Protein AF-0000000067866240 (afdb_homodimer)

Foldseek 3Di:
DDPPCVVPPPAQPLRVVLVVLVVVLVVVLVVVLVVLVVVLVVVVPPDPDDPVSNVVSVVVSVVVSVVSVVVSVVVSVVSSVVVVVVSVLVVVVVVVVVCVVLQELADADDCVLCPDPDPSNVVSVVVRVVSVVVLVVLVVLLVVLVVLLVVLVVLLVVLVVLLVVLVVLLVVLVVLLVVLVVVVVVLVVLVVVLVVLVVVLVVLLVVLVVLLVVLVVLLVVLVVVLVVLVVVLVVLVVVLVVLVVVLVVLVVVLVVLVVVLVVLVVQLVVLVVQLVVLVVQLVVLVVVPPVRPVSNVVSVVSNVVSVVSNVVSVVSNVVSVVSNVVSVVVNVVSVVVSVVSVVVSVVSVVSSVVSVVSSVVSVVCVVVSVVSNVVSVVVNVVSVVVNVVSVVVNVVSVVSNVVSVVSNVVSVVSSVVSVVSNVVSVVSNVVSVVSNVVSVSNNSHDPVDDDPD/DDPPVVVPPPAQPLRVVLVVLVVVLVVVLVVVLVVLVVVLVVVVPPDPDDPVSSVVSVVVSVVVSVVSVVVSVVVSVVSSVVVVVVSVLVVVVVVVVVCVVLQELADADDPVLCPDPDPSNVVSVVVRVVSVVVLVVLVVLLVVLVVLLVVLVVLLVVLVVLLVVLVVLLVVLVVLLVVLVVVVVVLVVLVVVLVVLVVVLVVLLVVLVVLLVVLVVLLVVLVVVLVVLVVVLVVLVVVLVVLVVVLVVLVVVLVVLVVVLVVLVVQLVVLVVQLVVLVVQLVVLVVVPPVSPVSNVVSVVSNVVSVVSNVVSVVSNVVSVVSNVVSVVVNVVSVVVSVVSVVVSVVSVVSSVVSVVSSVVSVVCVVVSVVSNVVSVVVNVVSVVVNVVSVVVNVVSVVSNVVSVVSNVVSVVSSVVSVVSNVVSVVSNVVSVVSNVVSVSNNNHDPVDDPPD

Nearest PDB structures (foldseek):
  3g67-assembly1_A  TM=8.706E-01  e=1.161E-06  Thermotoga maritima
  8c5v-assembly1_I  TM=3.795E-01  e=8.046E-08  Escherichia coli
  1qu7-assembly1_B  TM=4.111E-01  e=8.792E-06  Escherichia coli
  6grj-assembly1_F  TM=4.714E-01  e=3.814E-02  Aeromonas hydrophila
  7a0g-assembly1_FFF  TM=2.840E-01  e=2.003E-02  Serratia marcescens

pLDDT: mean 86.75, std 12.78, range [28.05, 98.12]

Secondary structure (DSSP, 8-state):
--TTGGGSSSS-HHHHHHHHHHHHHHHHHHHHHHHHHHHHHHHHHHS---HHHHHHHHHHHHHHHHHHHHHHHHHHHHHHHHHHHHHHHHHHHHHHHHHHHTTB------GGGTT--SHHHHHHHHHHHHHHHHHHHHHHHHHHHHHHHHHHHHHHHHHHHHHHHHHHHHHHHHHHHHHHHHHHHHHHHHHHHHHHHHHHHHHHHHHHHHHHHHHHHHHHHHHHHHHHHHHHHHHHHHHHHHHHHHHHHHHHHHHHHHHHHHHHHHHHHHHHHHHHHHHHHHHHHHHTGGG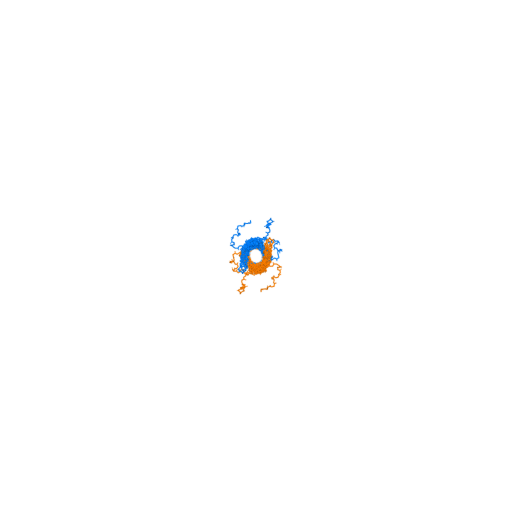GHHHHHHHHHHHHHHHHHHHHHHHHHHHHHHHHHHHHHHHHHHHHHHHHHHHHHHHHHHHHHHHHHHHHHHHHHHHHHHHHHHHHHHHHHHHHHHHHHHHHHHHHHHHHHHHHHHHHHHHHHHHHHHHHHHHHHHHHHHHHHHHHHHHHTSB-S--SS----/--TTGGGSSSS-HHHHHHHHHHHHHHHHHHHHHHHHHHHHHHHHHHS---HHHHHHHHHHHHHHHHHHHHHHHHHHHHHHHHHHHHHHHHHHHHHHHHHHHTTB------GGGTS--SHHHHHHHHHHHHHHHHHHHHHHHHHHHHHHHHHHHHHHHHHHHHHHHHHHHHHHHHHHHHHHHHHHHHHHHHHHHHHHHHHHHHHHHHHHHHHHHHHHHHHHHHHHHHHHHHHHHHHHHHHHHHHHHHHHHHHHHHHHHHHHHHHHHHHHHHHHHHHHHHHHHHHHHHHTGGGGHHHHHHHHHHHHHHHHHHHHHHHHHHHHHHHHHHHHHHHHHHHHHHHHHHHHHHHHHHHHHHHHHHHHHHHHHHHHHHHHHHHHHHHHHHHHHHHHHHHHHHHHHHHHHHHHHHHHHHHHHHHHHHHHHHHHHHHHHHHHHHHHHHHHTSB-S--SS----

Sequence (906 aa):
MNTEYDKTYRKSLKIVITKKVAVVFAIVYGISILSLYFIGRMLLADEAISQEIGLLINKIILIYSGILLSALAVGIIFIYKAVEKFATLIHRFRTHFQLLKEGDFFYRIREKHFKREDELAGIAIETDAMQDAVVKMLGDVNSAAIEVNDKSNTLTCTSQGLMNSAENISKSVSEITSNLTEESASILNIVSILTDFKSILETNLEATNNITSMSRNVNDKANISFSDMEKLRTSFEDFNGKFDEFVSIIQSMQANIEEVDKISVLINGIAEQTNLLALNAAIEAARAGESGRGFSVVAEEIRALSEQTKESSININKLVGTVLGNSKNLVSKTSDMVKDIQEQNNTIYTSTSAFKDISKLIIDMNPAMNSLEKSSKEVSNKSDHIIEKIKNISETSEEIVALSEEINSASEEMDSSSKFVYELSKELGVLADNTLKAAGVFRLEKPEDEEWKMNTEYDKTYRKSLKIVITKKVAVVFAIVYGISILSLYFIGRMLLADEAISQEIGLLINKIILIYSGILLSALAVGIIFIYKAVEKFATLIHRFRTHFQLLKEGDFFYRIREKHFKREDELAGIAIETDAMQDAVVKMLGDVNSAAIEVNDKSNTLTCTSQGLMNSAENISKSVSEITSNLTEESASILNIVSILTDFKSILETNLEATNNITSMSRNVNDKANISFSDMEKLRTSFEDFNGKFDEFVSIIQSMQANIEEVDKISVLINGIAEQTNLLALNAAIEAARAGESGRGFSVVAEEIRALSEQTKESSININKLVGTVLGNSKNLVSKTSDMVKDIQEQNNTIYTSTSAFKDISKLIIDMNPAMNSLEKSSKEVSNKSDHIIEKIKNISETSEEIVALSEEINSASEEMDSSSKFVYELSKELGVLADNTLKAAGVFRLEKPEDEEWK

Organism: NCBI:txid29363

Solvent-accessible surface area (backbone atoms only — not comparable to full-atom values): 44689 Å² total; per-residue (Å²): 137,77,79,66,72,69,61,73,42,86,43,45,58,34,52,52,51,38,50,52,51,46,51,42,47,52,50,41,50,51,53,46,51,52,49,53,52,51,50,52,50,61,61,55,71,71,55,99,66,58,79,65,59,58,56,51,50,54,50,46,50,53,54,47,53,53,52,46,52,52,42,51,52,52,38,50,54,53,50,36,55,57,37,39,59,53,44,52,49,50,52,50,51,30,54,50,30,47,35,41,40,69,24,40,60,45,78,72,83,61,67,74,51,52,71,43,52,30,64,65,16,50,35,49,51,27,46,50,48,23,52,50,49,52,47,52,47,49,49,52,47,45,52,47,24,52,49,43,30,51,52,16,52,51,39,34,54,48,20,51,50,36,34,51,35,24,49,51,37,43,52,41,40,53,51,43,53,53,44,48,53,53,41,51,53,42,51,54,51,44,54,52,52,52,54,49,46,54,55,52,40,52,51,41,51,52,31,52,50,50,42,52,53,46,43,50,51,39,34,52,48,24,51,53,39,28,54,50,41,52,51,44,52,52,53,48,54,52,47,52,53,54,48,53,52,49,54,52,53,52,54,51,38,46,54,42,45,53,51,39,42,54,48,30,52,50,40,28,52,48,17,51,51,42,27,51,53,18,49,53,44,28,53,54,17,57,71,53,48,82,82,14,51,71,50,28,53,51,21,49,49,43,26,52,49,20,50,50,37,29,53,46,25,53,50,40,42,52,41,40,49,52,40,50,53,52,45,54,50,48,56,55,51,48,57,56,48,52,53,51,51,54,55,44,51,52,50,51,52,53,44,33,50,44,25,51,50,39,32,50,48,47,59,66,36,46,62,38,52,51,48,45,52,51,46,42,52,48,52,52,54,53,48,52,51,43,52,52,42,48,50,49,42,51,52,45,51,52,49,42,50,54,40,40,52,52,38,42,52,34,26,51,52,37,31,53,50,19,50,48,43,30,52,52,17,50,51,40,31,50,49,16,52,54,45,40,54,61,50,59,58,41,42,61,70,73,64,91,76,72,70,87,128,133,79,77,67,73,72,61,73,44,84,44,44,59,34,53,50,51,39,49,53,51,47,51,41,48,51,51,41,50,51,53,47,53,50,48,51,52,51,52,53,50,62,63,56,70,70,61,97,68,58,78,64,60,57,57,51,51,54,51,47,50,53,55,48,52,53,52,45,52,52,42,51,53,54,40,51,55,54,50,36,56,57,37,40,60,53,44,52,50,51,50,50,51,30,54,51,30,47,36,42,39,69,24,40,60,45,77,73,82,60,67,74,52,52,71,43,53,30,62,66,15,52,35,50,50,26,46,50,47,24,50,50,49,49,47,50,46,48,49,52,48,44,52,46,23,53,49,42,30,51,51,17,52,51,38,35,53,48,20,52,50,37,35,52,35,24,50,50,38,42,52,42,40,52,51,42,53,52,45,48,52,53,40,51,54,41,50,53,51,44,54,52,53,52,54,50,46,54,55,52,39,54,51,41,52,51,31,51,51,50,43,52,53,45,44,50,51,40,32,50,47,23,51,54,40,27,55,49,39,52,50,44,51,53,53,48,53,53,48,51,54,54,48,53,53,49,54,50,51,52,54,52,38,45,53,42,45,52,49,39,41,53,48,30,53,50,42,29,52,48,18,51,52,41,28,51,52,20,49,52,44,28,53,54,16,58,72,53,46,83,85,14,51,71,50,29,54,52,19,49,49,45,26,52,49,20,50,50,40,29,53,46,25,52,49,39,44,53,42,40,50,52,39,51,52,51,45,54,50,49,55,56,50,48,56,55,48,53,53,53,50,54,54,45,51,51,49,52,52,54,42,33,50,45,24,51,50,40,30,50,46,46,60,68,37,47,63,39,52,52,49,46,53,51,47,43,51,48,52,52,53,52,50,53,51,42,51,53,41,49,50,50,43,52,51,45,50,53,50,43,50,54,40,40,50,52,38,42,52,36,26,50,52,37,32,53,49,20,52,48,44,30,52,52,15,52,51,40,30,51,47,17,51,52,46,40,54,61,50,59,59,42,42,62,71,73,66,90,75,74,70,87,126

Radius of gyration: 89.22 Å; Cα contacts (8 Å, |Δi|>4): 936; chains: 2; bounding box: 41×289×141 Å

InterPro domains:
  IPR004089 Methyl-accepting chemotaxis protein (MCP) signalling domain [PF00015] (242-387)
  IPR004089 Methyl-accepting chemotaxis protein (MCP) signalling domain [PS50111] (158-415)
  IPR004089 Methyl-accepting chemotaxis protein (MCP) signalling domain [SM00283] (168-429)

Structure (mmCIF, N/CA/C/O backbone):
data_AF-0000000067866240-model_v1
#
loop_
_entity.id
_entity.type
_entity.pdbx_description
1 polymer 'Methyl-accepting transducer domain-containing protein'
#
loop_
_atom_site.group_PDB
_atom_site.id
_atom_site.type_symbol
_atom_site.label_atom_id
_atom_site.label_alt_id
_atom_site.label_comp_id
_atom_site.label_asym_id
_atom_site.label_entity_id
_atom_site.label_seq_id
_atom_site.pdbx_PDB_ins_code
_atom_site.Cartn_x
_atom_site.Cartn_y
_atom_site.Cartn_z
_atom_site.occupancy
_atom_site.B_iso_or_equiv
_atom_site.auth_seq_id
_atom_site.auth_comp_id
_atom_site.auth_asym_id
_atom_site.auth_atom_id
_atom_site.pdbx_PDB_model_num
ATOM 1 N N . MET A 1 1 ? 16.328 89.25 40.219 1 28.05 1 MET A N 1
ATOM 2 C CA . MET A 1 1 ? 14.945 89.688 40.312 1 28.05 1 MET A CA 1
ATOM 3 C C . MET A 1 1 ? 14.812 91.125 39.781 1 28.05 1 MET A C 1
ATOM 5 O O . MET A 1 1 ? 15.227 92.062 40.438 1 28.05 1 MET A O 1
ATOM 9 N N . ASN A 1 2 ? 14.93 91.312 38.375 1 30.61 2 ASN A N 1
ATOM 10 C CA . ASN A 1 2 ? 15.312 92.5 37.625 1 30.61 2 ASN A CA 1
ATOM 11 C C . ASN A 1 2 ? 14.273 93.625 37.812 1 30.61 2 ASN A C 1
ATOM 13 O O . ASN A 1 2 ? 13.102 93.438 37.5 1 30.61 2 ASN A O 1
ATOM 17 N N . THR A 1 3 ? 14.43 94.5 38.656 1 35.53 3 THR A N 1
ATOM 18 C CA . THR A 1 3 ? 13.867 95.812 39 1 35.53 3 THR A CA 1
ATOM 19 C C . THR A 1 3 ? 13.516 96.625 37.719 1 35.53 3 THR A C 1
ATOM 21 O O . THR A 1 3 ? 12.969 97.688 37.812 1 35.53 3 THR A O 1
ATOM 24 N N . GLU A 1 4 ? 14.086 96.188 36.531 1 35.34 4 GLU A N 1
ATOM 25 C CA . GLU A 1 4 ? 14.016 97 35.344 1 35.34 4 GLU A CA 1
ATOM 26 C C . GLU A 1 4 ? 12.625 97 34.719 1 35.34 4 GLU A C 1
ATOM 28 O O . GLU A 1 4 ? 12.258 97.875 33.938 1 35.34 4 GLU A O 1
ATOM 33 N N . TYR A 1 5 ? 11.945 95.812 34.688 1 36.81 5 TYR A N 1
ATOM 34 C CA . TYR A 1 5 ? 10.703 95.625 33.938 1 36.81 5 TYR A CA 1
ATOM 35 C C . TYR A 1 5 ? 9.562 96.375 34.594 1 36.81 5 TYR A C 1
ATOM 37 O O . TYR A 1 5 ? 8.414 96.312 34.156 1 36.81 5 TYR A O 1
ATOM 45 N N . ASP A 1 6 ? 9.75 97 35.688 1 43.84 6 ASP A N 1
ATOM 46 C CA . ASP A 1 6 ? 8.836 98 36.312 1 43.84 6 ASP A CA 1
ATOM 47 C C . ASP A 1 6 ? 8.523 99.125 35.344 1 43.84 6 ASP A C 1
ATOM 49 O O . ASP A 1 6 ? 7.727 100 35.688 1 43.84 6 ASP A O 1
ATOM 53 N N . LYS A 1 7 ? 9.234 99.312 34.406 1 44.78 7 LYS A N 1
ATOM 54 C CA . LYS A 1 7 ? 9.188 100.438 33.531 1 44.78 7 LYS A CA 1
ATOM 55 C C . LYS A 1 7 ? 8.062 100.312 32.5 1 44.78 7 LYS A C 1
ATOM 57 O O . LYS A 1 7 ? 7.77 101.25 31.75 1 44.78 7 LYS A O 1
ATOM 62 N N . THR A 1 8 ? 7.699 99.062 32.188 1 45.81 8 THR A N 1
ATOM 63 C CA . THR A 1 8 ? 6.969 98.938 30.938 1 45.81 8 THR A CA 1
ATOM 64 C C . THR A 1 8 ? 5.539 99.438 31.094 1 45.81 8 THR A C 1
ATOM 66 O O . THR A 1 8 ? 4.824 99.625 30.109 1 45.81 8 THR A O 1
ATOM 69 N N . TYR A 1 9 ? 4.914 99.25 32.281 1 52.41 9 TYR A N 1
ATOM 70 C CA . TYR A 1 9 ? 3.588 99.812 32.312 1 52.41 9 TYR A CA 1
ATOM 71 C C . TYR A 1 9 ? 3.674 101.312 32.688 1 52.41 9 TYR A C 1
ATOM 73 O O . TYR A 1 9 ? 4.465 101.688 33.562 1 52.41 9 TYR A O 1
ATOM 81 N N . ARG A 1 10 ? 3.447 102.25 31.812 1 55.12 10 ARG A N 1
ATOM 82 C CA . ARG A 1 10 ? 3.568 103.688 31.797 1 55.12 10 ARG A CA 1
ATOM 83 C C . ARG A 1 10 ? 3.002 104.312 33.094 1 55.12 10 ARG A C 1
ATOM 85 O O . ARG A 1 10 ? 3.484 105.312 33.562 1 55.12 10 ARG A O 1
ATOM 92 N N . LYS A 1 11 ? 1.908 103.562 33.75 1 63.69 11 LYS A N 1
ATOM 93 C CA . LYS A 1 11 ? 1.317 104.312 34.875 1 63.69 11 LYS A CA 1
ATOM 94 C C . LYS A 1 11 ? 1.095 103.312 36.062 1 63.69 11 LYS A C 1
ATOM 96 O O . LYS A 1 11 ? 0.113 102.562 36.062 1 63.69 11 LYS A O 1
ATOM 101 N N . SER A 1 12 ? 2.174 103 36.906 1 68.88 12 SER A N 1
ATOM 102 C CA . SER A 1 12 ? 2.09 102.188 38.156 1 68.88 12 SER A CA 1
ATOM 103 C C . SER A 1 12 ? 0.892 102.625 39 1 68.88 12 SER A C 1
ATOM 105 O O . SER A 1 12 ? 0.542 103.812 39.031 1 68.88 12 SER A O 1
ATOM 107 N N . LEU A 1 13 ? 0.123 101.562 39.438 1 72 13 LEU A N 1
ATOM 108 C CA . LEU A 1 13 ? -1.03 101.812 40.281 1 72 13 LEU A CA 1
ATOM 109 C C . LEU A 1 13 ? -0.66 102.75 41.438 1 72 13 LEU A C 1
ATOM 111 O O . LEU A 1 13 ? -1.445 103.625 41.812 1 72 13 LEU A O 1
ATOM 115 N N . LYS A 1 14 ? 0.634 102.562 41.844 1 75.06 14 LYS A N 1
ATOM 116 C CA . LYS A 1 14 ? 1.099 103.438 42.938 1 75.06 14 LYS A CA 1
ATOM 117 C C . LYS A 1 14 ? 1.169 104.875 42.531 1 75.06 14 LYS A C 1
ATOM 119 O O . LYS A 1 14 ? 0.712 105.75 43.25 1 75.06 14 LYS A O 1
ATOM 124 N N . ILE A 1 15 ? 1.576 105 41.344 1 75.75 15 ILE A N 1
ATOM 125 C CA . ILE A 1 15 ? 1.759 106.375 40.875 1 75.75 15 ILE A CA 1
ATOM 126 C C . ILE A 1 15 ? 0.405 107 40.531 1 75.75 15 ILE A C 1
ATOM 128 O O . ILE A 1 15 ? 0.132 108.188 40.844 1 75.75 15 ILE A O 1
ATOM 132 N N . VAL A 1 16 ? -0.417 106.125 39.969 1 76.62 16 VAL A N 1
ATOM 133 C CA . VAL A 1 16 ? -1.698 106.688 39.5 1 76.62 16 VAL A CA 1
ATOM 134 C C . VAL A 1 16 ? -2.559 107.062 40.719 1 76.62 16 VAL A C 1
ATOM 136 O O . VAL A 1 16 ? -3.119 108.188 40.75 1 76.62 16 VAL A O 1
ATOM 139 N N . ILE A 1 17 ? -2.518 106.25 41.719 1 76.25 17 ILE A N 1
ATOM 140 C CA . ILE A 1 17 ? -3.33 106.562 42.875 1 76.25 17 ILE A CA 1
ATOM 141 C C . ILE A 1 17 ? -2.705 107.688 43.656 1 76.25 17 ILE A C 1
ATOM 143 O O . ILE A 1 17 ? -3.41 108.625 44.094 1 76.25 17 ILE A O 1
ATOM 147 N N . THR A 1 18 ? -1.422 107.688 43.719 1 77.56 18 THR A N 1
ATOM 148 C CA . THR A 1 18 ? -0.74 108.75 44.438 1 77.56 18 THR A CA 1
ATOM 149 C C . THR A 1 18 ? -0.901 110.062 43.719 1 77.56 18 THR A C 1
ATOM 151 O O . THR A 1 18 ? -1.07 111.125 44.375 1 77.56 18 THR A O 1
ATOM 154 N N . LYS A 1 19 ? -0.854 110 42.5 1 80.38 19 LYS A N 1
ATOM 155 C CA . LYS A 1 19 ? -1.048 111.25 41.719 1 80.38 19 LYS A CA 1
ATOM 156 C C . LYS A 1 19 ? -2.459 111.812 41.906 1 80.38 19 LYS A C 1
ATOM 158 O O . LYS A 1 19 ? -2.646 113 42.031 1 80.38 19 LYS A O 1
ATOM 163 N N . LYS A 1 20 ? -3.371 110.938 41.938 1 80.06 20 LYS A N 1
ATOM 164 C CA . LYS A 1 20 ? -4.75 111.375 42.156 1 80.06 20 LYS A CA 1
ATOM 165 C C . LYS A 1 20 ? -4.949 112 43.531 1 80.06 20 LYS A C 1
ATOM 167 O O . LYS A 1 20 ? -5.641 113 43.688 1 80.06 20 LYS A O 1
ATOM 172 N N . VAL A 1 21 ? -4.27 111.312 44.438 1 79.5 21 VAL A N 1
ATOM 173 C CA . VAL A 1 21 ? -4.34 111.812 45.812 1 79.5 21 VAL A CA 1
ATOM 174 C C . VAL A 1 21 ? -3.625 113.188 45.906 1 79.5 21 VAL A C 1
ATOM 176 O O . VAL A 1 21 ? -4.113 114.125 46.562 1 79.5 21 VAL A O 1
ATOM 179 N N . ALA A 1 22 ? -2.584 113.312 45.219 1 81 22 ALA A N 1
ATOM 180 C CA . ALA A 1 22 ? -1.824 114.562 45.219 1 81 22 ALA A CA 1
ATOM 181 C C . ALA A 1 22 ? -2.639 115.688 44.594 1 81 22 ALA A C 1
ATOM 183 O O . ALA A 1 22 ? -2.586 116.812 45.062 1 81 22 ALA A O 1
ATOM 184 N N . VAL A 1 23 ? -3.336 115.375 43.656 1 83.88 23 VAL A N 1
ATOM 185 C CA . VAL A 1 23 ? -4.176 116.375 43 1 83.88 23 VAL A CA 1
ATOM 186 C C . VAL A 1 23 ? -5.262 116.875 43.969 1 83.88 23 VAL A C 1
ATOM 188 O O . VAL A 1 23 ? -5.527 118.062 44.094 1 83.88 23 VAL A O 1
ATOM 191 N N . VAL A 1 24 ? -5.801 115.875 44.625 1 82 24 VAL A N 1
ATOM 192 C CA . VAL A 1 24 ? -6.828 116.25 45.594 1 82 24 VAL A CA 1
ATOM 193 C C . VAL A 1 24 ? -6.215 117.062 46.719 1 82 24 VAL A C 1
ATOM 195 O O . VAL A 1 24 ? -6.816 118.062 47.156 1 82 24 VAL A O 1
ATOM 198 N N . PHE A 1 25 ? -4.969 116.812 47.062 1 81.88 25 PHE A N 1
ATOM 199 C CA . PHE A 1 25 ? -4.277 117.562 48.094 1 81.88 25 PHE A CA 1
ATOM 200 C C . PHE A 1 25 ? -3.941 118.938 47.625 1 81.88 25 PHE A C 1
ATOM 202 O O . PHE A 1 25 ? -4.047 119.938 48.406 1 81.88 25 PHE A O 1
ATOM 209 N N . ALA A 1 26 ? -3.648 119.125 46.438 1 83.12 26 ALA A N 1
ATOM 210 C CA . ALA A 1 26 ? -3.346 120.438 45.875 1 83.12 26 ALA A CA 1
ATOM 211 C C . ALA A 1 26 ? -4.594 121.312 45.812 1 83.12 26 ALA A C 1
ATOM 213 O O . ALA A 1 26 ? -4.531 122.5 46.125 1 83.12 26 ALA A O 1
ATOM 214 N N . ILE A 1 27 ? -5.645 120.688 45.562 1 82.5 27 ILE A N 1
ATOM 215 C CA . ILE A 1 27 ? -6.906 121.438 45.5 1 82.5 27 ILE A CA 1
ATOM 216 C C . ILE A 1 27 ? -7.324 121.875 46.875 1 82.5 27 ILE A C 1
ATOM 218 O O . ILE A 1 27 ? -7.746 123 47.094 1 82.5 27 ILE A O 1
ATOM 222 N N . VAL A 1 28 ? -7.066 121 47.812 1 80.88 28 VAL A N 1
ATOM 223 C CA . VAL A 1 28 ? -7.41 121.312 49.188 1 80.88 28 VAL A CA 1
ATOM 224 C C . VAL A 1 28 ? -6.516 122.438 49.719 1 80.88 28 VAL A C 1
ATOM 226 O O . VAL A 1 28 ? -6.984 123.312 50.406 1 80.88 28 VAL A O 1
ATOM 229 N N . TYR A 1 29 ? -5.293 122.438 49.281 1 80.62 29 TYR A N 1
ATOM 230 C CA . TYR A 1 29 ? -4.355 123.438 49.688 1 80.62 29 TYR A CA 1
ATOM 231 C C . TYR A 1 29 ? -4.754 124.812 49.062 1 80.62 29 TYR A C 1
ATOM 233 O O . TYR A 1 29 ? -4.812 125.812 49.781 1 80.62 29 TYR A O 1
ATOM 241 N N . GLY A 1 30 ? -5.094 124.812 47.844 1 81.88 30 GLY A N 1
ATOM 242 C CA . GLY A 1 30 ? -5.492 126.062 47.156 1 81.88 30 GLY A CA 1
ATOM 243 C C . GLY A 1 30 ? -6.766 126.625 47.719 1 81.88 30 GLY A C 1
ATOM 244 O O . GLY A 1 30 ? -6.828 127.812 47.969 1 81.88 30 GLY A O 1
ATOM 245 N N . ILE A 1 31 ? -7.684 125.812 48.031 1 80.31 31 ILE A N 1
ATOM 246 C CA . ILE A 1 31 ? -8.961 126.25 48.562 1 80.31 31 ILE A CA 1
ATOM 247 C C . ILE A 1 31 ? -8.766 126.812 49.969 1 80.31 31 ILE A C 1
ATOM 249 O O . ILE A 1 31 ? -9.367 127.812 50.344 1 80.31 31 ILE A O 1
ATOM 253 N N . SER A 1 32 ? -7.84 126.188 50.656 1 80.25 32 SER A N 1
ATOM 254 C CA . SER A 1 32 ? -7.582 126.562 52.062 1 80.25 32 SER A CA 1
ATOM 255 C C . SER A 1 32 ? -6.91 127.938 52.125 1 80.25 32 SER A C 1
ATOM 257 O O . SER A 1 32 ? -7.332 128.875 52.875 1 80.25 32 SER A O 1
ATOM 259 N N . ILE A 1 33 ? -6.031 128.25 51.25 1 80.44 33 ILE A N 1
ATOM 260 C CA . ILE A 1 33 ? -5.285 129.5 51.281 1 80.44 33 ILE A CA 1
ATOM 261 C C . ILE A 1 33 ? -6.145 130.625 50.688 1 80.44 33 ILE A C 1
ATOM 263 O O . ILE A 1 33 ? -6.188 131.75 51.25 1 80.44 33 ILE A O 1
ATOM 267 N N . LEU A 1 34 ? -6.824 130.375 49.688 1 79.62 34 LEU A N 1
ATOM 268 C CA . LEU A 1 34 ? -7.684 131.375 49.062 1 79.62 34 LEU A CA 1
ATOM 269 C C . LEU A 1 34 ? -8.812 131.75 50 1 79.62 34 LEU A C 1
ATOM 271 O O . LEU A 1 34 ? -9.172 133 50.062 1 79.62 34 LEU A O 1
ATOM 275 N N . SER A 1 35 ? -9.32 130.75 50.719 1 78.5 35 SER A N 1
ATOM 276 C CA . SER A 1 35 ? -10.398 131.125 51.656 1 78.5 35 SER A CA 1
ATOM 277 C C . SER A 1 35 ? -9.906 132 52.812 1 78.5 35 SER A C 1
ATOM 279 O O . SER A 1 35 ? -10.578 132.875 53.219 1 78.5 35 SER A O 1
ATOM 281 N N . LEU A 1 36 ? -8.664 131.75 53.188 1 78.06 36 LEU A N 1
ATOM 282 C CA . LEU A 1 36 ? -8.102 132.5 54.281 1 78.06 36 LEU A CA 1
ATOM 283 C C . LEU A 1 36 ? -7.762 134 53.844 1 78.06 36 LEU A C 1
ATOM 285 O O . LEU A 1 36 ? -7.965 134.875 54.594 1 78.06 36 LEU A O 1
ATOM 289 N N . TYR A 1 37 ? -7.309 134 52.625 1 76.5 37 TYR A N 1
ATOM 290 C CA . TYR A 1 37 ? -6.992 135.375 52.062 1 76.5 37 TYR A CA 1
ATOM 291 C C . TYR A 1 37 ? -8.25 136.125 51.844 1 76.5 37 TYR A C 1
ATOM 293 O O . TYR A 1 37 ? -8.297 137.375 52.219 1 76.5 37 TYR A O 1
ATOM 301 N N . PHE A 1 38 ? -9.242 135.5 51.406 1 76.81 38 PHE A N 1
ATOM 302 C CA . PHE A 1 38 ? -10.5 136.25 51.125 1 76.81 38 PHE A CA 1
ATOM 303 C C . PHE A 1 38 ? -11.195 136.625 52.438 1 76.81 38 PHE A C 1
ATOM 305 O O . PHE A 1 38 ? -11.742 137.75 52.562 1 76.81 38 PHE A O 1
ATOM 312 N N . ILE A 1 39 ? -11.141 135.75 53.438 1 73.25 39 ILE A N 1
ATOM 313 C CA . ILE A 1 39 ? -11.75 136.125 54.719 1 73.25 39 ILE A CA 1
ATOM 314 C C . ILE A 1 39 ? -10.992 137.25 55.438 1 73.25 39 ILE A C 1
ATOM 316 O O . ILE A 1 39 ? -11.594 138.125 56.031 1 73.25 39 ILE A O 1
ATOM 320 N N . GLY A 1 40 ? -9.672 137.25 55.156 1 66.19 40 GLY A N 1
ATOM 321 C CA . GLY A 1 40 ? -8.836 138.25 55.719 1 66.19 40 GLY A CA 1
ATOM 322 C C . GLY A 1 40 ? -9.078 139.625 55.094 1 66.19 40 GLY A C 1
ATOM 323 O O . GLY A 1 40 ? -9.188 140.625 55.812 1 66.19 40 GLY A O 1
ATOM 324 N N . ARG A 1 41 ? -9.398 139.625 53.844 1 71.19 41 ARG A N 1
ATOM 325 C CA . ARG A 1 41 ? -9.641 140.875 53.156 1 71.19 41 ARG A CA 1
ATOM 326 C C . ARG A 1 41 ? -11.047 141.375 53.406 1 71.19 41 ARG A C 1
ATOM 328 O O . ARG A 1 41 ? -11.266 142.625 53.5 1 71.19 41 ARG A O 1
ATOM 335 N N . MET A 1 42 ? -11.945 140.625 53.531 1 67.5 42 MET A N 1
ATOM 336 C CA . MET A 1 42 ? -13.336 141 53.781 1 67.5 42 MET A CA 1
ATOM 337 C C . MET A 1 42 ? -13.484 141.625 55.188 1 67.5 42 MET A C 1
ATOM 339 O O . MET A 1 42 ? -14.258 142.5 55.375 1 67.5 42 MET A O 1
ATOM 343 N N . LEU A 1 43 ? -12.633 141.25 56.062 1 63.81 43 LEU A N 1
ATOM 344 C CA . LEU A 1 43 ? -12.695 141.75 57.438 1 63.81 43 LEU A CA 1
ATOM 345 C C . LEU A 1 43 ? -11.953 143.125 57.562 1 63.81 43 LEU A C 1
ATOM 347 O O . LEU A 1 43 ? -12.328 144 58.375 1 63.81 43 LEU A O 1
ATOM 351 N N . LEU A 1 44 ? -10.969 143.375 56.656 1 62.5 44 LEU A N 1
ATOM 352 C CA . LEU A 1 44 ? -10.242 144.625 56.656 1 62.5 44 LEU A CA 1
ATOM 353 C C . LEU A 1 44 ? -11.062 145.75 55.969 1 62.5 44 LEU A C 1
ATOM 355 O O . LEU A 1 44 ? -10.867 146.875 56.219 1 62.5 44 LEU A O 1
ATOM 359 N N . ALA A 1 45 ? -11.844 145.625 55 1 61.16 45 ALA A N 1
ATOM 360 C CA . ALA A 1 45 ? -12.617 146.625 54.281 1 61.16 45 ALA A CA 1
ATOM 361 C C . ALA A 1 45 ? -13.711 147.25 55.188 1 61.16 45 ALA A C 1
ATOM 363 O O . ALA A 1 45 ? -14.141 148.375 54.969 1 61.16 45 ALA A O 1
ATOM 364 N N . ASP A 1 46 ? -14.289 146.625 55.938 1 56.78 46 ASP A N 1
ATOM 365 C CA . ASP A 1 46 ? -15.344 147.25 56.688 1 56.78 46 ASP A CA 1
ATOM 366 C C . ASP A 1 46 ? -14.766 148.25 57.656 1 56.78 46 ASP A C 1
ATOM 368 O O . ASP A 1 46 ? -15.305 149.375 57.812 1 56.78 46 ASP A O 1
ATOM 372 N N . GLU A 1 47 ? -14.227 148.125 58.906 1 53.69 47 GLU A N 1
ATOM 373 C CA . GLU A 1 47 ? -13.938 149.125 59.906 1 53.69 47 GLU A CA 1
ATOM 374 C C . GLU A 1 47 ? -12.523 149.625 59.75 1 53.69 47 GLU A C 1
ATOM 376 O O . GLU A 1 47 ? -11.648 149 59.188 1 53.69 47 GLU A O 1
ATOM 381 N N . ALA A 1 48 ? -12.312 151.125 60.156 1 51.5 48 ALA A N 1
ATOM 382 C CA . ALA A 1 48 ? -11.125 152 60.375 1 51.5 48 ALA A CA 1
ATOM 383 C C . ALA A 1 48 ? -9.984 151.125 60.938 1 51.5 48 ALA A C 1
ATOM 385 O O . ALA A 1 48 ? -9.562 151.375 62.094 1 51.5 48 ALA A O 1
ATOM 386 N N . ILE A 1 49 ? -9.922 149.875 60.812 1 56.31 49 ILE A N 1
ATOM 387 C CA . ILE A 1 49 ? -8.906 149.125 61.531 1 56.31 49 ILE A CA 1
ATOM 388 C C . ILE A 1 49 ? -7.543 149.25 60.875 1 56.31 49 ILE A C 1
ATOM 390 O O . ILE A 1 49 ? -7.41 149.125 59.656 1 56.31 49 ILE A O 1
ATOM 394 N N . SER A 1 50 ? -6.586 149.75 61.5 1 61.56 50 SER A N 1
ATOM 395 C CA . SER A 1 50 ? -5.246 150.25 61.281 1 61.56 50 SER A CA 1
ATOM 396 C C . SER A 1 50 ? -4.379 149.25 60.5 1 61.56 50 SER A C 1
ATOM 398 O O . SER A 1 50 ? -4.664 148.125 60.469 1 61.56 50 SER A O 1
ATOM 400 N N . GLN A 1 51 ? -3.547 149.625 59.5 1 66.25 51 GLN A N 1
ATOM 401 C CA . GLN A 1 51 ? -2.479 149 58.688 1 66.25 51 GLN A CA 1
ATOM 402 C C . GLN A 1 51 ? -1.739 148 59.5 1 66.25 51 GLN A C 1
ATOM 404 O O . GLN A 1 51 ? -1.255 147 58.938 1 66.25 51 GLN A O 1
ATOM 409 N N . GLU A 1 52 ? -1.883 147.875 60.75 1 68.19 52 GLU A N 1
ATOM 410 C CA . GLU A 1 52 ? -1.164 147 61.625 1 68.19 52 GLU A CA 1
ATOM 411 C C . GLU A 1 52 ? -1.867 145.625 61.688 1 68.19 52 GLU A C 1
ATOM 413 O O . GLU A 1 52 ? -1.214 144.625 61.688 1 68.19 52 GLU A O 1
ATOM 418 N N . ILE A 1 53 ? -3.152 145.625 61.531 1 70.56 53 ILE A N 1
ATOM 419 C CA . ILE A 1 53 ? -3.912 144.375 61.594 1 70.56 53 ILE A CA 1
ATOM 420 C C . ILE A 1 53 ? -3.789 143.625 60.281 1 70.56 53 ILE A C 1
ATOM 422 O O . ILE A 1 53 ? -3.736 142.375 60.25 1 70.56 53 ILE A O 1
ATOM 426 N N . GLY A 1 54 ? -3.607 144.25 59.188 1 68.44 54 GLY A N 1
ATOM 427 C CA . GLY A 1 54 ? -3.396 143.75 57.875 1 68.44 54 GLY A CA 1
ATOM 428 C C . GLY A 1 54 ? -2.072 143 57.781 1 68.44 54 GLY A C 1
ATOM 429 O O . GLY A 1 54 ? -2.01 141.875 57.219 1 68.44 54 GLY A O 1
ATOM 430 N N . LEU A 1 55 ? -1.028 143.375 58.375 1 72.31 55 LEU A N 1
ATOM 431 C CA . LEU A 1 55 ? 0.285 142.75 58.375 1 72.31 55 LEU A CA 1
ATOM 432 C C . LEU A 1 55 ? 0.281 141.5 59.25 1 72.31 55 LEU A C 1
ATOM 434 O O . LEU A 1 55 ? 0.95 140.5 58.938 1 72.31 55 LEU A O 1
ATOM 438 N N . LEU A 1 56 ? -0.634 141.625 60.281 1 69.81 56 LEU A N 1
ATOM 439 C CA . LEU A 1 56 ? -0.757 140.375 61.156 1 69.81 56 LEU A CA 1
ATOM 440 C C . LEU A 1 56 ? -1.474 139.25 60.438 1 69.81 56 LEU A C 1
ATOM 442 O O . LEU A 1 56 ? -1.066 138.125 60.562 1 69.81 56 LEU A O 1
ATOM 446 N N . ILE A 1 57 ? -2.445 139.625 59.625 1 73.75 57 ILE A N 1
ATOM 447 C CA . ILE A 1 57 ? -3.205 138.625 58.906 1 73.75 57 ILE A CA 1
ATOM 448 C C . ILE A 1 57 ? -2.332 138 57.844 1 73.75 57 ILE A C 1
ATOM 450 O O . ILE A 1 57 ? -2.361 136.75 57.625 1 73.75 57 ILE A O 1
ATOM 454 N N . ASN A 1 58 ? -1.466 138.75 57.156 1 75.75 58 ASN A N 1
ATOM 455 C CA . ASN A 1 58 ? -0.571 138.125 56.156 1 75.75 58 ASN A CA 1
ATOM 456 C C . ASN A 1 58 ? 0.495 137.25 56.75 1 75.75 58 ASN A C 1
ATOM 458 O O . ASN A 1 58 ? 0.87 136.25 56.156 1 75.75 58 ASN A O 1
ATOM 462 N N . LYS A 1 59 ? 0.828 137.625 58.062 1 74.06 59 LYS A N 1
ATOM 463 C CA . LYS A 1 59 ? 1.789 136.75 58.75 1 74.06 59 LYS A CA 1
ATOM 464 C C . LYS A 1 59 ? 1.147 135.5 59.156 1 74.06 59 LYS A C 1
ATOM 466 O O . LYS A 1 59 ? 1.771 134.375 59.062 1 74.06 59 LYS A O 1
ATOM 471 N N . ILE A 1 60 ? -0.155 135.5 59.531 1 76.31 60 ILE A N 1
ATOM 472 C CA . ILE A 1 60 ? -0.88 134.25 59.906 1 76.31 60 ILE A CA 1
ATOM 473 C C . ILE A 1 60 ? -1.057 133.375 58.688 1 76.31 60 ILE A C 1
ATOM 475 O O . ILE A 1 60 ? -0.839 132.125 58.75 1 76.31 60 ILE A O 1
ATOM 479 N N . ILE A 1 61 ? -1.327 134 57.562 1 78.25 61 ILE A N 1
ATOM 480 C CA . ILE A 1 61 ? -1.572 133.25 56.344 1 78.25 61 ILE A CA 1
ATOM 481 C C . ILE A 1 61 ? -0.271 132.625 55.875 1 78.25 61 ILE A C 1
ATOM 483 O O . ILE A 1 61 ? -0.263 131.5 55.438 1 78.25 61 ILE A O 1
ATOM 487 N N . LEU A 1 62 ? 0.856 133.25 56.031 1 81.38 62 LEU A N 1
ATOM 488 C CA . LEU A 1 62 ? 2.131 132.75 55.562 1 81.38 62 LEU A CA 1
ATOM 489 C C . LEU A 1 62 ? 2.574 131.625 56.406 1 81.38 62 LEU A C 1
ATOM 491 O O . LEU A 1 62 ? 3.002 130.5 55.906 1 81.38 62 LEU A O 1
ATOM 495 N N . ILE A 1 63 ? 2.314 131.625 57.781 1 80.06 63 ILE A N 1
ATOM 496 C CA . ILE A 1 63 ? 2.723 130.625 58.688 1 80.06 63 ILE A CA 1
ATOM 497 C C . ILE A 1 63 ? 1.792 129.375 58.5 1 80.06 63 ILE A C 1
ATOM 499 O O . ILE A 1 63 ? 2.248 128.25 58.438 1 80.06 63 ILE A O 1
ATOM 503 N N . TYR A 1 64 ? 0.523 129.75 58.312 1 81.25 64 TYR A N 1
ATOM 504 C CA . TYR A 1 64 ? -0.447 128.625 58.094 1 81.25 64 TYR A CA 1
ATOM 505 C C . TYR A 1 64 ? -0.172 127.938 56.781 1 81.25 64 TYR A C 1
ATOM 507 O O . TYR A 1 64 ? -0.289 126.688 56.719 1 81.25 64 TYR A O 1
ATOM 515 N N . SER A 1 65 ? 0.155 128.75 55.719 1 82.31 65 SER A N 1
ATOM 516 C CA . SER A 1 65 ? 0.437 128.125 54.438 1 82.31 65 SER A CA 1
ATOM 517 C C . SER A 1 65 ? 1.606 127.125 54.531 1 82.31 65 SER A C 1
ATOM 519 O O . SER A 1 65 ? 1.571 126.062 53.938 1 82.31 65 SER A O 1
ATOM 521 N N . GLY A 1 66 ? 2.598 127.438 55.375 1 82 66 GLY A N 1
ATOM 522 C CA . GLY A 1 66 ? 3.734 126.562 55.562 1 82 66 GLY A CA 1
ATOM 523 C C . GLY A 1 66 ? 3.385 125.25 56.312 1 82 66 GLY A C 1
ATOM 524 O O . GLY A 1 66 ? 3.803 124.188 55.906 1 82 66 GLY A O 1
ATOM 525 N N . ILE A 1 67 ? 2.439 125.312 57.344 1 82 67 ILE A N 1
ATOM 526 C CA . ILE A 1 67 ? 2.064 124.188 58.125 1 82 67 ILE A CA 1
ATOM 527 C C . ILE A 1 67 ? 1.166 123.25 57.312 1 82 67 ILE A C 1
ATOM 529 O O . ILE A 1 67 ? 1.343 122.062 57.312 1 82 67 ILE A O 1
ATOM 533 N N . LEU A 1 68 ? 0.293 123.875 56.594 1 83.56 68 LEU A N 1
ATOM 534 C CA . LEU A 1 68 ? -0.607 123.062 55.781 1 83.56 68 LEU A CA 1
ATOM 535 C C . LEU A 1 68 ? 0.157 122.312 54.656 1 83.56 68 LEU A C 1
ATOM 537 O O . LEU A 1 68 ? -0.099 121.125 54.375 1 83.56 68 LEU A O 1
ATOM 541 N N . LEU A 1 69 ? 1.103 122.938 54.062 1 84.62 69 LEU A N 1
ATOM 542 C CA . LEU A 1 69 ? 1.894 122.375 53 1 84.62 69 LEU A CA 1
ATOM 543 C C . LEU A 1 69 ? 2.711 121.188 53.531 1 84.62 69 LEU A C 1
ATOM 545 O O . LEU A 1 69 ? 2.811 120.125 52.875 1 84.62 69 LEU A O 1
ATOM 549 N N . SER A 1 70 ? 3.205 121.375 54.781 1 83.62 70 SER A N 1
ATOM 550 C CA . SER A 1 70 ? 3.994 120.312 55.375 1 83.62 70 SER A CA 1
ATOM 551 C C . SER A 1 70 ? 3.119 119.062 55.719 1 83.62 70 SER A C 1
ATOM 553 O O . SER A 1 70 ? 3.514 117.938 55.5 1 83.62 70 SER A O 1
ATOM 555 N N . ALA A 1 71 ? 1.864 119.375 56.188 1 82.69 71 ALA A N 1
ATOM 556 C CA . ALA A 1 71 ? 0.947 118.312 56.562 1 82.69 71 ALA A CA 1
ATOM 557 C C . ALA A 1 71 ? 0.506 117.5 55.312 1 82.69 71 ALA A C 1
ATOM 559 O O . ALA A 1 71 ? 0.437 116.312 55.344 1 82.69 71 ALA A O 1
ATOM 560 N N . LEU A 1 72 ? 0.269 118.188 54.25 1 86.06 72 LEU A N 1
ATOM 561 C CA . LEU A 1 72 ? -0.159 117.5 53.031 1 86.06 72 LEU A CA 1
ATOM 562 C C . LEU A 1 72 ? 0.983 116.688 52.406 1 86.06 72 LEU A C 1
ATOM 564 O O . LEU A 1 72 ? 0.762 115.625 51.875 1 86.06 72 LEU A O 1
ATOM 568 N N . ALA A 1 73 ? 2.176 117.188 52.562 1 86.31 73 ALA A N 1
ATOM 569 C CA . ALA A 1 73 ? 3.33 116.438 52.031 1 86.31 73 ALA A CA 1
ATOM 570 C C . ALA A 1 73 ? 3.525 115.125 52.75 1 86.31 73 ALA A C 1
ATOM 572 O O . ALA A 1 73 ? 3.768 114.062 52.125 1 86.31 73 ALA A O 1
ATOM 573 N N . VAL A 1 74 ? 3.248 115.125 54.094 1 84.38 74 VAL A N 1
ATOM 574 C CA . VAL A 1 74 ? 3.379 113.938 54.875 1 84.38 74 VAL A CA 1
ATOM 575 C C . VAL A 1 74 ? 2.26 112.938 54.5 1 84.38 74 VAL A C 1
ATOM 577 O O . VAL A 1 74 ? 2.486 111.75 54.406 1 84.38 74 VAL A O 1
ATOM 580 N N . GLY A 1 75 ? 1.103 113.5 54.25 1 81.38 75 GLY A N 1
ATOM 581 C CA . GLY A 1 75 ? -0.012 112.688 53.844 1 81.38 75 GLY A CA 1
ATOM 582 C C . GLY A 1 75 ? 0.241 111.938 52.531 1 81.38 75 GLY A C 1
ATOM 583 O O . GLY A 1 75 ? -0.07 110.75 52.406 1 81.38 75 GLY A O 1
ATOM 584 N N . ILE A 1 76 ? 0.822 112.562 51.594 1 83.44 76 ILE A N 1
ATOM 585 C CA . ILE A 1 76 ? 1.118 111.938 50.312 1 83.44 76 ILE A CA 1
ATOM 586 C C . ILE A 1 76 ? 2.139 110.812 50.469 1 83.44 76 ILE A C 1
ATOM 588 O O . ILE A 1 76 ? 2.01 109.75 49.844 1 83.44 76 ILE A O 1
ATOM 592 N N . ILE A 1 77 ? 3.057 111 51.344 1 84.69 77 ILE A N 1
ATOM 593 C CA . ILE A 1 77 ? 4.086 110 51.562 1 84.69 77 ILE A CA 1
ATOM 594 C C . ILE A 1 77 ? 3.461 108.75 52.188 1 84.69 77 ILE A C 1
ATOM 596 O O . ILE A 1 77 ? 3.781 107.625 51.781 1 84.69 77 ILE A O 1
ATOM 600 N N . PHE A 1 78 ? 2.473 109 53.031 1 82.12 78 PHE A N 1
ATOM 601 C CA . PHE A 1 78 ? 1.816 107.875 53.719 1 82.12 78 PHE A CA 1
ATOM 602 C C . PHE A 1 78 ? 0.963 107.062 52.75 1 82.12 78 PHE A C 1
ATOM 604 O O . PHE A 1 78 ? 0.994 105.875 52.75 1 82.12 78 PHE A O 1
ATOM 611 N N . ILE A 1 79 ? 0.326 107.688 51.875 1 79.69 79 ILE A N 1
ATOM 612 C CA . ILE A 1 79 ? -0.534 107 50.906 1 79.69 79 ILE A CA 1
ATOM 613 C C . ILE A 1 79 ? 0.323 106.312 49.875 1 79.69 79 ILE A C 1
ATOM 615 O O . ILE A 1 79 ? -0.011 105.188 49.438 1 79.69 79 ILE A O 1
ATOM 619 N N . TYR A 1 80 ? 1.374 106.875 49.562 1 80.94 80 TYR A N 1
ATOM 620 C CA . TYR A 1 80 ? 2.299 106.25 48.625 1 80.94 80 TYR A CA 1
ATOM 621 C C . TYR A 1 80 ? 2.812 104.938 49.156 1 80.94 80 TYR A C 1
ATOM 623 O O . TYR A 1 80 ? 2.844 103.938 48.438 1 80.94 80 TYR A O 1
ATOM 631 N N . LYS A 1 81 ? 3.053 104.875 50.438 1 80.88 81 LYS A N 1
ATOM 632 C CA . LYS A 1 81 ? 3.564 103.625 51.031 1 80.88 81 LYS A CA 1
ATOM 633 C C . LYS A 1 81 ? 2.473 102.562 51.156 1 80.88 81 LYS A C 1
ATOM 635 O O . LYS A 1 81 ? 2.738 101.375 50.969 1 80.88 81 LYS A O 1
ATOM 640 N N . ALA A 1 82 ? 1.291 103 51.312 1 74.19 82 ALA A N 1
ATOM 641 C CA . ALA A 1 82 ? 0.176 102.062 51.438 1 74.19 82 ALA A CA 1
ATOM 642 C C . ALA A 1 82 ? -0.12 101.375 50.094 1 74.19 82 ALA A C 1
ATOM 644 O O . ALA A 1 82 ? -0.324 100.188 50 1 74.19 82 ALA A O 1
ATOM 645 N N . VAL A 1 83 ? -0.088 102.188 49.062 1 76.12 83 VAL A N 1
ATOM 646 C CA . VAL A 1 83 ? -0.401 101.688 47.75 1 76.12 83 VAL A CA 1
ATOM 647 C C . VAL A 1 83 ? 0.761 100.875 47.219 1 76.12 83 VAL A C 1
ATOM 649 O O . VAL A 1 83 ? 0.558 99.938 46.438 1 76.12 83 VAL A O 1
ATOM 652 N N . GLU A 1 84 ? 1.883 101.188 47.719 1 78.75 84 GLU A N 1
ATOM 653 C CA . GLU A 1 84 ? 3.066 100.438 47.281 1 78.75 84 GLU A CA 1
ATOM 654 C C . GLU A 1 84 ? 2.975 99 47.719 1 78.75 84 GLU A C 1
ATOM 656 O O . GLU A 1 84 ? 3.357 98.125 47 1 78.75 84 GLU A O 1
ATOM 661 N N . LYS A 1 85 ? 2.41 98.75 48.875 1 75.81 85 LYS A N 1
ATOM 662 C CA . LYS A 1 85 ? 2.262 97.375 49.375 1 75.81 85 LYS A CA 1
ATOM 663 C C . LYS A 1 85 ? 1.322 96.562 48.469 1 75.81 85 LYS A C 1
ATOM 665 O O . LYS A 1 85 ? 1.58 95.375 48.188 1 75.81 85 LYS A O 1
ATOM 670 N N . PHE A 1 86 ? 0.377 97.188 47.969 1 75.44 86 PHE A N 1
ATOM 671 C CA . PHE A 1 86 ? -0.58 96.562 47.094 1 75.44 86 PHE A CA 1
ATOM 672 C C . PHE A 1 86 ? 0.005 96.375 45.688 1 75.44 86 PHE A C 1
ATOM 674 O O . PHE A 1 86 ? -0.167 95.312 45.062 1 75.44 86 PHE A O 1
ATOM 681 N N . ALA A 1 87 ? 0.667 97.375 45.219 1 75.44 87 ALA A N 1
ATOM 682 C CA . ALA A 1 87 ? 1.283 97.312 43.906 1 75.44 87 ALA A CA 1
ATOM 683 C C . ALA A 1 87 ? 2.344 96.25 43.844 1 75.44 87 ALA A C 1
ATOM 685 O O . ALA A 1 87 ? 2.479 95.562 42.812 1 75.44 87 ALA A O 1
ATOM 686 N N . THR A 1 88 ? 2.984 96 44.938 1 78.25 88 THR A N 1
ATOM 687 C CA . THR A 1 88 ? 4.02 95 44.969 1 78.25 88 THR A CA 1
ATOM 688 C C . THR A 1 88 ? 3.4 93.562 44.875 1 78.25 88 THR A C 1
ATOM 690 O O . THR A 1 88 ? 3.932 92.688 44.219 1 78.25 88 THR A O 1
ATOM 693 N N . LEU A 1 89 ? 2.248 93.438 45.5 1 77.62 89 LEU A N 1
ATOM 694 C CA . LEU A 1 89 ? 1.574 92.188 45.469 1 77.62 89 LEU A CA 1
ATOM 695 C C . LEU A 1 89 ? 1.049 91.875 44.062 1 77.62 89 LEU A C 1
ATOM 697 O O . LEU A 1 89 ? 1.136 90.75 43.594 1 77.62 89 LEU A O 1
ATOM 701 N N . ILE A 1 90 ? 0.545 92.75 43.406 1 77.62 90 ILE A N 1
ATOM 702 C CA . ILE A 1 90 ? 0.036 92.625 42.062 1 77.62 90 ILE A CA 1
ATOM 703 C C . ILE A 1 90 ? 1.181 92.25 41.125 1 77.62 90 ILE A C 1
ATOM 705 O O . ILE A 1 90 ? 1.015 91.438 40.219 1 77.62 90 ILE A O 1
ATOM 709 N N . HIS A 1 91 ? 2.289 92.875 41.375 1 80.62 91 HIS A N 1
ATOM 710 C CA . HIS A 1 91 ? 3.465 92.562 40.562 1 80.62 91 HIS A CA 1
ATOM 711 C C . HIS A 1 91 ? 3.906 91.125 40.781 1 80.62 91 HIS A C 1
ATOM 713 O O . HIS A 1 91 ? 4.297 90.438 39.844 1 80.62 91 HIS A O 1
ATOM 719 N N . ARG A 1 92 ? 3.729 90.688 41.969 1 81.94 92 ARG A N 1
ATOM 720 C CA . ARG A 1 92 ? 4.086 89.312 42.281 1 81.94 92 ARG A CA 1
ATOM 721 C C . ARG A 1 92 ? 3.139 88.312 41.594 1 81.94 92 ARG A C 1
ATOM 723 O O . ARG A 1 92 ? 3.564 87.25 41.094 1 81.94 92 ARG A O 1
ATOM 730 N N . PHE A 1 93 ? 1.888 88.625 41.531 1 81.12 93 PHE A N 1
ATOM 731 C CA . PHE A 1 93 ? 0.922 87.75 40.812 1 81.12 93 PHE A CA 1
ATOM 732 C C . PHE A 1 93 ? 1.243 87.75 39.312 1 81.12 93 PHE A C 1
ATOM 734 O O . PHE A 1 93 ? 1.205 86.625 38.719 1 81.12 93 PHE A O 1
ATOM 741 N N . ARG A 1 94 ? 1.554 88.812 38.844 1 80.88 94 ARG A N 1
ATOM 742 C CA . ARG A 1 94 ? 1.913 88.875 37.438 1 80.88 94 ARG A CA 1
ATOM 743 C C . ARG A 1 94 ? 3.094 88 37.125 1 80.88 94 ARG A C 1
ATOM 745 O O . ARG A 1 94 ? 3.07 87.25 36.156 1 80.88 94 ARG A O 1
ATOM 752 N N . THR A 1 95 ? 4.105 88 37.969 1 83.31 95 THR A N 1
ATOM 753 C CA . THR A 1 95 ? 5.293 87.188 37.781 1 83.31 95 THR A CA 1
ATOM 754 C C . THR A 1 95 ? 4.949 85.75 37.906 1 83.31 95 THR A C 1
ATOM 756 O O . THR A 1 95 ? 5.457 84.875 37.156 1 83.31 95 THR A O 1
ATOM 759 N N . HIS A 1 96 ? 4.039 85.5 38.844 1 84.62 96 HIS A N 1
ATOM 760 C CA . HIS A 1 96 ? 3.605 84.125 39 1 84.62 96 HIS A CA 1
ATOM 761 C C . HIS A 1 96 ? 2.873 83.562 37.781 1 84.62 96 HIS A C 1
ATOM 763 O O . HIS A 1 96 ? 3.125 82.5 37.312 1 84.62 96 HIS A O 1
ATOM 769 N N . PHE A 1 97 ? 2.078 84.312 37.156 1 82.5 97 PHE A N 1
ATOM 770 C CA . PHE A 1 97 ? 1.306 83.938 36 1 82.5 97 PHE A CA 1
ATOM 771 C C . PHE A 1 97 ? 2.201 83.812 34.75 1 82.5 97 PHE A C 1
ATOM 773 O O . PHE A 1 97 ? 1.943 83 33.875 1 82.5 97 PHE A O 1
ATOM 780 N N . GLN A 1 98 ? 3.275 84.625 34.781 1 83 98 GLN A N 1
ATOM 781 C CA . GLN A 1 98 ? 4.266 84.5 33.719 1 83 98 GLN A CA 1
ATOM 782 C C . GLN A 1 98 ? 4.938 83.125 33.75 1 83 98 GLN A C 1
ATOM 784 O O . GLN A 1 98 ? 5.168 82.5 32.719 1 83 98 GLN A O 1
ATOM 789 N N . LEU A 1 99 ? 5.117 82.688 34.938 1 85.56 99 LEU A N 1
ATOM 790 C CA . LEU A 1 99 ? 5.707 81.375 35.125 1 85.56 99 LEU A CA 1
ATOM 791 C C . LEU A 1 99 ? 4.73 80.312 34.656 1 85.56 99 LEU A C 1
ATOM 793 O O . LEU A 1 99 ? 5.121 79.375 34 1 85.56 99 LEU A O 1
ATOM 797 N N . LEU A 1 100 ? 3.506 80.438 35 1 82 100 LEU A N 1
ATOM 798 C CA . LEU A 1 100 ? 2.488 79.438 34.625 1 82 100 LEU A CA 1
ATOM 799 C C . LEU A 1 100 ? 2.312 79.375 33.125 1 82 100 LEU A C 1
ATOM 801 O O . LEU A 1 100 ? 2.127 78.312 32.562 1 82 100 LEU A O 1
ATOM 805 N N . LYS A 1 101 ? 2.381 80.562 32.5 1 80.25 101 LYS A N 1
ATOM 806 C CA . LYS A 1 101 ? 2.281 80.625 31.047 1 80.25 101 LYS A CA 1
ATOM 807 C C . LYS A 1 101 ? 3.404 79.875 30.375 1 80.25 101 LYS A C 1
ATOM 809 O O . LYS A 1 101 ? 3.205 79.25 29.312 1 80.25 101 LYS A O 1
ATOM 814 N N . GLU A 1 102 ? 4.578 79.938 30.969 1 82.5 102 GLU A N 1
ATOM 815 C CA . GLU A 1 102 ? 5.75 79.25 30.406 1 82.5 102 GLU A CA 1
ATOM 816 C C . GLU A 1 102 ? 5.758 77.75 30.766 1 82.5 102 GLU A C 1
ATOM 818 O O . GLU A 1 102 ? 6.656 77 30.359 1 82.5 102 GLU A O 1
ATOM 823 N N . GLY A 1 103 ? 4.762 77.375 31.516 1 81.44 103 GLY A N 1
ATOM 824 C CA . GLY A 1 103 ? 4.625 76 31.812 1 81.44 103 GLY A CA 1
ATOM 825 C C . GLY A 1 103 ? 5.18 75.562 33.156 1 81.44 103 GLY A C 1
ATOM 826 O O . GLY A 1 103 ? 5.238 74.375 33.5 1 81.44 103 GLY A O 1
ATOM 827 N N . ASP A 1 104 ? 5.605 76.562 33.938 1 83.75 104 ASP A N 1
ATOM 828 C CA . ASP A 1 104 ? 6.16 76.25 35.281 1 83.75 104 ASP A CA 1
ATOM 829 C C . ASP A 1 104 ? 5.07 76.25 36.344 1 83.75 104 ASP A C 1
ATOM 831 O O . ASP A 1 104 ? 4.695 77.312 36.844 1 83.75 104 ASP A O 1
ATOM 835 N N . PHE A 1 105 ? 4.645 75.125 36.594 1 82.69 105 PHE A N 1
ATOM 836 C CA . PHE A 1 105 ? 3.582 74.938 37.562 1 82.69 105 PHE A CA 1
ATOM 837 C C . PHE A 1 105 ? 4.145 74.5 38.906 1 82.69 105 PHE A C 1
ATOM 839 O O . PHE A 1 105 ? 3.391 74.062 39.781 1 82.69 105 PHE A O 1
ATOM 846 N N . PHE A 1 106 ? 5.367 74.688 39.094 1 79.19 106 PHE A N 1
ATOM 847 C CA . PHE A 1 106 ? 6.059 74.25 40.281 1 79.19 106 PHE A CA 1
ATOM 848 C C . PHE A 1 106 ? 5.961 75.25 41.406 1 79.19 106 PHE A C 1
ATOM 850 O O . PHE A 1 106 ? 5.723 74.875 42.562 1 79.19 106 PHE A O 1
ATOM 857 N N . TYR A 1 107 ? 6.102 76.5 41 1 79.06 107 TYR A N 1
ATOM 858 C CA . TYR A 1 107 ? 6.145 77.562 42.031 1 79.06 107 TYR A CA 1
ATOM 859 C C . TYR A 1 107 ? 4.746 77.875 42.531 1 79.06 107 TYR A C 1
ATOM 861 O O . TYR A 1 107 ? 3.801 78 41.75 1 79.06 107 TYR A O 1
ATOM 869 N N . ARG A 1 108 ? 4.625 77.875 43.875 1 81.62 108 ARG A N 1
ATOM 870 C CA . ARG A 1 108 ? 3.342 78.188 44.5 1 81.62 108 ARG A CA 1
ATOM 871 C C . ARG A 1 108 ? 3.359 79.562 45.188 1 81.62 108 ARG A C 1
ATOM 873 O O . ARG A 1 108 ? 4.426 80.062 45.531 1 81.62 108 ARG A O 1
ATOM 880 N N . ILE A 1 109 ? 2.227 80.125 45.344 1 78.38 109 ILE A N 1
ATOM 881 C CA . ILE A 1 109 ? 2.066 81.375 46.031 1 78.38 109 ILE A CA 1
ATOM 882 C C . ILE A 1 109 ? 2.303 81.188 47.531 1 78.38 109 ILE A C 1
ATOM 884 O O . ILE A 1 109 ? 1.845 80.188 48.094 1 78.38 109 ILE A O 1
ATOM 888 N N . ARG A 1 110 ? 3.193 82.062 48.219 1 81.38 110 ARG A N 1
ATOM 889 C CA . ARG A 1 110 ? 3.555 81.938 49.625 1 81.38 110 ARG A CA 1
ATOM 890 C C . ARG A 1 110 ? 2.33 82.125 50.531 1 81.38 110 ARG A C 1
ATOM 892 O O . ARG A 1 110 ? 1.432 82.938 50.219 1 81.38 110 ARG A O 1
ATOM 899 N N . GLU A 1 111 ? 2.344 81.438 51.5 1 76.69 111 GLU A N 1
ATOM 900 C CA . GLU A 1 111 ? 1.247 81.375 52.469 1 76.69 111 GLU A CA 1
ATOM 901 C C . GLU A 1 111 ? 0.924 82.75 53.031 1 76.69 111 GLU A C 1
ATOM 903 O O . GLU A 1 111 ? -0.227 83 53.375 1 76.69 111 GLU A O 1
ATOM 908 N N . LYS A 1 112 ? 1.977 83.562 53 1 75.31 112 LYS A N 1
ATOM 909 C CA . LYS A 1 112 ? 1.791 84.875 53.625 1 75.31 112 LYS A CA 1
ATOM 910 C C . LYS A 1 112 ? 0.748 85.688 52.844 1 75.31 112 LYS A C 1
ATOM 912 O O . LYS A 1 112 ? 0.071 86.562 53.438 1 75.31 112 LYS A O 1
ATOM 917 N N . HIS A 1 113 ? 0.676 85.312 51.656 1 73.75 113 HIS A N 1
ATOM 918 C CA . HIS A 1 113 ? -0.242 86.125 50.812 1 73.75 113 HIS A CA 1
ATOM 919 C C . HIS A 1 113 ? -1.671 85.625 50.969 1 73.75 113 HIS A C 1
ATOM 921 O O . HIS A 1 113 ? -2.621 86.312 50.594 1 73.75 113 HIS A O 1
ATOM 927 N N . PHE A 1 114 ? -1.811 84.438 51.625 1 73.56 114 PHE A N 1
ATOM 928 C CA . PHE A 1 114 ? -3.137 83.875 51.844 1 73.56 114 PHE A CA 1
ATOM 929 C C . PHE A 1 114 ? -3.779 84.562 53.094 1 73.56 114 PHE A C 1
ATOM 931 O O . PHE A 1 114 ? -5.004 84.5 53.219 1 73.56 114 PHE A O 1
ATOM 938 N N . LYS A 1 115 ? -2.979 85 53.906 1 75.44 115 LYS A N 1
ATOM 939 C CA . LYS A 1 115 ? -3.459 85.5 55.188 1 75.44 115 LYS A CA 1
ATOM 940 C C . LYS A 1 115 ? -3.904 86.938 55.125 1 75.44 115 LYS A C 1
ATOM 942 O O . LYS A 1 115 ? -4.371 87.5 56.125 1 75.44 115 LYS A O 1
ATOM 947 N N . ARG A 1 116 ? -3.842 87.375 53.906 1 73.5 116 ARG A N 1
ATOM 948 C CA . ARG A 1 116 ? -4.309 88.75 53.75 1 73.5 116 ARG A CA 1
ATOM 949 C C . ARG A 1 116 ? -5.832 88.812 53.812 1 73.5 116 ARG A C 1
ATOM 951 O O . ARG A 1 116 ? -6.512 87.812 53.594 1 73.5 116 ARG A O 1
ATOM 958 N N . GLU A 1 117 ? -6.34 89.875 54.312 1 72.62 117 GLU A N 1
ATOM 959 C CA . GLU A 1 117 ? -7.781 90.062 54.5 1 72.62 117 GLU A CA 1
ATOM 960 C C . GLU A 1 117 ? -8.391 90.875 53.344 1 72.62 117 GLU A C 1
ATOM 962 O O . GLU A 1 117 ? -9.539 91.25 53.438 1 72.62 117 GLU A O 1
ATOM 967 N N . ASP A 1 118 ? -7.625 91.062 52.281 1 73.69 118 ASP A N 1
ATOM 968 C CA . ASP A 1 118 ? -8.172 91.875 51.188 1 73.69 118 ASP A CA 1
ATOM 969 C C . ASP A 1 118 ? -8.477 91 49.969 1 73.69 118 ASP A C 1
ATOM 971 O O . ASP A 1 118 ? -8.453 89.812 50.031 1 73.69 118 ASP A O 1
ATOM 975 N N . GLU A 1 119 ? -8.914 91.688 48.906 1 75.19 119 GLU A N 1
ATOM 976 C CA . GLU A 1 119 ? -9.336 91.062 47.656 1 75.19 119 GLU A CA 1
ATOM 977 C C . GLU A 1 119 ? -8.172 90.312 47 1 75.19 119 GLU A C 1
ATOM 979 O O . GLU A 1 119 ? -8.383 89.375 46.25 1 75.19 119 GLU A O 1
ATOM 984 N N . LEU A 1 120 ? -6.973 90.625 47.312 1 76.62 120 LEU A N 1
ATOM 985 C CA . LEU A 1 120 ? -5.805 90 46.688 1 76.62 120 LEU A CA 1
ATOM 986 C C . LEU A 1 120 ? -5.582 88.625 47.281 1 76.62 120 LEU A C 1
ATOM 988 O O . LEU A 1 120 ? -5.039 87.75 46.594 1 76.62 120 LEU A O 1
ATOM 992 N N . ALA A 1 121 ? -6.031 88.438 48.5 1 80.38 121 ALA A N 1
ATOM 993 C CA . ALA A 1 121 ? -5.957 87.125 49.125 1 80.38 121 ALA A CA 1
ATOM 994 C C . ALA A 1 121 ? -6.844 86.125 48.406 1 80.38 121 ALA A C 1
ATOM 996 O O . ALA A 1 121 ? -6.473 84.938 48.219 1 80.38 121 ALA A O 1
ATOM 997 N N . GLY A 1 122 ? -7.949 86.562 47.875 1 77.69 122 GLY A N 1
ATOM 998 C CA . GLY A 1 122 ? -8.852 85.688 47.094 1 77.69 122 GLY A CA 1
ATOM 999 C C . GLY A 1 122 ? -8.25 85.25 45.781 1 77.69 122 GLY A C 1
ATOM 1000 O O . GLY A 1 122 ? -8.391 84.062 45.438 1 77.69 122 GLY A O 1
ATOM 1001 N N . ILE A 1 123 ? -7.535 86.062 45.156 1 79.62 123 ILE A N 1
ATOM 1002 C CA . ILE A 1 123 ? -6.883 85.688 43.875 1 79.62 123 ILE A CA 1
ATOM 1003 C C . ILE A 1 123 ? -5.797 84.688 44.156 1 79.62 123 ILE A C 1
ATOM 1005 O O . ILE A 1 123 ? -5.656 83.688 43.375 1 79.62 123 ILE A O 1
ATOM 1009 N N . ALA A 1 124 ? -5.066 84.938 45.219 1 83.44 124 ALA A N 1
ATOM 1010 C CA . ALA A 1 124 ? -3.984 84 45.562 1 83.44 124 ALA A CA 1
ATOM 1011 C C . ALA A 1 124 ? -4.523 82.625 45.844 1 83.44 124 ALA A C 1
ATOM 1013 O O . ALA A 1 124 ? -3.986 81.625 45.344 1 83.44 124 ALA A O 1
ATOM 1014 N N . ILE A 1 125 ? -5.676 82.5 46.531 1 84.38 125 ILE A N 1
ATOM 1015 C CA . ILE A 1 125 ? -6.258 81.188 46.906 1 84.38 125 ILE A CA 1
ATOM 1016 C C . ILE A 1 125 ? -6.805 80.5 45.656 1 84.38 125 ILE A C 1
ATOM 1018 O O . ILE A 1 125 ? -6.551 79.312 45.469 1 84.38 125 ILE A O 1
ATOM 1022 N N . GLU A 1 126 ? -7.449 81.25 44.844 1 82 126 GLU A N 1
ATOM 1023 C CA . GLU A 1 126 ? -8.047 80.625 43.656 1 82 126 GLU A CA 1
ATOM 1024 C C . GLU A 1 126 ? -6.98 80.188 42.656 1 82 126 GLU A C 1
ATOM 1026 O O . GLU A 1 126 ? -7.125 79.188 41.969 1 82 126 GLU A O 1
ATOM 1031 N N . THR A 1 127 ? -5.961 81 42.562 1 82.25 127 THR A N 1
ATOM 1032 C CA . THR A 1 127 ? -4.855 80.625 41.688 1 82.25 127 THR A CA 1
ATOM 1033 C C . THR A 1 127 ? -4.164 79.375 42.156 1 82.25 127 THR A C 1
ATOM 1035 O O . THR A 1 127 ? -3.84 78.5 41.344 1 82.25 127 THR A O 1
ATOM 1038 N N . ASP A 1 128 ? -3.992 79.312 43.438 1 85.12 128 ASP A N 1
ATOM 1039 C CA . ASP A 1 128 ? -3.357 78.125 44 1 85.12 128 ASP A CA 1
ATOM 1040 C C . ASP A 1 128 ? -4.207 76.875 43.75 1 85.12 128 ASP A C 1
ATOM 1042 O O . ASP A 1 128 ? -3.686 75.812 43.406 1 85.12 128 ASP A O 1
ATOM 1046 N N . ALA A 1 129 ? -5.512 77 43.875 1 84.69 129 ALA A N 1
ATOM 1047 C CA . ALA A 1 129 ? -6.43 75.875 43.656 1 84.69 129 ALA A CA 1
ATOM 1048 C C . ALA A 1 129 ? -6.449 75.438 42.188 1 84.69 129 ALA A C 1
ATOM 1050 O O . ALA A 1 129 ? -6.5 74.25 41.875 1 84.69 129 ALA A O 1
ATOM 1051 N N . MET A 1 130 ? -6.43 76.375 41.375 1 81.88 130 MET A N 1
ATOM 1052 C CA . MET A 1 130 ? -6.367 76.125 39.938 1 81.88 130 MET A CA 1
ATOM 1053 C C . MET A 1 130 ? -5.074 75.375 39.562 1 81.88 130 MET A C 1
ATOM 1055 O O . MET A 1 130 ? -5.09 74.438 38.812 1 81.88 130 MET A O 1
ATOM 1059 N N . GLN A 1 131 ? -3.969 75.875 40.062 1 84.25 131 GLN A N 1
ATOM 1060 C CA . GLN A 1 131 ? -2.678 75.25 39.812 1 84.25 131 GLN A CA 1
ATOM 1061 C C . GLN A 1 131 ? -2.67 73.812 40.281 1 84.25 131 GLN A C 1
ATOM 1063 O O . GLN A 1 131 ? -2.152 72.938 39.594 1 84.25 131 GLN A O 1
ATOM 1068 N N . ASP A 1 132 ? -3.344 73.5 41.438 1 85.31 132 ASP A N 1
ATOM 1069 C CA . ASP A 1 132 ? -3.43 72.125 41.969 1 85.31 132 ASP A CA 1
ATOM 1070 C C . ASP A 1 132 ? -4.215 71.25 41.031 1 85.31 132 ASP A C 1
ATOM 1072 O O . ASP A 1 132 ? -3.818 70.062 40.781 1 85.31 132 ASP A O 1
ATOM 1076 N N . ALA A 1 133 ? -5.227 71.75 40.531 1 82.25 133 ALA A N 1
ATOM 1077 C CA . ALA A 1 133 ? -6.078 71 39.625 1 82.25 133 ALA A CA 1
ATOM 1078 C C . ALA A 1 133 ? -5.352 70.625 38.344 1 82.25 133 ALA A C 1
ATOM 1080 O O . ALA A 1 133 ? -5.418 69.5 37.844 1 82.25 133 ALA A O 1
ATOM 1081 N N . VAL A 1 134 ? -4.598 71.562 37.812 1 82.94 134 VAL A N 1
ATOM 1082 C CA . VAL A 1 134 ? -3.887 71.312 36.562 1 82.94 134 VAL A CA 1
ATOM 1083 C C . VAL A 1 134 ? -2.727 70.375 36.781 1 82.94 134 VAL A C 1
ATOM 1085 O O . VAL A 1 134 ? -2.5 69.5 35.938 1 82.94 134 VAL A O 1
ATOM 1088 N N . VAL A 1 135 ? -2.033 70.625 37.906 1 85.62 135 VAL A N 1
ATOM 1089 C CA . VAL A 1 135 ? -0.901 69.75 38.188 1 85.62 135 VAL A CA 1
ATOM 1090 C C . VAL A 1 135 ? -1.383 68.312 38.344 1 85.62 135 VAL A C 1
ATOM 1092 O O . VAL A 1 135 ? -0.748 67.375 37.844 1 85.62 135 VAL A O 1
ATOM 1095 N N . LYS A 1 136 ? -2.518 68.125 39 1 85.94 136 LYS A N 1
ATOM 1096 C CA . LYS A 1 136 ? -3.07 66.75 39.188 1 85.94 136 LYS A CA 1
ATOM 1097 C C . LYS A 1 136 ? -3.471 66.188 37.844 1 85.94 136 LYS A C 1
ATOM 1099 O O . LYS A 1 136 ? -3.164 65 37.562 1 85.94 136 LYS A O 1
ATOM 1104 N N . MET A 1 137 ? -4.062 66.875 37.062 1 83.31 137 MET A N 1
ATOM 1105 C CA . MET A 1 137 ? -4.492 66.375 35.75 1 83.31 137 MET A CA 1
ATOM 1106 C C . MET A 1 137 ? -3.289 66 34.875 1 83.31 137 MET A C 1
ATOM 1108 O O . MET A 1 137 ? -3.277 64.938 34.25 1 83.31 137 MET A O 1
ATOM 1112 N N . LEU A 1 138 ? -2.303 66.875 34.844 1 84.25 138 LEU A N 1
ATOM 1113 C CA . LEU A 1 138 ? -1.104 66.625 34.062 1 84.25 138 LEU A CA 1
ATOM 1114 C C . LEU A 1 138 ? -0.361 65.375 34.594 1 84.25 138 LEU A C 1
ATOM 1116 O O . LEU A 1 138 ? 0.228 64.625 33.812 1 84.25 138 LEU A O 1
ATOM 1120 N N . GLY A 1 139 ? -0.436 65.25 35.844 1 86.56 139 GLY A N 1
ATOM 1121 C CA . GLY A 1 139 ? 0.131 64.062 36.438 1 86.56 139 GLY A CA 1
ATOM 1122 C C . GLY A 1 139 ? -0.561 62.781 35.969 1 86.56 139 GLY A C 1
ATOM 1123 O O . GLY A 1 139 ? 0.098 61.812 35.625 1 86.56 139 GLY A O 1
ATOM 1124 N N . ASP A 1 140 ? -1.891 62.812 35.938 1 87.5 140 ASP A N 1
ATOM 1125 C CA . ASP A 1 140 ? -2.674 61.688 35.469 1 87.5 140 ASP A CA 1
ATOM 1126 C C . ASP A 1 140 ? -2.404 61.375 34 1 87.5 140 ASP A C 1
ATOM 1128 O O . ASP A 1 140 ? -2.281 60.219 33.625 1 87.5 140 ASP A O 1
ATOM 1132 N N . VAL A 1 141 ? -2.273 62.375 33.25 1 87.81 141 VAL A N 1
ATOM 1133 C CA . VAL A 1 141 ? -2.018 62.219 31.812 1 87.81 141 VAL A CA 1
ATOM 1134 C C . VAL A 1 141 ? -0.627 61.625 31.594 1 87.81 141 VAL A C 1
ATOM 1136 O O . VAL A 1 141 ? -0.449 60.75 30.75 1 87.81 141 VAL A O 1
ATOM 1139 N N . ASN A 1 142 ? 0.328 62.156 32.344 1 89.31 142 ASN A N 1
ATOM 1140 C CA . ASN A 1 142 ? 1.687 61.625 32.25 1 89.31 142 ASN A CA 1
ATOM 1141 C C . ASN A 1 142 ? 1.741 60.156 32.594 1 89.31 142 ASN A C 1
ATOM 1143 O O . ASN A 1 142 ? 2.373 59.375 31.891 1 89.31 142 ASN A O 1
ATOM 1147 N N . SER A 1 143 ? 1.027 59.781 33.656 1 91.25 143 SER A N 1
ATOM 1148 C CA . SER A 1 143 ? 0.993 58.375 34.062 1 91.25 143 SER A CA 1
ATOM 1149 C C . SER A 1 143 ? 0.323 57.5 33 1 91.25 143 SER A C 1
ATOM 1151 O O . SER A 1 143 ? 0.801 56.406 32.719 1 91.25 143 SER A O 1
ATOM 1153 N N . ALA A 1 144 ? -0.743 57.938 32.5 1 91.81 144 ALA A N 1
ATOM 1154 C CA . ALA A 1 144 ? -1.454 57.219 31.453 1 91.81 144 ALA A CA 1
ATOM 1155 C C . ALA A 1 144 ? -0.584 57.031 30.203 1 91.81 144 ALA A C 1
ATOM 1157 O O . ALA A 1 144 ? -0.562 55.969 29.609 1 91.81 144 ALA A O 1
ATOM 1158 N N . ALA A 1 145 ? 0.119 58.094 29.797 1 93.38 145 ALA A N 1
ATOM 1159 C CA . ALA A 1 145 ? 0.983 58.031 28.625 1 93.38 145 ALA A CA 1
ATOM 1160 C C . ALA A 1 145 ? 2.111 57.031 28.812 1 93.38 145 ALA A C 1
ATOM 1162 O O . ALA A 1 145 ? 2.463 56.281 27.891 1 93.38 145 ALA A O 1
ATOM 1163 N N . ILE A 1 146 ? 2.621 56.969 30.031 1 94.56 146 ILE A N 1
ATOM 1164 C CA . ILE A 1 146 ? 3.68 56 30.328 1 94.56 146 ILE A CA 1
ATOM 1165 C C . ILE A 1 146 ? 3.137 54.594 30.234 1 94.56 146 ILE A C 1
ATOM 1167 O O . ILE A 1 146 ? 3.785 53.719 29.656 1 94.56 146 ILE A O 1
ATOM 1171 N N . GLU A 1 147 ? 1.933 54.406 30.719 1 95.81 147 GLU A N 1
ATOM 1172 C CA . GLU A 1 147 ? 1.32 53.094 30.656 1 95.81 147 GLU A CA 1
ATOM 1173 C C . GLU A 1 147 ? 1.028 52.688 29.219 1 95.81 147 GLU A C 1
ATOM 1175 O O . GLU A 1 147 ? 1.236 51.531 28.844 1 95.81 147 GLU A O 1
ATOM 1180 N N . VAL A 1 148 ? 0.523 53.594 28.438 1 96.38 148 VAL A N 1
ATOM 1181 C CA . VAL A 1 148 ? 0.271 53.312 27.031 1 96.38 148 VAL A CA 1
ATOM 1182 C C . VAL A 1 148 ? 1.578 52.938 26.344 1 96.38 148 VAL A C 1
ATOM 1184 O O . VAL A 1 148 ? 1.615 52 25.547 1 96.38 148 VAL A O 1
ATOM 1187 N N . ASN A 1 149 ? 2.605 53.688 26.625 1 96.5 149 ASN A N 1
ATOM 1188 C CA . ASN A 1 149 ? 3.908 53.375 26.047 1 96.5 149 ASN A CA 1
ATOM 1189 C C . ASN A 1 149 ? 4.367 51.969 26.406 1 96.5 149 ASN A C 1
ATOM 1191 O O . ASN A 1 149 ? 4.855 51.219 25.562 1 96.5 149 ASN A O 1
ATOM 1195 N N . ASP A 1 150 ? 4.207 51.531 27.656 1 97.12 150 ASP A N 1
ATOM 1196 C CA . ASP A 1 150 ? 4.586 50.219 28.125 1 97.12 150 ASP A CA 1
ATOM 1197 C C . ASP A 1 150 ? 3.783 49.125 27.422 1 97.12 150 ASP A C 1
ATOM 1199 O O . ASP A 1 150 ? 4.348 48.125 26.953 1 97.12 150 ASP A O 1
ATOM 1203 N N . LYS A 1 151 ? 2.523 49.344 27.391 1 97.25 151 LYS A N 1
ATOM 1204 C CA . LYS A 1 151 ? 1.655 48.344 26.75 1 97.25 151 LYS A CA 1
ATOM 1205 C C . LYS A 1 151 ? 1.938 48.25 25.25 1 97.25 151 LYS A C 1
ATOM 1207 O O . LYS A 1 151 ? 1.859 47.188 24.672 1 97.25 151 LYS A O 1
ATOM 1212 N N . SER A 1 152 ? 2.227 49.406 24.609 1 97.5 152 SER A N 1
ATOM 1213 C CA . SER A 1 152 ? 2.594 49.406 23.203 1 97.5 152 SER A CA 1
ATOM 1214 C C . SER A 1 152 ? 3.85 48.594 22.953 1 97.5 152 SER A C 1
ATOM 1216 O O . SER A 1 152 ? 3.926 47.844 21.969 1 97.5 152 SER A O 1
ATOM 1218 N N . ASN A 1 153 ? 4.836 48.688 23.859 1 97.19 153 ASN A N 1
ATOM 1219 C CA . ASN A 1 153 ? 6.055 47.875 23.75 1 97.19 153 ASN A CA 1
ATOM 1220 C C . ASN A 1 153 ? 5.77 46.406 23.906 1 97.19 153 ASN A C 1
ATOM 1222 O O . ASN A 1 153 ? 6.32 45.562 23.156 1 97.19 153 ASN A O 1
ATOM 1226 N N . THR A 1 154 ? 4.922 46.094 24.812 1 97.88 154 THR A N 1
ATOM 1227 C CA . THR A 1 154 ? 4.547 44.688 25.031 1 97.88 154 THR A CA 1
ATOM 1228 C C . THR A 1 154 ? 3.805 44.125 23.812 1 97.88 154 THR A C 1
ATOM 1230 O O . THR A 1 154 ? 4.047 43 23.406 1 97.88 154 THR A O 1
ATOM 1233 N N . LEU A 1 155 ? 2.912 44.938 23.281 1 98.06 155 LEU A N 1
ATOM 1234 C CA . LEU A 1 155 ? 2.18 44.531 22.078 1 98.06 155 LEU A CA 1
ATOM 1235 C C . LEU A 1 155 ? 3.131 44.312 20.922 1 98.06 155 LEU A C 1
ATOM 1237 O O . LEU A 1 155 ? 2.943 43.375 20.141 1 98.06 155 LEU A O 1
ATOM 1241 N N . THR A 1 156 ? 4.133 45.188 20.797 1 97.88 156 THR A N 1
ATOM 1242 C CA . THR A 1 156 ? 5.133 45.031 19.734 1 97.88 156 THR A CA 1
ATOM 1243 C C . THR A 1 156 ? 5.84 43.688 19.859 1 97.88 156 THR A C 1
ATOM 1245 O O . THR A 1 156 ? 5.961 42.969 18.859 1 97.88 156 THR A O 1
ATOM 1248 N N . CYS A 1 157 ? 6.242 43.281 21.047 1 97.81 157 CYS A N 1
ATOM 1249 C CA . CYS A 1 157 ? 6.922 42.031 21.297 1 97.81 157 CYS A CA 1
ATOM 1250 C C . CYS A 1 157 ? 5.992 40.844 21.016 1 97.81 157 CYS A C 1
ATOM 1252 O O . CYS A 1 157 ? 6.391 39.875 20.375 1 97.81 157 CYS A O 1
ATOM 1254 N N . THR A 1 158 ? 4.793 40.969 21.516 1 97.94 158 THR A N 1
ATOM 1255 C CA . THR A 1 158 ? 3.816 39.875 21.328 1 97.94 158 THR A CA 1
ATOM 1256 C C . THR A 1 158 ? 3.527 39.688 19.844 1 97.94 158 THR A C 1
ATOM 1258 O O . THR A 1 158 ? 3.41 38.531 19.391 1 97.94 158 THR A O 1
ATOM 1261 N N . SER A 1 159 ? 3.375 40.812 19.078 1 98.06 159 SER A N 1
ATOM 1262 C CA . SER A 1 159 ? 3.105 40.719 17.656 1 98.06 159 SER A CA 1
ATOM 1263 C C . SER A 1 159 ? 4.242 40 16.922 1 98.06 159 SER A C 1
ATOM 1265 O O . SER A 1 159 ? 4 39.219 15.992 1 98.06 159 SER A O 1
ATOM 1267 N N . GLN A 1 160 ? 5.461 40.25 17.328 1 96.69 160 GLN A N 1
ATOM 1268 C CA . GLN A 1 160 ? 6.613 39.562 16.734 1 96.69 160 GLN A CA 1
ATOM 1269 C C . GLN A 1 160 ? 6.574 38.062 17.016 1 96.69 160 GLN A C 1
ATOM 1271 O O . GLN A 1 160 ? 6.898 37.25 16.125 1 96.69 160 GLN A O 1
ATOM 1276 N N . GLY A 1 161 ? 6.188 37.75 18.203 1 96.69 161 GLY A N 1
ATOM 1277 C CA . GLY A 1 161 ? 5.996 36.344 18.516 1 96.69 161 GLY A CA 1
ATOM 1278 C C . GLY A 1 161 ? 4.926 35.688 17.672 1 96.69 161 GLY A C 1
ATOM 1279 O O . GLY A 1 161 ? 5.109 34.562 17.203 1 96.69 161 GLY A O 1
ATOM 1280 N N . LEU A 1 162 ? 3.871 36.375 17.469 1 97.12 162 LEU A N 1
ATOM 1281 C CA . LEU A 1 162 ? 2.783 35.875 16.641 1 97.12 162 LEU A CA 1
ATOM 1282 C C . LEU A 1 162 ? 3.25 35.656 15.203 1 97.12 162 LEU A C 1
ATOM 1284 O O . LEU A 1 162 ? 2.922 34.625 14.578 1 97.12 162 LEU A O 1
ATOM 1288 N N . MET A 1 163 ? 4.016 36.594 14.688 1 97.31 163 MET A N 1
ATOM 1289 C CA . MET A 1 163 ? 4.551 36.5 13.336 1 97.31 163 MET A CA 1
ATOM 1290 C C . MET A 1 163 ? 5.465 35.281 13.203 1 97.31 163 MET A C 1
ATOM 1292 O O . MET A 1 163 ? 5.398 34.562 12.211 1 97.31 163 MET A O 1
ATOM 1296 N N . ASN A 1 164 ? 6.297 35.031 14.211 1 97.12 164 ASN A N 1
ATOM 1297 C CA . ASN A 1 164 ? 7.18 33.875 14.211 1 97.12 164 ASN A CA 1
ATOM 1298 C C . ASN A 1 164 ? 6.395 32.562 14.234 1 97.12 164 ASN A C 1
ATOM 1300 O O . ASN A 1 164 ? 6.742 31.609 13.531 1 97.12 164 ASN A O 1
ATOM 1304 N N . SER A 1 165 ? 5.41 32.531 15.07 1 97.31 165 SER A N 1
ATOM 1305 C CA . SER A 1 165 ? 4.574 31.344 15.148 1 97.31 165 SER A CA 1
ATOM 1306 C C . SER A 1 165 ? 3.869 31.062 13.828 1 97.31 165 SER A C 1
ATOM 1308 O O . SER A 1 165 ? 3.773 29.922 13.391 1 97.31 165 SER A O 1
ATOM 1310 N N . ALA A 1 166 ? 3.354 32.094 13.227 1 97.31 166 ALA A N 1
ATOM 1311 C CA . ALA A 1 166 ? 2.699 31.953 11.922 1 97.31 166 ALA A CA 1
ATOM 1312 C C . ALA A 1 166 ? 3.67 31.406 10.875 1 97.31 166 ALA A C 1
ATOM 1314 O O . ALA A 1 166 ? 3.311 30.547 10.07 1 97.31 166 ALA A O 1
ATOM 1315 N N . GLU A 1 167 ? 4.879 31.922 10.906 1 96.44 167 GLU A N 1
ATOM 1316 C CA . GLU A 1 167 ? 5.91 31.453 9.977 1 96.44 167 GLU A CA 1
ATOM 1317 C C . GLU A 1 167 ? 6.246 29.984 10.211 1 96.44 167 GLU A C 1
ATOM 1319 O O . GLU A 1 167 ? 6.422 29.234 9.25 1 96.44 167 GLU A O 1
ATOM 1324 N N . ASN A 1 168 ? 6.332 29.578 11.414 1 96.62 168 ASN A N 1
ATOM 1325 C CA . ASN A 1 168 ? 6.609 28.188 11.758 1 96.62 168 ASN A CA 1
ATOM 1326 C C . ASN A 1 168 ? 5.508 27.266 11.25 1 96.62 168 ASN A C 1
ATOM 1328 O O . ASN A 1 168 ? 5.789 26.172 10.742 1 96.62 168 ASN A O 1
ATOM 1332 N N . ILE A 1 169 ? 4.293 27.688 11.43 1 97.25 169 ILE A N 1
ATOM 1333 C CA . ILE A 1 169 ? 3.166 26.891 10.945 1 97.25 169 ILE A CA 1
ATOM 1334 C C . ILE A 1 169 ? 3.252 26.734 9.43 1 97.25 169 ILE A C 1
ATOM 1336 O O . ILE A 1 169 ? 3.111 25.641 8.906 1 97.25 169 ILE A O 1
ATOM 1340 N N . SER A 1 170 ? 3.506 27.812 8.75 1 97.5 170 SER A N 1
ATOM 1341 C CA . SER A 1 170 ? 3.609 27.797 7.297 1 97.5 170 SER A CA 1
ATOM 1342 C C . SER A 1 170 ? 4.715 26.859 6.832 1 97.5 170 SER A C 1
ATOM 1344 O O . SER A 1 170 ? 4.535 26.109 5.867 1 97.5 170 SER A O 1
ATOM 1346 N N . LYS A 1 171 ? 5.848 26.859 7.496 1 97.19 171 LYS A N 1
ATOM 1347 C CA . LYS A 1 171 ? 6.961 25.969 7.172 1 97.19 171 LYS A CA 1
ATOM 1348 C C . LYS A 1 171 ? 6.578 24.516 7.375 1 97.19 171 LYS A C 1
ATOM 1350 O O . LYS A 1 171 ? 6.867 23.672 6.527 1 97.19 171 LYS A O 1
ATOM 1355 N N . SER A 1 172 ? 5.953 24.25 8.508 1 97.88 172 SER A N 1
ATOM 1356 C CA . SER A 1 172 ? 5.527 22.891 8.812 1 97.88 172 SER A CA 1
ATOM 1357 C C . SER A 1 172 ? 4.52 22.391 7.785 1 97.88 172 SER A C 1
ATOM 1359 O O . SER A 1 172 ? 4.59 21.234 7.355 1 97.88 172 SER A O 1
ATOM 1361 N N . VAL A 1 173 ? 3.611 23.219 7.379 1 97.88 173 VAL A N 1
ATOM 1362 C CA . VAL A 1 173 ? 2.607 22.859 6.387 1 97.88 173 VAL A CA 1
ATOM 1363 C C . VAL A 1 173 ? 3.285 22.562 5.051 1 97.88 173 VAL A C 1
ATOM 1365 O O . VAL A 1 173 ? 2.898 21.641 4.336 1 97.88 173 VAL A O 1
ATOM 1368 N N . SER A 1 174 ? 4.25 23.375 4.695 1 97.12 174 SER A N 1
ATOM 1369 C CA . SER A 1 174 ? 5 23.141 3.467 1 97.12 174 SER A CA 1
ATOM 1370 C C . SER A 1 174 ? 5.684 21.781 3.484 1 97.12 174 SER A C 1
ATOM 1372 O O . SER A 1 174 ? 5.695 21.062 2.477 1 97.12 174 SER A O 1
ATOM 1374 N N . GLU A 1 175 ? 6.199 21.391 4.586 1 96.88 175 GLU A N 1
ATOM 1375 C CA . GLU A 1 175 ? 6.844 20.094 4.734 1 96.88 175 GLU A CA 1
ATOM 1376 C C . GLU A 1 175 ? 5.824 18.953 4.637 1 96.88 175 GLU A C 1
ATOM 1378 O O . GLU A 1 175 ? 6.098 17.922 4.031 1 96.88 175 GLU A O 1
ATOM 1383 N N . ILE A 1 176 ? 4.672 19.156 5.219 1 97.12 176 ILE A N 1
ATOM 1384 C CA . ILE A 1 176 ? 3.604 18.172 5.113 1 97.12 176 ILE A CA 1
ATOM 1385 C C . ILE A 1 176 ? 3.246 17.953 3.646 1 97.12 176 ILE A C 1
ATOM 1387 O O . ILE A 1 176 ? 3.135 16.812 3.191 1 97.12 176 ILE A O 1
ATOM 1391 N N . THR A 1 177 ? 3.064 19.062 2.943 1 96.62 177 THR A N 1
ATOM 1392 C CA . THR A 1 177 ? 2.684 18.984 1.537 1 96.62 177 THR A CA 1
ATOM 1393 C C . THR A 1 177 ? 3.754 18.25 0.727 1 96.62 177 THR A C 1
ATOM 1395 O O . THR A 1 177 ? 3.438 17.469 -0.175 1 96.62 177 THR A O 1
ATOM 1398 N N . SER A 1 178 ? 4.996 18.5 1.015 1 96.69 178 SER A N 1
ATOM 1399 C CA . SER A 1 178 ? 6.094 17.797 0.358 1 96.69 178 SER A CA 1
ATOM 1400 C C . SER A 1 178 ? 6.055 16.297 0.656 1 96.69 178 SER A C 1
ATOM 1402 O O . SER A 1 178 ? 6.238 15.477 -0.243 1 96.69 178 SER A O 1
ATOM 1404 N N . ASN A 1 179 ? 5.844 15.953 1.919 1 95.88 179 ASN A N 1
ATOM 1405 C CA . ASN A 1 179 ? 5.711 14.562 2.334 1 95.88 179 ASN A CA 1
ATOM 1406 C C . ASN A 1 179 ? 4.57 13.867 1.597 1 95.88 179 ASN A C 1
ATOM 1408 O O . ASN A 1 179 ? 4.719 12.727 1.159 1 95.88 179 ASN A O 1
ATOM 1412 N N . LEU A 1 180 ? 3.477 14.57 1.438 1 95.81 180 LEU A N 1
ATOM 1413 C CA . LEU A 1 180 ? 2.309 14.008 0.776 1 95.81 180 LEU A CA 1
ATOM 1414 C C . LEU A 1 180 ? 2.586 13.766 -0.703 1 95.81 180 LEU A C 1
ATOM 1416 O O . LEU A 1 180 ? 2.064 12.812 -1.289 1 95.81 180 LEU A O 1
ATOM 1420 N N . THR A 1 181 ? 3.406 14.609 -1.333 1 94.88 181 THR A N 1
ATOM 1421 C CA . THR A 1 181 ? 3.807 14.391 -2.719 1 94.88 181 THR A CA 1
ATOM 1422 C C . THR A 1 181 ? 4.605 13.094 -2.852 1 94.88 181 THR A C 1
ATOM 1424 O O . THR A 1 181 ? 4.379 12.312 -3.777 1 94.88 181 THR A O 1
ATOM 1427 N N . GLU A 1 182 ? 5.465 12.867 -1.903 1 93.56 182 GLU A N 1
ATOM 1428 C CA . GLU A 1 182 ? 6.238 11.633 -1.878 1 93.56 182 GLU A CA 1
ATOM 1429 C C . GLU A 1 182 ? 5.332 10.422 -1.654 1 93.56 182 GLU A C 1
ATOM 1431 O O . GLU A 1 182 ? 5.512 9.383 -2.293 1 93.56 182 GLU A O 1
ATOM 1436 N N . GLU A 1 183 ? 4.41 10.547 -0.779 1 94.88 183 GLU A N 1
ATOM 1437 C CA . GLU A 1 183 ? 3.445 9.484 -0.513 1 94.88 183 GLU A CA 1
ATOM 1438 C C . GLU A 1 183 ? 2.637 9.141 -1.762 1 94.88 183 GLU A C 1
ATOM 1440 O O . GLU A 1 183 ? 2.416 7.969 -2.066 1 94.88 183 GLU A O 1
ATOM 1445 N N . SER A 1 184 ? 2.207 10.172 -2.467 1 95 184 SER A N 1
ATOM 1446 C CA . SER A 1 184 ? 1.438 9.977 -3.691 1 95 184 SER A CA 1
ATOM 1447 C C . SER A 1 184 ? 2.234 9.188 -4.723 1 95 184 SER A C 1
ATOM 1449 O O . SER A 1 184 ? 1.684 8.312 -5.402 1 95 184 SER A O 1
ATOM 1451 N N . ALA A 1 185 ? 3.521 9.461 -4.824 1 95 185 ALA A N 1
ATOM 1452 C CA . ALA A 1 185 ? 4.387 8.719 -5.734 1 95 185 ALA A CA 1
ATOM 1453 C C . ALA A 1 185 ? 4.465 7.246 -5.336 1 95 185 ALA A C 1
ATOM 1455 O O . ALA A 1 185 ? 4.418 6.363 -6.191 1 95 185 ALA A O 1
ATOM 1456 N N . SER A 1 186 ? 4.605 7 -4.051 1 95.94 186 SER A N 1
ATOM 1457 C CA . SER A 1 186 ? 4.645 5.637 -3.543 1 95.94 186 SER A CA 1
ATOM 1458 C C . SER A 1 186 ? 3.338 4.898 -3.83 1 95.94 186 SER A C 1
ATOM 1460 O O . SER A 1 186 ? 3.352 3.73 -4.219 1 95.94 186 SER A O 1
ATOM 1462 N N . ILE A 1 187 ? 2.23 5.586 -3.68 1 95.69 187 ILE A N 1
ATOM 1463 C CA . ILE A 1 187 ? 0.908 5.023 -3.926 1 95.69 187 ILE A CA 1
ATOM 1464 C C . ILE A 1 187 ? 0.785 4.617 -5.391 1 95.69 187 ILE A C 1
ATOM 1466 O O . ILE A 1 187 ? 0.349 3.506 -5.699 1 95.69 187 ILE A O 1
ATOM 1470 N N . LEU A 1 188 ? 1.226 5.465 -6.285 1 94.5 188 LEU A N 1
ATOM 1471 C CA . LEU A 1 188 ? 1.153 5.184 -7.715 1 94.5 188 LEU A CA 1
ATOM 1472 C C . LEU A 1 188 ? 1.995 3.961 -8.07 1 94.5 188 LEU A C 1
ATOM 1474 O O . LEU A 1 188 ? 1.581 3.131 -8.883 1 94.5 188 LEU A O 1
ATOM 1478 N N . ASN A 1 189 ? 3.133 3.832 -7.473 1 96.25 189 ASN A N 1
ATOM 1479 C CA . ASN A 1 189 ? 3.994 2.674 -7.691 1 96.25 189 ASN A CA 1
ATOM 1480 C C . ASN A 1 189 ? 3.324 1.382 -7.227 1 96.25 189 ASN A C 1
ATOM 1482 O O . ASN A 1 189 ? 3.354 0.375 -7.938 1 96.25 189 ASN A O 1
ATOM 1486 N N . ILE A 1 190 ? 2.701 1.449 -6.082 1 96.12 190 ILE A N 1
ATOM 1487 C CA . ILE A 1 190 ? 2.031 0.275 -5.531 1 96.12 190 ILE A CA 1
ATOM 1488 C C . ILE A 1 190 ? 0.894 -0.151 -6.457 1 96.12 190 ILE A C 1
ATOM 1490 O O . ILE A 1 190 ? 0.743 -1.338 -6.758 1 96.12 190 ILE A O 1
ATOM 1494 N N . VAL A 1 191 ? 0.107 0.788 -6.891 1 95.62 191 VAL A N 1
ATOM 1495 C CA . VAL A 1 191 ? -1.006 0.497 -7.789 1 95.62 191 VAL A CA 1
ATOM 1496 C C . VAL A 1 191 ? -0.482 -0.157 -9.062 1 95.62 191 VAL A C 1
ATOM 1498 O O . VAL A 1 191 ? -1.077 -1.111 -9.57 1 95.62 191 VAL A O 1
ATOM 1501 N N . SER A 1 192 ? 0.617 0.311 -9.594 1 96.75 192 SER A N 1
ATOM 1502 C CA . SER A 1 192 ? 1.234 -0.263 -10.781 1 96.75 192 SER A CA 1
ATOM 1503 C C . SER A 1 192 ? 1.645 -1.713 -10.547 1 96.75 192 SER A C 1
ATOM 1505 O O . SER A 1 192 ? 1.4 -2.576 -11.391 1 96.75 192 SER A O 1
ATOM 1507 N N . ILE A 1 193 ? 2.262 -1.972 -9.422 1 96.19 193 ILE A N 1
ATOM 1508 C CA . ILE A 1 193 ? 2.703 -3.32 -9.078 1 96.19 193 ILE A CA 1
ATOM 1509 C C . ILE A 1 193 ? 1.494 -4.25 -8.984 1 96.19 193 ILE A C 1
ATOM 1511 O O . ILE A 1 193 ? 1.524 -5.371 -9.492 1 96.19 193 ILE A O 1
ATOM 1515 N N . LEU A 1 194 ? 0.426 -3.758 -8.406 1 94.06 194 LEU A N 1
ATOM 1516 C CA . LEU A 1 194 ? -0.774 -4.57 -8.227 1 94.06 194 LEU A CA 1
ATOM 1517 C C . LEU A 1 194 ? -1.446 -4.848 -9.57 1 94.06 194 LEU A C 1
ATOM 1519 O O . LEU A 1 194 ? -2.037 -5.914 -9.758 1 94.06 194 LEU A O 1
ATOM 1523 N N . THR A 1 195 ? -1.354 -3.949 -10.484 1 93.94 195 THR A N 1
ATOM 1524 C CA . THR A 1 195 ? -1.838 -4.184 -11.844 1 93.94 195 THR A CA 1
ATOM 1525 C C . THR A 1 195 ? -1.037 -5.293 -12.516 1 93.94 195 THR A C 1
ATOM 1527 O O . THR A 1 195 ? -1.606 -6.152 -13.195 1 93.94 195 THR A O 1
ATOM 1530 N N . ASP A 1 196 ? 0.244 -5.324 -12.289 1 93.81 196 ASP A N 1
ATOM 1531 C CA . ASP A 1 196 ? 1.097 -6.402 -12.789 1 93.81 196 ASP A CA 1
ATOM 1532 C C . ASP A 1 196 ? 0.689 -7.742 -12.188 1 93.81 196 ASP A C 1
ATOM 1534 O O . ASP A 1 196 ? 0.691 -8.766 -12.875 1 93.81 196 ASP A O 1
ATOM 1538 N N . PHE A 1 197 ? 0.305 -7.734 -10.898 1 94.44 197 PHE A N 1
ATOM 1539 C CA . PHE A 1 197 ? -0.12 -8.961 -10.227 1 94.44 197 PHE A CA 1
ATOM 1540 C C . PHE A 1 197 ? -1.306 -9.586 -10.953 1 94.44 197 PHE A C 1
ATOM 1542 O O . PHE A 1 197 ? -1.354 -10.805 -11.133 1 94.44 197 PHE A O 1
ATOM 1549 N N . LYS A 1 198 ? -2.197 -8.734 -11.312 1 92.19 198 LYS A N 1
ATOM 1550 C CA . LYS A 1 198 ? -3.387 -9.25 -11.992 1 92.19 198 LYS A CA 1
ATOM 1551 C C . LYS A 1 198 ? -3.014 -10.016 -13.258 1 92.19 198 LYS A C 1
ATOM 1553 O O . LYS A 1 198 ? -3.525 -11.109 -13.508 1 92.19 198 LYS A O 1
ATOM 1558 N N . SER A 1 199 ? -2.088 -9.445 -14.023 1 94.25 199 SER A N 1
ATOM 1559 C CA . SER A 1 199 ? -1.628 -10.078 -15.25 1 94.25 199 SER A CA 1
ATOM 1560 C C . SER A 1 199 ? -0.884 -11.383 -14.961 1 94.25 199 SER A C 1
ATOM 1562 O O . SER A 1 199 ? -1.092 -12.383 -15.641 1 94.25 199 SER A O 1
ATOM 1564 N N . ILE A 1 200 ? -0.022 -11.359 -13.992 1 94.06 200 ILE A N 1
ATOM 1565 C CA . ILE A 1 200 ? 0.762 -12.531 -13.617 1 94.06 200 ILE A CA 1
ATOM 1566 C C . ILE A 1 200 ? -0.17 -13.656 -13.164 1 94.06 200 ILE A C 1
ATOM 1568 O O . ILE A 1 200 ? 0.004 -14.812 -13.555 1 94.06 200 ILE A O 1
ATOM 1572 N N . LEU A 1 201 ? -1.2 -13.312 -12.422 1 93 201 LEU A N 1
ATOM 1573 C CA . LEU A 1 201 ? -2.125 -14.289 -11.867 1 93 201 LEU A CA 1
ATOM 1574 C C . LEU A 1 201 ? -2.984 -14.906 -12.969 1 93 201 LEU A C 1
ATOM 1576 O O . LEU A 1 201 ? -3.303 -16.094 -12.922 1 93 201 LEU A O 1
ATOM 1580 N N . GLU A 1 202 ? -3.346 -14.117 -13.945 1 93.25 202 GLU A N 1
ATOM 1581 C CA . GLU A 1 202 ? -4.07 -14.648 -15.094 1 93.25 202 GLU A CA 1
ATOM 1582 C C . GLU A 1 202 ? -3.225 -15.664 -15.859 1 93.25 202 GLU A C 1
ATOM 1584 O O . GLU A 1 202 ? -3.719 -16.719 -16.25 1 93.25 202 GLU A O 1
ATOM 1589 N N . THR A 1 203 ? -2.006 -15.32 -16.031 1 94.06 203 THR A N 1
ATOM 1590 C CA . THR A 1 203 ? -1.076 -16.234 -16.688 1 94.06 203 THR A CA 1
ATOM 1591 C C . THR A 1 203 ? -0.896 -17.516 -15.883 1 94.06 203 THR A C 1
ATOM 1593 O O . THR A 1 203 ? -0.819 -18.609 -16.453 1 94.06 203 THR A O 1
ATOM 1596 N N . ASN A 1 204 ? -0.842 -17.422 -14.594 1 93.88 204 ASN A N 1
ATOM 1597 C CA . ASN A 1 204 ? -0.718 -18.578 -13.719 1 93.88 204 ASN A CA 1
ATOM 1598 C C . ASN A 1 204 ? -1.934 -19.5 -13.828 1 93.88 204 ASN A C 1
ATOM 1600 O O . ASN A 1 204 ? -1.792 -20.719 -13.891 1 93.88 204 ASN A O 1
ATOM 1604 N N . LEU A 1 205 ? -3.094 -18.906 -13.812 1 94.06 205 LEU A N 1
ATOM 1605 C CA . LEU A 1 205 ? -4.316 -19.703 -13.938 1 94.06 205 LEU A CA 1
ATOM 1606 C C . LEU A 1 205 ? -4.344 -20.453 -15.266 1 94.06 205 LEU A C 1
ATOM 1608 O O . LEU A 1 205 ? -4.723 -21.625 -15.312 1 94.06 205 LEU A O 1
ATOM 1612 N N . GLU A 1 206 ? -3.887 -19.75 -16.328 1 94.88 206 GLU A N 1
ATOM 1613 C CA . GLU A 1 206 ? -3.809 -20.391 -17.641 1 94.88 206 GLU A CA 1
ATOM 1614 C C . GLU A 1 206 ? -2.803 -21.547 -17.625 1 94.88 206 GLU A C 1
ATOM 1616 O O . GLU A 1 206 ? -3.078 -22.625 -18.172 1 94.88 206 GLU A O 1
ATOM 1621 N N . ALA A 1 207 ? -1.662 -21.312 -17.047 1 95.12 207 ALA A N 1
ATOM 1622 C CA . ALA A 1 207 ? -0.631 -22.328 -16.953 1 95.12 207 ALA A CA 1
ATOM 1623 C C . ALA A 1 207 ? -1.132 -23.547 -16.156 1 95.12 207 ALA A C 1
ATOM 1625 O O . ALA A 1 207 ? -0.923 -24.688 -16.562 1 95.12 207 ALA A O 1
ATOM 1626 N N . THR A 1 208 ? -1.805 -23.281 -15.055 1 94.88 208 THR A N 1
ATOM 1627 C CA . THR A 1 208 ? -2.34 -24.359 -14.219 1 94.88 208 THR A CA 1
ATOM 1628 C C . THR A 1 208 ? -3.396 -25.156 -14.977 1 94.88 208 THR A C 1
ATOM 1630 O O . THR A 1 208 ? -3.41 -26.391 -14.922 1 94.88 208 THR A O 1
ATOM 1633 N N . ASN A 1 209 ? -4.258 -24.484 -15.719 1 94.56 209 ASN A N 1
ATOM 1634 C CA . ASN A 1 209 ? -5.281 -25.156 -16.531 1 94.56 209 ASN A CA 1
ATOM 1635 C C . ASN A 1 209 ? -4.66 -26.016 -17.609 1 94.56 209 ASN A C 1
ATOM 1637 O O . ASN A 1 209 ? -5.137 -27.125 -17.875 1 94.56 209 ASN A O 1
ATOM 1641 N N . ASN A 1 210 ? -3.623 -25.516 -18.219 1 95.19 210 ASN A N 1
ATOM 1642 C CA . ASN A 1 210 ? -2.912 -26.281 -19.234 1 95.19 210 ASN A CA 1
ATOM 1643 C C . ASN A 1 210 ? -2.301 -27.547 -18.656 1 95.19 210 ASN A C 1
ATOM 1645 O O . ASN A 1 210 ? -2.434 -28.625 -19.25 1 95.19 210 ASN A O 1
ATOM 1649 N N . ILE A 1 211 ? -1.688 -27.422 -17.531 1 95.38 211 ILE A N 1
ATOM 1650 C CA . ILE A 1 211 ? -1.081 -28.578 -16.875 1 95.38 211 ILE A CA 1
ATOM 1651 C C . ILE A 1 211 ? -2.164 -29.594 -16.5 1 95.38 211 ILE A C 1
ATOM 1653 O O . ILE A 1 211 ? -1.993 -30.797 -16.688 1 95.38 211 ILE A O 1
ATOM 1657 N N . THR A 1 212 ? -3.252 -29.062 -15.977 1 94.75 212 THR A N 1
ATOM 1658 C CA . THR A 1 212 ? -4.363 -29.922 -15.586 1 94.75 212 THR A CA 1
ATOM 1659 C C . THR A 1 212 ? -4.902 -30.688 -16.797 1 94.75 212 THR A C 1
ATOM 1661 O O . THR A 1 212 ? -5.125 -31.906 -16.719 1 94.75 212 THR A O 1
ATOM 1664 N N . SER A 1 213 ? -5.055 -30.016 -17.906 1 95.56 213 SER A N 1
ATOM 1665 C CA . SER A 1 213 ? -5.555 -30.641 -19.125 1 95.56 213 SER A CA 1
ATOM 1666 C C . SER A 1 213 ? -4.586 -31.688 -19.641 1 95.56 213 SER A C 1
ATOM 1668 O O . SER A 1 213 ? -5 -32.812 -20 1 95.56 213 SER A O 1
ATOM 1670 N N . MET A 1 214 ? -3.32 -31.375 -19.656 1 94.56 214 MET A N 1
ATOM 1671 C CA . MET A 1 214 ? -2.307 -32.312 -20.125 1 94.56 214 MET A CA 1
ATOM 1672 C C . MET A 1 214 ? -2.219 -33.531 -19.203 1 94.56 214 MET A C 1
ATOM 1674 O O . MET A 1 214 ? -2.07 -34.656 -19.672 1 94.56 214 MET A O 1
ATOM 1678 N N . SER A 1 215 ? -2.318 -33.281 -17.922 1 95.94 215 SER A N 1
ATOM 1679 C CA . SER A 1 215 ? -2.307 -34.375 -16.938 1 95.94 215 SER A CA 1
ATOM 1680 C C . SER A 1 215 ? -3.496 -35.312 -17.141 1 95.94 215 SER A C 1
ATOM 1682 O O . SER A 1 215 ? -3.352 -36.531 -17.062 1 95.94 215 SER A O 1
ATOM 1684 N N . ARG A 1 216 ? -4.672 -34.781 -17.422 1 95.88 216 ARG A N 1
ATOM 1685 C CA . ARG A 1 216 ? -5.855 -35.562 -17.703 1 95.88 216 ARG A CA 1
ATOM 1686 C C . ARG A 1 216 ? -5.664 -36.438 -18.953 1 95.88 216 ARG A C 1
ATOM 1688 O O . ARG A 1 216 ? -6.035 -37.594 -18.969 1 95.88 216 ARG A O 1
ATOM 1695 N N . ASN A 1 217 ? -5.047 -35.812 -19.938 1 96.19 217 ASN A N 1
ATOM 1696 C CA . ASN A 1 217 ? -4.758 -36.562 -21.172 1 96.19 217 ASN A CA 1
ATOM 1697 C C . ASN A 1 217 ? -3.805 -37.719 -20.906 1 96.19 217 ASN A C 1
ATOM 1699 O O . ASN A 1 217 ? -4.008 -38.844 -21.422 1 96.19 217 ASN A O 1
ATOM 1703 N N . VAL A 1 218 ? -2.793 -37.469 -20.125 1 96.5 218 VAL A N 1
ATOM 1704 C CA . VAL A 1 218 ? -1.843 -38.531 -19.75 1 96.5 218 VAL A CA 1
ATOM 1705 C C . VAL A 1 218 ? -2.57 -39.656 -19.031 1 96.5 218 VAL A C 1
ATOM 1707 O O . VAL A 1 218 ? -2.373 -40.844 -19.328 1 96.5 218 VAL A O 1
ATOM 1710 N N . ASN A 1 219 ? -3.371 -39.25 -18.062 1 95.94 219 ASN A N 1
ATOM 1711 C CA . ASN A 1 219 ? -4.117 -40.25 -17.281 1 95.94 219 ASN A CA 1
ATOM 1712 C C . ASN A 1 219 ? -5.02 -41.094 -18.172 1 95.94 219 ASN A C 1
ATOM 1714 O O . ASN A 1 219 ? -5.082 -42.312 -18.031 1 95.94 219 ASN A O 1
ATOM 1718 N N . ASP A 1 220 ? -5.766 -40.5 -19.141 1 96.19 220 ASP A N 1
ATOM 1719 C CA . ASP A 1 220 ? -6.66 -41.219 -20.047 1 96.19 220 ASP A CA 1
ATOM 1720 C C . ASP A 1 220 ? -5.883 -42.188 -20.922 1 96.19 220 ASP A C 1
ATOM 1722 O O . ASP A 1 220 ? -6.285 -43.344 -21.078 1 96.19 220 ASP A O 1
ATOM 1726 N N . LYS A 1 221 ? -4.805 -41.688 -21.438 1 95.69 221 LYS A N 1
ATOM 1727 C CA . LYS A 1 221 ? -3.984 -42.531 -22.297 1 95.69 221 LYS A CA 1
ATOM 1728 C C . LYS A 1 221 ? -3.424 -43.719 -21.5 1 95.69 221 LYS A C 1
ATOM 1730 O O . LYS A 1 221 ? -3.404 -44.844 -22 1 95.69 221 LYS A O 1
ATOM 1735 N N . ALA A 1 222 ? -2.947 -43.438 -20.297 1 96.25 222 ALA A N 1
ATOM 1736 C CA . ALA A 1 222 ? -2.404 -44.5 -19.438 1 96.25 222 ALA A CA 1
ATOM 1737 C C . ALA A 1 222 ? -3.471 -45.531 -19.109 1 96.25 222 ALA A C 1
ATOM 1739 O O . ALA A 1 222 ? -3.211 -46.75 -19.156 1 96.25 222 ALA A O 1
ATOM 1740 N N . ASN A 1 223 ? -4.695 -45.156 -18.828 1 95.75 223 ASN A N 1
ATOM 1741 C CA . ASN A 1 223 ? -5.785 -46.062 -18.469 1 95.75 223 ASN A CA 1
ATOM 1742 C C . ASN A 1 223 ? -6.207 -46.906 -19.656 1 95.75 223 ASN A C 1
ATOM 1744 O O . ASN A 1 223 ? -6.422 -48.125 -19.5 1 95.75 223 ASN A O 1
ATOM 1748 N N . ILE A 1 224 ? -6.34 -46.281 -20.797 1 95.69 224 ILE A N 1
ATOM 1749 C CA . ILE A 1 224 ? -6.695 -47.031 -22.016 1 95.69 224 ILE A CA 1
ATOM 1750 C C . ILE A 1 224 ? -5.621 -48.062 -22.312 1 95.69 224 ILE A C 1
ATOM 1752 O O . ILE A 1 224 ? -5.93 -49.219 -22.578 1 95.69 224 ILE A O 1
ATOM 1756 N N . SER A 1 225 ? -4.383 -47.594 -22.188 1 95.81 225 SER A N 1
ATOM 1757 C CA . SER A 1 225 ? -3.27 -48.469 -22.484 1 95.81 225 SER A CA 1
ATOM 1758 C C . SER A 1 225 ? -3.152 -49.594 -21.453 1 95.81 225 SER A C 1
ATOM 1760 O O . SER A 1 225 ? -2.773 -50.719 -21.797 1 95.81 225 SER A O 1
ATOM 1762 N N . PHE A 1 226 ? -3.41 -49.312 -20.188 1 94.31 226 PHE A N 1
ATOM 1763 C CA . PHE A 1 226 ? -3.455 -50.344 -19.156 1 94.31 226 PHE A CA 1
ATOM 1764 C C . PHE A 1 226 ? -4.457 -51.438 -19.5 1 94.31 226 PHE A C 1
ATOM 1766 O O . PHE A 1 226 ? -4.141 -52.625 -19.438 1 94.31 226 PHE A O 1
ATOM 1773 N N . SER A 1 227 ? -5.703 -51.031 -19.922 1 95.31 227 SER A N 1
ATOM 1774 C CA . SER A 1 227 ? -6.758 -51.969 -20.312 1 95.31 227 SER A CA 1
ATOM 1775 C C . SER A 1 227 ? -6.34 -52.812 -21.5 1 95.31 227 SER A C 1
ATOM 1777 O O . SER A 1 227 ? -6.586 -54.031 -21.531 1 95.31 227 SER A O 1
ATOM 1779 N N . ASP A 1 228 ? -5.707 -52.125 -22.5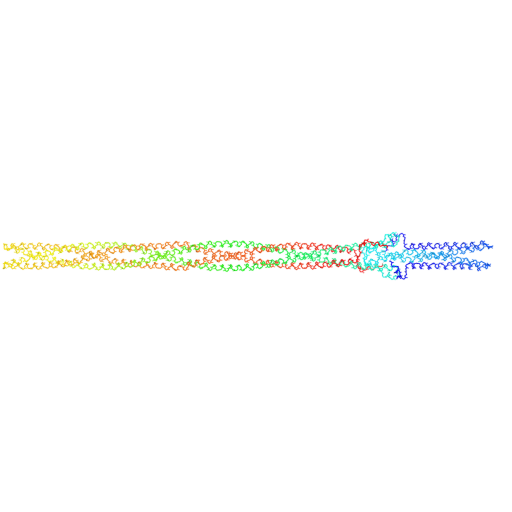 1 93.62 228 ASP A N 1
ATOM 1780 C CA . ASP A 1 228 ? -5.242 -52.812 -23.688 1 93.62 228 ASP A CA 1
ATOM 1781 C C . ASP A 1 228 ? -4.176 -53.844 -23.328 1 93.62 228 ASP A C 1
ATOM 1783 O O . ASP A 1 228 ? -4.18 -54.969 -23.859 1 93.62 228 ASP A O 1
ATOM 1787 N N . MET A 1 229 ? -3.334 -53.469 -22.438 1 94.31 229 MET A N 1
ATOM 1788 C CA . MET A 1 229 ? -2.258 -54.375 -22.031 1 94.31 229 MET A CA 1
ATOM 1789 C C . MET A 1 229 ? -2.805 -55.562 -21.25 1 94.31 229 MET A C 1
ATOM 1791 O O . MET A 1 229 ? -2.273 -56.656 -21.328 1 94.31 229 MET A O 1
ATOM 1795 N N . GLU A 1 230 ? -3.852 -55.375 -20.453 1 94.19 230 GLU A N 1
ATOM 1796 C CA . GLU A 1 230 ? -4.496 -56.469 -19.719 1 94.19 230 GLU A CA 1
ATOM 1797 C C . GLU A 1 230 ? -5.113 -57.469 -20.688 1 94.19 230 GLU A C 1
ATOM 1799 O O . GLU A 1 230 ? -5.016 -58.688 -20.484 1 94.19 230 GLU A O 1
ATOM 1804 N N . LYS A 1 231 ? -5.719 -56.969 -21.734 1 93.69 231 LYS A N 1
ATOM 1805 C CA . LYS A 1 231 ? -6.262 -57.844 -22.766 1 93.69 231 LYS A CA 1
ATOM 1806 C C . LYS A 1 231 ? -5.148 -58.625 -23.469 1 93.69 231 LYS A C 1
ATOM 1808 O O . LYS A 1 231 ? -5.312 -59.812 -23.766 1 93.69 231 LYS A O 1
ATOM 1813 N N . LEU A 1 232 ? -4.047 -57.844 -23.703 1 93.81 232 LEU A N 1
ATOM 1814 C CA . LEU A 1 232 ? -2.891 -58.5 -24.312 1 93.81 232 LEU A CA 1
ATOM 1815 C C . LEU A 1 232 ? -2.363 -59.625 -23.438 1 93.81 232 LEU A C 1
ATOM 1817 O O . LEU A 1 232 ? -2.029 -60.719 -23.938 1 93.81 232 LEU A O 1
ATOM 1821 N N . ARG A 1 233 ? -2.287 -59.406 -22.141 1 92.12 233 ARG A N 1
ATOM 1822 C CA . ARG A 1 233 ? -1.823 -60.438 -21.188 1 92.12 233 ARG A CA 1
ATOM 1823 C C . ARG A 1 233 ? -2.695 -61.688 -21.25 1 92.12 233 ARG A C 1
ATOM 1825 O O . ARG A 1 233 ? -2.182 -62.781 -21.297 1 92.12 233 ARG A O 1
ATOM 1832 N N . THR A 1 234 ? -4.035 -61.562 -21.297 1 92.38 234 THR A N 1
ATOM 1833 C CA . THR A 1 234 ? -4.969 -62.656 -21.375 1 92.38 234 THR A CA 1
ATOM 1834 C C . THR A 1 234 ? -4.809 -63.438 -22.688 1 92.38 234 THR A C 1
ATOM 1836 O O . THR A 1 234 ? -4.793 -64.688 -22.703 1 92.38 234 THR A O 1
ATOM 1839 N N . SER A 1 235 ? -4.688 -62.594 -23.75 1 91.25 235 SER A N 1
ATOM 1840 C CA . SER A 1 235 ? -4.488 -63.219 -25.062 1 91.25 235 SER A CA 1
ATOM 1841 C C . SER A 1 235 ? -3.205 -64 -25.109 1 91.25 235 SER A C 1
ATOM 1843 O O . SER A 1 235 ? -3.162 -65.125 -25.719 1 91.25 235 SER A O 1
ATOM 1845 N N . PHE A 1 236 ? -2.219 -63.5 -24.453 1 89.06 236 PHE A N 1
ATOM 1846 C CA . PHE A 1 236 ? -0.929 -64.188 -24.422 1 89.06 236 PHE A CA 1
ATOM 1847 C C . PHE A 1 236 ? -1.016 -65.5 -23.609 1 89.06 236 PHE A C 1
ATOM 1849 O O . PHE A 1 236 ? -0.387 -66.5 -23.953 1 89.06 236 PHE A O 1
ATOM 1856 N N . GLU A 1 237 ? -1.738 -65.5 -22.531 1 89.69 237 GLU A N 1
ATOM 1857 C CA . GLU A 1 237 ? -1.949 -66.75 -21.734 1 89.69 237 GLU A CA 1
ATOM 1858 C C . GLU A 1 237 ? -2.676 -67.812 -22.531 1 89.69 237 GLU A C 1
ATOM 1860 O O . GLU A 1 237 ? -2.312 -69 -22.484 1 89.69 237 GLU A O 1
ATOM 1865 N N . ASP A 1 238 ? -3.662 -67.375 -23.281 1 90.94 238 ASP A N 1
ATOM 1866 C CA . ASP A 1 238 ? -4.391 -68.312 -24.141 1 90.94 238 ASP A CA 1
ATOM 1867 C C . ASP A 1 238 ? -3.471 -68.875 -25.219 1 90.94 238 ASP A C 1
ATOM 1869 O O . ASP A 1 238 ? -3.525 -70.062 -25.5 1 90.94 238 ASP A O 1
ATOM 1873 N N . PHE A 1 239 ? -2.625 -68 -25.766 1 90 239 PHE A N 1
ATOM 1874 C CA . PHE A 1 239 ? -1.672 -68.438 -26.781 1 90 239 PHE A CA 1
ATOM 1875 C C . PHE A 1 239 ? -0.71 -69.5 -26.219 1 90 239 PHE A C 1
ATOM 1877 O O . PHE A 1 239 ? -0.437 -70.5 -26.875 1 90 239 PHE A O 1
ATOM 1884 N N . ASN A 1 240 ? -0.227 -69.25 -25.016 1 87.38 240 ASN A N 1
ATOM 1885 C CA . ASN A 1 240 ? 0.681 -70.125 -24.359 1 87.38 240 ASN A CA 1
ATOM 1886 C C . ASN A 1 240 ? 0.043 -71.5 -24.172 1 87.38 240 ASN A C 1
ATOM 1888 O O . ASN A 1 240 ? 0.699 -72.562 -24.375 1 87.38 240 ASN A O 1
ATOM 1892 N N . GLY A 1 241 ? -1.244 -71.625 -23.797 1 88.88 241 GLY A N 1
ATOM 1893 C CA . GLY A 1 241 ? -1.955 -72.875 -23.672 1 88.88 241 GLY A CA 1
ATOM 1894 C C . GLY A 1 241 ? -2.076 -73.625 -24.984 1 88.88 241 GLY A C 1
ATOM 1895 O O . GLY A 1 241 ? -1.838 -74.812 -25.031 1 88.88 241 GLY A O 1
ATOM 1896 N N . LYS A 1 242 ? -2.404 -72.875 -26 1 88.19 242 LYS A N 1
ATOM 1897 C CA . LYS A 1 242 ? -2.5 -73.5 -27.328 1 88.19 242 LYS A CA 1
ATOM 1898 C C . LYS A 1 242 ? -1.148 -74.062 -27.781 1 88.19 242 LYS A C 1
ATOM 1900 O O . LYS A 1 242 ? -1.074 -75.125 -28.406 1 88.19 242 LYS A O 1
ATOM 1905 N N . PHE A 1 243 ? -0.159 -73.312 -27.453 1 88.44 243 PHE A N 1
ATOM 1906 C CA . PHE A 1 243 ? 1.186 -73.688 -27.875 1 88.44 243 PHE A CA 1
ATOM 1907 C C . PHE A 1 243 ? 1.63 -74.938 -27.141 1 88.44 243 PHE A C 1
ATOM 1909 O O . PHE A 1 243 ? 2.283 -75.812 -27.734 1 88.44 243 PHE A O 1
ATOM 1916 N N . ASP A 1 244 ? 1.294 -75.125 -25.875 1 88.44 244 ASP A N 1
ATOM 1917 C CA . ASP A 1 244 ? 1.594 -76.375 -25.109 1 88.44 244 ASP A CA 1
ATOM 1918 C C . ASP A 1 244 ? 0.924 -77.562 -25.75 1 88.44 244 ASP A C 1
ATOM 1920 O O . ASP A 1 244 ? 1.529 -78.625 -25.844 1 88.44 244 ASP A O 1
ATOM 1924 N N . GLU A 1 245 ? -0.331 -77.375 -26.109 1 88.88 245 GLU A N 1
ATOM 1925 C CA . GLU A 1 245 ? -1.044 -78.5 -26.781 1 88.88 245 GLU A CA 1
ATOM 1926 C C . GLU A 1 245 ? -0.366 -78.812 -28.109 1 88.88 245 GLU A C 1
ATOM 1928 O O . GLU A 1 245 ? -0.267 -80 -28.453 1 88.88 245 GLU A O 1
ATOM 1933 N N . PHE A 1 246 ? 0.033 -77.75 -28.703 1 85.94 246 PHE A N 1
ATOM 1934 C CA . PHE A 1 246 ? 0.73 -77.875 -29.969 1 85.94 246 PHE A CA 1
ATOM 1935 C C . PHE A 1 246 ? 1.973 -78.75 -29.797 1 85.94 246 PHE A C 1
ATOM 1937 O O . PHE A 1 246 ? 2.191 -79.688 -30.562 1 85.94 246 PHE A O 1
ATOM 1944 N N . VAL A 1 247 ? 2.791 -78.562 -28.859 1 85.62 247 VAL A N 1
ATOM 1945 C CA . VAL A 1 247 ? 4.02 -79.25 -28.562 1 85.62 247 VAL A CA 1
ATOM 1946 C C . VAL A 1 247 ? 3.689 -80.75 -28.234 1 85.62 247 VAL A C 1
ATOM 1948 O O . VAL A 1 247 ? 4.379 -81.625 -28.703 1 85.62 247 VAL A O 1
ATOM 1951 N N . SER A 1 248 ? 2.598 -81 -27.578 1 90.25 248 SER A N 1
ATOM 1952 C CA . SER A 1 248 ? 2.188 -82.375 -27.203 1 90.25 248 SER A CA 1
ATOM 1953 C C . SER A 1 248 ? 1.786 -83.188 -28.438 1 90.25 248 SER A C 1
ATOM 1955 O O . SER A 1 248 ? 2.086 -84.375 -28.516 1 90.25 248 SER A O 1
ATOM 1957 N N . ILE A 1 249 ? 1.1 -82.5 -29.281 1 88.69 249 ILE A N 1
ATOM 1958 C CA . ILE A 1 249 ? 0.652 -83.188 -30.5 1 88.69 249 ILE A CA 1
ATOM 1959 C C . ILE A 1 249 ? 1.86 -83.562 -31.344 1 88.69 249 ILE A C 1
ATOM 1961 O O . ILE A 1 249 ? 1.908 -84.688 -31.891 1 88.69 249 ILE A O 1
ATOM 1965 N N . ILE A 1 250 ? 2.846 -82.75 -31.375 1 86.25 250 ILE A N 1
ATOM 1966 C CA . ILE A 1 250 ? 4.051 -83 -32.156 1 86.25 250 ILE A CA 1
ATOM 1967 C C . ILE A 1 250 ? 4.797 -84.188 -31.562 1 86.25 250 ILE A C 1
ATOM 1969 O O . ILE A 1 250 ? 5.281 -85.062 -32.281 1 86.25 250 ILE A O 1
ATOM 1973 N N . GLN A 1 251 ? 4.875 -84.25 -30.297 1 88.31 251 GLN A N 1
ATOM 1974 C CA . GLN A 1 251 ? 5.535 -85.375 -29.625 1 88.31 251 GLN A CA 1
ATOM 1975 C C . GLN A 1 251 ? 4.809 -86.688 -29.891 1 88.31 251 GLN A C 1
ATOM 1977 O O . GLN A 1 251 ? 5.441 -87.75 -30.125 1 88.31 251 GLN A O 1
ATOM 1982 N N . SER A 1 252 ? 3.504 -86.625 -29.906 1 90.62 252 SER A N 1
ATOM 1983 C CA . SER A 1 252 ? 2.707 -87.812 -30.203 1 90.62 252 SER A CA 1
ATOM 1984 C C . SER A 1 252 ? 2.922 -88.25 -31.641 1 90.62 252 SER A C 1
ATOM 1986 O O . SER A 1 252 ? 3.037 -89.438 -31.922 1 90.62 252 SER A O 1
ATOM 1988 N N . MET A 1 253 ? 3.029 -87.312 -32.469 1 88.19 253 MET A N 1
ATOM 1989 C CA . MET A 1 253 ? 3.285 -87.625 -33.875 1 88.19 253 MET A CA 1
ATOM 1990 C C . MET A 1 253 ? 4.648 -88.312 -34.062 1 88.19 253 MET A C 1
ATOM 1992 O O . MET A 1 253 ? 4.785 -89.25 -34.812 1 88.19 253 MET A O 1
ATOM 1996 N N . GLN A 1 254 ? 5.562 -87.812 -33.344 1 88.44 254 GLN A N 1
ATOM 1997 C CA . GLN A 1 254 ? 6.906 -88.375 -33.406 1 88.44 254 GLN A CA 1
ATOM 1998 C C . GLN A 1 254 ? 6.906 -89.812 -32.969 1 88.44 254 GLN A C 1
ATOM 2000 O O . GLN A 1 254 ? 7.523 -90.688 -33.594 1 88.44 254 GLN A O 1
ATOM 2005 N N . ALA A 1 255 ? 6.188 -90.125 -31.969 1 93.19 255 ALA A N 1
ATOM 2006 C CA . ALA A 1 255 ? 6.121 -91.5 -31.453 1 93.19 255 ALA A CA 1
ATOM 2007 C C . ALA A 1 255 ? 5.465 -92.438 -32.438 1 93.19 255 ALA A C 1
ATOM 2009 O O . ALA A 1 255 ? 5.93 -93.562 -32.656 1 93.19 255 ALA A O 1
ATOM 2010 N N . ASN A 1 256 ? 4.434 -91.938 -33.031 1 93.5 256 ASN A N 1
ATOM 2011 C CA . ASN A 1 256 ? 3.738 -92.75 -34 1 93.5 256 ASN A CA 1
ATOM 2012 C C . ASN A 1 256 ? 4.609 -93 -35.25 1 93.5 256 ASN A C 1
ATOM 2014 O O . ASN A 1 256 ? 4.613 -94.125 -35.781 1 93.5 256 ASN A O 1
ATOM 2018 N N . ILE A 1 257 ? 5.312 -92.062 -35.594 1 93.38 257 ILE A N 1
ATOM 2019 C CA . ILE A 1 257 ? 6.164 -92.188 -36.75 1 93.38 257 ILE A CA 1
ATOM 2020 C C . ILE A 1 257 ? 7.332 -93.062 -36.469 1 93.38 257 ILE A C 1
ATOM 2022 O O . ILE A 1 257 ? 7.777 -93.875 -37.344 1 93.38 257 ILE A O 1
ATOM 2026 N N . GLU A 1 258 ? 7.816 -93.062 -35.312 1 94.56 258 GLU A N 1
ATOM 2027 C CA . GLU A 1 258 ? 8.859 -94 -34.906 1 94.56 258 GLU A CA 1
ATOM 2028 C C . GLU A 1 258 ? 8.367 -95.438 -34.969 1 94.56 258 GLU A C 1
ATOM 2030 O O . GLU A 1 258 ? 9.117 -96.375 -35.375 1 94.56 258 GLU A O 1
ATOM 2035 N N . GLU A 1 259 ? 7.16 -95.625 -34.656 1 96.12 259 GLU A N 1
ATOM 2036 C CA . GLU A 1 259 ? 6.57 -97 -34.75 1 96.12 259 GLU A CA 1
ATOM 2037 C C . GLU A 1 259 ? 6.445 -97.438 -36.219 1 96.12 259 GLU A C 1
ATOM 2039 O O . GLU A 1 259 ? 6.676 -98.562 -36.531 1 96.12 259 GLU A O 1
ATOM 2044 N N . VAL A 1 260 ? 6.125 -96.5 -36.969 1 95.69 260 VAL A N 1
ATOM 2045 C CA . VAL A 1 260 ? 6.047 -96.75 -38.375 1 95.69 260 VAL A CA 1
ATOM 2046 C C . VAL A 1 260 ? 7.418 -97.188 -38.906 1 95.69 260 VAL A C 1
ATOM 2048 O O . VAL A 1 260 ? 7.52 -98.125 -39.719 1 95.69 260 VAL A O 1
ATOM 2051 N N . ASP A 1 261 ? 8.359 -96.5 -38.5 1 94.31 261 ASP A N 1
ATOM 2052 C CA . ASP A 1 261 ? 9.727 -96.812 -38.875 1 94.31 261 ASP A CA 1
ATOM 2053 C C . ASP A 1 261 ? 10.07 -98.312 -38.5 1 94.31 261 ASP A C 1
ATOM 2055 O O . ASP A 1 261 ? 10.602 -99 -39.344 1 94.31 261 ASP A O 1
ATOM 2059 N N . LYS A 1 262 ? 9.719 -98.75 -37.406 1 96.19 262 LYS A N 1
ATOM 2060 C CA . LYS A 1 262 ? 10 -100.125 -36.938 1 96.19 262 LYS A CA 1
ATOM 2061 C C . LYS A 1 262 ? 9.258 -101.188 -37.781 1 96.19 262 LYS A C 1
ATOM 2063 O O . LYS A 1 262 ? 9.828 -102.188 -38.156 1 96.19 262 LYS A O 1
ATOM 2068 N N . ILE A 1 263 ? 8.086 -100.812 -38 1 96.56 263 ILE A N 1
ATOM 2069 C CA . ILE A 1 263 ? 7.266 -101.75 -38.75 1 96.56 263 ILE A CA 1
ATOM 2070 C C . ILE A 1 263 ? 7.781 -101.812 -40.188 1 96.56 263 ILE A C 1
ATOM 2072 O O . ILE A 1 263 ? 7.77 -102.938 -40.812 1 96.56 263 ILE A O 1
ATOM 2076 N N . SER A 1 264 ? 8.219 -100.812 -40.688 1 95.94 264 SER A N 1
ATOM 2077 C CA . SER A 1 264 ? 8.75 -100.812 -42.031 1 95.94 264 SER A CA 1
ATOM 2078 C C . SER A 1 264 ? 10.031 -101.625 -42.156 1 95.94 264 SER A C 1
ATOM 2080 O O . SER A 1 264 ? 10.25 -102.312 -43.156 1 95.94 264 SER A O 1
ATOM 2082 N N . VAL A 1 265 ? 10.789 -101.562 -41.188 1 96 265 VAL A N 1
ATOM 2083 C CA . VAL A 1 265 ? 11.992 -102.375 -41.125 1 96 265 VAL A CA 1
ATOM 2084 C C . VAL A 1 265 ? 11.625 -103.875 -41.094 1 96 265 VAL A C 1
ATOM 2086 O O . VAL A 1 265 ? 12.242 -104.688 -41.75 1 96 265 VAL A O 1
ATOM 2089 N N . LEU A 1 266 ? 10.617 -104.125 -40.344 1 96.88 266 LEU A N 1
ATOM 2090 C CA . LEU A 1 266 ? 10.125 -105.5 -40.281 1 96.88 266 LEU A CA 1
ATOM 2091 C C . LEU A 1 266 ? 9.633 -105.938 -41.656 1 96.88 266 LEU A C 1
ATOM 2093 O O . LEU A 1 266 ? 9.953 -107.062 -42.062 1 96.88 266 LEU A O 1
ATOM 2097 N N . ILE A 1 267 ? 8.969 -105.125 -42.25 1 96.62 267 ILE A N 1
ATOM 2098 C CA . ILE A 1 267 ? 8.43 -105.5 -43.562 1 96.62 267 ILE A CA 1
ATOM 2099 C C . ILE A 1 267 ? 9.57 -105.688 -44.562 1 96.62 267 ILE A C 1
ATOM 2101 O O . ILE A 1 267 ? 9.508 -106.625 -45.375 1 96.62 267 ILE A O 1
ATOM 2105 N N . ASN A 1 268 ? 10.5 -104.938 -44.469 1 95.81 268 ASN A N 1
ATOM 2106 C CA . ASN A 1 268 ? 11.672 -105.125 -45.312 1 95.81 268 ASN A CA 1
ATOM 2107 C C . ASN A 1 268 ? 12.352 -106.438 -45.094 1 95.81 268 ASN A C 1
ATOM 2109 O O . ASN A 1 268 ? 12.758 -107.125 -46.031 1 95.81 268 ASN A O 1
ATOM 2113 N N . GLY A 1 269 ? 12.445 -106.875 -43.906 1 96.38 269 GLY A N 1
ATOM 2114 C CA . GLY A 1 269 ? 12.984 -108.125 -43.562 1 96.38 269 GLY A CA 1
ATOM 2115 C C . GLY A 1 269 ? 12.141 -109.312 -44.094 1 96.38 269 GLY A C 1
ATOM 2116 O O . GLY A 1 269 ? 12.68 -110.312 -44.594 1 96.38 269 GLY A O 1
ATOM 2117 N N . ILE A 1 270 ? 10.953 -109.062 -44 1 97 270 ILE A N 1
ATOM 2118 C CA . ILE A 1 270 ? 10.031 -110.125 -44.5 1 97 270 ILE A CA 1
ATOM 2119 C C . ILE A 1 270 ? 10.148 -110.188 -46 1 97 270 ILE A C 1
ATOM 2121 O O . ILE A 1 270 ? 10.133 -111.312 -46.562 1 97 270 ILE A O 1
ATOM 2125 N N . ALA A 1 271 ? 10.25 -109.125 -46.625 1 97 271 ALA A N 1
ATOM 2126 C CA . ALA A 1 271 ? 10.391 -109.062 -48.062 1 97 271 ALA A CA 1
ATOM 2127 C C . ALA A 1 271 ? 11.672 -109.75 -48.5 1 97 271 ALA A C 1
ATOM 2129 O O . ALA A 1 271 ? 11.68 -110.5 -49.5 1 97 271 ALA A O 1
ATOM 2130 N N . GLU A 1 272 ? 12.68 -109.688 -47.844 1 96.56 272 GLU A N 1
ATOM 2131 C CA . GLU A 1 272 ? 13.953 -110.312 -48.156 1 96.56 272 GLU A CA 1
ATOM 2132 C C . GLU A 1 272 ? 13.867 -111.812 -47.938 1 96.56 272 GLU A C 1
ATOM 2134 O O . GLU A 1 272 ? 14.391 -112.625 -48.781 1 96.56 272 GLU A O 1
ATOM 2139 N N . GLN A 1 273 ? 13.242 -112.125 -46.938 1 96.81 273 GLN A N 1
ATOM 2140 C CA . GLN A 1 273 ? 13.078 -113.562 -46.656 1 96.81 273 GLN A CA 1
ATOM 2141 C C . GLN A 1 273 ? 12.172 -114.188 -47.719 1 96.81 273 GLN A C 1
ATOM 2143 O O . GLN A 1 273 ? 12.453 -115.312 -48.156 1 96.81 273 GLN A O 1
ATOM 2148 N N . THR A 1 274 ? 11.188 -113.5 -48 1 96.38 274 THR A N 1
ATOM 2149 C CA . THR A 1 274 ? 10.273 -114 -49.031 1 96.38 274 THR A CA 1
ATOM 2150 C C . THR A 1 274 ? 10.977 -114.062 -50.375 1 96.38 274 THR A C 1
ATOM 2152 O O . THR A 1 274 ? 10.773 -115.062 -51.125 1 96.38 274 THR A O 1
ATOM 2155 N N . ASN A 1 275 ? 11.719 -113.188 -50.656 1 95.19 275 ASN A N 1
ATOM 2156 C CA . ASN A 1 275 ? 12.492 -113.188 -51.906 1 95.19 275 ASN A CA 1
ATOM 2157 C C . ASN A 1 275 ? 13.453 -114.375 -51.938 1 95.19 275 ASN A C 1
ATOM 2159 O O . ASN A 1 275 ? 13.57 -115.062 -52.969 1 95.19 275 ASN A O 1
ATOM 2163 N N . LEU A 1 276 ? 14.008 -114.75 -50.938 1 95.62 276 LEU A N 1
ATOM 2164 C CA . LEU A 1 276 ? 14.938 -115.875 -50.844 1 95.62 276 LEU A CA 1
ATOM 2165 C C . LEU A 1 276 ? 14.195 -117.188 -50.969 1 95.62 276 LEU A C 1
ATOM 2167 O O . LEU A 1 276 ? 14.672 -118.125 -51.656 1 95.62 276 LEU A O 1
ATOM 2171 N N . LEU A 1 277 ? 13.141 -117.188 -50.344 1 95 277 LEU A N 1
ATOM 2172 C CA . LEU A 1 277 ? 12.328 -118.438 -50.438 1 95 277 LEU A CA 1
ATOM 2173 C C . LEU A 1 277 ? 11.82 -118.625 -51.844 1 95 277 LEU A C 1
ATOM 2175 O O . LEU A 1 277 ? 11.82 -119.75 -52.344 1 95 277 LEU A O 1
ATOM 2179 N N . ALA A 1 278 ? 11.492 -117.562 -52.469 1 93.81 278 ALA A N 1
ATOM 2180 C CA . ALA A 1 278 ? 11 -117.625 -53.844 1 93.81 278 ALA A CA 1
ATOM 2181 C C . ALA A 1 278 ? 12.117 -118 -54.812 1 93.81 278 ALA A C 1
ATOM 2183 O O . ALA A 1 278 ? 11.891 -118.75 -55.781 1 93.81 278 ALA A O 1
ATOM 2184 N N . LEU A 1 279 ? 13.258 -117.688 -54.594 1 93 279 LEU A N 1
ATOM 2185 C CA . LEU A 1 279 ? 14.414 -118 -55.406 1 93 279 LEU A CA 1
ATOM 2186 C C . LEU A 1 279 ? 14.75 -119.5 -55.281 1 93 279 LEU A C 1
ATOM 2188 O O . LEU A 1 279 ? 14.977 -120.188 -56.281 1 93 279 LEU A O 1
ATOM 2192 N N . ASN A 1 280 ? 14.68 -119.938 -54.188 1 90.31 280 ASN A N 1
ATOM 2193 C CA . ASN A 1 280 ? 14.945 -121.375 -53.969 1 90.31 280 ASN A CA 1
ATOM 2194 C C . ASN A 1 280 ? 13.867 -122.25 -54.594 1 90.31 280 ASN A C 1
ATOM 2196 O O . ASN A 1 280 ? 14.18 -123.312 -55.156 1 90.31 280 ASN A O 1
ATOM 2200 N N . ALA A 1 281 ? 12.727 -121.688 -54.469 1 88.12 281 ALA A N 1
ATOM 2201 C CA . ALA A 1 281 ? 11.617 -122.375 -55.062 1 88.12 281 ALA A CA 1
ATOM 2202 C C . ALA A 1 281 ? 11.727 -122.375 -56.594 1 88.12 281 ALA A C 1
ATOM 2204 O O . ALA A 1 281 ? 11.406 -123.375 -57.25 1 88.12 281 ALA A O 1
ATOM 2205 N N . ALA A 1 282 ? 12.242 -121.438 -57.125 1 88.81 282 ALA A N 1
ATOM 2206 C CA . ALA A 1 282 ? 12.422 -121.312 -58.562 1 88.81 282 ALA A CA 1
ATOM 2207 C C . ALA A 1 282 ? 13.539 -122.25 -59.062 1 88.81 282 ALA A C 1
ATOM 2209 O O . ALA A 1 282 ? 13.43 -122.875 -60.125 1 88.81 282 ALA A O 1
ATOM 2210 N N . ILE A 1 283 ? 14.43 -122.312 -58.375 1 87 283 ILE A N 1
ATOM 2211 C CA . ILE A 1 283 ? 15.555 -123.188 -58.719 1 87 283 ILE A CA 1
ATOM 2212 C C . ILE A 1 283 ? 15.109 -124.688 -58.656 1 87 283 ILE A C 1
ATOM 2214 O O . ILE A 1 283 ? 15.422 -125.438 -59.562 1 87 283 ILE A O 1
ATOM 2218 N N . GLU A 1 284 ? 14.438 -125 -57.656 1 83 284 GLU A N 1
ATOM 2219 C CA . GLU A 1 284 ? 13.977 -126.438 -57.5 1 83 284 GLU A CA 1
ATOM 2220 C C . GLU A 1 284 ? 12.961 -126.75 -58.594 1 83 284 GLU A C 1
ATOM 2222 O O . GLU A 1 284 ? 12.969 -127.875 -59.094 1 83 284 GLU A O 1
ATOM 2227 N N . ALA A 1 285 ? 12.148 -125.75 -58.906 1 85.25 285 ALA A N 1
ATOM 2228 C CA . ALA A 1 285 ? 11.156 -126 -59.969 1 85.25 285 ALA A CA 1
ATOM 2229 C C . ALA A 1 285 ? 11.828 -126.188 -61.312 1 85.25 285 ALA A C 1
ATOM 2231 O O . ALA A 1 285 ? 11.367 -127 -62.125 1 85.25 285 ALA A O 1
ATOM 2232 N N . ALA A 1 286 ? 12.828 -125.688 -61.594 1 84.31 286 ALA A N 1
ATOM 2233 C CA . ALA A 1 286 ? 13.586 -125.812 -62.844 1 84.31 286 ALA A CA 1
ATOM 2234 C C . ALA A 1 286 ? 14.266 -127.188 -62.875 1 84.31 286 ALA A C 1
ATOM 2236 O O . ALA A 1 286 ? 14.336 -127.812 -63.938 1 84.31 286 ALA A O 1
ATOM 2237 N N . ARG A 1 287 ? 14.641 -127.625 -61.844 1 83.25 287 ARG A N 1
ATOM 2238 C CA . ARG A 1 287 ? 15.32 -128.875 -61.75 1 83.25 287 ARG A CA 1
ATOM 2239 C C . ARG A 1 287 ? 14.352 -130.125 -62 1 83.25 287 ARG A C 1
ATOM 2241 O O . ARG A 1 287 ? 14.758 -131.125 -62.469 1 83.25 287 ARG A O 1
ATOM 2248 N N . ALA A 1 288 ? 13.109 -129.75 -61.6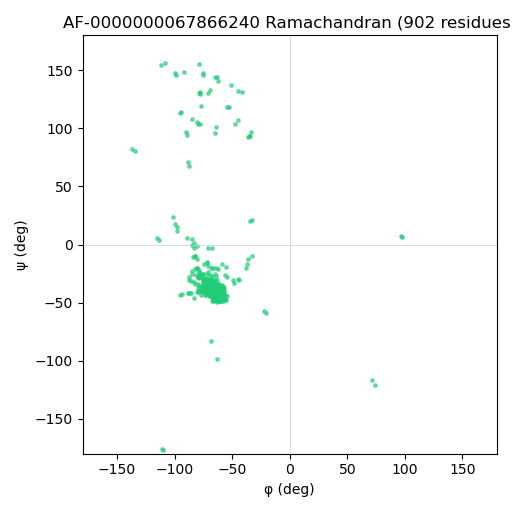88 1 80.38 288 ALA A N 1
ATOM 2249 C CA . ALA A 1 288 ? 12.094 -130.875 -61.812 1 80.38 288 ALA A CA 1
ATOM 2250 C C . ALA A 1 288 ? 11.594 -131 -63.25 1 80.38 288 ALA A C 1
ATOM 2252 O O . ALA A 1 288 ? 10.766 -131.875 -63.562 1 80.38 288 ALA A O 1
ATOM 2253 N N . GLY A 1 289 ? 12.07 -130.125 -64.25 1 79.56 289 GLY A N 1
ATOM 2254 C CA . GLY A 1 289 ? 11.836 -130.25 -65.688 1 79.56 289 GLY A CA 1
ATOM 2255 C C . GLY A 1 289 ? 10.414 -129.875 -66.062 1 79.56 289 GLY A C 1
ATOM 2256 O O . GLY A 1 289 ? 9.914 -128.75 -65.688 1 79.56 289 GLY A O 1
ATOM 2257 N N . GLU A 1 290 ? 9.711 -130.875 -66.688 1 78.12 290 GLU A N 1
ATOM 2258 C CA . GLU A 1 290 ? 8.391 -130.625 -67.25 1 78.12 290 GLU A CA 1
ATOM 2259 C C . GLU A 1 290 ? 7.316 -130.625 -66.125 1 78.12 290 GLU A C 1
ATOM 2261 O O . GLU A 1 290 ? 6.324 -129.875 -66.25 1 78.12 290 GLU A O 1
ATOM 2266 N N . SER A 1 291 ? 7.566 -131.25 -65.062 1 76.62 291 SER A N 1
ATOM 2267 C CA . SER A 1 291 ? 6.605 -131.375 -64 1 76.62 291 SER A CA 1
ATOM 2268 C C . SER A 1 291 ? 6.613 -130.125 -63.125 1 76.62 291 SER A C 1
ATOM 2270 O O . SER A 1 291 ? 5.668 -129.875 -62.375 1 76.62 291 SER A O 1
ATOM 2272 N N . GLY A 1 292 ? 7.633 -129.25 -63.375 1 81 292 GLY A N 1
ATOM 2273 C CA . GLY A 1 292 ? 7.789 -128.125 -62.531 1 81 292 GLY A CA 1
ATOM 2274 C C . GLY A 1 292 ? 7.531 -126.75 -63.25 1 81 292 GLY A C 1
ATOM 2275 O O . GLY A 1 292 ? 7.727 -125.688 -62.656 1 81 292 GLY A O 1
ATOM 2276 N N . ARG A 1 293 ? 7.176 -126.875 -64.375 1 84.06 293 ARG A N 1
ATOM 2277 C CA . ARG A 1 293 ? 7.043 -125.688 -65.188 1 84.06 293 ARG A CA 1
ATOM 2278 C C . ARG A 1 293 ? 6.02 -124.688 -64.562 1 84.06 293 ARG A C 1
ATOM 2280 O O . ARG A 1 293 ? 6.258 -123.5 -64.5 1 84.06 293 ARG A O 1
ATOM 2287 N N . GLY A 1 294 ? 4.93 -125.125 -64.062 1 82.62 294 GLY A N 1
ATOM 2288 C CA . GLY A 1 294 ? 3.91 -124.25 -63.469 1 82.62 294 GLY A CA 1
ATOM 2289 C C . GLY A 1 294 ? 4.375 -123.625 -62.188 1 82.62 294 GLY A C 1
ATOM 2290 O O . GLY A 1 294 ? 4.105 -122.438 -61.969 1 82.62 294 GLY A O 1
ATOM 2291 N N . PHE A 1 295 ? 5.219 -124.312 -61.406 1 84.31 295 PHE A N 1
ATOM 2292 C CA . PHE A 1 295 ? 5.727 -123.812 -60.156 1 84.31 295 PHE A CA 1
ATOM 2293 C C . PHE A 1 295 ? 6.816 -122.75 -60.375 1 84.31 295 PHE A C 1
ATOM 2295 O O . PHE A 1 295 ? 6.949 -121.812 -59.594 1 84.31 295 PHE A O 1
ATOM 2302 N N . SER A 1 296 ? 7.5 -122.938 -61.469 1 88.38 296 SER A N 1
ATOM 2303 C CA . SER A 1 296 ? 8.547 -122 -61.812 1 88.38 296 SER A CA 1
ATOM 2304 C C . SER A 1 296 ? 7.965 -120.625 -62.094 1 88.38 296 SER A C 1
ATOM 2306 O O . SER A 1 296 ? 8.523 -119.625 -61.656 1 88.38 296 SER A O 1
ATOM 2308 N N . VAL A 1 297 ? 6.766 -120.562 -62.594 1 90.44 297 VAL A N 1
ATOM 2309 C CA . VAL A 1 297 ? 6.113 -119.312 -62.938 1 90.44 297 VAL A CA 1
ATOM 2310 C C . VAL A 1 297 ? 5.594 -118.625 -61.688 1 90.44 297 VAL A C 1
ATOM 2312 O O . VAL A 1 297 ? 5.758 -117.438 -61.5 1 90.44 297 VAL A O 1
ATOM 2315 N N . VAL A 1 298 ? 5.121 -119.438 -60.875 1 92 298 VAL A N 1
ATOM 2316 C CA . VAL A 1 298 ? 4.586 -118.875 -59.625 1 92 298 VAL A CA 1
ATOM 2317 C C . VAL A 1 298 ? 5.727 -118.375 -58.719 1 92 298 VAL A C 1
ATOM 2319 O O . VAL A 1 298 ? 5.629 -117.312 -58.125 1 92 298 VAL A O 1
ATOM 2322 N N . ALA A 1 299 ? 6.785 -119.125 -58.625 1 91.75 299 ALA A N 1
ATOM 2323 C CA . ALA A 1 299 ? 7.941 -118.75 -57.812 1 91.75 299 ALA A CA 1
ATOM 2324 C C . ALA A 1 299 ? 8.57 -117.438 -58.344 1 91.75 299 ALA A C 1
ATOM 2326 O O . ALA A 1 299 ? 8.984 -116.625 -57.562 1 91.75 299 ALA A O 1
ATOM 2327 N N . GLU A 1 300 ? 8.484 -117.312 -59.625 1 92.5 300 GLU A N 1
ATOM 2328 C CA . GLU A 1 300 ? 9.055 -116.125 -60.219 1 92.5 300 GLU A CA 1
ATOM 2329 C C . GLU A 1 300 ? 8.172 -114.875 -59.969 1 92.5 300 GLU A C 1
ATOM 2331 O O . GLU A 1 300 ? 8.672 -113.75 -59.781 1 92.5 300 GLU A O 1
ATOM 2336 N N . GLU A 1 301 ? 6.98 -115.125 -59.938 1 94.75 301 GLU A N 1
ATOM 2337 C CA . GLU A 1 301 ? 6.055 -114.062 -59.656 1 94.75 301 GLU A CA 1
ATOM 2338 C C . GLU A 1 301 ? 6.141 -113.625 -58.219 1 94.75 301 GLU A C 1
ATOM 2340 O O . GLU A 1 301 ? 6.121 -112.438 -57.906 1 94.75 301 GLU A O 1
ATOM 2345 N N . ILE A 1 302 ? 6.266 -114.5 -57.344 1 95.81 302 ILE A N 1
ATOM 2346 C CA . ILE A 1 302 ? 6.41 -114.188 -55.938 1 95.81 302 ILE A CA 1
ATOM 2347 C C . ILE A 1 302 ? 7.734 -113.438 -55.688 1 95.81 302 ILE A C 1
ATOM 2349 O O . ILE A 1 302 ? 7.809 -112.562 -54.875 1 95.81 302 ILE A O 1
ATOM 2353 N N . ARG A 1 303 ? 8.695 -113.938 -56.406 1 95.25 303 ARG A N 1
ATOM 2354 C CA . ARG A 1 303 ? 9.992 -113.25 -56.312 1 95.25 303 ARG A CA 1
ATOM 2355 C C . ARG A 1 303 ? 9.875 -111.75 -56.75 1 95.25 303 ARG A C 1
ATOM 2357 O O . ARG A 1 303 ? 10.383 -110.875 -56.062 1 95.25 303 ARG A O 1
ATOM 2364 N N . ALA A 1 304 ? 9.133 -111.5 -57.75 1 95.19 304 ALA A N 1
ATOM 2365 C CA . ALA A 1 304 ? 8.945 -110.125 -58.25 1 95.19 304 ALA A CA 1
ATOM 2366 C C . ALA A 1 304 ? 8.141 -109.312 -57.25 1 95.19 304 ALA A C 1
ATOM 2368 O O . ALA A 1 304 ? 8.461 -108.125 -57.031 1 95.19 304 ALA A O 1
ATOM 2369 N N . LEU A 1 305 ? 7.234 -109.875 -56.688 1 96.25 305 LEU A N 1
ATOM 2370 C CA . LEU A 1 305 ? 6.406 -109.188 -55.688 1 96.25 305 LEU A CA 1
ATOM 2371 C C . LEU A 1 305 ? 7.199 -108.875 -54.438 1 96.25 305 LEU A C 1
ATOM 2373 O O . LEU A 1 305 ? 7.043 -107.812 -53.844 1 96.25 305 LEU A O 1
ATOM 2377 N N . SER A 1 306 ? 8.008 -109.75 -54 1 96.19 306 SER A N 1
ATOM 2378 C CA . SER A 1 306 ? 8.836 -109.5 -52.812 1 96.19 306 SER A CA 1
ATOM 2379 C C . SER A 1 306 ? 9.859 -108.438 -53.062 1 96.19 306 SER A C 1
ATOM 2381 O O . SER A 1 306 ? 10.188 -107.688 -52.125 1 96.19 306 SER A O 1
ATOM 2383 N N . GLU A 1 307 ? 10.312 -108.375 -54.312 1 96 307 GLU A N 1
ATOM 2384 C CA . GLU A 1 307 ? 11.227 -107.312 -54.656 1 96 307 GLU A CA 1
ATOM 2385 C C . GLU A 1 307 ? 10.523 -105.938 -54.656 1 96 307 GLU A C 1
ATOM 2387 O O . GLU A 1 307 ? 11.102 -104.938 -54.219 1 96 307 GLU A O 1
ATOM 2392 N N . GLN A 1 308 ? 9.336 -105.938 -55.031 1 96 308 GLN A N 1
ATOM 2393 C CA . GLN A 1 308 ? 8.547 -104.75 -55 1 96 308 GLN A CA 1
ATOM 2394 C C . GLN A 1 308 ? 8.25 -104.312 -53.562 1 96 308 GLN A C 1
ATOM 2396 O O . GLN A 1 308 ? 8.297 -103.125 -53.219 1 96 308 GLN A O 1
ATOM 2401 N N . THR A 1 309 ? 7.945 -105.188 -52.719 1 96.69 309 THR A N 1
ATOM 2402 C CA . THR A 1 309 ? 7.703 -104.875 -51.312 1 96.69 309 THR A CA 1
ATOM 2403 C C . THR A 1 309 ? 8.961 -104.375 -50.625 1 96.69 309 THR A C 1
ATOM 2405 O O . THR A 1 309 ? 8.898 -103.438 -49.844 1 96.69 309 THR A O 1
ATOM 2408 N N . LYS A 1 310 ? 10.055 -105 -50.969 1 96.44 310 LYS A N 1
ATOM 2409 C CA . LYS A 1 310 ? 11.344 -104.5 -50.438 1 96.44 310 LYS A CA 1
ATOM 2410 C C . LYS A 1 310 ? 11.625 -103.062 -50.844 1 96.44 310 LYS A C 1
ATOM 2412 O O . LYS A 1 310 ? 11.961 -102.25 -50 1 96.44 310 LYS A O 1
ATOM 2417 N N . GLU A 1 311 ? 11.391 -102.812 -52.125 1 96.5 311 GLU A N 1
ATOM 2418 C CA . GLU A 1 311 ? 11.609 -101.438 -52.625 1 96.5 311 GLU A CA 1
ATOM 2419 C C . GLU A 1 311 ? 10.664 -100.438 -51.938 1 96.5 311 GLU A C 1
ATOM 2421 O O . GLU A 1 311 ? 11.078 -99.312 -51.531 1 96.5 311 GLU A O 1
ATOM 2426 N N . SER A 1 312 ? 9.5 -100.812 -51.812 1 96.31 312 SER A N 1
ATOM 2427 C CA . SER A 1 312 ? 8.492 -100 -51.156 1 96.31 312 SER A CA 1
ATOM 2428 C C . SER A 1 312 ? 8.828 -99.75 -49.688 1 96.31 312 SER A C 1
ATOM 2430 O O . SER A 1 312 ? 8.688 -98.625 -49.188 1 96.31 312 SER A O 1
ATOM 2432 N N . SER A 1 313 ? 9.234 -100.688 -49 1 95.62 313 SER A N 1
ATOM 2433 C CA . SER A 1 313 ? 9.602 -100.562 -47.594 1 95.62 313 SER A CA 1
ATOM 2434 C C . SER A 1 313 ? 10.805 -99.688 -47.406 1 95.62 313 SER A C 1
ATOM 2436 O O . SER A 1 313 ? 10.867 -98.875 -46.438 1 95.62 313 SER A O 1
ATOM 2438 N N . ILE A 1 314 ? 11.727 -99.75 -48.375 1 95.62 314 ILE A N 1
ATOM 2439 C CA . ILE A 1 314 ? 12.898 -98.875 -48.344 1 95.62 314 ILE A CA 1
ATOM 2440 C C . ILE A 1 314 ? 12.461 -97.438 -48.531 1 95.62 314 ILE A C 1
ATOM 2442 O O . ILE A 1 314 ? 12.961 -96.5 -47.875 1 95.62 314 ILE A O 1
ATOM 2446 N N . ASN A 1 315 ? 11.492 -97.312 -49.406 1 96.06 315 ASN A N 1
ATOM 2447 C CA . ASN A 1 315 ? 10.961 -95.938 -49.625 1 96.06 315 ASN A CA 1
ATOM 2448 C C . ASN A 1 315 ? 10.242 -95.438 -48.406 1 96.06 315 ASN A C 1
ATOM 2450 O O . ASN A 1 315 ? 10.375 -94.25 -48.062 1 96.06 315 ASN A O 1
ATOM 2454 N N . ILE A 1 316 ? 9.547 -96.125 -47.75 1 95.81 316 ILE A N 1
ATOM 2455 C CA . ILE A 1 316 ? 8.867 -95.75 -46.531 1 95.81 316 ILE A CA 1
ATOM 2456 C C . ILE A 1 316 ? 9.906 -95.375 -45.469 1 95.81 316 ILE A C 1
ATOM 2458 O O . ILE A 1 316 ? 9.75 -94.312 -44.781 1 95.81 316 ILE A O 1
ATOM 2462 N N . ASN A 1 317 ? 10.922 -96.188 -45.344 1 94.94 317 ASN A N 1
ATOM 2463 C CA . ASN A 1 317 ? 11.969 -95.875 -44.375 1 94.94 317 ASN A CA 1
ATOM 2464 C C . ASN A 1 317 ? 12.625 -94.562 -44.625 1 94.94 317 ASN A C 1
ATOM 2466 O O . ASN A 1 317 ? 12.922 -93.812 -43.688 1 94.94 317 ASN A O 1
ATOM 2470 N N . LYS A 1 318 ? 12.797 -94.188 -45.906 1 96.12 318 LYS A N 1
ATOM 2471 C CA . LYS A 1 318 ? 13.383 -92.875 -46.25 1 96.12 318 LYS A CA 1
ATOM 2472 C C . LYS A 1 318 ? 12.453 -91.75 -45.875 1 96.12 318 LYS A C 1
ATOM 2474 O O . LYS A 1 318 ? 12.883 -90.75 -45.312 1 96.12 318 LYS A O 1
ATOM 2479 N N . LEU A 1 319 ? 11.234 -91.938 -46.188 1 95.19 319 LEU A N 1
ATOM 2480 C CA . LEU A 1 319 ? 10.242 -90.875 -45.906 1 95.19 319 LEU A CA 1
ATOM 2481 C C . LEU A 1 319 ? 10.07 -90.688 -44.406 1 95.19 319 LEU A C 1
ATOM 2483 O O . LEU A 1 319 ? 10.008 -89.562 -43.906 1 95.19 319 LEU A O 1
ATOM 2487 N N . VAL A 1 320 ? 10 -91.75 -43.688 1 95.31 320 VAL A N 1
ATOM 2488 C CA . VAL A 1 320 ? 9.852 -91.75 -42.219 1 95.31 320 VAL A CA 1
ATOM 2489 C C . VAL A 1 320 ? 11.078 -91.125 -41.594 1 95.31 320 VAL A C 1
ATOM 2491 O O . VAL A 1 320 ? 10.961 -90.312 -40.625 1 95.31 320 VAL A O 1
ATOM 2494 N N . GLY A 1 321 ? 12.242 -91.5 -42.156 1 94 321 GLY A N 1
ATOM 2495 C CA . GLY A 1 321 ? 13.461 -90.875 -41.656 1 94 321 GLY A CA 1
ATOM 2496 C C . GLY A 1 321 ? 13.438 -89.312 -41.812 1 94 321 GLY A C 1
ATOM 2497 O O . GLY A 1 321 ? 13.852 -88.625 -40.875 1 94 321 GLY A O 1
ATOM 2498 N N . THR A 1 322 ? 12.875 -88.812 -42.875 1 93.81 322 THR A N 1
ATOM 2499 C CA . THR A 1 322 ? 12.758 -87.375 -43.094 1 93.81 322 THR A CA 1
ATOM 2500 C C . THR A 1 322 ? 11.773 -86.75 -42.125 1 93.81 322 THR A C 1
ATOM 2502 O O . THR A 1 322 ? 12.039 -85.688 -41.562 1 93.81 322 THR A O 1
ATOM 2505 N N . VAL A 1 323 ? 10.695 -87.375 -41.844 1 91.94 323 VAL A N 1
ATOM 2506 C CA . VAL A 1 323 ? 9.664 -86.875 -40.938 1 91.94 323 VAL A CA 1
ATOM 2507 C C . VAL A 1 323 ? 10.203 -86.875 -39.531 1 91.94 323 VAL A C 1
ATOM 2509 O O . VAL A 1 323 ? 9.945 -85.875 -38.781 1 91.94 323 VAL A O 1
ATOM 2512 N N . LEU A 1 324 ? 10.906 -87.938 -39.188 1 90.81 324 LEU A N 1
ATOM 2513 C CA . LEU A 1 324 ? 11.484 -88 -37.875 1 90.81 324 LEU A CA 1
ATOM 2514 C C . LEU A 1 324 ? 12.523 -86.875 -37.656 1 90.81 324 LEU A C 1
ATOM 2516 O O . LEU A 1 324 ? 12.594 -86.312 -36.594 1 90.81 324 LEU A O 1
ATOM 2520 N N . GLY A 1 325 ? 13.344 -86.688 -38.688 1 90.62 325 GLY A N 1
ATOM 2521 C CA . GLY A 1 325 ? 14.289 -85.562 -38.625 1 90.62 325 GLY A CA 1
ATOM 2522 C C . GLY A 1 325 ? 13.609 -84.188 -38.469 1 90.62 325 GLY A C 1
ATOM 2523 O O . GLY A 1 325 ? 14.031 -83.375 -37.656 1 90.62 325 GLY A O 1
ATOM 2524 N N . ASN A 1 326 ? 12.531 -83.938 -39.219 1 88.38 326 ASN A N 1
ATOM 2525 C CA . ASN A 1 326 ? 11.758 -82.688 -39.125 1 88.38 326 ASN A CA 1
ATOM 2526 C C . ASN A 1 326 ? 11.086 -82.562 -37.75 1 88.38 326 ASN A C 1
ATOM 2528 O O . ASN A 1 326 ? 11.023 -81.5 -37.219 1 88.38 326 ASN A O 1
ATOM 2532 N N . SER A 1 327 ? 10.586 -83.625 -37.219 1 86.38 327 SER A N 1
ATOM 2533 C CA . SER A 1 327 ? 9.938 -83.562 -35.906 1 86.38 327 SER A CA 1
ATOM 2534 C C . SER A 1 327 ? 10.922 -83.188 -34.812 1 86.38 327 SER A C 1
ATOM 2536 O O . SER A 1 327 ? 10.586 -82.438 -33.906 1 86.38 327 SER A O 1
ATOM 2538 N N . LYS A 1 328 ? 12.117 -83.812 -34.938 1 85.25 328 LYS A N 1
ATOM 2539 C CA . LYS A 1 328 ? 13.156 -83.5 -33.938 1 85.25 328 LYS A CA 1
ATOM 2540 C C . LYS A 1 328 ? 13.539 -82 -34.031 1 85.25 328 LYS A C 1
ATOM 2542 O O . LYS A 1 328 ? 13.75 -81.375 -33 1 85.25 328 LYS A O 1
ATOM 2547 N N . ASN A 1 329 ? 13.609 -81.5 -35.188 1 87.94 329 ASN A N 1
ATOM 2548 C CA . ASN A 1 329 ? 13.875 -80.125 -35.406 1 87.94 329 ASN A CA 1
ATOM 2549 C C . ASN A 1 329 ? 12.773 -79.25 -34.844 1 87.94 329 ASN A C 1
ATOM 2551 O O . ASN A 1 329 ? 13.047 -78.188 -34.219 1 87.94 329 ASN A O 1
ATOM 2555 N N . LEU A 1 330 ? 11.562 -79.562 -34.938 1 85.12 330 LEU A N 1
ATOM 2556 C CA . LEU A 1 330 ? 10.422 -78.812 -34.438 1 85.12 330 LEU A CA 1
ATOM 2557 C C . LEU A 1 330 ? 10.43 -78.812 -32.906 1 85.12 330 LEU A C 1
ATOM 2559 O O . LEU A 1 330 ? 10.164 -77.75 -32.312 1 85.12 330 LEU A O 1
ATOM 2563 N N . VAL A 1 331 ? 10.695 -79.938 -32.312 1 83 331 VAL A N 1
ATOM 2564 C CA . VAL A 1 331 ? 10.734 -80 -30.844 1 83 331 VAL A CA 1
ATOM 2565 C C . VAL A 1 331 ? 11.812 -79.062 -30.312 1 83 331 VAL A C 1
ATOM 2567 O O . VAL A 1 331 ? 11.594 -78.375 -29.312 1 83 331 VAL A O 1
ATOM 2570 N N . SER A 1 332 ? 12.969 -79 -31 1 85.56 332 SER A N 1
ATOM 2571 C CA . SER A 1 332 ? 14.039 -78.125 -30.594 1 85.56 332 SER A CA 1
ATOM 2572 C C . SER A 1 332 ? 13.617 -76.625 -30.734 1 85.56 332 SER A C 1
ATOM 2574 O O . SER A 1 332 ? 13.875 -75.875 -29.844 1 85.56 332 SER A O 1
ATOM 2576 N N . LYS A 1 333 ? 12.961 -76.312 -31.719 1 84.94 333 LYS A N 1
ATOM 2577 C CA . LYS A 1 333 ? 12.508 -74.938 -31.969 1 84.94 333 LYS A CA 1
ATOM 2578 C C . LYS A 1 333 ? 11.43 -74.562 -30.969 1 84.94 333 LYS A C 1
ATOM 2580 O O . LYS A 1 333 ? 11.352 -73.375 -30.562 1 84.94 333 LYS A O 1
ATOM 2585 N N . THR A 1 334 ? 10.625 -75.5 -30.547 1 84.94 334 THR A N 1
ATOM 2586 C CA . THR A 1 334 ? 9.57 -75.188 -29.594 1 84.94 334 THR A CA 1
ATOM 2587 C C . THR A 1 334 ? 10.156 -74.812 -28.234 1 84.94 334 THR A C 1
ATOM 2589 O O . THR A 1 334 ? 9.617 -73.938 -27.547 1 84.94 334 THR A O 1
ATOM 2592 N N . SER A 1 335 ? 11.266 -75.438 -27.891 1 85.75 335 SER A N 1
ATOM 2593 C CA . SER A 1 335 ? 11.914 -75.062 -26.625 1 85.75 335 SER A CA 1
ATOM 2594 C C . SER A 1 335 ? 12.398 -73.625 -26.641 1 85.75 335 SER A C 1
ATOM 2596 O O . SER A 1 335 ? 12.258 -72.938 -25.641 1 85.75 335 SER A O 1
ATOM 2598 N N . ASP A 1 336 ? 12.922 -73.188 -27.75 1 87.12 336 ASP A N 1
ATOM 2599 C CA . ASP A 1 336 ? 13.367 -71.75 -27.906 1 87.12 336 ASP A CA 1
ATOM 2600 C C . ASP A 1 336 ? 12.18 -70.812 -27.875 1 87.12 336 ASP A C 1
ATOM 2602 O O . ASP A 1 336 ? 12.258 -69.75 -27.281 1 87.12 336 ASP A O 1
ATOM 2606 N N . MET A 1 337 ? 11.133 -71.25 -28.453 1 87 337 MET A N 1
ATOM 2607 C CA . MET A 1 337 ? 9.945 -70.375 -28.547 1 87 337 MET A CA 1
ATOM 2608 C C . MET A 1 337 ? 9.281 -70.25 -27.188 1 87 337 MET A C 1
ATOM 2610 O O . MET A 1 337 ? 8.75 -69.188 -26.859 1 87 337 MET A O 1
ATOM 2614 N N . VAL A 1 338 ? 9.32 -71.25 -26.375 1 86.88 338 VAL A N 1
ATOM 2615 C CA . VAL A 1 338 ? 8.773 -71.188 -25.031 1 86.88 338 VAL A CA 1
ATOM 2616 C C . VAL A 1 338 ? 9.547 -70.188 -24.203 1 86.88 338 VAL A C 1
ATOM 2618 O O . VAL A 1 338 ? 8.953 -69.438 -23.422 1 86.88 338 VAL A O 1
ATOM 2621 N N . LYS A 1 339 ? 10.883 -70.062 -24.406 1 88.88 339 LYS A N 1
ATOM 2622 C CA . LYS A 1 339 ? 11.711 -69.062 -23.719 1 88.88 339 LYS A CA 1
ATOM 2623 C C . LYS A 1 339 ? 11.359 -67.688 -24.156 1 88.88 339 LYS A C 1
ATOM 2625 O O . LYS A 1 339 ? 11.266 -66.75 -23.328 1 88.88 339 LYS A O 1
ATOM 2630 N N . ASP A 1 340 ? 11.148 -67.5 -25.453 1 88.31 340 ASP A N 1
ATOM 2631 C CA . ASP A 1 340 ? 10.742 -66.188 -25.969 1 88.31 340 ASP A CA 1
ATOM 2632 C C . ASP A 1 340 ? 9.414 -65.75 -25.375 1 88.31 340 ASP A C 1
ATOM 2634 O O . ASP A 1 340 ? 9.258 -64.562 -25 1 88.31 340 ASP A O 1
ATOM 2638 N N . ILE A 1 341 ? 8.508 -66.688 -25.25 1 88.81 341 ILE A N 1
ATOM 2639 C CA . ILE A 1 341 ? 7.172 -66.375 -24.734 1 88.81 341 ILE A CA 1
ATOM 2640 C C . ILE A 1 341 ? 7.27 -65.938 -23.266 1 88.81 341 ILE A C 1
ATOM 2642 O O . ILE A 1 341 ? 6.598 -65 -22.859 1 88.81 341 ILE A O 1
ATOM 2646 N N . GLN A 1 342 ? 8.141 -66.625 -22.5 1 89.06 342 GLN A N 1
ATOM 2647 C CA . GLN A 1 342 ? 8.312 -66.25 -21.094 1 89.06 342 GLN A CA 1
ATOM 2648 C C . GLN A 1 342 ? 8.867 -64.812 -20.938 1 89.06 342 GLN A C 1
ATOM 2650 O O . GLN A 1 342 ? 8.398 -64.062 -20.094 1 89.06 342 GLN A O 1
ATOM 2655 N N . GLU A 1 343 ? 9.836 -64.438 -21.766 1 90.56 343 GLU A N 1
ATOM 2656 C CA . GLU A 1 343 ? 10.414 -63.125 -21.734 1 90.56 343 GLU A CA 1
ATOM 2657 C C . GLU A 1 343 ? 9.391 -62.062 -22.141 1 90.56 343 GLU A C 1
ATOM 2659 O O . GLU A 1 343 ? 9.328 -61 -21.562 1 90.56 343 GLU A O 1
ATOM 2664 N N . GLN A 1 344 ? 8.625 -62.375 -23.141 1 90.19 344 GLN A N 1
ATOM 2665 C CA . GLN A 1 344 ? 7.586 -61.469 -23.609 1 90.19 344 GLN A CA 1
ATOM 2666 C C . GLN A 1 344 ? 6.531 -61.25 -22.531 1 90.19 344 GLN A C 1
ATOM 2668 O O . GLN A 1 344 ? 6.09 -60.125 -22.328 1 90.19 344 GLN A O 1
ATOM 2673 N N . ASN A 1 345 ? 6.168 -62.344 -21.828 1 90.56 345 ASN A N 1
ATOM 2674 C CA . ASN A 1 345 ? 5.199 -62.219 -20.75 1 90.56 345 ASN A CA 1
ATOM 2675 C C . ASN A 1 345 ? 5.695 -61.281 -19.656 1 90.56 345 ASN A C 1
ATOM 2677 O O . ASN A 1 345 ? 4.918 -60.5 -19.109 1 90.56 345 ASN A O 1
ATOM 2681 N N . ASN A 1 346 ? 6.988 -61.312 -19.344 1 92.75 346 ASN A N 1
ATOM 2682 C CA . ASN A 1 346 ? 7.566 -60.438 -18.328 1 92.75 346 ASN A CA 1
ATOM 2683 C C . ASN A 1 346 ? 7.516 -58.969 -18.75 1 92.75 346 ASN A C 1
ATOM 2685 O O . ASN A 1 346 ? 7.211 -58.094 -17.938 1 92.75 346 ASN A O 1
ATOM 2689 N N . THR A 1 347 ? 7.82 -58.719 -19.984 1 92.56 347 THR A N 1
ATOM 2690 C CA . THR A 1 347 ? 7.785 -57.344 -20.5 1 92.56 347 THR A CA 1
ATOM 2691 C C . THR A 1 347 ? 6.359 -56.781 -20.5 1 92.56 347 THR A C 1
ATOM 2693 O O . THR A 1 347 ? 6.137 -55.625 -20.172 1 92.56 347 THR A O 1
ATOM 2696 N N . ILE A 1 348 ? 5.406 -57.594 -20.828 1 93.88 348 ILE A N 1
ATOM 2697 C CA . ILE A 1 348 ? 4.004 -57.188 -20.812 1 93.88 348 ILE A CA 1
ATOM 2698 C C . ILE A 1 348 ? 3.574 -56.844 -19.391 1 93.88 348 ILE A C 1
ATOM 2700 O O . ILE A 1 348 ? 2.922 -55.812 -19.172 1 93.88 348 ILE A O 1
ATOM 2704 N N . TYR A 1 349 ? 4.027 -57.656 -18.422 1 93.56 349 TYR A N 1
ATOM 2705 C CA . TYR A 1 349 ? 3.689 -57.406 -17.031 1 93.56 349 TYR A CA 1
ATOM 2706 C C . TYR A 1 349 ? 4.258 -56.062 -16.547 1 93.56 349 TYR A C 1
ATOM 2708 O O . TYR A 1 349 ? 3.555 -55.281 -15.93 1 93.56 349 TYR A O 1
ATOM 2716 N N . THR A 1 350 ? 5.492 -55.812 -16.875 1 94.12 350 THR A N 1
ATOM 2717 C CA . THR A 1 350 ? 6.148 -54.562 -16.438 1 94.12 350 THR A CA 1
ATOM 2718 C C . THR A 1 350 ? 5.523 -53.344 -17.109 1 94.12 350 THR A C 1
ATOM 2720 O O . THR A 1 350 ? 5.363 -52.312 -16.469 1 94.12 350 THR A O 1
ATOM 2723 N N . SER A 1 351 ? 5.215 -53.5 -18.344 1 93.81 351 SER A N 1
ATOM 2724 C CA . SER A 1 351 ? 4.59 -52.375 -19.062 1 93.81 351 SER A CA 1
ATOM 2725 C C . SER A 1 351 ? 3.199 -52.094 -18.516 1 93.81 351 SER A C 1
ATOM 2727 O O . SER A 1 351 ? 2.82 -50.906 -18.391 1 93.81 351 SER A O 1
ATOM 2729 N N . THR A 1 352 ? 2.434 -53.125 -18.203 1 94.31 352 THR A N 1
ATOM 2730 C CA . THR A 1 352 ? 1.113 -52.938 -17.609 1 94.31 352 THR A CA 1
ATOM 2731 C C . THR A 1 352 ? 1.214 -52.219 -16.281 1 94.31 352 THR A C 1
ATOM 2733 O O . THR A 1 352 ? 0.452 -51.281 -16.031 1 94.31 352 THR A O 1
ATOM 2736 N N . SER A 1 353 ? 2.201 -52.562 -15.484 1 95.81 353 SER A N 1
ATOM 2737 C CA . SER A 1 353 ? 2.424 -51.906 -14.195 1 95.81 353 SER A CA 1
ATOM 2738 C C . SER A 1 353 ? 2.844 -50.469 -14.375 1 95.81 353 SER A C 1
ATOM 2740 O O . SER A 1 353 ? 2.484 -49.594 -13.57 1 95.81 353 SER A O 1
ATOM 2742 N N . ALA A 1 354 ? 3.613 -50.219 -15.406 1 95.88 354 ALA A N 1
ATOM 2743 C CA . ALA A 1 354 ? 4.074 -48.875 -15.68 1 95.88 354 ALA A CA 1
ATOM 2744 C C . ALA A 1 354 ? 2.902 -47.938 -15.961 1 95.88 354 ALA A C 1
ATOM 2746 O O . ALA A 1 354 ? 2.865 -46.812 -15.469 1 95.88 354 ALA A O 1
ATOM 2747 N N . PHE A 1 355 ? 1.913 -48.406 -16.734 1 95.69 355 PHE A N 1
ATOM 2748 C CA . PHE A 1 355 ? 0.739 -47.594 -17.031 1 95.69 355 PHE A CA 1
ATOM 2749 C C . PHE A 1 355 ? -0.058 -47.312 -15.758 1 95.69 355 PHE A C 1
ATOM 2751 O O . PHE A 1 355 ? -0.554 -46.188 -15.562 1 95.69 355 PHE A O 1
ATOM 2758 N N . LYS A 1 356 ? -0.126 -48.281 -14.898 1 96.06 356 LYS A N 1
ATOM 2759 C CA . LYS A 1 356 ? -0.816 -48.094 -13.625 1 96.06 356 LYS A CA 1
ATOM 2760 C C . LYS A 1 356 ? -0.102 -47.062 -12.75 1 96.06 356 LYS A C 1
ATOM 2762 O O . LYS A 1 356 ? -0.744 -46.219 -12.148 1 96.06 356 LYS A O 1
ATOM 2767 N N . ASP A 1 357 ? 1.185 -47.156 -12.711 1 96.62 357 ASP A N 1
ATOM 2768 C CA . ASP A 1 357 ? 1.988 -46.219 -11.922 1 96.62 357 ASP A CA 1
ATOM 2769 C C . ASP A 1 357 ? 1.858 -44.812 -12.461 1 96.62 357 ASP A C 1
ATOM 2771 O O . ASP A 1 357 ? 1.77 -43.844 -11.688 1 96.62 357 ASP A O 1
ATOM 2775 N N . ILE A 1 358 ? 1.848 -44.719 -13.742 1 96.12 358 ILE A N 1
ATOM 2776 C CA . ILE A 1 358 ? 1.721 -43.438 -14.383 1 96.12 358 ILE A CA 1
ATOM 2777 C C . ILE A 1 358 ? 0.379 -42.812 -14.008 1 96.12 358 ILE A C 1
ATOM 2779 O O . ILE A 1 358 ? 0.32 -41.625 -13.625 1 96.12 358 ILE A O 1
ATOM 2783 N N . SER A 1 359 ? -0.633 -43.531 -14.109 1 96.5 359 SER A N 1
ATOM 2784 C CA . SER A 1 359 ? -1.955 -43.062 -13.734 1 96.5 359 SER A CA 1
ATOM 2785 C C . SER A 1 359 ? -1.987 -42.594 -12.273 1 96.5 359 SER A C 1
ATOM 2787 O O . SER A 1 359 ? -2.525 -41.531 -11.953 1 96.5 359 SER A O 1
ATOM 2789 N N . LYS A 1 360 ? -1.363 -43.375 -11.383 1 96.44 360 LYS A N 1
ATOM 2790 C CA . LYS A 1 360 ? -1.317 -43.031 -9.961 1 96.44 360 LYS A CA 1
ATOM 2791 C C . LYS A 1 360 ? -0.562 -41.75 -9.719 1 96.44 360 LYS A C 1
ATOM 2793 O O . LYS A 1 360 ? -1 -40.906 -8.93 1 96.44 360 LYS A O 1
ATOM 2798 N N . LEU A 1 361 ? 0.532 -41.594 -10.391 1 95.25 361 LEU A N 1
ATOM 2799 C CA . LEU A 1 361 ? 1.339 -40.375 -10.242 1 95.25 361 LEU A CA 1
ATOM 2800 C C . LEU A 1 361 ? 0.558 -39.156 -10.68 1 95.25 361 LEU A C 1
ATOM 2802 O O . LEU A 1 361 ? 0.635 -38.094 -10.039 1 95.25 361 LEU A O 1
ATOM 2806 N N . ILE A 1 362 ? -0.195 -39.281 -11.75 1 95.62 362 ILE A N 1
ATOM 2807 C CA . ILE A 1 362 ? -0.991 -38.156 -12.258 1 95.62 362 ILE A CA 1
ATOM 2808 C C . ILE A 1 362 ? -2.086 -37.812 -11.258 1 95.62 362 ILE A C 1
ATOM 2810 O O . ILE A 1 362 ? -2.34 -36.625 -10.992 1 95.62 362 ILE A O 1
ATOM 2814 N N . ILE A 1 363 ? -2.703 -38.781 -10.672 1 94.94 363 ILE A N 1
ATOM 2815 C CA . ILE A 1 363 ? -3.746 -38.562 -9.672 1 94.94 363 ILE A CA 1
ATOM 2816 C C . ILE A 1 363 ? -3.15 -37.875 -8.445 1 94.94 363 ILE A C 1
ATOM 2818 O O . ILE A 1 363 ? -3.768 -37 -7.875 1 94.94 363 ILE A O 1
ATOM 2822 N N . ASP A 1 364 ? -1.926 -38.219 -8.117 1 94.88 364 ASP A N 1
ATOM 2823 C CA . ASP A 1 364 ? -1.249 -37.656 -6.949 1 94.88 364 ASP A CA 1
ATOM 2824 C C . ASP A 1 364 ? -0.865 -36.188 -7.184 1 94.88 364 ASP A C 1
ATOM 2826 O O . ASP A 1 364 ? -0.58 -35.469 -6.234 1 94.88 364 ASP A O 1
ATOM 2830 N N . MET A 1 365 ? -0.901 -35.719 -8.445 1 94.44 365 MET A N 1
ATOM 2831 C CA . MET A 1 365 ? -0.59 -34.344 -8.781 1 94.44 365 MET A CA 1
ATOM 2832 C C . MET A 1 365 ? -1.791 -33.438 -8.523 1 94.44 365 MET A C 1
ATOM 2834 O O . MET A 1 365 ? -1.64 -32.219 -8.383 1 94.44 365 MET A O 1
ATOM 2838 N N . ASN A 1 366 ? -2.949 -34 -8.461 1 93.12 366 ASN A N 1
ATOM 2839 C CA . ASN A 1 366 ? -4.191 -33.25 -8.453 1 93.12 366 ASN A CA 1
ATOM 2840 C C . ASN A 1 366 ? -4.258 -32.312 -7.254 1 93.12 366 ASN A C 1
ATOM 2842 O O . ASN A 1 366 ? -4.613 -31.125 -7.402 1 93.12 366 ASN A O 1
ATOM 2846 N N . PRO A 1 367 ? -3.85 -32.781 -6.043 1 93.44 367 PRO A N 1
ATOM 2847 C CA . PRO A 1 367 ? -3.912 -31.859 -4.902 1 93.44 367 PRO A CA 1
ATOM 2848 C C . PRO A 1 367 ? -3.01 -30.641 -5.078 1 93.44 367 PRO A C 1
ATOM 2850 O O . PRO A 1 367 ? -3.389 -29.531 -4.699 1 93.44 367 PRO A O 1
ATOM 2853 N N . ALA A 1 368 ? -1.865 -30.844 -5.602 1 93.62 368 ALA A N 1
ATOM 2854 C CA . ALA A 1 368 ? -0.945 -29.734 -5.836 1 93.62 368 ALA A CA 1
ATOM 2855 C C . ALA A 1 368 ? -1.51 -28.75 -6.863 1 93.62 368 ALA A C 1
ATOM 2857 O O . ALA A 1 368 ? -1.395 -27.531 -6.703 1 93.62 368 ALA A O 1
ATOM 2858 N N . MET A 1 369 ? -2.16 -29.25 -7.855 1 93.56 369 MET A N 1
ATOM 2859 C CA . MET A 1 369 ? -2.775 -28.422 -8.883 1 93.56 369 MET A CA 1
ATOM 2860 C C . MET A 1 369 ? -3.924 -27.594 -8.297 1 93.56 369 MET A C 1
ATOM 2862 O O . MET A 1 369 ? -4.047 -26.406 -8.578 1 93.56 369 MET A O 1
ATOM 2866 N N . ASN A 1 370 ? -4.684 -28.25 -7.484 1 93.69 370 ASN A N 1
ATOM 2867 C CA . ASN A 1 370 ? -5.777 -27.547 -6.812 1 93.69 370 ASN A CA 1
ATOM 2868 C C . ASN A 1 370 ? -5.262 -26.453 -5.891 1 93.69 370 ASN A C 1
ATOM 2870 O O . ASN A 1 370 ? -5.852 -25.375 -5.816 1 93.69 370 ASN A O 1
ATOM 2874 N N . SER A 1 371 ? -4.227 -26.766 -5.242 1 94.56 371 SER A N 1
ATOM 2875 C CA . SER A 1 371 ? -3.609 -25.781 -4.355 1 94.56 371 SER A CA 1
ATOM 2876 C C . SER A 1 371 ? -3.129 -24.562 -5.133 1 94.56 371 SER A C 1
ATOM 2878 O O . SER A 1 371 ? -3.287 -23.422 -4.672 1 94.56 371 SER A O 1
ATOM 2880 N N . LEU A 1 372 ? -2.574 -24.75 -6.301 1 93.81 372 LEU A N 1
ATOM 2881 C CA . LEU A 1 372 ? -2.082 -23.656 -7.133 1 93.81 372 LEU A CA 1
ATOM 2882 C C . LEU A 1 372 ? -3.234 -22.781 -7.625 1 93.81 372 LEU A C 1
ATOM 2884 O O . LEU A 1 372 ? -3.137 -21.562 -7.621 1 93.81 372 LEU A O 1
ATOM 2888 N N . GLU A 1 373 ? -4.281 -23.406 -8.039 1 93.5 373 GLU A N 1
ATOM 2889 C CA . GLU A 1 373 ? -5.461 -22.656 -8.477 1 93.5 373 GLU A CA 1
ATOM 2890 C C . GLU A 1 373 ? -6.039 -21.828 -7.34 1 93.5 373 GLU A C 1
ATOM 2892 O O . GLU A 1 373 ? -6.32 -20.641 -7.523 1 93.5 373 GLU A O 1
ATOM 2897 N N . LYS A 1 374 ? -6.16 -22.453 -6.195 1 94.38 374 LYS A N 1
ATOM 2898 C CA . LYS A 1 374 ? -6.691 -21.75 -5.023 1 94.38 374 LYS A CA 1
ATOM 2899 C C . LYS A 1 374 ? -5.797 -20.594 -4.617 1 94.38 374 LYS A C 1
ATOM 2901 O O . LYS A 1 374 ? -6.285 -19.516 -4.273 1 94.38 374 LYS A O 1
ATOM 2906 N N . SER A 1 375 ? -4.52 -20.812 -4.637 1 93.94 375 SER A N 1
ATOM 2907 C CA . SER A 1 375 ? -3.557 -19.781 -4.281 1 93.94 375 SER A CA 1
ATOM 2908 C C . SER A 1 375 ? -3.666 -18.578 -5.211 1 93.94 375 SER A C 1
ATOM 2910 O O . SER A 1 375 ? -3.607 -17.422 -4.762 1 93.94 375 SER A O 1
ATOM 2912 N N . SER A 1 376 ? -3.816 -18.812 -6.5 1 92.81 376 SER A N 1
ATOM 2913 C CA . SER A 1 376 ? -3.947 -17.734 -7.469 1 92.81 376 SER A CA 1
ATOM 2914 C C . SER A 1 376 ? -5.199 -16.891 -7.207 1 92.81 376 SER A C 1
ATOM 2916 O O . SER A 1 376 ? -5.152 -15.664 -7.234 1 92.81 376 SER A O 1
ATOM 2918 N N . LYS A 1 377 ? -6.262 -17.594 -6.863 1 93 377 LYS A N 1
ATOM 2919 C CA . LYS A 1 377 ? -7.512 -16.906 -6.57 1 93 377 LYS A CA 1
ATOM 2920 C C . LYS A 1 377 ? -7.41 -16.109 -5.266 1 93 377 LYS A C 1
ATOM 2922 O O . LYS A 1 377 ? -7.895 -14.984 -5.18 1 93 377 LYS A O 1
ATOM 2927 N N . GLU A 1 378 ? -6.742 -16.672 -4.352 1 93.94 378 GLU A N 1
ATOM 2928 C CA . GLU A 1 378 ? -6.57 -16.016 -3.057 1 93.94 378 GLU A CA 1
ATOM 2929 C C . GLU A 1 378 ? -5.707 -14.766 -3.178 1 93.94 378 GLU A C 1
ATOM 2931 O O . GLU A 1 378 ? -6.039 -13.719 -2.623 1 93.94 378 GLU A O 1
ATOM 2936 N N . VAL A 1 379 ? -4.629 -14.836 -3.896 1 93.38 379 VAL A N 1
ATOM 2937 C CA . VAL A 1 379 ? -3.746 -13.695 -4.09 1 93.38 379 VAL A CA 1
ATOM 2938 C C . VAL A 1 379 ? -4.48 -12.602 -4.863 1 93.38 379 VAL A C 1
ATOM 2940 O O . VAL A 1 379 ? -4.336 -11.414 -4.559 1 93.38 379 VAL A O 1
ATOM 2943 N N . SER A 1 380 ? -5.242 -13.031 -5.82 1 93.5 380 SER A N 1
ATOM 2944 C CA . SER A 1 380 ? -6.035 -12.07 -6.582 1 93.5 380 SER A CA 1
ATOM 2945 C C . SER A 1 380 ? -7.004 -11.32 -5.676 1 93.5 380 SER A C 1
ATOM 2947 O O . SER A 1 380 ? -7.051 -10.086 -5.699 1 93.5 380 SER A O 1
ATOM 2949 N N . ASN A 1 381 ? -7.707 -12.055 -4.863 1 95.31 381 ASN A N 1
ATOM 2950 C CA . ASN A 1 381 ? -8.672 -11.453 -3.949 1 95.31 381 ASN A CA 1
ATOM 2951 C C . ASN A 1 381 ? -7.988 -10.531 -2.941 1 95.31 381 ASN A C 1
ATOM 2953 O O . ASN A 1 381 ? -8.461 -9.422 -2.693 1 95.31 381 ASN A O 1
ATOM 2957 N N . LYS A 1 382 ? -6.965 -11 -2.41 1 95.19 382 LYS A N 1
ATOM 2958 C CA . LYS A 1 382 ? -6.242 -10.211 -1.416 1 95.19 382 LYS A CA 1
ATOM 2959 C C . LYS A 1 382 ? -5.594 -8.984 -2.051 1 95.19 382 LYS A C 1
ATOM 2961 O O . LYS A 1 382 ? -5.484 -7.938 -1.413 1 95.19 382 LYS A O 1
ATOM 2966 N N . SER A 1 383 ? -5.164 -9.094 -3.314 1 95.12 383 SER A N 1
ATOM 2967 C CA . SER A 1 383 ? -4.664 -7.934 -4.055 1 95.12 383 SER A CA 1
ATOM 2968 C C . SER A 1 383 ? -5.742 -6.867 -4.203 1 95.12 383 SER A C 1
ATOM 2970 O O . SER A 1 383 ? -5.465 -5.672 -4.066 1 95.12 383 SER A O 1
ATOM 2972 N N . ASP A 1 384 ? -6.953 -7.309 -4.414 1 95.06 384 ASP A N 1
ATOM 2973 C CA . ASP A 1 384 ? -8.062 -6.371 -4.508 1 95.06 384 ASP A CA 1
ATOM 2974 C C . ASP A 1 384 ? -8.289 -5.652 -3.18 1 95.06 384 ASP A C 1
ATOM 2976 O O . ASP A 1 384 ? -8.625 -4.465 -3.16 1 95.06 384 ASP A O 1
ATOM 2980 N N . HIS A 1 385 ? -8.078 -6.312 -2.129 1 95.38 385 HIS A N 1
ATOM 2981 C CA . HIS A 1 385 ? -8.195 -5.699 -0.812 1 95.38 385 HIS A CA 1
ATOM 2982 C C . HIS A 1 385 ? -7.109 -4.648 -0.595 1 95.38 385 HIS A C 1
ATOM 2984 O O . HIS A 1 385 ? -7.367 -3.6 0.003 1 95.38 385 HIS A O 1
ATOM 2990 N N . ILE A 1 386 ? -5.941 -4.922 -1.073 1 95.25 386 ILE A N 1
ATOM 2991 C CA . ILE A 1 386 ? -4.867 -3.945 -0.963 1 95.25 386 ILE A CA 1
ATOM 2992 C C . ILE A 1 386 ? -5.215 -2.701 -1.777 1 95.25 386 ILE A C 1
ATOM 2994 O O . ILE A 1 386 ? -5 -1.575 -1.321 1 95.25 386 ILE A O 1
ATOM 2998 N N . ILE A 1 387 ? -5.754 -2.936 -2.945 1 95.06 387 ILE A N 1
ATOM 2999 C CA . ILE A 1 387 ? -6.141 -1.818 -3.799 1 95.06 387 ILE A CA 1
ATOM 3000 C C . ILE A 1 387 ? -7.148 -0.936 -3.066 1 95.06 387 ILE A C 1
ATOM 3002 O O . ILE A 1 387 ? -7.055 0.293 -3.111 1 95.06 387 ILE A O 1
ATOM 3006 N N . GLU A 1 388 ? -8.047 -1.518 -2.4 1 95.94 388 GLU A N 1
ATOM 3007 C CA . GLU A 1 388 ? -9.039 -0.773 -1.63 1 95.94 388 GLU A CA 1
ATOM 3008 C C . GLU A 1 388 ? -8.375 0.037 -0.518 1 95.94 388 GLU A C 1
ATOM 3010 O O . GLU A 1 388 ? -8.711 1.204 -0.309 1 95.94 388 GLU A O 1
ATOM 3015 N N . LYS A 1 389 ? -7.496 -0.596 0.184 1 95.94 389 LYS A N 1
ATOM 3016 C CA . LYS A 1 389 ? -6.793 0.088 1.268 1 95.94 389 LYS A CA 1
ATOM 3017 C C . LYS A 1 389 ? -5.941 1.236 0.732 1 95.94 389 LYS A C 1
ATOM 3019 O O . LYS A 1 389 ? -5.863 2.299 1.353 1 95.94 389 LYS A O 1
ATOM 3024 N N . ILE A 1 390 ? -5.367 1.028 -0.38 1 95.5 390 ILE A N 1
ATOM 3025 C CA . ILE A 1 390 ? -4.539 2.053 -1.005 1 95.5 390 ILE A CA 1
ATOM 3026 C C . ILE A 1 390 ? -5.414 3.215 -1.465 1 95.5 390 ILE A C 1
ATOM 3028 O O . ILE A 1 390 ? -5.004 4.375 -1.392 1 95.5 390 ILE A O 1
ATOM 3032 N N . LYS A 1 391 ? -6.57 2.91 -1.979 1 94 391 LYS A N 1
ATOM 3033 C CA . LYS A 1 391 ? -7.52 3.963 -2.332 1 94 391 LYS A CA 1
ATOM 3034 C C . LYS A 1 391 ? -7.895 4.797 -1.111 1 94 391 LYS A C 1
ATOM 3036 O O . LYS A 1 391 ? -7.98 6.023 -1.193 1 94 391 LYS A O 1
ATOM 3041 N N . ASN A 1 392 ? -8.062 4.16 -0.022 1 94.81 392 ASN A N 1
ATOM 3042 C CA . ASN A 1 392 ? -8.344 4.859 1.228 1 94.81 392 ASN A CA 1
ATOM 3043 C C . ASN A 1 392 ? -7.188 5.77 1.632 1 94.81 392 ASN A C 1
ATOM 3045 O O . ASN A 1 392 ? -7.402 6.91 2.047 1 94.81 392 ASN A O 1
ATOM 3049 N N . ILE A 1 393 ? -6.004 5.254 1.508 1 94.88 393 ILE A N 1
ATOM 3050 C CA . ILE A 1 393 ? -4.82 6.035 1.844 1 94.88 393 ILE A CA 1
ATOM 3051 C C . ILE A 1 393 ? -4.719 7.25 0.921 1 94.88 393 ILE A C 1
ATOM 3053 O O . ILE A 1 393 ? -4.43 8.359 1.373 1 94.88 393 ILE A O 1
ATOM 3057 N N . SER A 1 394 ? -4.984 7.031 -0.328 1 95.62 394 SER A N 1
ATOM 3058 C CA . SER A 1 394 ? -4.961 8.117 -1.301 1 95.62 394 SER A CA 1
ATOM 3059 C C . SER A 1 394 ? -5.996 9.188 -0.964 1 95.62 394 SER A C 1
ATOM 3061 O O . SER A 1 394 ? -5.703 10.383 -1.03 1 95.62 394 SER A O 1
ATOM 3063 N N . GLU A 1 395 ? -7.176 8.797 -0.612 1 95 395 GLU A N 1
ATOM 3064 C CA . GLU A 1 395 ? -8.234 9.727 -0.23 1 95 395 GLU A CA 1
ATOM 3065 C C . GLU A 1 395 ? -7.863 10.5 1.031 1 95 395 GLU A C 1
ATOM 3067 O O . GLU A 1 395 ? -8.094 11.703 1.114 1 95 395 GLU A O 1
ATOM 3072 N N . THR A 1 396 ? -7.332 9.75 1.967 1 95.38 396 THR A N 1
ATOM 3073 C CA . THR A 1 396 ? -6.875 10.383 3.199 1 95.38 396 THR A CA 1
ATOM 3074 C C . THR A 1 396 ? -5.785 11.406 2.908 1 95.38 396 THR A C 1
ATOM 3076 O O . THR A 1 396 ? -5.789 12.508 3.475 1 95.38 396 THR A O 1
ATOM 3079 N N . SER A 1 397 ? -4.867 11.102 2.039 1 95.75 397 SER A N 1
ATOM 3080 C CA . SER A 1 397 ? -3.799 12.016 1.644 1 95.75 397 SER A CA 1
ATOM 3081 C C . SER A 1 397 ? -4.359 13.281 0.995 1 95.75 397 SER A C 1
ATOM 3083 O O . SER A 1 397 ? -3.885 14.383 1.26 1 95.75 397 SER A O 1
ATOM 3085 N N . GLU A 1 398 ? -5.383 13.133 0.184 1 94.69 398 GLU A N 1
ATOM 3086 C CA . GLU A 1 398 ? -6.027 14.281 -0.454 1 94.69 398 GLU A CA 1
ATOM 3087 C C . GLU A 1 398 ? -6.707 15.172 0.577 1 94.69 398 GLU A C 1
ATOM 3089 O O . GLU A 1 398 ? -6.664 16.406 0.467 1 94.69 398 GLU A O 1
ATOM 3094 N N . GLU A 1 399 ? -7.293 14.547 1.536 1 96.12 399 GLU A N 1
ATOM 3095 C CA . GLU A 1 399 ? -7.93 15.305 2.607 1 96.12 399 GLU A CA 1
ATOM 3096 C C . GLU A 1 399 ? -6.902 16.094 3.418 1 96.12 399 GLU A C 1
ATOM 3098 O O . GLU A 1 399 ? -7.137 17.234 3.787 1 96.12 399 GLU A O 1
ATOM 3103 N N . ILE A 1 400 ? -5.805 15.484 3.645 1 96.5 400 ILE A N 1
ATOM 3104 C CA . ILE A 1 400 ? -4.758 16.156 4.41 1 96.5 400 ILE A CA 1
ATOM 3105 C C . ILE A 1 400 ? -4.207 17.328 3.615 1 96.5 400 ILE A C 1
ATOM 3107 O O . ILE A 1 400 ? -3.883 18.375 4.184 1 96.5 400 ILE A O 1
ATOM 3111 N N . VAL A 1 401 ? -4.102 17.188 2.303 1 96.44 401 VAL A N 1
ATOM 3112 C CA . VAL A 1 401 ? -3.676 18.297 1.456 1 96.44 401 VAL A CA 1
ATOM 3113 C C . VAL A 1 401 ? -4.648 19.453 1.604 1 96.44 401 VAL A C 1
ATOM 3115 O O . VAL A 1 401 ? -4.227 20.609 1.779 1 96.44 401 VAL A O 1
ATOM 3118 N N . ALA A 1 402 ? -5.945 19.172 1.593 1 96.62 402 ALA A N 1
ATOM 3119 C CA . ALA A 1 402 ? -6.965 20.219 1.728 1 96.62 402 ALA A CA 1
ATOM 3120 C C . ALA A 1 402 ? -6.875 20.891 3.09 1 96.62 402 ALA A C 1
ATOM 3122 O O . ALA A 1 402 ? -6.941 22.125 3.184 1 96.62 402 ALA A O 1
ATOM 3123 N N . LEU A 1 403 ? -6.715 20.109 4.094 1 97.12 403 LEU A N 1
ATOM 3124 C CA . LEU A 1 403 ? -6.582 20.641 5.445 1 97.12 403 LEU A CA 1
ATOM 3125 C C . LEU A 1 403 ? -5.316 21.484 5.578 1 97.12 403 LEU A C 1
ATOM 3127 O O . LEU A 1 403 ? -5.316 22.516 6.258 1 97.12 403 LEU A O 1
ATOM 3131 N N . SER A 1 404 ? -4.25 21.016 4.922 1 97.25 404 SER A N 1
ATOM 3132 C CA . SER A 1 404 ? -2.998 21.766 4.926 1 97.25 404 SER A CA 1
ATOM 3133 C C . SER A 1 404 ? -3.166 23.125 4.25 1 97.25 404 SER A C 1
ATOM 3135 O O . SER A 1 404 ? -2.6 24.125 4.703 1 97.25 404 SER A O 1
ATOM 3137 N N . GLU A 1 405 ? -3.965 23.172 3.217 1 96.38 405 GLU A N 1
ATOM 3138 C CA . GLU A 1 405 ? -4.258 24.438 2.553 1 96.38 405 GLU A CA 1
ATOM 3139 C C . GLU A 1 405 ? -5.047 25.375 3.467 1 96.38 405 GLU A C 1
ATOM 3141 O O . GLU A 1 405 ? -4.801 26.578 3.496 1 96.38 405 GLU A O 1
ATOM 3146 N N . GLU A 1 406 ? -5.949 24.828 4.199 1 97.12 406 GLU A N 1
ATOM 3147 C CA . GLU A 1 406 ? -6.723 25.609 5.16 1 97.12 406 GLU A CA 1
ATOM 3148 C C . GLU A 1 406 ? -5.828 26.172 6.258 1 97.12 406 GLU A C 1
ATOM 3150 O O . GLU A 1 406 ? -5.965 27.344 6.637 1 97.12 406 GLU A O 1
ATOM 3155 N N . ILE A 1 407 ? -4.953 25.359 6.73 1 97.81 407 ILE A N 1
ATOM 3156 C CA . ILE A 1 407 ? -4.023 25.797 7.766 1 97.81 407 ILE A CA 1
ATOM 3157 C C . ILE A 1 407 ? -3.121 26.906 7.215 1 97.81 407 ILE A C 1
ATOM 3159 O O . ILE A 1 407 ? -2.855 27.891 7.898 1 97.81 407 ILE A O 1
ATOM 3163 N N . ASN A 1 408 ? -2.68 26.703 6.004 1 97.19 408 ASN A N 1
ATOM 3164 C CA . ASN A 1 408 ? -1.832 27.719 5.383 1 97.19 408 ASN A CA 1
ATOM 3165 C C . ASN A 1 408 ? -2.561 29.047 5.242 1 97.19 408 ASN A C 1
ATOM 3167 O O . ASN A 1 408 ? -1.984 30.109 5.508 1 97.19 408 ASN A O 1
ATOM 3171 N N . SER A 1 409 ? -3.799 29.047 4.82 1 97 409 SER A N 1
ATOM 3172 C CA . SER A 1 409 ? -4.613 30.25 4.711 1 97 409 SER A CA 1
ATOM 3173 C C . SER A 1 409 ? -4.785 30.922 6.066 1 97 409 SER A C 1
ATOM 3175 O O . SER A 1 409 ? -4.66 32.156 6.18 1 97 409 SER A O 1
ATOM 3177 N N . ALA A 1 410 ? -5.09 30.094 7.027 1 97.12 410 ALA A N 1
ATOM 3178 C CA . ALA A 1 410 ? -5.238 30.625 8.383 1 97.12 410 ALA A CA 1
ATOM 3179 C C . ALA A 1 410 ? -3.928 31.234 8.883 1 97.12 410 ALA A C 1
ATOM 3181 O O . ALA A 1 410 ? -3.932 32.25 9.562 1 97.12 410 ALA A O 1
ATOM 3182 N N . SER A 1 411 ? -2.842 30.609 8.562 1 96.88 411 SER A N 1
ATOM 3183 C CA . SER A 1 411 ? -1.523 31.094 8.945 1 96.88 411 SER A CA 1
ATOM 3184 C C . SER A 1 411 ? -1.199 32.406 8.266 1 96.88 411 SER A C 1
ATOM 3186 O O . SER A 1 411 ? -0.613 33.312 8.883 1 96.88 411 SER A O 1
ATOM 3188 N N . GLU A 1 412 ? -1.58 32.562 7.012 1 95.75 412 GLU A N 1
ATOM 3189 C CA . GLU A 1 412 ? -1.389 33.812 6.293 1 95.75 412 GLU A CA 1
ATOM 3190 C C . GLU A 1 412 ? -2.213 34.938 6.914 1 95.75 412 GLU A C 1
ATOM 3192 O O . GLU A 1 412 ? -1.731 36.062 7.055 1 95.75 412 GLU A O 1
ATOM 3197 N N . GLU A 1 413 ? -3.414 34.594 7.238 1 96.44 413 GLU A N 1
ATOM 3198 C CA . GLU A 1 413 ? -4.266 35.562 7.918 1 96.44 413 GLU A CA 1
ATOM 3199 C C . GLU A 1 413 ? -3.672 35.969 9.266 1 96.44 413 GLU A C 1
ATOM 3201 O O . GLU A 1 413 ? -3.686 37.125 9.625 1 96.44 413 GLU A O 1
ATOM 3206 N N . MET A 1 414 ? -3.098 35.031 9.961 1 96.56 414 MET A N 1
ATOM 3207 C CA . MET A 1 414 ? -2.469 35.312 11.25 1 96.56 414 MET A CA 1
ATOM 3208 C C . MET A 1 414 ? -1.244 36.188 11.094 1 96.56 414 MET A C 1
ATOM 3210 O O . MET A 1 414 ? -1.029 37.094 11.891 1 96.56 414 MET A O 1
ATOM 3214 N N . ASP A 1 415 ? -0.475 35.875 10.086 1 96.94 415 ASP A N 1
ATOM 3215 C CA . ASP A 1 415 ? 0.697 36.719 9.812 1 96.94 415 ASP A CA 1
ATOM 3216 C C . ASP A 1 415 ? 0.297 38.156 9.508 1 96.94 415 ASP A C 1
ATOM 3218 O O . ASP A 1 415 ? 0.885 39.094 10.055 1 96.94 415 ASP A O 1
ATOM 3222 N N . SER A 1 416 ? -0.744 38.375 8.664 1 97.62 416 SER A N 1
ATOM 3223 C CA . SER A 1 416 ? -1.242 39.719 8.312 1 97.62 416 SER A CA 1
ATOM 3224 C C . SER A 1 416 ? -1.775 40.438 9.539 1 97.62 416 SER A C 1
ATOM 3226 O O . SER A 1 416 ? -1.461 41.625 9.758 1 97.62 416 SER A O 1
ATOM 3228 N N . SER A 1 417 ? -2.561 39.688 10.32 1 98.06 417 SER A N 1
ATOM 3229 C CA . SER A 1 417 ? -3.135 40.281 11.523 1 98.06 417 SER A CA 1
ATOM 3230 C C . SER A 1 417 ? -2.051 40.656 12.531 1 98.06 417 SER A C 1
ATOM 3232 O O . SER A 1 417 ? -2.154 41.688 13.219 1 98.06 417 SER A O 1
ATOM 3234 N N . SER A 1 418 ? -1.026 39.844 12.641 1 98.06 418 SER A N 1
ATOM 3235 C CA . SER A 1 418 ? 0.091 40.125 13.547 1 98.06 418 SER A CA 1
ATOM 3236 C C . SER A 1 418 ? 0.861 41.344 13.109 1 98.06 418 SER A C 1
ATOM 3238 O O . SER A 1 418 ? 1.274 42.156 13.945 1 98.06 418 SER A O 1
ATOM 3240 N N . LYS A 1 419 ? 1.046 41.531 11.844 1 97.25 419 LYS A N 1
ATOM 3241 C CA . LYS A 1 419 ? 1.694 42.719 11.312 1 97.25 419 LYS A CA 1
ATOM 3242 C C . LYS A 1 419 ? 0.866 43.969 11.594 1 97.25 419 LYS A C 1
ATOM 3244 O O . LYS A 1 419 ? 1.416 45.031 11.906 1 97.25 419 LYS A O 1
ATOM 3249 N N . PHE A 1 420 ? -0.401 43.75 11.5 1 97.62 420 PHE A N 1
ATOM 3250 C CA . PHE A 1 420 ? -1.298 44.875 11.797 1 97.62 420 PHE A CA 1
ATOM 3251 C C . PHE A 1 420 ? -1.21 45.25 13.273 1 97.62 420 PHE A C 1
ATOM 3253 O O . PHE A 1 420 ? -1.157 46.438 13.602 1 97.62 420 PHE A O 1
ATOM 3260 N N . VAL A 1 421 ? -1.176 44.25 14.18 1 97.81 421 VAL A N 1
ATOM 3261 C CA . VAL A 1 421 ? -0.984 44.5 15.602 1 97.81 421 VAL A CA 1
ATOM 3262 C C . VAL A 1 421 ? 0.332 45.25 15.82 1 97.81 421 VAL A C 1
ATOM 3264 O O . VAL A 1 421 ? 0.396 46.188 16.625 1 97.81 421 VAL A O 1
ATOM 3267 N N . TYR A 1 422 ? 1.351 44.844 15.172 1 97.81 422 TYR A N 1
ATOM 3268 C CA . TYR A 1 422 ? 2.66 45.469 15.258 1 97.81 422 TYR A CA 1
ATOM 3269 C C . TYR A 1 422 ? 2.576 46.938 14.883 1 97.81 422 TYR A C 1
ATOM 3271 O O . TYR A 1 422 ? 3.098 47.812 15.602 1 97.81 422 TYR A O 1
ATOM 3279 N N . GLU A 1 423 ? 1.891 47.281 13.766 1 98 423 GLU A N 1
ATOM 3280 C CA . GLU A 1 423 ? 1.74 48.656 13.297 1 98 423 GLU A CA 1
ATOM 3281 C C . GLU A 1 423 ? 0.954 49.5 14.305 1 98 423 GLU A C 1
ATOM 3283 O O . GLU A 1 423 ? 1.334 50.625 14.609 1 98 423 GLU A O 1
ATOM 3288 N N . LEU A 1 424 ? -0.13 48.875 14.727 1 97.88 424 LEU A N 1
ATOM 3289 C CA . LEU A 1 424 ? -0.949 49.562 15.703 1 97.88 424 LEU A CA 1
ATOM 3290 C C . LEU A 1 424 ? -0.161 49.844 16.984 1 97.88 424 LEU A C 1
ATOM 3292 O O . LEU A 1 424 ? -0.306 50.906 17.594 1 97.88 424 LEU A O 1
ATOM 3296 N N . SER A 1 425 ? 0.644 48.844 17.375 1 97.94 425 SER A N 1
ATOM 3297 C CA . SER A 1 425 ? 1.465 49 18.578 1 97.94 425 SER A CA 1
ATOM 3298 C C . SER A 1 425 ? 2.467 50.156 18.406 1 97.94 425 SER A C 1
ATOM 3300 O O . SER A 1 425 ? 2.689 50.938 19.328 1 97.94 425 SER A O 1
ATOM 3302 N N . LYS A 1 426 ? 3.033 50.312 17.297 1 97.5 426 LYS A N 1
ATOM 3303 C CA . LYS A 1 426 ? 3.973 51.406 17.016 1 97.5 426 LYS A CA 1
ATOM 3304 C C . LYS A 1 426 ? 3.271 52.75 17.047 1 97.5 426 LYS A C 1
ATOM 3306 O O . LYS A 1 426 ? 3.822 53.75 17.562 1 97.5 426 LYS A O 1
ATOM 3311 N N . GLU A 1 427 ? 2.105 52.781 16.5 1 97.25 427 GLU A N 1
ATOM 3312 C CA . GLU A 1 427 ? 1.327 54 16.5 1 97.25 427 GLU A CA 1
ATOM 3313 C C . GLU A 1 427 ? 0.967 54.438 17.922 1 97.25 427 GLU A C 1
ATOM 3315 O O . GLU A 1 427 ? 1.017 55.625 18.266 1 97.25 427 GLU A O 1
ATOM 3320 N N . LEU A 1 428 ? 0.627 53.438 18.703 1 97.38 428 LEU A N 1
ATOM 3321 C CA . LEU A 1 428 ? 0.323 53.688 20.094 1 97.38 428 LEU A CA 1
ATOM 3322 C C . LEU A 1 428 ? 1.549 54.219 20.828 1 97.38 428 LEU A C 1
ATOM 3324 O O . LEU A 1 428 ? 1.436 55.156 21.641 1 97.38 428 LEU A O 1
ATOM 3328 N N . GLY A 1 429 ? 2.719 53.625 20.5 1 96 429 GLY A N 1
ATOM 3329 C CA . GLY A 1 429 ? 3.959 54.125 21.078 1 96 429 GLY A CA 1
ATOM 3330 C C . GLY A 1 429 ? 4.242 55.562 20.719 1 96 429 GLY A C 1
ATOM 3331 O O . GLY A 1 429 ? 4.613 56.375 21.578 1 96 429 GLY A O 1
ATOM 3332 N N . VAL A 1 430 ? 4.012 56 19.516 1 95.62 430 VAL A N 1
ATOM 3333 C CA . VAL A 1 430 ? 4.223 57.344 19.047 1 95.62 430 VAL A CA 1
ATOM 3334 C C . VAL A 1 430 ? 3.24 58.281 19.734 1 95.62 430 VAL A C 1
ATOM 3336 O O . VAL A 1 430 ? 3.615 59.406 20.156 1 95.62 430 VAL A O 1
ATOM 3339 N N . LEU A 1 431 ? 1.998 57.812 19.797 1 93.44 431 LEU A N 1
ATOM 3340 C CA . LEU A 1 431 ? 0.984 58.625 20.469 1 93.44 431 LEU A CA 1
ATOM 3341 C C . LEU A 1 431 ? 1.372 58.875 21.922 1 93.44 431 LEU A C 1
ATOM 3343 O O . LEU A 1 431 ? 1.208 59.969 22.438 1 93.44 431 LEU A O 1
ATOM 3347 N N . ALA A 1 432 ? 1.838 57.812 22.609 1 94.94 432 ALA A N 1
ATOM 3348 C CA . ALA A 1 432 ? 2.283 57.938 23.984 1 94.94 432 ALA A CA 1
ATOM 3349 C C . ALA A 1 432 ? 3.447 58.938 24.109 1 94.94 432 ALA A C 1
ATOM 3351 O O . ALA A 1 432 ? 3.449 59.781 24.984 1 94.94 432 ALA A O 1
ATOM 3352 N N . ASP A 1 433 ? 4.414 58.875 23.234 1 93.62 433 ASP A N 1
ATOM 3353 C CA . ASP A 1 433 ? 5.574 59.75 23.234 1 93.62 433 ASP A CA 1
ATOM 3354 C C . ASP A 1 433 ? 5.16 61.219 23.016 1 93.62 433 ASP A C 1
ATOM 3356 O O . ASP A 1 433 ? 5.641 62.125 23.703 1 93.62 433 ASP A O 1
ATOM 3360 N N . ASN A 1 434 ? 4.273 61.438 22.078 1 90.88 434 ASN A N 1
ATOM 3361 C CA . ASN A 1 434 ? 3.779 62.781 21.797 1 90.88 434 ASN A CA 1
ATOM 3362 C C . ASN A 1 434 ? 3.037 63.344 23 1 90.88 434 ASN A C 1
ATOM 3364 O O . ASN A 1 434 ? 3.172 64.562 23.297 1 90.88 434 ASN A O 1
ATOM 3368 N N . THR A 1 435 ? 2.303 62.469 23.656 1 89.94 435 THR A N 1
ATOM 3369 C CA . THR A 1 435 ? 1.569 62.906 24.828 1 89.94 435 THR A CA 1
ATOM 3370 C C . THR A 1 435 ? 2.529 63.25 25.969 1 89.94 435 THR A C 1
ATOM 3372 O O . THR A 1 435 ? 2.344 64.25 26.641 1 89.94 435 THR A O 1
ATOM 3375 N N . LEU A 1 436 ? 3.574 62.531 26.125 1 89 436 LEU A N 1
ATOM 3376 C CA . LEU A 1 436 ? 4.582 62.781 27.141 1 89 436 LEU A CA 1
ATOM 3377 C C . LEU A 1 436 ? 5.336 64.062 26.844 1 89 436 LEU A C 1
ATOM 3379 O O . LEU A 1 436 ? 5.609 64.875 27.766 1 89 436 LEU A O 1
ATOM 3383 N N . LYS A 1 437 ? 5.594 64.312 25.609 1 87.06 437 LYS A N 1
ATOM 3384 C CA . LYS A 1 437 ? 6.277 65.562 25.219 1 87.06 437 LYS A CA 1
ATOM 3385 C C . LYS A 1 437 ? 5.395 66.812 25.453 1 87.06 437 LYS A C 1
ATOM 3387 O O . LYS A 1 437 ? 5.871 67.812 25.938 1 87.06 437 LYS A O 1
ATOM 3392 N N . ALA A 1 438 ? 4.137 66.562 25.125 1 81.81 438 ALA A N 1
ATOM 3393 C CA . ALA A 1 438 ? 3.193 67.688 25.328 1 81.81 438 ALA A CA 1
ATOM 3394 C C . ALA A 1 438 ? 3.014 68 26.812 1 81.81 438 ALA A C 1
ATOM 3396 O O . ALA A 1 438 ? 2.969 69.125 27.203 1 81.81 438 ALA A O 1
ATOM 3397 N N . ALA A 1 439 ? 2.965 66.938 27.609 1 80.31 439 ALA A N 1
ATOM 3398 C CA . ALA A 1 439 ? 2.805 67.125 29.062 1 80.31 439 ALA A CA 1
ATOM 3399 C C . ALA A 1 439 ? 4.121 67.5 29.703 1 80.31 439 ALA A C 1
ATOM 3401 O O . ALA A 1 439 ? 4.125 68.188 30.766 1 80.31 439 ALA A O 1
ATOM 3402 N N . GLY A 1 440 ? 5.246 67.188 29.078 1 78.88 440 GLY A N 1
ATOM 3403 C CA . GLY A 1 440 ? 6.574 67.375 29.625 1 78.88 440 GLY A CA 1
ATOM 3404 C C . GLY A 1 440 ? 6.977 68.875 29.594 1 78.88 440 GLY A C 1
ATOM 3405 O O . GLY A 1 440 ? 7.906 69.25 30.297 1 78.88 440 GLY A O 1
ATOM 3406 N N . VAL A 1 441 ? 6.254 69.688 28.797 1 75.69 441 VAL A N 1
ATOM 3407 C CA . VAL A 1 441 ? 6.543 71.125 28.766 1 75.69 441 VAL A CA 1
ATOM 3408 C C . VAL A 1 441 ? 6.168 71.75 30.094 1 75.69 441 VAL A C 1
ATOM 3410 O O . VAL A 1 441 ? 6.746 72.812 30.484 1 75.69 441 VAL A O 1
ATOM 3413 N N . PHE A 1 442 ? 5.328 71.125 30.859 1 78.19 442 PHE A N 1
ATOM 3414 C CA . PHE A 1 442 ? 4.867 71.625 32.156 1 78.19 442 PHE A CA 1
ATOM 3415 C C . PHE A 1 442 ? 5.688 71.062 33.281 1 78.19 442 PHE A C 1
ATOM 3417 O O . PHE A 1 442 ? 5.871 69.812 33.375 1 78.19 442 PHE A O 1
ATOM 3424 N N . ARG A 1 443 ? 6.461 71.875 34 1 80 443 ARG A N 1
ATOM 3425 C CA . ARG A 1 443 ? 7.266 71.438 35.156 1 80 443 ARG A CA 1
ATOM 3426 C C . ARG A 1 443 ? 6.406 71.312 36.406 1 80 443 ARG A C 1
ATOM 3428 O O . ARG A 1 443 ? 5.926 72.312 36.938 1 80 443 ARG A O 1
ATOM 3435 N N . LEU A 1 444 ? 6.016 70.125 36.875 1 69.62 444 LEU A N 1
ATOM 3436 C CA . LEU A 1 444 ? 5.098 69.875 38 1 69.62 444 LEU A CA 1
ATOM 3437 C C . LEU A 1 444 ? 5.852 69.688 39.312 1 69.62 444 LEU A C 1
ATOM 3439 O O . LEU A 1 444 ? 5.316 69.938 40.375 1 69.62 444 LEU A O 1
ATOM 3443 N N . GLU A 1 445 ? 6.98 69 39.562 1 60.84 445 GLU A N 1
ATOM 3444 C CA . GLU A 1 445 ? 7.633 68.688 40.844 1 60.84 445 GLU A CA 1
ATOM 3445 C C . GLU A 1 445 ? 8.789 69.625 41.125 1 60.84 445 GLU A C 1
ATOM 3447 O O . GLU A 1 445 ? 9.328 70.25 40.188 1 60.84 445 GLU A O 1
ATOM 3452 N N . LYS A 1 446 ? 8.93 69.875 42.625 1 54.56 446 LYS A N 1
ATOM 3453 C CA . LYS A 1 446 ? 9.93 70.688 43.344 1 54.56 446 LYS A CA 1
ATOM 3454 C C . LYS A 1 446 ? 11.336 70.375 42.844 1 54.56 446 LYS A C 1
ATOM 3456 O O . LYS A 1 446 ? 11.734 69.25 42.719 1 54.56 446 LYS A O 1
ATOM 3461 N N . PRO A 1 447 ? 11.922 71.312 42 1 45.69 447 PRO A N 1
ATOM 3462 C CA . PRO A 1 447 ? 13.344 71 42.219 1 45.69 447 PRO A CA 1
ATOM 3463 C C . PRO A 1 447 ? 13.734 71 43.688 1 45.69 447 PRO A C 1
ATOM 3465 O O . PRO A 1 447 ? 13.086 71.688 44.5 1 45.69 447 PRO A O 1
ATOM 3468 N N . GLU A 1 448 ? 14.219 69.875 44.312 1 44.59 448 GLU A N 1
ATOM 3469 C CA . GLU A 1 448 ? 14.633 69.875 45.719 1 44.59 448 GLU A CA 1
ATOM 3470 C C . GLU A 1 448 ? 14.938 71.312 46.188 1 44.59 448 GLU A C 1
ATOM 3472 O O . GLU A 1 448 ? 14.625 71.625 47.344 1 44.59 448 GLU A O 1
ATOM 3477 N N . ASP A 1 449 ? 15.867 72.062 45.594 1 40.66 449 ASP A N 1
ATOM 3478 C CA . ASP A 1 449 ? 16.594 73.188 46.219 1 40.66 449 ASP A CA 1
ATOM 3479 C C . ASP A 1 449 ? 15.805 74.438 46.156 1 40.66 449 ASP A C 1
ATOM 3481 O O . ASP A 1 449 ? 16.188 75.5 46.719 1 40.66 449 ASP A O 1
ATOM 3485 N N . GLU A 1 450 ? 15.164 74.875 45.062 1 41.75 450 GLU A N 1
ATOM 3486 C CA . GLU A 1 450 ? 15.039 76.312 44.875 1 41.75 450 GLU A CA 1
ATOM 3487 C C . GLU A 1 450 ? 13.773 76.812 45.562 1 41.75 450 GLU A C 1
ATOM 3489 O O . GLU A 1 450 ? 12.656 76.5 45.125 1 41.75 450 GLU A O 1
ATOM 3494 N N . GLU A 1 451 ? 13.641 76.875 46.844 1 39.16 451 GLU A N 1
ATOM 3495 C CA . GLU A 1 451 ? 12.688 77.688 47.594 1 39.16 451 GLU A CA 1
ATOM 3496 C C . GLU A 1 451 ? 12.43 79 46.938 1 39.16 451 GLU A C 1
ATOM 3498 O O . GLU A 1 451 ? 13.367 79.75 46.562 1 39.16 451 GLU A O 1
ATOM 3503 N N . TRP A 1 452 ? 11.516 79.312 46.125 1 40.5 452 TRP A N 1
ATOM 3504 C CA . TRP A 1 452 ? 11.195 80.688 45.719 1 40.5 452 TRP A CA 1
ATOM 3505 C C . TRP A 1 452 ? 11.383 81.625 46.875 1 40.5 452 TRP A C 1
ATOM 3507 O O . TRP A 1 452 ? 10.828 81.438 47.969 1 40.5 452 TRP A O 1
ATOM 3517 N N . LYS A 1 453 ? 12.578 82.312 47.094 1 38.28 453 LYS A N 1
ATOM 3518 C CA . LYS A 1 453 ? 12.805 83.5 47.906 1 38.28 453 LYS A CA 1
ATOM 3519 C C . LYS A 1 453 ? 11.938 84.688 47.469 1 38.28 453 LYS A C 1
ATOM 3521 O O . LYS A 1 453 ? 11.758 84.875 46.25 1 38.28 453 LYS A O 1
ATOM 3526 N N . MET B 1 1 ? -25.281 88.062 39.094 1 28.39 1 MET B N 1
ATOM 3527 C CA . MET B 1 1 ? -23.953 88.438 39.531 1 28.39 1 MET B CA 1
ATOM 3528 C C . MET B 1 1 ? -23.984 88.938 40.969 1 28.39 1 MET B C 1
ATOM 3530 O O . MET B 1 1 ? -24.484 90 41.25 1 28.39 1 MET B O 1
ATOM 3534 N N . ASN B 1 2 ? -24.094 87.938 41.969 1 30.91 2 ASN B N 1
ATOM 3535 C CA . ASN B 1 2 ? -24.562 88.188 43.344 1 30.91 2 ASN B CA 1
ATOM 353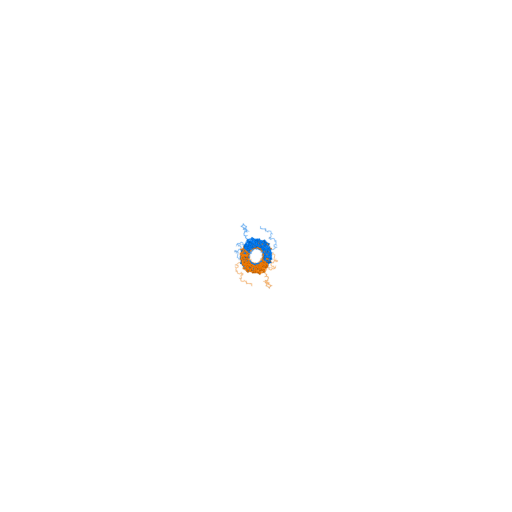6 C C . ASN B 1 2 ? -23.641 89.125 44.125 1 30.91 2 ASN B C 1
ATOM 3538 O O . ASN B 1 2 ? -22.438 88.875 44.219 1 30.91 2 ASN B O 1
ATOM 3542 N N . THR B 1 3 ? -23.922 90.312 44.281 1 36.06 3 THR B N 1
ATOM 3543 C CA . THR B 1 3 ? -23.484 91.438 45.062 1 36.06 3 THR B CA 1
ATOM 3544 C C . THR B 1 3 ? -23.109 91 46.469 1 36.06 3 THR B C 1
ATOM 3546 O O . THR B 1 3 ? -22.625 91.812 47.25 1 36.06 3 THR B O 1
ATOM 3549 N N . GLU B 1 4 ? -23.594 89.812 46.938 1 35.56 4 GLU B N 1
ATOM 3550 C CA . GLU B 1 4 ? -23.516 89.438 48.375 1 35.56 4 GLU B CA 1
ATOM 3551 C C . GLU B 1 4 ? -22.094 89.062 48.75 1 35.56 4 GLU B C 1
ATOM 3553 O O . GLU B 1 4 ? -21.734 89.062 49.938 1 35.56 4 GLU B O 1
ATOM 3558 N N . TYR B 1 5 ? -21.344 88.25 47.906 1 36.94 5 TYR B N 1
ATOM 3559 C CA . TYR B 1 5 ? -20.062 87.688 48.281 1 36.94 5 TYR B CA 1
ATOM 3560 C C . TYR B 1 5 ? -18.984 88.75 48.438 1 36.94 5 TYR B C 1
ATOM 3562 O O . TYR B 1 5 ? -17.812 88.375 48.656 1 36.94 5 TYR B O 1
ATOM 3570 N N . ASP B 1 6 ? -19.25 90 48.188 1 43.81 6 ASP B N 1
ATOM 3571 C CA . ASP B 1 6 ? -18.406 91.125 48.531 1 43.81 6 ASP B CA 1
ATOM 3572 C C . ASP B 1 6 ? -18.156 91.188 50.031 1 43.81 6 ASP B C 1
ATOM 3574 O O . ASP B 1 6 ? -17.453 92.125 50.5 1 43.81 6 ASP B O 1
ATOM 3578 N N . LYS B 1 7 ? -18.859 90.562 50.781 1 44.53 7 LYS B N 1
ATOM 3579 C CA . LYS B 1 7 ? -18.859 90.688 52.25 1 44.53 7 LYS B CA 1
ATOM 3580 C C . LYS B 1 7 ? -17.703 89.938 52.844 1 44.53 7 LYS B C 1
ATOM 3582 O O . LYS B 1 7 ? -17.453 90 54.062 1 44.53 7 LYS B O 1
ATOM 3587 N N . THR B 1 8 ? -17.219 88.875 52.188 1 45.72 8 THR B N 1
ATOM 3588 C CA . THR B 1 8 ? -16.422 87.938 52.969 1 45.72 8 THR B CA 1
ATOM 3589 C C . THR B 1 8 ? -15.047 88.562 53.25 1 45.72 8 THR B C 1
ATOM 3591 O O . THR B 1 8 ? -14.305 88 54.094 1 45.72 8 THR B O 1
ATOM 3594 N N . TYR B 1 9 ? -14.438 89.312 52.312 1 52.09 9 TYR B N 1
ATOM 3595 C CA . TYR B 1 9 ? -13.164 89.875 52.75 1 52.09 9 TYR B CA 1
ATOM 3596 C C . TYR B 1 9 ? -13.375 91.125 53.594 1 52.09 9 TYR B C 1
ATOM 3598 O O . TYR B 1 9 ? -14.219 91.938 53.25 1 52.09 9 TYR B O 1
ATOM 3606 N N . ARG B 1 10 ? -13.219 91.125 54.906 1 55.22 10 ARG B N 1
ATOM 3607 C CA . ARG B 1 10 ? -13.453 92.062 55.969 1 55.22 10 ARG B CA 1
ATOM 3608 C C . ARG B 1 10 ? -12.977 93.438 55.594 1 55.22 10 ARG B C 1
ATOM 3610 O O . ARG B 1 10 ? -13.547 94.438 56.031 1 55.22 10 ARG B O 1
ATOM 3617 N N . LYS B 1 11 ? -11.875 93.5 54.719 1 63.66 11 LYS B N 1
ATOM 3618 C CA . LYS B 1 11 ? -11.375 94.875 54.5 1 63.66 11 LYS B CA 1
ATOM 3619 C C . LYS B 1 11 ? -11.125 95.125 53 1 63.66 11 LYS B C 1
ATOM 3621 O O . LYS B 1 11 ? -10.094 94.75 52.469 1 63.66 11 LYS B O 1
ATOM 3626 N N . SER B 1 12 ? -12.188 95.438 52.125 1 68.94 12 SER B N 1
ATOM 3627 C CA . SER B 1 12 ? -12.078 95.875 50.719 1 68.94 12 SER B CA 1
ATOM 3628 C C . SER B 1 12 ? -10.945 96.875 50.531 1 68.94 12 SER B C 1
ATOM 3630 O O . SER B 1 12 ? -10.695 97.688 51.375 1 68.94 12 SER B O 1
ATOM 3632 N N . LEU B 1 13 ? -10.094 96.562 49.438 1 72.12 13 LEU B N 1
ATOM 3633 C CA . LEU B 1 13 ? -8.992 97.438 49.094 1 72.12 13 LEU B CA 1
ATOM 3634 C C . LEU B 1 13 ? -9.469 98.875 49 1 72.12 13 LEU B C 1
ATOM 3636 O O . LEU B 1 13 ? -8.773 99.812 49.438 1 72.12 13 LEU B O 1
ATOM 3640 N N . LYS B 1 14 ? -10.773 99 48.594 1 75.44 14 LYS B N 1
ATOM 3641 C CA . LYS B 1 14 ? -11.336 100.312 48.5 1 75.44 14 LYS B CA 1
ATOM 3642 C C . LYS B 1 14 ? -11.516 101 49.844 1 75.44 14 LYS B C 1
ATOM 3644 O O . LYS B 1 14 ? -11.156 102.125 50.062 1 75.44 14 LYS B O 1
ATOM 3649 N N . ILE B 1 15 ? -11.875 100.125 50.719 1 75.75 15 ILE B N 1
ATOM 3650 C CA . ILE B 1 15 ? -12.156 100.688 52.031 1 75.75 15 ILE B CA 1
ATOM 3651 C C . ILE B 1 15 ? -10.844 100.938 52.781 1 75.75 15 ILE B C 1
ATOM 3653 O O . ILE B 1 15 ? -10.688 101.938 53.438 1 75.75 15 ILE B O 1
ATOM 3657 N N . VAL B 1 16 ? -9.945 100 52.562 1 76.88 16 VAL B N 1
ATOM 3658 C CA . VAL B 1 16 ? -8.695 100.125 53.281 1 76.88 16 VAL B CA 1
ATOM 3659 C C . VAL B 1 16 ? -7.918 101.375 52.812 1 76.88 16 VAL B C 1
ATOM 3661 O O . VAL B 1 16 ? -7.445 102.125 53.656 1 76.88 16 VAL B O 1
ATOM 3664 N N . ILE B 1 17 ? -7.934 101.562 51.562 1 76.56 17 ILE B N 1
ATOM 3665 C CA . ILE B 1 17 ? -7.195 102.688 51.031 1 76.56 17 ILE B CA 1
ATOM 3666 C C . ILE B 1 17 ? -7.941 104 51.344 1 76.56 17 ILE B C 1
ATOM 3668 O O . ILE B 1 17 ? -7.336 105 51.781 1 76.56 17 ILE B O 1
ATOM 3672 N N . THR B 1 18 ? -9.219 103.938 51.25 1 78.12 18 THR B N 1
ATOM 3673 C CA . THR B 1 18 ? -10.016 105.125 51.531 1 78.12 18 THR B CA 1
ATOM 3674 C C . THR B 1 18 ? -9.93 105.438 53.031 1 78.12 18 THR B C 1
ATOM 3676 O O . THR B 1 18 ? -9.875 106.625 53.375 1 78.12 18 THR B O 1
ATOM 3679 N N . LYS B 1 19 ? -9.922 104.5 53.781 1 80.94 19 LYS B N 1
ATOM 3680 C CA . LYS B 1 19 ? -9.797 104.75 55.219 1 80.94 19 LYS B CA 1
ATOM 3681 C C . LYS B 1 19 ? -8.445 105.375 55.562 1 80.94 19 LYS B C 1
ATOM 3683 O O . LYS B 1 19 ? -8.359 106.25 56.375 1 80.94 19 LYS B O 1
ATOM 3688 N N . LYS B 1 20 ? -7.457 104.875 54.938 1 80.38 20 LYS B N 1
ATOM 3689 C CA . LYS B 1 20 ? -6.129 105.438 55.188 1 80.38 20 LYS B CA 1
ATOM 3690 C C . LYS B 1 20 ? -6.031 106.875 54.719 1 80.38 20 LYS B C 1
ATOM 3692 O O . LYS B 1 20 ? -5.43 107.75 55.375 1 80.38 20 LYS B O 1
ATOM 3697 N N . VAL B 1 21 ? -6.695 107.062 53.594 1 79.75 21 VAL B N 1
ATOM 3698 C CA . VAL B 1 21 ? -6.719 108.438 53.062 1 79.75 21 VAL B CA 1
ATOM 3699 C C . VAL B 1 21 ? -7.543 109.375 54 1 79.75 21 VAL B C 1
ATOM 3701 O O . VAL B 1 21 ? -7.16 110.5 54.281 1 79.75 21 VAL B O 1
ATOM 3704 N N . ALA B 1 22 ? -8.555 108.812 54.531 1 81.25 22 ALA B N 1
ATOM 3705 C CA . ALA B 1 22 ? -9.414 109.562 55.438 1 81.25 22 ALA B CA 1
ATOM 3706 C C . ALA B 1 22 ? -8.672 109.938 56.719 1 81.25 22 ALA B C 1
ATOM 3708 O O . ALA B 1 22 ? -8.828 111.062 57.25 1 81.25 22 ALA B O 1
ATOM 3709 N N . VAL B 1 23 ? -7.906 109.062 57.125 1 83.81 23 VAL B N 1
ATOM 3710 C CA . VAL B 1 23 ? -7.125 109.312 58.312 1 83.81 23 VAL B CA 1
ATOM 3711 C C . VAL B 1 23 ? -6.121 110.438 58.062 1 83.81 23 VAL B C 1
ATOM 3713 O O . VAL B 1 23 ? -5.953 111.375 58.906 1 83.81 23 VAL B O 1
ATOM 3716 N N . VAL B 1 24 ? -5.523 110.375 56.938 1 81.88 24 VAL B N 1
ATOM 3717 C CA . VAL B 1 24 ? -4.566 111.438 56.594 1 81.88 24 VAL B CA 1
ATOM 3718 C C . VAL B 1 24 ? -5.285 112.75 56.469 1 81.88 24 VAL B C 1
ATOM 3720 O O . VAL B 1 24 ? -4.781 113.812 56.938 1 81.88 24 VAL B O 1
ATOM 3723 N N . PHE B 1 25 ? -6.508 112.75 55.969 1 82.19 25 PHE B N 1
ATOM 3724 C CA . PHE B 1 25 ? -7.293 113.938 55.812 1 82.19 25 PHE B CA 1
ATOM 3725 C C . PHE B 1 25 ? -7.723 114.5 57.156 1 82.19 25 PHE B C 1
ATOM 3727 O O . PHE B 1 25 ? -7.727 115.688 57.375 1 82.19 25 PHE B O 1
ATOM 3734 N N . ALA B 1 26 ? -7.977 113.688 58.062 1 83.38 26 ALA B N 1
ATOM 3735 C CA . ALA B 1 26 ? -8.359 114.125 59.406 1 83.38 26 ALA B CA 1
ATOM 3736 C C . ALA B 1 26 ? -7.184 114.75 60.156 1 83.38 26 ALA B C 1
ATOM 3738 O O . ALA B 1 26 ? -7.352 115.75 60.844 1 83.38 26 ALA B O 1
ATOM 3739 N N . ILE B 1 27 ? -6.074 114.188 59.906 1 82.69 27 ILE B N 1
ATOM 3740 C CA . ILE B 1 27 ? -4.875 114.75 60.531 1 82.69 27 ILE B CA 1
ATOM 3741 C C . ILE B 1 27 ? -4.543 116.125 59.938 1 82.69 27 ILE B C 1
ATOM 3743 O O . ILE B 1 27 ? -4.219 117.062 60.688 1 82.69 27 ILE B O 1
ATOM 3747 N N . VAL B 1 28 ? -4.773 116.188 58.688 1 81.06 28 VAL B N 1
ATOM 3748 C CA . VAL B 1 28 ? -4.508 117.438 58 1 81.06 28 VAL B CA 1
ATOM 3749 C C . VAL B 1 28 ? -5.504 118.5 58.469 1 81.06 28 VAL B C 1
ATOM 3751 O O . VAL B 1 28 ? -5.137 119.688 58.688 1 81.06 28 VAL B O 1
ATOM 3754 N N . TYR B 1 29 ? -6.699 118.125 58.688 1 80.5 29 TYR B N 1
ATOM 3755 C CA . TYR B 1 29 ? -7.73 119 59.188 1 80.5 29 TYR B CA 1
ATOM 3756 C C . TYR B 1 29 ? -7.414 119.5 60.594 1 80.5 29 TYR B C 1
ATOM 3758 O O . TYR B 1 29 ? -7.465 120.688 60.875 1 80.5 29 TYR B O 1
ATOM 3766 N N . GLY B 1 30 ? -7.035 118.562 61.438 1 82 30 GLY B N 1
ATOM 3767 C CA . GLY B 1 30 ? -6.707 118.938 62.812 1 82 30 GLY B CA 1
ATOM 3768 C C . GLY B 1 30 ? -5.508 119.812 62.938 1 82 30 GLY B C 1
ATOM 3769 O O . GLY B 1 30 ? -5.547 120.812 63.688 1 82 30 GLY B O 1
ATOM 3770 N N . ILE B 1 31 ? -4.527 119.625 62.156 1 80.5 31 ILE B N 1
ATOM 3771 C CA . ILE B 1 31 ? -3.307 120.375 62.219 1 80.5 31 ILE B CA 1
ATOM 3772 C C . ILE B 1 31 ? -3.592 121.812 61.656 1 80.5 31 ILE B C 1
ATOM 3774 O O . ILE B 1 31 ? -3.084 122.812 62.188 1 80.5 31 ILE B O 1
ATOM 3778 N N . SER B 1 32 ? -4.48 121.812 60.688 1 80.38 32 SER B N 1
ATOM 3779 C CA . SER B 1 32 ? -4.816 123.125 60.062 1 80.38 32 SER B CA 1
ATOM 3780 C C . SER B 1 32 ? -5.598 124 61.031 1 80.38 32 SER B C 1
ATOM 3782 O O . SER B 1 32 ? -5.27 125.188 61.188 1 80.38 32 SER B O 1
ATOM 3784 N N . ILE B 1 33 ? -6.477 123.5 61.812 1 80.5 33 ILE B N 1
ATOM 3785 C CA . ILE B 1 33 ? -7.316 124.312 62.719 1 80.5 33 ILE B CA 1
ATOM 3786 C C . ILE B 1 33 ? -6.527 124.688 63.969 1 80.5 33 ILE B C 1
ATOM 3788 O O . ILE B 1 33 ? -6.594 125.812 64.438 1 80.5 33 ILE B O 1
ATOM 3792 N N . LEU B 1 34 ? -5.77 123.75 64.438 1 79.44 34 LEU B N 1
ATOM 3793 C CA . LEU B 1 34 ? -4.973 124 65.625 1 79.44 34 LEU B CA 1
ATOM 3794 C C . LEU B 1 34 ? -3.91 125.062 65.375 1 79.44 34 LEU B C 1
ATOM 3796 O O . LEU B 1 34 ? -3.646 125.938 66.188 1 79.44 34 LEU B O 1
ATOM 3800 N N . SER B 1 35 ? -3.363 125 64.125 1 78.81 35 SER B N 1
ATOM 3801 C CA . SER B 1 35 ? -2.342 126 63.781 1 78.81 35 SER B CA 1
ATOM 3802 C C . SER B 1 35 ? -2.939 127.375 63.656 1 78.81 35 SER B C 1
ATOM 3804 O O . SER B 1 35 ? -2.354 128.375 64.125 1 78.81 35 SER B O 1
ATOM 3806 N N . LEU B 1 36 ? -4.16 127.438 63.219 1 78.31 36 LEU B N 1
ATOM 3807 C CA . LEU B 1 36 ? -4.82 128.75 63.031 1 78.31 36 LEU B CA 1
ATOM 3808 C C . LEU B 1 36 ? -5.25 129.25 64.375 1 78.31 36 LEU B C 1
ATOM 3810 O O . LEU B 1 36 ? -5.148 130.5 64.625 1 78.31 36 LEU B O 1
ATOM 3814 N N . TYR B 1 37 ? -5.66 128.375 65.25 1 76.38 37 TYR B N 1
ATOM 3815 C CA . TYR B 1 37 ? -6.059 128.875 66.562 1 76.38 37 TYR B CA 1
ATOM 3816 C C . TYR B 1 37 ? -4.855 129.25 67.375 1 76.38 37 TYR B C 1
ATOM 3818 O O . TYR B 1 37 ? -4.922 130.375 68 1 76.38 37 TYR B O 1
ATOM 3826 N N . PHE B 1 38 ? -3.807 128.625 67.25 1 77.06 38 PHE B N 1
ATOM 3827 C CA . PHE B 1 38 ? -2.596 129 68 1 77.06 38 PHE B CA 1
ATOM 3828 C C . PHE B 1 38 ? -1.982 130.25 67.438 1 77.06 38 PHE B C 1
ATOM 3830 O O . PHE B 1 38 ? -1.53 131.125 68.188 1 77.06 38 PHE B O 1
ATOM 3837 N N . ILE B 1 39 ? -1.992 130.5 66.125 1 73.25 39 ILE B N 1
ATOM 3838 C CA . ILE B 1 39 ? -1.455 131.625 65.5 1 73.25 39 ILE B CA 1
ATOM 3839 C C . ILE B 1 39 ? -2.326 132.875 65.875 1 73.25 39 ILE B C 1
ATOM 3841 O O . ILE B 1 39 ? -1.81 134 66.125 1 73.25 39 ILE B O 1
ATOM 3845 N N . GLY B 1 40 ? -3.637 132.625 66.062 1 66.12 40 GLY B N 1
ATOM 3846 C CA . GLY B 1 40 ? -4.57 133.625 66.438 1 66.12 40 GLY B CA 1
ATOM 3847 C C . GLY B 1 40 ? -4.406 134.125 67.875 1 66.12 40 GLY B C 1
ATOM 3848 O O . GLY B 1 40 ? -4.402 135.25 68.125 1 66.12 40 GLY B O 1
ATOM 3849 N N . ARG B 1 41 ? -4.016 133.125 68.688 1 71.25 41 ARG B N 1
ATOM 3850 C CA . ARG B 1 41 ? -3.842 133.5 70.125 1 71.25 41 ARG B CA 1
ATOM 3851 C C . ARG B 1 41 ? -2.482 134.125 70.375 1 71.25 41 ARG B C 1
ATOM 3853 O O . ARG B 1 41 ? -2.359 135 71.25 1 71.25 41 ARG B O 1
ATOM 3860 N N . MET B 1 42 ? -1.522 133.75 69.688 1 67.69 42 MET B N 1
ATOM 3861 C CA . MET B 1 42 ? -0.18 134.25 69.875 1 67.69 42 MET B CA 1
ATOM 3862 C C . MET B 1 42 ? -0.134 135.75 69.375 1 67.69 42 MET B C 1
ATOM 3864 O O . MET B 1 42 ? 0.566 136.625 70 1 67.69 42 MET B O 1
ATOM 3868 N N . LEU B 1 43 ? -0.959 136.125 68.562 1 63.84 43 LEU B N 1
ATOM 3869 C CA . LEU B 1 43 ? -0.999 137.5 68 1 63.84 43 LEU B CA 1
ATOM 3870 C C . LEU B 1 43 ? -1.831 138.375 68.938 1 63.84 43 LEU B C 1
ATOM 3872 O O . LEU B 1 43 ? -1.556 139.625 69.062 1 63.84 43 LEU B O 1
ATOM 3876 N N . LEU B 1 44 ? -2.785 137.875 69.688 1 62.44 44 LEU B N 1
ATOM 3877 C CA . LEU B 1 44 ? -3.594 138.625 70.625 1 62.44 44 LEU B CA 1
ATOM 3878 C C . LEU B 1 44 ? -2.832 138.875 71.938 1 62.44 44 LEU B C 1
ATOM 3880 O O . LEU B 1 44 ? -3.139 139.75 72.688 1 62.44 44 LEU B O 1
ATOM 3884 N N . ALA B 1 45 ? -1.994 138.125 72.562 1 61.06 45 ALA B N 1
ATOM 3885 C CA . ALA B 1 45 ? -1.269 138.25 73.812 1 61.06 45 ALA B CA 1
ATOM 3886 C C . ALA B 1 45 ? -0.261 139.5 73.688 1 61.06 45 ALA B C 1
ATOM 3888 O O . ALA B 1 45 ? 0.113 140 74.688 1 61.06 45 ALA B O 1
ATOM 3889 N N . ASP B 1 46 ? 0.362 139.625 72.75 1 56.75 46 ASP B N 1
ATOM 3890 C CA . ASP B 1 46 ? 1.301 140.75 72.812 1 56.75 46 ASP B CA 1
ATOM 3891 C C . ASP B 1 46 ? 0.566 142.125 72.938 1 56.75 46 ASP B C 1
ATOM 3893 O O . ASP B 1 46 ? 0.925 143 73.812 1 56.75 46 ASP B O 1
ATOM 3897 N N . GLU B 1 47 ? 0.225 143.125 72 1 52.97 47 GLU B N 1
ATOM 3898 C CA . GLU B 1 47 ? -0.179 144.5 72.125 1 52.97 47 GLU B CA 1
ATOM 3899 C C . GLU B 1 47 ? -1.65 144.625 72.5 1 52.97 47 GLU B C 1
ATOM 3901 O O . GLU B 1 47 ? -2.436 143.625 72.312 1 52.97 47 GLU B O 1
ATOM 3906 N N . ALA B 1 48 ? -2.07 145.875 73.188 1 51.91 48 ALA B N 1
ATOM 3907 C CA . ALA B 1 48 ? -3.324 146.5 73.562 1 51.91 48 ALA B CA 1
ATOM 3908 C C . ALA B 1 48 ? -4.422 146.25 72.562 1 51.91 48 ALA B C 1
ATOM 3910 O O . ALA B 1 48 ? -4.945 147.25 71.938 1 51.91 48 ALA B O 1
ATOM 3911 N N . ILE B 1 49 ? -4.395 145.25 71.688 1 56.22 49 ILE B N 1
ATOM 3912 C CA . ILE B 1 49 ? -5.375 145.25 70.625 1 56.22 49 ILE B CA 1
ATOM 3913 C C . ILE B 1 49 ? -6.715 144.75 71.188 1 56.22 49 ILE B C 1
ATOM 3915 O O . ILE B 1 49 ? -6.785 143.75 71.938 1 56.22 49 ILE B O 1
ATOM 3919 N N . SER B 1 50 ? -7.766 145.375 71 1 61.81 50 SER B N 1
ATOM 3920 C CA . SER B 1 50 ? -9.125 145.5 71.5 1 61.81 50 SER B CA 1
ATOM 3921 C C . SER B 1 50 ? -9.898 144.125 71.312 1 61.81 50 SER B C 1
ATOM 3923 O O . SER B 1 50 ? -9.531 143.375 70.438 1 61.81 50 SER B O 1
ATOM 3925 N N . GLN B 1 51 ? -10.727 143.625 72.188 1 66.56 51 GLN B N 1
ATOM 3926 C CA . GLN B 1 51 ? -11.727 142.5 72.188 1 66.56 51 GLN B CA 1
ATOM 3927 C C . GLN B 1 51 ? -12.414 142.375 70.875 1 66.56 51 GLN B C 1
ATOM 3929 O O . GLN B 1 51 ? -12.812 141.25 70.5 1 66.56 51 GLN B O 1
ATOM 3934 N N . GLU B 1 52 ? -12.336 143.25 70 1 68.31 52 GLU B N 1
ATOM 3935 C CA . GLU B 1 52 ? -13.016 143.25 68.688 1 68.31 52 GLU B CA 1
ATOM 3936 C C . GLU B 1 52 ? -12.219 142.5 67.688 1 68.31 52 GLU B C 1
ATOM 3938 O O . GLU B 1 52 ? -12.789 141.75 66.875 1 68.31 52 GLU B O 1
ATOM 3943 N N . ILE B 1 53 ? -10.914 142.5 67.812 1 70.44 53 ILE B N 1
ATOM 3944 C CA . ILE B 1 53 ? -10.07 141.75 66.875 1 70.44 53 ILE B CA 1
ATOM 3945 C C . ILE B 1 53 ? -10.094 140.25 67.188 1 70.44 53 ILE B C 1
ATOM 3947 O O . ILE B 1 53 ? -10.047 139.375 66.25 1 70.44 53 ILE B O 1
ATOM 3951 N N . GLY B 1 54 ? -10.312 139.875 68.375 1 68.56 54 GLY B N 1
ATOM 3952 C CA . GLY B 1 54 ? -10.438 138.5 68.812 1 68.56 54 GLY B CA 1
ATOM 3953 C C . GLY B 1 54 ? -11.703 137.75 68.25 1 68.56 54 GLY B C 1
ATOM 3954 O O . GLY B 1 54 ? -11.664 136.625 67.812 1 68.56 54 GLY B O 1
ATOM 3955 N N . LEU B 1 55 ? -12.805 138.5 68.188 1 72.56 55 LEU B N 1
ATOM 3956 C CA . LEU B 1 55 ? -14.07 138 67.688 1 72.56 55 LEU B CA 1
ATOM 3957 C C . LEU B 1 55 ? -14 137.75 66.125 1 72.56 55 LEU B C 1
ATOM 3959 O O . LEU B 1 55 ? -14.578 136.875 65.625 1 72.56 55 LEU B O 1
ATOM 3963 N N . LEU B 1 56 ? -13.125 138.625 65.5 1 70.12 56 LEU B N 1
ATOM 3964 C CA . LEU B 1 56 ? -12.938 138.5 64.062 1 70.12 56 LEU B CA 1
ATOM 3965 C C . LEU B 1 56 ? -12.117 137.375 63.719 1 70.12 56 LEU B C 1
ATOM 3967 O O . LEU B 1 56 ? -12.445 136.625 62.781 1 70.12 56 LEU B O 1
ATOM 3971 N N . ILE B 1 57 ? -11.156 137 64.562 1 73.81 57 ILE B N 1
ATOM 3972 C CA . ILE B 1 57 ? -10.297 135.875 64.312 1 73.81 57 ILE B CA 1
ATOM 3973 C C . ILE B 1 57 ? -11.086 134.5 64.562 1 73.81 57 ILE B C 1
ATOM 3975 O O . ILE B 1 57 ? -10.961 133.625 63.75 1 73.81 57 ILE B O 1
ATOM 3979 N N . ASN B 1 58 ? -11.984 134.5 65.5 1 75.88 58 ASN B N 1
ATOM 3980 C CA . ASN B 1 58 ? -12.805 133.25 65.75 1 75.88 58 ASN B CA 1
ATOM 3981 C C . ASN B 1 58 ? -13.812 133.125 64.625 1 75.88 58 ASN B C 1
ATOM 3983 O O . ASN B 1 58 ? -14.094 131.875 64.25 1 75.88 58 ASN B O 1
ATOM 3987 N N . LYS B 1 59 ? -14.242 134.25 64.062 1 74.19 59 LYS B N 1
ATOM 3988 C CA . LYS B 1 59 ? -15.156 134.125 62.906 1 74.19 59 LYS B CA 1
ATOM 3989 C C . LYS B 1 59 ? -14.438 133.625 61.656 1 74.19 59 LYS B C 1
ATOM 3991 O O . LYS B 1 59 ? -14.969 132.875 60.938 1 74.19 59 LYS B O 1
ATOM 3996 N N . ILE B 1 60 ? -13.148 134 61.469 1 76.25 60 ILE B N 1
ATOM 3997 C CA . ILE B 1 60 ? -12.352 133.5 60.344 1 76.25 60 ILE B CA 1
ATOM 3998 C C . ILE B 1 60 ? -12.062 132 60.5 1 76.25 60 ILE B C 1
ATOM 4000 O O . ILE B 1 60 ? -12.188 131.25 59.531 1 76.25 60 ILE B O 1
ATOM 4004 N N . ILE B 1 61 ? -11.82 131.625 61.719 1 78.25 61 ILE B N 1
ATOM 4005 C CA . ILE B 1 61 ? -11.477 130.25 61.969 1 78.25 61 ILE B CA 1
ATOM 4006 C C . ILE B 1 61 ? -12.711 129.375 61.781 1 78.25 61 ILE B C 1
ATOM 4008 O O . ILE B 1 61 ? -12.609 128.25 61.188 1 78.25 61 ILE B O 1
ATOM 4012 N N . LEU B 1 62 ? -13.891 129.875 62.125 1 81.56 62 LEU B N 1
ATOM 4013 C CA . LEU B 1 62 ? -15.102 129.125 62 1 81.56 62 LEU B CA 1
ATOM 4014 C C . LEU B 1 62 ? -15.484 128.875 60.531 1 81.56 62 LEU B C 1
ATOM 4016 O O . LEU B 1 62 ? -15.812 127.812 60.094 1 81.56 62 LEU B O 1
ATOM 4020 N N . ILE B 1 63 ? -15.289 130 59.688 1 80.31 63 ILE B N 1
ATOM 4021 C CA . ILE B 1 63 ? -15.641 130 58.281 1 80.31 63 ILE B CA 1
ATOM 4022 C C . ILE B 1 63 ? -14.617 129.125 57.531 1 80.31 63 ILE B C 1
ATOM 4024 O O . ILE B 1 63 ? -14.977 128.25 56.719 1 80.31 63 ILE B O 1
ATOM 4028 N N . TYR B 1 64 ? -13.359 129.25 57.938 1 81.25 64 TYR B N 1
ATOM 4029 C CA . TYR B 1 64 ? -12.297 128.5 57.344 1 81.25 64 TYR B CA 1
ATOM 4030 C C . TYR B 1 64 ? -12.477 126.938 57.625 1 81.25 64 TYR B C 1
ATOM 4032 O O . TYR B 1 64 ? -12.258 126.125 56.781 1 81.25 64 TYR B O 1
ATOM 4040 N N . SER B 1 65 ? -12.852 126.688 58.938 1 82.38 65 SER B N 1
ATOM 4041 C CA . SER B 1 65 ? -13.047 125.25 59.312 1 82.38 65 SER B CA 1
ATOM 4042 C C . SER B 1 65 ? -14.133 124.625 58.5 1 82.38 65 SER B C 1
ATOM 4044 O O . SER B 1 65 ? -13.992 123.438 58.094 1 82.38 65 SER B O 1
ATOM 4046 N N . GLY B 1 66 ? -15.188 125.375 58.125 1 82 66 GLY B N 1
ATOM 4047 C CA . GLY B 1 66 ? -16.25 124.812 57.281 1 82 66 GLY B CA 1
ATOM 4048 C C . GLY B 1 66 ? -15.836 124.562 55.875 1 82 66 GLY B C 1
ATOM 4049 O O . GLY B 1 66 ? -16.156 123.5 55.312 1 82 66 GLY B O 1
ATOM 4050 N N . ILE B 1 67 ? -14.945 125.438 55.25 1 82.12 67 ILE B N 1
ATOM 4051 C CA . ILE B 1 67 ? -14.508 125.312 53.875 1 82.12 67 ILE B CA 1
ATOM 4052 C C . ILE B 1 67 ? -13.508 124.188 53.781 1 82.12 67 ILE B C 1
ATOM 4054 O O . ILE B 1 67 ? -13.586 123.375 52.844 1 82.12 67 ILE B O 1
ATOM 4058 N N . LEU B 1 68 ? -12.656 124.062 54.719 1 83.81 68 LEU B N 1
ATOM 4059 C CA . LEU B 1 68 ? -11.664 123 54.719 1 83.81 68 LEU B CA 1
ATOM 4060 C C . LEU B 1 68 ? -12.328 121.625 54.875 1 83.81 68 LEU B C 1
ATOM 4062 O O . LEU B 1 68 ? -11.969 120.688 54.188 1 83.81 68 LEU B O 1
ATOM 4066 N N . LEU B 1 69 ? -13.305 121.562 55.688 1 84.88 69 LEU B N 1
ATOM 4067 C CA . LEU B 1 69 ? -14.008 120.25 55.938 1 84.88 69 LEU B CA 1
ATOM 4068 C C . LEU B 1 69 ? -14.75 119.812 54.656 1 84.88 69 LEU B C 1
ATOM 4070 O O . LEU B 1 69 ? -14.742 118.625 54.312 1 84.88 69 LEU B O 1
ATOM 4074 N N . SER B 1 70 ? -15.297 120.812 53.969 1 83.75 70 SER B N 1
ATOM 4075 C CA . SER B 1 70 ? -16.016 120.5 52.75 1 83.75 70 SER B CA 1
ATOM 4076 C C . SER B 1 70 ? -15.07 120.062 51.625 1 83.75 70 SER B C 1
ATOM 4078 O O . SER B 1 70 ? -15.359 119.125 50.906 1 83.75 70 SER B O 1
ATOM 4080 N N . ALA B 1 71 ? -13.859 120.688 51.594 1 82.75 71 ALA B N 1
ATOM 4081 C CA . ALA B 1 71 ? -12.875 120.312 50.562 1 82.75 71 ALA B CA 1
ATOM 4082 C C . ALA B 1 71 ? -12.328 118.938 50.812 1 82.75 71 ALA B C 1
ATOM 4084 O O . ALA B 1 71 ? -12.156 118.125 49.906 1 82.75 71 ALA B O 1
ATOM 4085 N N . LEU B 1 72 ? -12.109 118.562 52.031 1 86.12 72 LEU B N 1
ATOM 4086 C CA . LEU B 1 72 ? -11.586 117.25 52.375 1 86.12 72 LEU B CA 1
ATOM 4087 C C . LEU B 1 72 ? -12.633 116.188 52.125 1 86.12 72 LEU B C 1
ATOM 4089 O O . LEU B 1 72 ? -12.305 115.062 51.688 1 86.12 72 LEU B O 1
ATOM 4093 N N . ALA B 1 73 ? -13.875 116.5 52.344 1 86.5 73 ALA B N 1
ATOM 4094 C CA . ALA B 1 73 ? -14.945 115.5 52.125 1 86.5 73 ALA B CA 1
ATOM 4095 C C . ALA B 1 73 ? -15.062 115.188 50.625 1 86.5 73 ALA B C 1
ATOM 4097 O O . ALA B 1 73 ? -15.195 114 50.25 1 86.5 73 ALA B O 1
ATOM 4098 N N . VAL B 1 74 ? -14.852 116.188 49.781 1 84.5 74 VAL B N 1
ATOM 4099 C CA . VAL B 1 74 ? -14.906 116 48.344 1 84.5 74 VAL B CA 1
ATOM 4100 C C . VAL B 1 74 ? -13.703 115.188 47.875 1 84.5 74 VAL B C 1
ATOM 4102 O O . VAL B 1 74 ? -13.82 114.25 47.031 1 84.5 74 VAL B O 1
ATOM 4105 N N . GLY B 1 75 ? -12.586 115.438 48.531 1 81.31 75 GLY B N 1
ATOM 4106 C CA . GLY B 1 75 ? -11.391 114.688 48.219 1 81.31 75 GLY B CA 1
ATOM 4107 C C . GLY B 1 75 ? -11.531 113.188 48.531 1 81.31 75 GLY B C 1
ATOM 4108 O O . GLY B 1 75 ? -11.125 112.312 47.75 1 81.31 75 GLY B O 1
ATOM 4109 N N . ILE B 1 76 ? -12.133 112.812 49.562 1 83.56 76 ILE B N 1
ATOM 4110 C CA . ILE B 1 76 ? -12.336 111.438 49.969 1 83.56 76 ILE B CA 1
ATOM 4111 C C . ILE B 1 76 ? -13.266 110.75 49 1 83.56 76 ILE B C 1
ATOM 4113 O O . ILE B 1 76 ? -13.031 109.562 48.625 1 83.56 76 ILE B O 1
ATOM 4117 N N . ILE B 1 77 ? -14.234 111.438 48.5 1 84.81 77 ILE B N 1
ATOM 4118 C CA . ILE B 1 77 ? -15.188 110.875 47.562 1 84.81 77 ILE B CA 1
ATOM 4119 C C . ILE B 1 77 ? -14.484 110.562 46.25 1 84.81 77 ILE B C 1
ATOM 4121 O O . ILE B 1 77 ? -14.703 109.5 45.656 1 84.81 77 ILE B O 1
ATOM 4125 N N . PHE B 1 78 ? -13.562 111.438 45.875 1 81.75 78 PHE B N 1
ATOM 4126 C CA . PHE B 1 78 ? -12.844 111.25 44.625 1 81.75 78 PHE B CA 1
ATOM 4127 C C . PHE B 1 78 ? -11.891 110.062 44.719 1 81.75 78 PHE B C 1
ATOM 4129 O O . PHE B 1 78 ? -11.82 109.25 43.781 1 81.75 78 PHE B O 1
ATOM 4136 N N . ILE B 1 79 ? -11.266 109.875 45.812 1 79.88 79 ILE B N 1
ATOM 4137 C CA . ILE B 1 79 ? -10.32 108.75 45.969 1 79.88 79 ILE B CA 1
ATOM 4138 C C . ILE B 1 79 ? -11.078 107.438 46.062 1 79.88 79 ILE B C 1
ATOM 4140 O O . ILE B 1 79 ? -10.641 106.438 45.531 1 79.88 79 ILE B O 1
ATOM 4144 N N . TYR B 1 80 ? -12.156 107.5 46.656 1 81.25 80 TYR B N 1
ATOM 4145 C CA . TYR B 1 80 ? -12.992 106.312 46.781 1 81.25 80 TYR B CA 1
ATOM 4146 C C . TYR B 1 80 ? -13.414 105.812 45.406 1 81.25 80 TYR B C 1
ATOM 4148 O O . TYR B 1 80 ? -13.344 104.625 45.125 1 81.25 80 TYR B O 1
ATOM 4156 N N . LYS B 1 81 ? -13.719 106.688 44.531 1 81 81 LYS B N 1
ATOM 4157 C CA . LYS B 1 81 ? -14.156 106.312 43.188 1 81 81 LYS B CA 1
ATOM 4158 C C . LYS B 1 81 ? -12.984 105.812 42.375 1 81 81 LYS B C 1
ATOM 4160 O O . LYS B 1 81 ? -13.148 104.875 41.562 1 81 81 LYS B O 1
ATOM 4165 N N . ALA B 1 82 ? -11.852 106.312 42.594 1 74.19 82 ALA B N 1
ATOM 4166 C CA . ALA B 1 82 ? -10.672 105.875 41.875 1 74.19 82 ALA B CA 1
ATOM 4167 C C . ALA B 1 82 ? -10.266 104.438 42.281 1 74.19 82 ALA B C 1
ATOM 4169 O O . ALA B 1 82 ? -9.961 103.625 41.438 1 74.19 82 ALA B O 1
ATOM 4170 N N . VAL B 1 83 ? -10.328 104.188 43.562 1 76.25 83 VAL B N 1
ATOM 4171 C CA . VAL B 1 83 ? -9.922 102.875 44.094 1 76.25 83 VAL B CA 1
ATOM 4172 C C . VAL B 1 83 ? -10.992 101.875 43.75 1 76.25 83 VAL B C 1
ATOM 4174 O O . VAL B 1 83 ? -10.68 100.688 43.594 1 76.25 83 VAL B O 1
ATOM 4177 N N . GLU B 1 84 ? -12.156 102.375 43.656 1 78.88 84 GLU B N 1
ATOM 4178 C CA . GLU B 1 84 ? -13.25 101.438 43.312 1 78.88 84 GLU B CA 1
ATOM 4179 C C . GLU B 1 84 ? -13.062 100.812 41.938 1 78.88 84 GLU B C 1
ATOM 4181 O O . GLU B 1 84 ? -13.336 99.625 41.75 1 78.88 84 GLU B O 1
ATOM 4186 N N . LYS B 1 85 ? -12.523 101.562 41 1 75.81 85 LYS B N 1
ATOM 4187 C CA . LYS B 1 85 ? -12.281 101.062 39.656 1 75.81 85 LYS B CA 1
ATOM 4188 C C . LYS B 1 85 ? -11.242 99.938 39.688 1 75.81 85 LYS B C 1
ATOM 4190 O O . LYS B 1 85 ? -11.391 98.875 39 1 75.81 85 LYS B O 1
ATOM 4195 N N . PHE B 1 86 ? -10.336 100.062 40.531 1 75.31 86 PHE B N 1
ATOM 4196 C CA . PHE B 1 86 ? -9.297 99 40.656 1 75.31 86 PHE B CA 1
ATOM 4197 C C . PHE B 1 86 ? -9.82 97.812 41.438 1 75.31 86 PHE B C 1
ATOM 4199 O O . PHE B 1 86 ? -9.531 96.688 41.062 1 75.31 86 PHE B O 1
ATOM 4206 N N . ALA B 1 87 ? -10.547 98.062 42.469 1 75.5 87 ALA B N 1
ATOM 4207 C CA . ALA B 1 87 ? -11.102 97 43.281 1 75.5 87 ALA B CA 1
ATOM 4208 C C . ALA B 1 87 ? -12.062 96.125 42.469 1 75.5 87 ALA B C 1
ATOM 4210 O O . ALA B 1 87 ? -12.102 94.938 42.656 1 75.5 87 ALA B O 1
ATOM 4211 N N . THR B 1 88 ? -12.742 96.75 41.562 1 78.25 88 THR B N 1
ATOM 4212 C CA . THR B 1 88 ? -13.68 96 40.719 1 78.25 88 THR B CA 1
ATOM 4213 C C . THR B 1 88 ? -12.945 95.062 39.75 1 78.25 88 THR B C 1
ATOM 4215 O O . THR B 1 88 ? -13.375 93.938 39.531 1 78.25 88 THR B O 1
ATOM 4218 N N . LEU B 1 89 ? -11.812 95.562 39.312 1 77.69 89 LEU B N 1
ATOM 4219 C CA . LEU B 1 89 ? -11.031 94.75 38.375 1 77.69 89 LEU B CA 1
ATOM 4220 C C . LEU B 1 89 ? -10.438 93.5 39.125 1 77.69 89 LEU B C 1
ATOM 4222 O O . LEU B 1 89 ? -10.406 92.438 38.562 1 77.69 89 LEU B O 1
ATOM 4226 N N . ILE B 1 90 ? -9.984 93.688 40.25 1 77.5 90 ILE B N 1
ATOM 4227 C CA . ILE B 1 90 ? -9.414 92.625 41.062 1 77.5 90 ILE B CA 1
ATOM 4228 C C . ILE B 1 90 ? -10.484 91.562 41.375 1 77.5 90 ILE B C 1
ATOM 4230 O O . ILE B 1 90 ? -10.219 90.375 41.344 1 77.5 90 ILE B O 1
ATOM 4234 N N . HIS B 1 91 ? -11.648 92.062 41.594 1 80.62 91 HIS B N 1
ATOM 4235 C CA . HIS B 1 91 ? -12.766 91.188 41.844 1 80.62 91 HIS B CA 1
ATOM 4236 C C . HIS B 1 91 ? -13.094 90.375 40.625 1 80.62 91 HIS B C 1
ATOM 4238 O O . HIS B 1 91 ? -13.383 89.125 40.719 1 80.62 91 HIS B O 1
ATOM 4244 N N . ARG B 1 92 ? -12.922 90.938 39.531 1 82.06 92 ARG B N 1
ATOM 4245 C CA . ARG B 1 92 ? -13.18 90.25 38.281 1 82.06 92 ARG B CA 1
ATOM 4246 C C . ARG B 1 92 ? -12.125 89.188 38.031 1 82.06 92 ARG B C 1
ATOM 4248 O O . ARG B 1 92 ? -12.438 88.062 37.562 1 82.06 92 ARG B O 1
ATOM 4255 N N . PHE B 1 93 ? -10.906 89.438 38.344 1 81.12 93 PHE B N 1
ATOM 4256 C CA . PHE B 1 93 ? -9.844 88.438 38.219 1 81.12 93 PHE B CA 1
ATOM 4257 C C . PHE B 1 93 ? -10.094 87.25 39.156 1 81.12 93 PHE B C 1
ATOM 4259 O O . PHE B 1 93 ? -9.945 86.062 38.781 1 81.12 93 PHE B O 1
ATOM 4266 N N . ARG B 1 94 ? -10.477 87.625 40.281 1 80.81 94 ARG B N 1
ATOM 4267 C CA . ARG B 1 94 ? -10.789 86.562 41.281 1 80.81 94 ARG B CA 1
ATOM 4268 C C . ARG B 1 94 ? -11.875 85.625 40.75 1 80.81 94 ARG B C 1
ATOM 4270 O O . ARG B 1 94 ? -11.75 84.375 40.844 1 80.81 94 ARG B O 1
ATOM 4277 N N . THR B 1 95 ? -12.922 86.188 40.188 1 83.38 95 THR B N 1
ATOM 4278 C CA . THR B 1 95 ? -14.031 85.375 39.656 1 83.38 95 THR B CA 1
ATOM 4279 C C . THR B 1 95 ? -13.57 84.5 38.469 1 83.38 95 THR B C 1
ATOM 4281 O O . THR B 1 95 ? -13.977 83.375 38.344 1 83.38 95 THR B O 1
ATOM 4284 N N . HIS B 1 96 ? -12.672 85.125 37.719 1 84.44 96 HIS B N 1
ATOM 4285 C CA . HIS B 1 96 ? -12.133 84.375 36.594 1 84.44 96 HIS B CA 1
ATOM 4286 C C . HIS B 1 96 ? -11.32 83.188 37.062 1 84.44 96 HIS B C 1
ATOM 4288 O O . HIS B 1 96 ? -11.461 82.125 36.531 1 84.44 9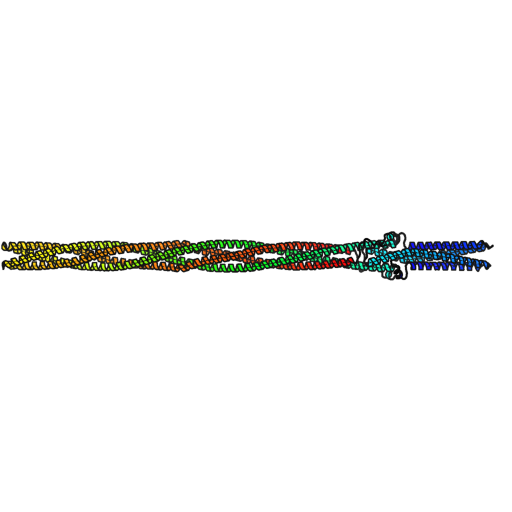6 HIS B O 1
ATOM 4294 N N . PHE B 1 97 ? -10.57 83.312 38.031 1 82.38 97 PHE B N 1
ATOM 4295 C CA . PHE B 1 97 ? -9.727 82.25 38.562 1 82.38 97 PHE B CA 1
ATOM 4296 C C . PHE B 1 97 ? -10.562 81.188 39.25 1 82.38 97 PHE B C 1
ATOM 4298 O O . PHE B 1 97 ? -10.203 80 39.25 1 82.38 97 PHE B O 1
ATOM 4305 N N . GLN B 1 98 ? -11.695 81.625 39.812 1 83.06 98 GLN B N 1
ATOM 4306 C CA . GLN B 1 98 ? -12.625 80.688 40.375 1 83.06 98 GLN B CA 1
ATOM 4307 C C . GLN B 1 98 ? -13.18 79.75 39.312 1 83.06 98 GLN B C 1
ATOM 4309 O O . GLN B 1 98 ? -13.312 78.5 39.531 1 83.06 98 GLN B O 1
ATOM 4314 N N . LEU B 1 99 ? -13.383 80.312 38.188 1 85.62 99 LEU B N 1
ATOM 4315 C CA . LEU B 1 99 ? -13.852 79.5 37.094 1 85.62 99 LEU B CA 1
ATOM 4316 C C . LEU B 1 99 ? -12.773 78.562 36.594 1 85.62 99 LEU B C 1
ATOM 4318 O O . LEU B 1 99 ? -13.055 77.375 36.344 1 85.62 99 LEU B O 1
ATOM 4322 N N . LEU B 1 100 ? -11.57 79 36.5 1 81.75 100 LEU B N 1
ATOM 4323 C CA . LEU B 1 100 ? -10.461 78.188 36.062 1 81.75 100 LEU B CA 1
ATOM 4324 C C . LEU B 1 100 ? -10.219 77 37.062 1 81.75 100 LEU B C 1
ATOM 4326 O O . LEU B 1 100 ? -9.922 75.875 36.656 1 81.75 100 LEU B O 1
ATOM 4330 N N . LYS B 1 101 ? -10.375 77.312 38.344 1 80.19 101 LYS B N 1
ATOM 4331 C CA . LYS B 1 101 ? -10.227 76.312 39.375 1 80.19 101 LYS B CA 1
ATOM 4332 C C . LYS B 1 101 ? -11.25 75.188 39.188 1 80.19 101 LYS B C 1
ATOM 4334 O O . LYS B 1 101 ? -10.961 74 39.469 1 80.19 101 LYS B O 1
ATOM 4339 N N . GLU B 1 102 ? -12.438 75.562 38.781 1 82.38 102 GLU B N 1
ATOM 4340 C CA . GLU B 1 102 ? -13.523 74.562 38.625 1 82.38 102 GLU B CA 1
ATOM 4341 C C . GLU B 1 102 ? -13.414 73.875 37.281 1 82.38 102 GLU B C 1
ATOM 4343 O O . GLU B 1 102 ? -14.227 73 36.969 1 82.38 102 GLU B O 1
ATOM 4348 N N . GLY B 1 103 ? -12.414 74.25 36.562 1 81.38 103 GLY B N 1
ATOM 4349 C CA . GLY B 1 103 ? -12.164 73.562 35.312 1 81.38 103 GLY B CA 1
ATOM 4350 C C . GLY B 1 103 ? -12.742 74.25 34.094 1 81.38 103 GLY B C 1
ATOM 4351 O O . GLY B 1 103 ? -12.711 73.688 32.969 1 81.38 103 GLY B O 1
ATOM 4352 N N . ASP B 1 104 ? -13.273 75.438 34.25 1 83.81 104 ASP B N 1
ATOM 4353 C CA . ASP B 1 104 ? -13.852 76.188 33.156 1 83.81 104 ASP B CA 1
ATOM 4354 C C . ASP B 1 104 ? -12.812 77.062 32.469 1 83.81 104 ASP B C 1
ATOM 4356 O O . ASP B 1 104 ? -12.555 78.188 32.938 1 83.81 104 ASP B O 1
ATOM 4360 N N . PHE B 1 105 ? -12.289 76.5 31.453 1 82.88 105 PHE B N 1
ATOM 4361 C CA . PHE B 1 105 ? -11.266 77.25 30.719 1 82.88 105 PHE B CA 1
ATOM 4362 C C . PHE B 1 105 ? -11.844 77.875 29.453 1 82.88 105 PHE B C 1
ATOM 4364 O O . PHE B 1 105 ? -11.102 78.312 28.578 1 82.88 105 PHE B O 1
ATOM 4371 N N . PHE B 1 106 ? -13.078 78.062 29.469 1 79.19 106 PHE B N 1
ATOM 4372 C CA . PHE B 1 106 ? -13.789 78.562 28.297 1 79.19 106 PHE B CA 1
ATOM 4373 C C . PHE B 1 106 ? -13.812 80.062 28.297 1 79.19 106 PHE B C 1
ATOM 4375 O O . PHE B 1 106 ? -13.602 80.688 27.266 1 79.19 106 PHE B O 1
ATOM 4382 N N . TYR B 1 107 ? -14.047 80.625 29.469 1 79 107 TYR B N 1
ATOM 4383 C CA . TYR B 1 107 ? -14.211 82.062 29.578 1 79 107 TYR B CA 1
ATOM 4384 C C . TYR B 1 107 ? -12.867 82.75 29.531 1 79 107 TYR B C 1
ATOM 4386 O O . TYR B 1 107 ? -11.906 82.312 30.188 1 79 107 TYR B O 1
ATOM 4394 N N . ARG B 1 108 ? -12.789 83.812 28.656 1 81.69 108 ARG B N 1
ATOM 4395 C CA . ARG B 1 108 ? -11.555 84.562 28.5 1 81.69 108 ARG B CA 1
ATOM 4396 C C . ARG B 1 108 ? -11.719 86 29.062 1 81.69 108 ARG B C 1
ATOM 4398 O O . ARG B 1 108 ? -12.828 86.5 29.156 1 81.69 108 ARG B O 1
ATOM 4405 N N . ILE B 1 109 ? -10.641 86.562 29.438 1 78.5 109 ILE B N 1
ATOM 4406 C CA . ILE B 1 109 ? -10.617 87.938 29.906 1 78.5 109 ILE B CA 1
ATOM 4407 C C . ILE B 1 109 ? -10.891 88.875 28.75 1 78.5 109 ILE B C 1
ATOM 4409 O O . ILE B 1 109 ? -10.375 88.688 27.641 1 78.5 109 ILE B O 1
ATOM 4413 N N . ARG B 1 110 ? -11.852 89.938 28.938 1 81.44 110 ARG B N 1
ATOM 4414 C CA . ARG B 1 110 ? -12.258 90.875 27.891 1 81.44 110 ARG B CA 1
ATOM 4415 C C . ARG B 1 110 ? -11.086 91.75 27.469 1 81.44 110 ARG B C 1
ATOM 4417 O O . ARG B 1 110 ? -10.25 92.125 28.297 1 81.44 110 ARG B O 1
ATOM 4424 N N . GLU B 1 111 ? -11.086 92 26.312 1 76.88 111 GLU B N 1
ATOM 4425 C CA . GLU B 1 111 ? -10.023 92.812 25.656 1 76.88 111 GLU B CA 1
ATOM 4426 C C . GLU B 1 111 ? -9.844 94.125 26.312 1 76.88 111 GLU B C 1
ATOM 4428 O O . GLU B 1 111 ? -8.734 94.688 26.359 1 76.88 111 GLU B O 1
ATOM 4433 N N . LYS B 1 112 ? -10.961 94.562 26.891 1 75.31 112 LYS B N 1
ATOM 4434 C CA . LYS B 1 112 ? -10.914 95.938 27.484 1 75.31 112 LYS B CA 1
ATOM 4435 C C . LYS B 1 112 ? -9.914 96 28.641 1 75.31 112 LYS B C 1
ATOM 4437 O O . LYS B 1 112 ? -9.344 97.062 28.906 1 75.31 112 LYS B O 1
ATOM 4442 N N . HIS B 1 113 ? -9.766 94.875 29.188 1 73.75 113 HIS B N 1
ATOM 4443 C CA . HIS B 1 113 ? -8.883 94.812 30.344 1 73.75 113 HIS B CA 1
ATOM 4444 C C . HIS B 1 113 ? -7.422 94.75 29.938 1 73.75 113 HIS B C 1
ATOM 4446 O O . HIS B 1 113 ? -6.523 95 30.734 1 73.75 113 HIS B O 1
ATOM 4452 N N . PHE B 1 114 ? -7.211 94.5 28.641 1 73.56 114 PHE B N 1
ATOM 4453 C CA . PHE B 1 114 ? -5.852 94.375 28.125 1 73.56 114 PHE B CA 1
ATOM 4454 C C . PHE B 1 114 ? -5.316 95.812 27.797 1 73.56 114 PHE B C 1
ATOM 4456 O O . PHE B 1 114 ? -4.102 96 27.719 1 73.56 114 PHE B O 1
ATOM 4463 N N . LYS B 1 115 ? -6.195 96.688 27.594 1 75.25 115 LYS B N 1
ATOM 4464 C CA . LYS B 1 115 ? -5.809 98 27.094 1 75.25 115 LYS B CA 1
ATOM 4465 C C . LYS B 1 115 ? -5.488 98.938 28.25 1 75.25 115 LYS B C 1
ATOM 4467 O O . LYS B 1 115 ? -5.105 100.062 28.031 1 75.25 115 LYS B O 1
ATOM 4472 N N . ARG B 1 116 ? -5.531 98.312 29.359 1 73.19 116 ARG B N 1
ATOM 4473 C CA . ARG B 1 116 ? -5.184 99.125 30.516 1 73.19 116 ARG B CA 1
ATOM 4474 C C . ARG B 1 116 ? -3.678 99.375 30.594 1 73.19 116 ARG B C 1
ATOM 4476 O O . ARG B 1 116 ? -2.902 98.562 30.031 1 73.19 116 ARG B O 1
ATOM 4483 N N . GLU B 1 117 ? -3.285 100.5 31.062 1 72.31 117 GLU B N 1
ATOM 4484 C CA . GLU B 1 117 ? -1.868 100.812 31.125 1 72.31 117 GLU B CA 1
ATOM 4485 C C . GLU B 1 117 ? -1.292 100.562 32.5 1 72.31 117 GLU B C 1
ATOM 4487 O O . GLU B 1 117 ? -0.198 101 32.844 1 72.31 117 GLU B O 1
ATOM 4492 N N . ASP B 1 118 ? -2.027 99.812 33.375 1 73.38 118 ASP B N 1
ATOM 4493 C CA . ASP B 1 118 ? -1.519 99.625 34.719 1 73.38 118 ASP B CA 1
ATOM 4494 C C . ASP B 1 118 ? -1.091 98.125 34.906 1 73.38 118 ASP B C 1
ATOM 4496 O O . ASP B 1 118 ? -1.014 97.375 33.938 1 73.38 118 ASP B O 1
ATOM 4500 N N . GLU B 1 119 ? -0.687 97.875 36.156 1 75.06 119 GLU B N 1
ATOM 4501 C CA . GLU B 1 119 ? -0.161 96.562 36.5 1 75.06 119 GLU B CA 1
ATOM 4502 C C . GLU B 1 119 ? -1.229 95.438 36.344 1 75.06 119 GLU B C 1
ATOM 4504 O O . GLU B 1 119 ? -0.911 94.25 36.156 1 75.06 119 GLU B O 1
ATOM 4509 N N . LEU B 1 120 ? -2.477 95.812 36.344 1 76.56 120 LEU B N 1
ATOM 4510 C CA . LEU B 1 120 ? -3.561 94.812 36.219 1 76.56 120 LEU B CA 1
ATOM 4511 C C . LEU B 1 120 ? -3.686 94.312 34.812 1 76.56 120 LEU B C 1
ATOM 4513 O O . LEU B 1 120 ? -4.125 93.188 34.562 1 76.56 120 LEU B O 1
ATOM 4517 N N . ALA B 1 121 ? -3.26 95.125 33.844 1 80.12 121 ALA B N 1
ATOM 4518 C CA . ALA B 1 121 ? -3.24 94.75 32.438 1 80.12 121 ALA B CA 1
ATOM 4519 C C . ALA B 1 121 ? -2.24 93.562 32.219 1 80.12 121 ALA B C 1
ATOM 4521 O O . ALA B 1 121 ? -2.504 92.688 31.453 1 80.12 121 ALA B O 1
ATOM 4522 N N . GLY B 1 122 ? -1.161 93.625 32.938 1 77.5 122 GLY B N 1
ATOM 4523 C CA . GLY B 1 122 ? -0.163 92.562 32.875 1 77.5 122 GLY B CA 1
ATOM 4524 C C . GLY B 1 122 ? -0.668 91.188 33.375 1 77.5 122 GLY B C 1
ATOM 4525 O O . GLY B 1 122 ? -0.408 90.188 32.75 1 77.5 122 GLY B O 1
ATOM 4526 N N . ILE B 1 123 ? -1.427 91.188 34.375 1 79.56 123 ILE B N 1
ATOM 4527 C CA . ILE B 1 123 ? -1.998 90 34.938 1 79.56 123 ILE B CA 1
ATOM 4528 C C . ILE B 1 123 ? -2.998 89.375 33.938 1 79.56 123 ILE B C 1
ATOM 4530 O O . ILE B 1 123 ? -3.029 88.188 33.719 1 79.56 123 ILE B O 1
ATOM 4534 N N . ALA B 1 124 ? -3.799 90.312 33.406 1 83.5 124 ALA B N 1
ATOM 4535 C CA . ALA B 1 124 ? -4.809 89.875 32.438 1 83.5 124 ALA B CA 1
ATOM 4536 C C . ALA B 1 124 ? -4.164 89.188 31.234 1 83.5 124 ALA B C 1
ATOM 4538 O O . ALA B 1 124 ? -4.598 88.125 30.812 1 83.5 124 ALA B O 1
ATOM 4539 N N . ILE B 1 125 ? -3.041 89.688 30.734 1 84.25 125 ILE B N 1
ATOM 4540 C CA . ILE B 1 125 ? -2.363 89.188 29.547 1 84.25 125 ILE B CA 1
ATOM 4541 C C . ILE B 1 125 ? -1.71 87.875 29.859 1 84.25 125 ILE B C 1
ATOM 4543 O O . ILE B 1 125 ? -1.857 86.875 29.094 1 84.25 125 ILE B O 1
ATOM 4547 N N . GLU B 1 126 ? -1.094 87.75 30.984 1 81.94 126 GLU B N 1
ATOM 4548 C CA . GLU B 1 126 ? -0.404 86.562 31.359 1 81.94 126 GLU B CA 1
ATOM 4549 C C . GLU B 1 126 ? -1.396 85.438 31.672 1 81.94 126 GLU B C 1
ATOM 4551 O O . GLU B 1 126 ? -1.139 84.25 31.359 1 81.94 126 GLU B O 1
ATOM 4556 N N . THR B 1 127 ? -2.477 85.75 32.25 1 82.25 127 THR B N 1
ATOM 4557 C CA . THR B 1 127 ? -3.512 84.812 32.531 1 82.25 127 THR B CA 1
ATOM 4558 C C . THR B 1 127 ? -4.109 84.25 31.234 1 82.25 127 THR B C 1
ATOM 4560 O O . THR B 1 127 ? -4.328 83.062 31.125 1 82.25 127 THR B O 1
ATOM 4563 N N . ASP B 1 128 ? -4.336 85.125 30.328 1 85.19 128 ASP B N 1
ATOM 4564 C CA . ASP B 1 128 ? -4.887 84.75 29.047 1 85.19 128 ASP B CA 1
ATOM 4565 C C . ASP B 1 128 ? -3.922 83.812 28.312 1 85.19 128 ASP B C 1
ATOM 4567 O O . ASP B 1 128 ? -4.336 82.812 27.734 1 85.19 128 ASP B O 1
ATOM 4571 N N . ALA B 1 129 ? -2.641 84.062 28.375 1 84.69 129 ALA B N 1
ATOM 4572 C CA . ALA B 1 129 ? -1.623 83.25 27.734 1 84.69 129 ALA B CA 1
ATOM 4573 C C . ALA B 1 129 ? -1.514 81.875 28.406 1 84.69 129 ALA B C 1
ATOM 4575 O O . ALA B 1 129 ? -1.348 80.875 27.734 1 84.69 129 ALA B O 1
ATOM 4576 N N . MET B 1 130 ? -1.58 81.875 29.641 1 82 130 MET B N 1
ATOM 4577 C CA . MET B 1 130 ? -1.564 80.625 30.406 1 82 130 MET B CA 1
ATOM 4578 C C . MET B 1 130 ? -2.777 79.75 30.047 1 82 130 MET B C 1
ATOM 4580 O O . MET B 1 130 ? -2.648 78.562 29.859 1 82 130 MET B O 1
ATOM 4584 N N . GLN B 1 131 ? -3.943 80.375 30.031 1 84.31 131 GLN B N 1
ATOM 4585 C CA . GLN B 1 131 ? -5.164 79.688 29.688 1 84.31 131 GLN B CA 1
ATOM 4586 C C . GLN B 1 131 ? -5.062 79.062 28.297 1 84.31 131 GLN B C 1
ATOM 4588 O O . GLN B 1 131 ? -5.477 77.938 28.094 1 84.31 131 GLN B O 1
ATOM 4593 N N . ASP B 1 132 ? -4.418 79.75 27.312 1 85.38 132 ASP B N 1
ATOM 4594 C CA . ASP B 1 132 ? -4.238 79.25 25.953 1 85.38 132 ASP B CA 1
ATOM 4595 C C . ASP B 1 132 ? -3.34 78 25.938 1 85.38 132 ASP B C 1
ATOM 4597 O O . ASP B 1 132 ? -3.623 77.062 25.234 1 85.38 132 ASP B O 1
ATOM 4601 N N . ALA B 1 133 ? -2.357 78.062 26.703 1 82.38 133 ALA B N 1
ATOM 4602 C CA . ALA B 1 133 ? -1.408 77 26.75 1 82.38 133 ALA B CA 1
ATOM 4603 C C . ALA B 1 133 ? -2.055 75.75 27.344 1 82.38 133 ALA B C 1
ATOM 4605 O O . ALA B 1 133 ? -1.871 74.625 26.828 1 82.38 133 ALA B O 1
ATOM 4606 N N . VAL B 1 134 ? -2.863 75.875 28.328 1 82.88 134 VAL B N 1
ATOM 4607 C CA . VAL B 1 134 ? -3.508 74.75 29 1 82.88 134 VAL B CA 1
ATOM 4608 C C . VAL B 1 134 ? -4.586 74.188 28.094 1 82.88 134 VAL B C 1
ATOM 4610 O O . VAL B 1 134 ? -4.703 72.938 27.969 1 82.88 134 VAL B O 1
ATOM 4613 N N . VAL B 1 135 ? -5.344 75.125 27.5 1 85.69 135 VAL B N 1
ATOM 4614 C CA . VAL B 1 135 ? -6.406 74.625 26.609 1 85.69 135 VAL B CA 1
ATOM 4615 C C . VAL B 1 135 ? -5.805 73.875 25.453 1 85.69 135 VAL B C 1
ATOM 4617 O O . VAL B 1 135 ? -6.34 72.812 25.062 1 85.69 135 VAL B O 1
ATOM 4620 N N . LYS B 1 136 ? -4.68 74.312 24.906 1 85.94 136 LYS B N 1
ATOM 4621 C CA . LYS B 1 136 ? -4.016 73.562 23.812 1 85.94 136 LYS B CA 1
ATOM 4622 C C . LYS B 1 136 ? -3.514 72.25 24.266 1 85.94 136 LYS B C 1
ATOM 4624 O O . LYS B 1 136 ? -3.711 71.25 23.578 1 85.94 136 LYS B O 1
ATOM 4629 N N . MET B 1 137 ? -2.973 72.125 25.344 1 83.25 137 MET B N 1
ATOM 4630 C CA . MET B 1 137 ? -2.455 70.875 25.891 1 83.25 137 MET B CA 1
ATOM 4631 C C . MET B 1 137 ? -3.588 69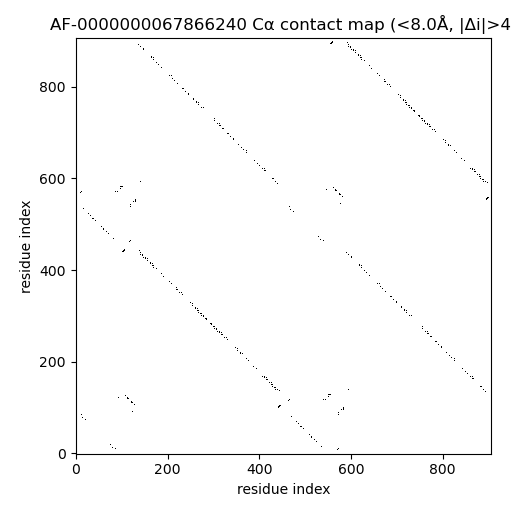.938 26.141 1 83.25 137 MET B C 1
ATOM 4633 O O . MET B 1 137 ? -3.484 68.75 25.781 1 83.25 137 MET B O 1
ATOM 4637 N N . LEU B 1 138 ? -4.633 70.375 26.781 1 84.31 138 LEU B N 1
ATOM 4638 C CA . LEU B 1 138 ? -5.773 69.5 27.078 1 84.31 138 LEU B CA 1
ATOM 4639 C C . LEU B 1 138 ? -6.426 69 25.781 1 84.31 138 LEU B C 1
ATOM 4641 O O . LEU B 1 138 ? -6.918 67.875 25.719 1 84.31 138 LEU B O 1
ATOM 4645 N N . GLY B 1 139 ? -6.402 69.875 24.828 1 86.5 139 GLY B N 1
ATOM 4646 C CA . GLY B 1 139 ? -6.883 69.438 23.516 1 86.5 139 GLY B CA 1
ATOM 4647 C C . GLY B 1 139 ? -6.062 68.312 22.906 1 86.5 139 GLY B C 1
ATOM 4648 O O . GLY B 1 139 ? -6.621 67.375 22.375 1 86.5 139 GLY B O 1
ATOM 4649 N N . ASP B 1 140 ? -4.738 68.438 23 1 87.5 140 ASP B N 1
ATOM 4650 C CA . ASP B 1 140 ? -3.842 67.438 22.484 1 87.5 140 ASP B CA 1
ATOM 4651 C C . ASP B 1 140 ? -4.027 66.125 23.234 1 87.5 140 ASP B C 1
ATOM 4653 O O . ASP B 1 140 ? -4.035 65.062 22.641 1 87.5 140 ASP B O 1
ATOM 4657 N N . VAL B 1 141 ? -4.223 66.188 24.5 1 87.75 141 VAL B N 1
ATOM 4658 C CA . VAL B 1 141 ? -4.41 65 25.328 1 87.75 141 VAL B CA 1
ATOM 4659 C C . VAL B 1 141 ? -5.734 64.312 24.984 1 87.75 141 VAL B C 1
ATOM 4661 O O . VAL B 1 141 ? -5.801 63.094 24.875 1 87.75 141 VAL B O 1
ATOM 4664 N N . ASN B 1 142 ? -6.762 65.125 24.828 1 89.31 142 ASN B N 1
ATOM 4665 C CA . ASN B 1 142 ? -8.062 64.625 24.453 1 89.31 142 ASN B CA 1
ATOM 4666 C C . ASN B 1 142 ? -8.008 63.875 23.109 1 89.31 142 ASN B C 1
ATOM 4668 O O . ASN B 1 142 ? -8.539 62.781 22.969 1 89.31 142 ASN B O 1
ATOM 4672 N N . SER B 1 143 ? -7.305 64.5 22.141 1 91.25 143 SER B N 1
ATOM 4673 C CA . SER B 1 143 ? -7.168 63.875 20.828 1 91.25 143 SER B CA 1
ATOM 4674 C C . SER B 1 143 ? -6.383 62.562 20.906 1 91.25 143 SER B C 1
ATOM 4676 O O . SER B 1 143 ? -6.754 61.562 20.281 1 91.25 143 SER B O 1
ATOM 4678 N N . ALA B 1 144 ? -5.34 62.562 21.656 1 91.75 144 ALA B N 1
ATOM 4679 C CA . ALA B 1 144 ? -4.523 61.375 21.812 1 91.75 144 ALA B CA 1
ATOM 4680 C C . ALA B 1 144 ? -5.328 60.25 22.484 1 91.75 144 ALA B C 1
ATOM 4682 O O . ALA B 1 144 ? -5.234 59.094 22.078 1 91.75 144 ALA B O 1
ATOM 4683 N N . ALA B 1 145 ? -6.102 60.594 23.5 1 93.38 145 ALA B N 1
ATOM 4684 C CA . ALA B 1 145 ? -6.91 59.594 24.219 1 93.38 145 ALA B CA 1
ATOM 4685 C C . ALA B 1 145 ? -7.957 58.969 23.297 1 93.38 145 ALA B C 1
ATOM 4687 O O . ALA B 1 145 ? -8.203 57.781 23.359 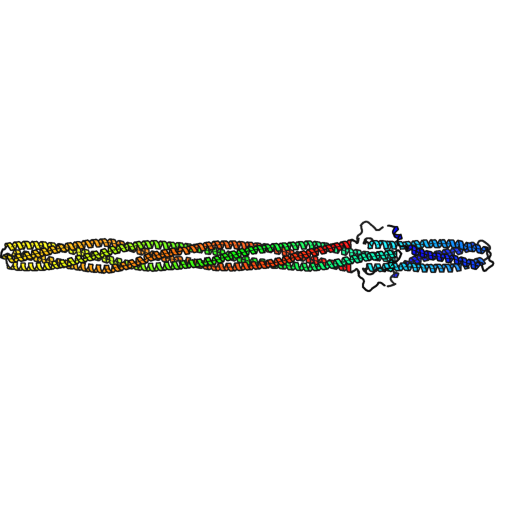1 93.38 145 ALA B O 1
ATOM 4688 N N . ILE B 1 146 ? -8.516 59.781 22.422 1 94.56 146 ILE B N 1
ATOM 4689 C CA . ILE B 1 146 ? -9.5 59.281 21.469 1 94.56 146 ILE B CA 1
ATOM 4690 C C . ILE B 1 146 ? -8.828 58.312 20.5 1 94.56 146 ILE B C 1
ATOM 4692 O O . ILE B 1 146 ? -9.375 57.25 20.219 1 94.56 146 ILE B O 1
ATOM 4696 N N . GLU B 1 147 ? -7.629 58.656 20.094 1 95.81 147 GLU B N 1
ATOM 4697 C CA . GLU B 1 147 ? -6.902 57.812 19.172 1 95.81 147 GLU B CA 1
ATOM 4698 C C . GLU B 1 147 ? -6.52 56.469 19.844 1 95.81 147 GLU B C 1
ATOM 4700 O O . GLU B 1 147 ? -6.613 55.406 19.219 1 95.81 147 GLU B O 1
ATOM 4705 N N . VAL B 1 148 ? -6.07 56.562 21.062 1 96.38 148 VAL B N 1
ATOM 4706 C CA . VAL B 1 148 ? -5.742 55.344 21.797 1 96.38 148 VAL B CA 1
ATOM 4707 C C . VAL B 1 148 ? -6.98 54.469 21.922 1 96.38 148 VAL B C 1
ATOM 4709 O O . VAL B 1 148 ? -6.906 53.25 21.75 1 96.38 148 VAL B O 1
ATOM 4712 N N . ASN B 1 149 ? -8.086 55.062 22.25 1 96.56 149 ASN B N 1
ATOM 4713 C CA . ASN B 1 149 ? -9.328 54.312 22.359 1 96.56 149 ASN B CA 1
ATOM 4714 C C . ASN B 1 149 ? -9.68 53.625 21.047 1 96.56 149 ASN B C 1
ATOM 4716 O O . ASN B 1 149 ? -10.062 52.469 21.047 1 96.56 149 ASN B O 1
ATOM 4720 N N . ASP B 1 150 ? -9.539 54.281 19.906 1 97.19 150 ASP B N 1
ATOM 4721 C CA . ASP B 1 150 ? -9.82 53.719 18.594 1 97.19 150 ASP B CA 1
ATOM 4722 C C . ASP B 1 150 ? -8.898 52.531 18.281 1 97.19 150 ASP B C 1
ATOM 4724 O O . ASP B 1 150 ? -9.352 51.5 17.828 1 97.19 150 ASP B O 1
ATOM 4728 N N . LYS B 1 151 ? -7.66 52.781 18.5 1 97.25 151 LYS B N 1
ATOM 4729 C CA . LYS B 1 151 ? -6.688 51.719 18.234 1 97.25 151 LYS B CA 1
ATOM 4730 C C . LYS B 1 151 ? -6.898 50.531 19.156 1 97.25 151 LYS B C 1
ATOM 4732 O O . LYS B 1 151 ? -6.703 49.375 18.75 1 97.25 151 LYS B O 1
ATOM 4737 N N . SER B 1 152 ? -7.258 50.781 20.422 1 97.56 152 SER B N 1
ATOM 4738 C CA . SER B 1 152 ? -7.57 49.719 21.359 1 97.56 152 SER B CA 1
ATOM 4739 C C . SER B 1 152 ? -8.742 48.875 20.859 1 97.56 152 SER B C 1
ATOM 4741 O O . SER B 1 152 ? -8.711 47.656 20.969 1 97.56 152 SER B O 1
ATOM 4743 N N . ASN B 1 153 ? -9.766 49.531 20.281 1 97.19 153 ASN B N 1
ATOM 4744 C CA . ASN B 1 153 ? -10.906 48.812 19.734 1 97.19 153 ASN B CA 1
ATOM 4745 C C . ASN B 1 153 ? -10.5 47.938 18.531 1 97.19 153 ASN B C 1
ATOM 4747 O O . ASN B 1 153 ? -10.945 46.812 18.391 1 97.19 153 ASN B O 1
ATOM 4751 N N . THR B 1 154 ? -9.664 48.5 17.719 1 97.88 154 THR B N 1
ATOM 4752 C CA . THR B 1 154 ? -9.172 47.75 16.547 1 97.88 154 THR B CA 1
ATOM 4753 C C . THR B 1 154 ? -8.344 46.562 16.984 1 97.88 154 THR B C 1
ATOM 4755 O O . THR B 1 154 ? -8.469 45.469 16.406 1 97.88 154 THR B O 1
ATOM 4758 N N . LEU B 1 155 ? -7.508 46.781 17.969 1 98.06 155 LEU B N 1
ATOM 4759 C CA . LEU B 1 155 ? -6.699 45.688 18.5 1 98.06 155 LEU B CA 1
ATOM 4760 C C . LEU B 1 155 ? -7.582 44.562 19.078 1 98.06 155 LEU B C 1
ATOM 4762 O O . LEU B 1 155 ? -7.285 43.406 18.906 1 98.06 155 LEU B O 1
ATOM 4766 N N . THR B 1 156 ? -8.648 45 19.781 1 97.88 156 THR B N 1
ATOM 4767 C CA . THR B 1 156 ? -9.586 44.031 20.328 1 97.88 156 THR B CA 1
ATOM 4768 C C . THR B 1 156 ? -10.188 43.156 19.234 1 97.88 156 THR B C 1
ATOM 4770 O O . THR B 1 156 ? -10.203 41.938 19.344 1 97.88 156 THR B O 1
ATOM 4773 N N . CYS B 1 157 ? -10.594 43.719 18.109 1 97.81 157 CYS B N 1
ATOM 4774 C CA . CYS B 1 157 ? -11.172 43 16.984 1 97.81 157 CYS B CA 1
ATOM 4775 C C . CYS B 1 157 ? -10.133 42.094 16.328 1 97.81 157 CYS B C 1
ATOM 4777 O O . CYS B 1 157 ? -10.422 40.938 16.016 1 97.81 157 CYS B O 1
ATOM 4779 N N . THR B 1 158 ? -8.953 42.656 16.125 1 97.94 158 THR B N 1
ATOM 4780 C CA . THR B 1 158 ? -7.883 41.875 15.492 1 97.94 158 THR B CA 1
ATOM 4781 C C . THR B 1 158 ? -7.52 40.656 16.344 1 97.94 158 THR B C 1
ATOM 4783 O O . THR B 1 158 ? -7.289 39.562 15.805 1 97.94 158 THR B O 1
ATOM 4786 N N . SER B 1 159 ? -7.441 40.844 17.688 1 98.06 159 SER B N 1
ATOM 4787 C CA . SER B 1 159 ? -7.109 39.75 18.594 1 98.06 159 SER B CA 1
ATOM 4788 C C . SER B 1 159 ? -8.156 38.656 18.516 1 98.06 159 SER B C 1
ATOM 4790 O O . SER B 1 159 ? -7.812 37.469 18.562 1 98.06 159 SER B O 1
ATOM 4792 N N . GLN B 1 160 ? -9.406 39 18.359 1 96.75 160 GLN B N 1
ATOM 4793 C CA . GLN B 1 160 ? -10.469 38.031 18.219 1 96.75 160 GLN B CA 1
ATOM 4794 C C . GLN B 1 160 ? -10.305 37.219 16.922 1 96.75 160 GLN B C 1
ATOM 4796 O O . GLN B 1 160 ? -10.523 36.031 16.906 1 96.75 160 GLN B O 1
ATOM 4801 N N . GLY B 1 161 ? -9.945 37.938 15.906 1 96.75 161 GLY B N 1
ATOM 4802 C CA . GLY B 1 161 ? -9.648 37.25 14.656 1 96.75 161 GLY B CA 1
ATOM 4803 C C . GLY B 1 161 ? -8.492 36.281 14.773 1 96.75 161 GLY B C 1
ATOM 4804 O O . GLY B 1 161 ? -8.555 35.156 14.25 1 96.75 161 GLY B O 1
ATOM 4805 N N . LEU B 1 162 ? -7.492 36.656 15.445 1 97.19 162 LEU B N 1
ATOM 4806 C CA . LEU B 1 162 ? -6.332 35.812 15.672 1 97.19 162 LEU B CA 1
ATOM 4807 C C . LEU B 1 162 ? -6.723 34.562 16.469 1 97.19 162 LEU B C 1
ATOM 4809 O O . LEU B 1 162 ? -6.281 33.469 16.141 1 97.19 162 LEU B O 1
ATOM 4813 N N . MET B 1 163 ? -7.543 34.75 17.5 1 97.38 163 MET B N 1
ATOM 4814 C CA . MET B 1 163 ? -8.016 33.625 18.297 1 97.38 163 MET B CA 1
ATOM 4815 C C . MET B 1 163 ? -8.812 32.656 17.438 1 97.38 163 MET B C 1
ATOM 4817 O O . MET B 1 163 ? -8.641 31.438 17.562 1 97.38 163 MET B O 1
ATOM 4821 N N . ASN B 1 164 ? -9.664 33.125 16.547 1 97.19 164 ASN B N 1
ATOM 4822 C CA . ASN B 1 164 ? -10.445 32.281 15.648 1 97.19 164 ASN B CA 1
ATOM 4823 C C . ASN B 1 164 ? -9.547 31.516 14.688 1 97.19 164 ASN B C 1
ATOM 4825 O O . ASN B 1 164 ? -9.781 30.328 14.438 1 97.19 164 ASN B O 1
ATOM 4829 N N . SER B 1 165 ? -8.602 32.219 14.148 1 97.31 165 SER B N 1
ATOM 4830 C CA . SER B 1 165 ? -7.668 31.547 13.242 1 97.31 165 SER B CA 1
ATOM 4831 C C . SER B 1 165 ? -6.887 30.438 13.953 1 97.31 165 SER B C 1
ATOM 4833 O O . SER B 1 165 ? -6.676 29.359 13.391 1 97.31 165 SER B O 1
ATOM 4835 N N . ALA B 1 166 ? -6.438 30.719 15.125 1 97.31 166 ALA B N 1
ATOM 4836 C CA . ALA B 1 166 ? -5.723 29.719 15.914 1 97.31 166 ALA B CA 1
ATOM 4837 C C . ALA B 1 166 ? -6.602 28.5 16.188 1 97.31 166 ALA B C 1
ATOM 4839 O O . ALA B 1 166 ? -6.137 27.359 16.094 1 97.31 166 ALA B O 1
ATOM 4840 N N . GLU B 1 167 ? -7.848 28.75 16.484 1 96.56 167 GLU B N 1
ATOM 4841 C CA . GLU B 1 167 ? -8.797 27.656 16.719 1 96.56 167 GLU B CA 1
ATOM 4842 C C . GLU B 1 167 ? -9.016 26.828 15.469 1 96.56 167 GLU B C 1
ATOM 4844 O O . GLU B 1 167 ? -9.078 25.594 15.539 1 96.56 167 GLU B O 1
ATOM 4849 N N . ASN B 1 168 ? -9.117 27.453 14.359 1 96.69 168 ASN B N 1
ATOM 4850 C CA . ASN B 1 168 ? -9.281 26.75 13.086 1 96.69 168 ASN B CA 1
ATOM 4851 C C . ASN B 1 168 ? -8.086 25.859 12.773 1 96.69 168 ASN B C 1
ATOM 4853 O O . ASN B 1 168 ? -8.258 24.734 12.305 1 96.69 168 ASN B O 1
ATOM 4857 N N . ILE B 1 169 ? -6.918 26.391 13.031 1 97.25 169 ILE B N 1
ATOM 4858 C CA . ILE B 1 169 ? -5.707 25.594 12.805 1 97.25 169 ILE B CA 1
ATOM 4859 C C . ILE B 1 169 ? -5.723 24.359 13.695 1 97.25 169 ILE B C 1
ATOM 4861 O O . ILE B 1 169 ? -5.461 23.25 13.234 1 97.25 169 ILE B O 1
ATOM 4865 N N . SER B 1 170 ? -6.047 24.547 14.938 1 97.5 170 SER B N 1
ATOM 4866 C CA . SER B 1 170 ? -6.086 23.453 15.891 1 97.5 170 SER B CA 1
ATOM 4867 C C . SER B 1 170 ? -7.086 22.375 15.461 1 97.5 170 SER B C 1
ATOM 4869 O O . SER B 1 170 ? -6.805 21.188 15.555 1 97.5 170 SER B O 1
ATOM 4871 N N . LYS B 1 171 ? -8.242 22.781 14.984 1 97.25 171 LYS B N 1
ATOM 4872 C CA . LYS B 1 171 ? -9.258 21.844 14.5 1 97.25 171 LYS B CA 1
ATOM 4873 C C . LYS B 1 171 ? -8.75 21.062 13.289 1 97.25 171 LYS B C 1
ATOM 4875 O O . LYS B 1 171 ? -8.93 19.844 13.219 1 97.25 171 LYS B O 1
ATOM 4880 N N . SER B 1 172 ? -8.148 21.797 12.367 1 97.88 172 SER B N 1
ATOM 4881 C CA . SER B 1 172 ? -7.621 21.141 11.164 1 97.88 172 SER B CA 1
ATOM 4882 C C . SER B 1 172 ? -6.535 20.141 11.516 1 97.88 172 SER B C 1
ATOM 4884 O O . SER B 1 172 ? -6.48 19.047 10.945 1 97.88 172 SER B O 1
ATOM 4886 N N . VAL B 1 173 ? -5.691 20.469 12.453 1 97.88 173 VAL B N 1
ATOM 4887 C CA . VAL B 1 173 ? -4.621 19.578 12.883 1 97.88 173 VAL B CA 1
ATOM 4888 C C . VAL B 1 173 ? -5.223 18.328 13.539 1 97.88 173 VAL B C 1
ATOM 4890 O O . VAL B 1 173 ? -4.73 17.219 13.336 1 97.88 173 VAL B O 1
ATOM 4893 N N . SER B 1 174 ? -6.234 18.516 14.328 1 97.19 174 SER B N 1
ATOM 4894 C CA . SER B 1 174 ? -6.918 17.391 14.945 1 97.19 174 SER B CA 1
ATOM 4895 C C . SER B 1 174 ? -7.48 16.438 13.898 1 97.19 174 SER B C 1
ATOM 4897 O O . SER B 1 174 ? -7.391 15.219 14.039 1 97.19 174 SER B O 1
ATOM 4899 N N . GLU B 1 175 ? -8.008 16.938 12.852 1 96.94 175 GLU B N 1
ATOM 4900 C CA . GLU B 1 175 ? -8.539 16.141 11.758 1 96.94 175 GLU B CA 1
ATOM 4901 C C . GLU B 1 175 ? -7.426 15.398 11.023 1 96.94 175 GLU B C 1
ATOM 4903 O O . GLU B 1 175 ? -7.586 14.242 10.641 1 96.94 175 GLU B O 1
ATOM 4908 N N . ILE B 1 176 ? -6.32 16.078 10.828 1 97.12 176 ILE B N 1
ATOM 4909 C CA . ILE B 1 176 ? -5.164 15.438 10.203 1 97.12 176 ILE B CA 1
ATOM 4910 C C . ILE B 1 176 ? -4.73 14.234 11.031 1 97.12 176 ILE B C 1
ATOM 4912 O O . ILE B 1 176 ? -4.504 13.148 10.492 1 97.12 176 ILE B O 1
ATOM 4916 N N . THR B 1 177 ? -4.617 14.453 12.328 1 96.69 177 THR B N 1
ATOM 4917 C CA . THR B 1 177 ? -4.176 13.383 13.227 1 96.69 177 THR B CA 1
ATOM 4918 C C . THR B 1 177 ? -5.148 12.211 13.18 1 96.69 177 THR B C 1
ATOM 4920 O O . THR B 1 177 ? -4.73 11.047 13.219 1 96.69 177 THR B O 1
ATOM 4923 N N . SER B 1 178 ? -6.422 12.477 13.125 1 96.75 178 SER B N 1
ATOM 4924 C CA . SER B 1 178 ? -7.43 11.43 13 1 96.75 178 SER B CA 1
ATOM 4925 C C . SER B 1 178 ? -7.266 10.664 11.688 1 96.75 178 SER B C 1
ATOM 4927 O O . SER B 1 178 ? -7.34 9.438 11.672 1 96.75 178 SER B O 1
ATOM 4929 N N . ASN B 1 179 ? -7.082 11.391 10.594 1 95.94 179 ASN B N 1
ATOM 4930 C CA . ASN B 1 179 ? -6.84 10.789 9.289 1 95.94 179 ASN B CA 1
ATOM 4931 C C . ASN B 1 179 ? -5.613 9.883 9.312 1 95.94 179 ASN B C 1
ATOM 4933 O O . ASN B 1 179 ? -5.641 8.789 8.75 1 95.94 179 ASN B O 1
ATOM 4937 N N . LEU B 1 180 ? -4.57 10.328 9.992 1 95.81 180 LEU B N 1
ATOM 4938 C CA . LEU B 1 180 ? -3.33 9.562 10.062 1 95.81 180 LEU B CA 1
ATOM 4939 C C . LEU B 1 180 ? -3.533 8.273 10.852 1 95.81 180 LEU B C 1
ATOM 4941 O O . LEU B 1 180 ? -2.91 7.25 10.555 1 95.81 180 LEU B O 1
ATOM 4945 N N . THR B 1 181 ? -4.402 8.297 11.859 1 95 181 THR B N 1
ATOM 4946 C CA . THR B 1 181 ? -4.73 7.086 12.609 1 95 181 THR B CA 1
ATOM 4947 C C . THR B 1 181 ? -5.406 6.062 11.703 1 95 181 THR B C 1
ATOM 4949 O O . THR B 1 181 ? -5.078 4.875 11.742 1 95 181 THR B O 1
ATOM 4952 N N . GLU B 1 182 ? -6.281 6.539 10.867 1 93.81 182 GLU B N 1
ATOM 4953 C CA . GLU B 1 182 ? -6.945 5.668 9.898 1 93.81 182 GLU B CA 1
ATOM 4954 C C . GLU B 1 182 ? -5.945 5.113 8.883 1 93.81 182 GLU B C 1
ATOM 4956 O O . GLU B 1 182 ? -6.008 3.936 8.531 1 93.81 182 GLU B O 1
ATOM 4961 N N . GLU B 1 183 ? -5.066 5.934 8.422 1 94.94 183 GLU B N 1
ATOM 4962 C CA . GLU B 1 183 ? -4.023 5.512 7.496 1 94.94 183 GLU B CA 1
ATOM 4963 C C . GLU B 1 183 ? -3.145 4.43 8.109 1 94.94 183 GLU B C 1
ATOM 4965 O O . GLU B 1 183 ? -2.811 3.443 7.445 1 94.94 183 GLU B O 1
ATOM 4970 N N . SER B 1 184 ? -2.781 4.621 9.359 1 95.12 184 SER B N 1
ATOM 4971 C CA . SER B 1 184 ? -1.955 3.645 10.07 1 95.12 184 SER B CA 1
ATOM 4972 C C . SER B 1 184 ? -2.641 2.285 10.133 1 95.12 184 SER B C 1
ATOM 4974 O O . SER B 1 184 ? -1.994 1.249 9.961 1 95.12 184 SER B O 1
ATOM 4976 N N . ALA B 1 185 ? -3.945 2.283 10.344 1 95.12 185 ALA B N 1
ATOM 4977 C CA . ALA B 1 185 ? -4.711 1.038 10.359 1 95.12 185 ALA B CA 1
ATOM 4978 C C . ALA B 1 185 ? -4.676 0.354 9 1 95.12 185 ALA B C 1
ATOM 4980 O O . ALA B 1 185 ? -4.516 -0.866 8.914 1 95.12 185 ALA B O 1
ATOM 4981 N N . SER B 1 186 ? -4.84 1.129 7.961 1 96.06 186 SER B N 1
ATOM 4982 C CA . SER B 1 186 ? -4.777 0.601 6.602 1 96.06 186 SER B CA 1
ATOM 4983 C C . SER B 1 186 ? -3.404 0.012 6.301 1 96.06 186 SER B C 1
ATOM 4985 O O . SER B 1 186 ? -3.301 -1.055 5.691 1 96.06 186 SER B O 1
ATOM 4987 N N . ILE B 1 187 ? -2.367 0.681 6.758 1 95.81 187 ILE B N 1
ATOM 4988 C CA . ILE B 1 187 ? -0.991 0.238 6.555 1 95.81 187 ILE B CA 1
ATOM 4989 C C . ILE B 1 187 ? -0.78 -1.112 7.238 1 95.81 187 ILE B C 1
ATOM 4991 O O . ILE B 1 187 ? -0.239 -2.041 6.633 1 95.81 187 ILE B O 1
ATOM 4995 N N . LEU B 1 188 ? -1.253 -1.258 8.453 1 94.88 188 LEU B N 1
ATOM 4996 C CA . LEU B 1 188 ? -1.104 -2.504 9.195 1 94.88 188 LEU B CA 1
ATOM 4997 C C . LEU B 1 188 ? -1.822 -3.648 8.484 1 94.88 188 LEU B C 1
ATOM 4999 O O . LEU B 1 188 ? -1.307 -4.766 8.422 1 94.88 188 LEU B O 1
ATOM 5003 N N . ASN B 1 189 ? -2.965 -3.389 7.945 1 96.38 189 ASN B N 1
ATOM 5004 C CA . ASN B 1 189 ? -3.713 -4.391 7.195 1 96.38 189 ASN B CA 1
ATOM 5005 C C . ASN B 1 189 ? -2.949 -4.848 5.953 1 96.38 189 ASN B C 1
ATOM 5007 O O . ASN B 1 189 ? -2.861 -6.043 5.676 1 96.38 189 ASN B O 1
ATOM 5011 N N . ILE B 1 190 ? -2.381 -3.889 5.258 1 96.19 190 ILE B N 1
ATOM 5012 C CA . ILE B 1 190 ? -1.631 -4.199 4.047 1 96.19 190 ILE B CA 1
ATOM 5013 C C . ILE B 1 190 ? -0.426 -5.07 4.395 1 96.19 190 ILE B C 1
ATOM 5015 O O . ILE B 1 190 ? -0.16 -6.066 3.719 1 96.19 190 ILE B O 1
ATOM 5019 N N . VAL B 1 191 ? 0.3 -4.707 5.422 1 95.62 191 VAL B N 1
ATOM 5020 C CA . VAL B 1 191 ? 1.468 -5.473 5.848 1 95.62 191 VAL B CA 1
ATOM 5021 C C . VAL B 1 191 ? 1.054 -6.898 6.195 1 95.62 191 VAL B C 1
ATOM 5023 O O . VAL B 1 191 ? 1.748 -7.855 5.844 1 95.62 191 VAL B O 1
ATOM 5026 N N . SER B 1 192 ? -0.059 -7.074 6.836 1 96.81 192 SER B N 1
ATOM 5027 C CA . SER B 1 192 ? -0.578 -8.398 7.18 1 96.81 192 SER B CA 1
ATOM 5028 C C . SER B 1 192 ? -0.868 -9.219 5.93 1 96.81 192 SER B C 1
ATOM 5030 O O . SER B 1 192 ? -0.516 -10.398 5.859 1 96.81 192 SER B O 1
ATOM 5032 N N . ILE B 1 193 ? -1.502 -8.609 4.961 1 96.19 193 ILE B N 1
ATOM 5033 C CA . ILE B 1 193 ? -1.835 -9.281 3.711 1 96.19 193 ILE B CA 1
ATOM 5034 C C . ILE B 1 193 ? -0.555 -9.719 3.002 1 96.19 193 ILE B C 1
ATOM 5036 O O . ILE B 1 193 ? -0.467 -10.844 2.502 1 96.19 193 ILE B O 1
ATOM 5040 N N . LEU B 1 194 ? 0.439 -8.875 3.029 1 94.06 194 LEU B N 1
ATOM 5041 C CA . LEU B 1 194 ? 1.697 -9.172 2.354 1 94.06 194 LEU B CA 1
ATOM 5042 C C . LEU B 1 194 ? 2.443 -10.297 3.064 1 94.06 194 LEU B C 1
ATOM 5044 O O . LEU B 1 194 ? 3.135 -11.086 2.422 1 94.06 194 LEU B O 1
ATOM 5048 N N . THR B 1 195 ? 2.307 -10.398 4.344 1 93.94 195 THR B N 1
ATOM 5049 C CA . THR B 1 195 ? 2.861 -11.516 5.09 1 93.94 195 THR B CA 1
ATOM 5050 C C . THR B 1 195 ? 2.189 -12.828 4.684 1 93.94 195 THR B C 1
ATOM 5052 O O . THR B 1 195 ? 2.857 -13.852 4.516 1 93.94 195 THR B O 1
ATOM 5055 N N . ASP B 1 196 ? 0.908 -12.789 4.457 1 94 196 ASP B N 1
ATOM 5056 C CA . ASP B 1 196 ? 0.173 -13.945 3.953 1 94 196 ASP B CA 1
ATOM 5057 C C . ASP B 1 196 ? 0.671 -14.344 2.568 1 94 196 ASP B C 1
ATOM 5059 O O . ASP B 1 196 ? 0.787 -15.539 2.268 1 94 196 ASP B O 1
ATOM 5063 N N . PHE B 1 197 ? 1 -13.352 1.729 1 94.44 197 PHE B N 1
ATOM 5064 C CA . PHE B 1 197 ? 1.505 -13.625 0.389 1 94.44 197 PHE B CA 1
ATOM 5065 C C . PHE B 1 197 ? 2.768 -14.477 0.45 1 94.44 197 PHE B C 1
ATOM 5067 O O . PHE B 1 197 ? 2.928 -15.414 -0.333 1 94.44 197 PHE B O 1
ATOM 5074 N N . LYS B 1 198 ? 3.602 -14.117 1.365 1 92.25 198 LYS B N 1
ATOM 5075 C CA . LYS B 1 198 ? 4.855 -14.859 1.479 1 92.25 198 LYS B CA 1
ATOM 5076 C C . LYS B 1 198 ? 4.602 -16.344 1.743 1 92.25 198 LYS B C 1
ATOM 5078 O O . LYS B 1 198 ? 5.211 -17.203 1.11 1 92.25 198 LYS B O 1
ATOM 5083 N N . SER B 1 199 ? 3.658 -16.609 2.637 1 94.25 199 SER B N 1
ATOM 5084 C CA . SER B 1 199 ? 3.305 -17.984 2.969 1 94.25 199 SER B CA 1
ATOM 5085 C C . SER B 1 199 ? 2.666 -18.703 1.779 1 94.25 199 SER B C 1
ATOM 5087 O O . SER B 1 199 ? 2.99 -19.859 1.49 1 94.25 199 SER B O 1
ATOM 5089 N N . ILE B 1 200 ? 1.767 -18.047 1.112 1 94.19 200 ILE B N 1
ATOM 5090 C CA . ILE B 1 200 ? 1.072 -18.594 -0.043 1 94.19 200 ILE B CA 1
ATOM 5091 C C . ILE B 1 200 ? 2.08 -18.922 -1.145 1 94.19 200 ILE B C 1
ATOM 5093 O O . ILE B 1 200 ? 2.021 -19.984 -1.753 1 94.19 200 ILE B O 1
ATOM 5097 N N . LEU B 1 201 ? 3.057 -18.047 -1.347 1 92.94 201 LEU B N 1
ATOM 5098 C CA . LEU B 1 201 ? 4.039 -18.203 -2.414 1 92.94 201 LEU B CA 1
ATOM 5099 C C . LEU B 1 201 ? 4.992 -19.344 -2.107 1 92.94 201 LEU B C 1
ATOM 5101 O O . LEU B 1 201 ? 5.406 -20.078 -3.016 1 92.94 201 LEU B O 1
ATOM 5105 N N . GLU B 1 202 ? 5.32 -19.531 -0.853 1 93.25 202 GLU B N 1
ATOM 5106 C CA . GLU B 1 202 ? 6.133 -20.672 -0.454 1 93.25 202 GLU B CA 1
ATOM 5107 C C . GLU B 1 202 ? 5.41 -22 -0.73 1 93.25 202 GLU B C 1
ATOM 5109 O O . GLU B 1 202 ? 6.008 -22.938 -1.244 1 93.25 202 GLU B O 1
ATOM 5114 N N . THR B 1 203 ? 4.176 -22 -0.413 1 94.12 203 THR B N 1
ATOM 5115 C CA . THR B 1 203 ? 3.354 -23.172 -0.678 1 94.12 203 THR B CA 1
ATOM 5116 C C . THR B 1 203 ? 3.252 -23.438 -2.178 1 94.12 203 THR B C 1
ATOM 5118 O O . THR B 1 203 ? 3.293 -24.578 -2.617 1 94.12 203 THR B O 1
ATOM 5121 N N . ASN B 1 204 ? 3.131 -22.422 -2.971 1 93.88 204 ASN B N 1
ATOM 5122 C CA . ASN B 1 204 ? 3.072 -22.547 -4.422 1 93.88 204 ASN B CA 1
ATOM 5123 C C . ASN B 1 204 ? 4.367 -23.125 -4.988 1 93.88 204 ASN B C 1
ATOM 5125 O O . ASN B 1 204 ? 4.332 -23.984 -5.867 1 93.88 204 ASN B O 1
ATOM 5129 N N . LEU B 1 205 ? 5.473 -22.625 -4.52 1 94.12 205 LEU B N 1
ATOM 5130 C CA . LEU B 1 205 ? 6.762 -23.141 -4.977 1 94.12 205 LEU B CA 1
ATOM 5131 C C . LEU B 1 205 ? 6.906 -24.609 -4.648 1 94.12 205 LEU B C 1
ATOM 5133 O O . LEU B 1 205 ? 7.383 -25.391 -5.477 1 94.12 205 LEU B O 1
ATOM 5137 N N . GLU B 1 206 ? 6.438 -25 -3.449 1 94.88 206 GLU B N 1
ATOM 5138 C CA . GLU B 1 206 ? 6.465 -26.406 -3.057 1 94.88 206 GLU B CA 1
ATOM 5139 C C . GLU B 1 206 ? 5.559 -27.25 -3.953 1 94.88 206 GLU B C 1
ATOM 5141 O O . GLU B 1 206 ? 5.949 -28.328 -4.391 1 94.88 206 GLU B O 1
ATOM 5146 N N . ALA B 1 207 ? 4.383 -26.75 -4.207 1 95.12 207 ALA B N 1
ATOM 5147 C CA . ALA B 1 207 ? 3.441 -27.453 -5.078 1 95.12 207 ALA B CA 1
ATOM 5148 C C . ALA B 1 207 ? 4.012 -27.609 -6.484 1 95.12 207 ALA B C 1
ATOM 5150 O O . ALA B 1 207 ? 3.92 -28.688 -7.074 1 95.12 207 ALA B O 1
ATOM 5151 N N . THR B 1 208 ? 4.621 -26.562 -7.004 1 94.94 208 THR B N 1
ATOM 5152 C CA . THR B 1 208 ? 5.215 -26.594 -8.336 1 94.94 208 THR B CA 1
ATOM 5153 C C . THR B 1 208 ? 6.363 -27.609 -8.391 1 94.94 208 THR B C 1
ATOM 5155 O O . THR B 1 208 ? 6.477 -28.375 -9.344 1 94.94 208 THR B O 1
ATOM 5158 N N . ASN B 1 209 ? 7.184 -27.656 -7.363 1 94.62 209 ASN B N 1
ATOM 5159 C CA . ASN B 1 209 ? 8.289 -28.594 -7.281 1 94.62 209 ASN B CA 1
ATOM 5160 C C . ASN B 1 209 ? 7.789 -30.047 -7.227 1 94.62 209 ASN B C 1
ATOM 5162 O O . ASN B 1 209 ? 8.367 -30.922 -7.855 1 94.62 209 ASN B O 1
ATOM 5166 N N . ASN B 1 210 ? 6.742 -30.25 -6.5 1 95.12 210 ASN B N 1
ATOM 5167 C CA . ASN B 1 210 ? 6.141 -31.578 -6.414 1 95.12 210 ASN B CA 1
ATOM 5168 C C . ASN B 1 210 ? 5.613 -32.031 -7.77 1 95.12 210 ASN B C 1
ATOM 5170 O O . ASN B 1 210 ? 5.863 -33.156 -8.18 1 95.12 210 ASN B O 1
ATOM 5174 N N . ILE B 1 211 ? 4.945 -31.172 -8.445 1 95.38 211 ILE B N 1
ATOM 5175 C CA . ILE B 1 211 ? 4.414 -31.484 -9.766 1 95.38 211 ILE B CA 1
ATOM 5176 C C . ILE B 1 211 ? 5.562 -31.781 -10.727 1 95.38 211 ILE B C 1
ATOM 5178 O O . ILE B 1 211 ? 5.504 -32.75 -11.5 1 95.38 211 ILE B O 1
ATOM 5182 N N . THR B 1 212 ? 6.59 -30.953 -10.656 1 94.81 212 THR B N 1
ATOM 5183 C CA . THR B 1 212 ? 7.754 -31.141 -11.516 1 94.81 212 THR B CA 1
ATOM 5184 C C . THR B 1 212 ? 8.406 -32.5 -11.258 1 94.81 212 THR B C 1
ATOM 5186 O O . THR B 1 212 ? 8.727 -33.219 -12.203 1 94.81 212 THR B O 1
ATOM 5189 N N . SER B 1 213 ? 8.539 -32.875 -10.008 1 95.56 213 SER B N 1
ATOM 5190 C CA . SER B 1 213 ? 9.141 -34.156 -9.633 1 95.56 213 SER B CA 1
ATOM 5191 C C . SER B 1 213 ? 8.289 -35.312 -10.109 1 95.56 213 SER B C 1
ATOM 5193 O O . SER B 1 213 ? 8.805 -36.281 -10.688 1 95.56 213 SER B O 1
ATOM 5195 N N . MET B 1 214 ? 6.996 -35.219 -9.906 1 94.56 214 MET B N 1
ATOM 5196 C CA . MET B 1 214 ? 6.086 -36.281 -10.336 1 94.56 214 MET B CA 1
ATOM 5197 C C . MET B 1 214 ? 6.066 -36.406 -11.852 1 94.56 214 MET B C 1
ATOM 5199 O O . MET B 1 214 ? 6.035 -37.5 -12.398 1 94.56 214 MET B O 1
ATOM 5203 N N . SER B 1 215 ? 6.094 -35.281 -12.539 1 95.88 215 SER B N 1
ATOM 5204 C CA . SER B 1 215 ? 6.137 -35.25 -14 1 95.88 215 SER B CA 1
ATOM 5205 C C . SER B 1 215 ? 7.41 -35.906 -14.516 1 95.88 215 SER B C 1
ATOM 5207 O O . SER B 1 215 ? 7.367 -36.688 -15.484 1 95.88 215 SER B O 1
ATOM 5209 N N . ARG B 1 216 ? 8.547 -35.688 -13.875 1 96 216 ARG B N 1
ATOM 5210 C CA . ARG B 1 216 ? 9.805 -36.312 -14.258 1 96 216 ARG B CA 1
ATOM 5211 C C . ARG B 1 216 ? 9.727 -37.844 -14.062 1 96 216 ARG B C 1
ATOM 5213 O O . ARG B 1 216 ? 10.203 -38.594 -14.914 1 96 216 ARG B O 1
ATOM 5220 N N . ASN B 1 217 ? 9.109 -38.219 -12.977 1 96.25 217 ASN B N 1
ATOM 5221 C CA . ASN B 1 217 ? 8.93 -39.656 -12.727 1 96.25 217 ASN B CA 1
ATOM 5222 C C . ASN B 1 217 ? 8.07 -40.312 -13.805 1 96.25 217 ASN B C 1
ATOM 5224 O O . ASN B 1 217 ? 8.383 -41.406 -14.273 1 96.25 217 ASN B O 1
ATOM 5228 N N . VAL B 1 218 ? 7.008 -39.656 -14.18 1 96.5 218 VAL B N 1
ATOM 5229 C CA . VAL B 1 218 ? 6.137 -40.156 -15.234 1 96.5 218 VAL B CA 1
ATOM 5230 C C . VAL B 1 218 ? 6.93 -40.281 -16.531 1 96.5 218 VAL B C 1
ATOM 5232 O O . VAL B 1 218 ? 6.848 -41.312 -17.219 1 96.5 218 VAL B O 1
ATOM 5235 N N . ASN B 1 219 ? 7.66 -39.219 -16.875 1 95.88 219 ASN B N 1
ATOM 5236 C CA . ASN B 1 219 ? 8.461 -39.25 -18.094 1 95.88 219 ASN B CA 1
ATOM 5237 C C . ASN B 1 219 ? 9.461 -40.375 -18.094 1 95.88 219 ASN B C 1
ATOM 5239 O O . ASN B 1 219 ? 9.617 -41.094 -19.109 1 95.88 219 ASN B O 1
ATOM 5243 N N . ASP B 1 220 ? 10.188 -40.656 -16.984 1 96.19 220 ASP B N 1
ATOM 5244 C CA . ASP B 1 220 ? 11.172 -41.719 -16.875 1 96.19 220 ASP B CA 1
ATOM 5245 C C . ASP B 1 220 ? 10.516 -43.094 -17.047 1 96.19 220 ASP B C 1
ATOM 5247 O O . ASP B 1 220 ? 11.016 -43.938 -17.797 1 96.19 220 ASP B O 1
ATOM 5251 N N . LYS B 1 221 ? 9.414 -43.25 -16.359 1 95.62 221 LYS B N 1
ATOM 5252 C CA . LYS B 1 221 ? 8.703 -44.5 -16.469 1 95.62 221 LYS B CA 1
ATOM 5253 C C . LYS B 1 221 ? 8.219 -44.75 -17.891 1 95.62 221 LYS B C 1
ATOM 5255 O O . LYS B 1 221 ? 8.305 -45.875 -18.391 1 95.62 221 LYS B O 1
ATOM 5260 N N . ALA B 1 222 ? 7.676 -43.688 -18.5 1 96.19 222 ALA B N 1
ATOM 5261 C CA . ALA B 1 222 ? 7.191 -43.812 -19.875 1 96.19 222 ALA B CA 1
ATOM 5262 C C . ALA B 1 222 ? 8.328 -44.156 -20.828 1 96.19 222 ALA B C 1
ATOM 5264 O O . ALA B 1 222 ? 8.18 -45 -21.703 1 96.19 222 ALA B O 1
ATOM 5265 N N . ASN B 1 223 ? 9.508 -43.594 -20.688 1 95.75 223 ASN B N 1
ATOM 5266 C CA . ASN B 1 223 ? 10.656 -43.812 -21.562 1 95.75 223 ASN B CA 1
ATOM 5267 C C . ASN B 1 223 ? 11.195 -45.25 -21.391 1 95.75 223 ASN B C 1
ATOM 5269 O O . ASN B 1 223 ? 11.5 -45.906 -22.391 1 95.75 223 ASN B O 1
ATOM 5273 N N . ILE B 1 224 ? 11.297 -45.688 -20.156 1 95.75 224 ILE B N 1
ATOM 5274 C CA . ILE B 1 224 ? 11.758 -47.031 -19.891 1 95.75 224 ILE B CA 1
ATOM 5275 C C . ILE B 1 224 ? 10.781 -48.031 -20.5 1 95.75 224 ILE B C 1
ATOM 5277 O O . ILE B 1 224 ? 11.195 -48.969 -21.172 1 95.75 224 ILE B O 1
ATOM 5281 N N . SER B 1 225 ? 9.508 -47.719 -20.281 1 95.81 225 SER B N 1
ATOM 5282 C CA . SER B 1 225 ? 8.484 -48.625 -20.781 1 95.81 225 SER B CA 1
ATOM 5283 C C . SER B 1 225 ? 8.43 -48.625 -22.297 1 95.81 225 SER B C 1
ATOM 5285 O O . SER B 1 225 ? 8.164 -49.656 -22.922 1 95.81 225 SER B O 1
ATOM 5287 N N . PHE B 1 226 ? 8.602 -47.469 -22.953 1 94.44 226 PHE B N 1
ATOM 5288 C CA . PHE B 1 226 ? 8.695 -47.375 -24.406 1 94.44 226 PHE B CA 1
ATOM 5289 C C . PHE B 1 226 ? 9.805 -48.281 -24.938 1 94.44 226 PHE B C 1
ATOM 5291 O O . PHE B 1 226 ? 9.586 -49.031 -25.891 1 94.44 226 PHE B O 1
ATOM 5298 N N . SER B 1 227 ? 11.031 -48.219 -24.297 1 95.38 227 SER B N 1
ATOM 5299 C CA . SER B 1 227 ? 12.18 -49.031 -24.719 1 95.38 227 SER B CA 1
ATOM 5300 C C . SER B 1 227 ? 11.883 -50.5 -24.562 1 95.38 227 SER B C 1
ATOM 5302 O O . SER B 1 227 ? 12.227 -51.312 -25.438 1 95.38 227 SER B O 1
ATOM 5304 N N . ASP B 1 228 ? 11.227 -50.844 -23.406 1 93.62 228 ASP B N 1
ATOM 5305 C CA . ASP B 1 228 ? 10.867 -52.25 -23.172 1 93.62 228 ASP B CA 1
ATOM 5306 C C . ASP B 1 228 ? 9.875 -52.75 -24.219 1 93.62 228 ASP B C 1
ATOM 5308 O O . ASP B 1 228 ? 10 -53.875 -24.688 1 93.62 228 ASP B O 1
ATOM 5312 N N . MET B 1 229 ? 8.977 -51.906 -24.547 1 94.38 229 MET B N 1
ATOM 5313 C CA . MET B 1 229 ? 7.961 -52.281 -25.531 1 94.38 229 MET B CA 1
ATOM 5314 C C . MET B 1 229 ? 8.578 -52.438 -26.922 1 94.38 229 MET B C 1
ATOM 5316 O O . MET B 1 229 ? 8.141 -53.281 -27.703 1 94.38 229 MET B O 1
ATOM 5320 N N . GLU B 1 230 ? 9.57 -51.625 -27.266 1 94.31 230 GLU B N 1
ATOM 5321 C CA . GLU B 1 230 ? 10.273 -51.75 -28.531 1 94.31 230 GLU B CA 1
ATOM 5322 C C . GLU B 1 230 ? 11.008 -53.094 -28.625 1 94.31 230 GLU B C 1
ATOM 5324 O O . GLU B 1 230 ? 11.008 -53.75 -29.672 1 94.31 230 GLU B O 1
ATOM 5329 N N . LYS B 1 231 ? 11.617 -53.5 -27.531 1 93.81 231 LYS B N 1
ATOM 5330 C CA . LYS B 1 231 ? 12.266 -54.812 -27.469 1 93.81 231 LYS B CA 1
ATOM 5331 C C . LYS B 1 231 ? 11.25 -55.938 -27.641 1 93.81 231 LYS B C 1
ATOM 5333 O O . LYS B 1 231 ? 11.516 -56.906 -28.312 1 93.81 231 LYS B O 1
ATOM 5338 N N . LEU B 1 232 ? 10.094 -55.688 -26.938 1 93.75 232 LEU B N 1
ATOM 5339 C CA . LEU B 1 232 ? 9.016 -56.656 -27.047 1 93.75 232 LEU B CA 1
ATOM 5340 C C . LEU B 1 232 ? 8.555 -56.812 -28.5 1 93.75 232 LEU B C 1
ATOM 5342 O O . LEU B 1 232 ? 8.328 -57.906 -28.984 1 93.75 232 LEU B O 1
ATOM 5346 N N . ARG B 1 233 ? 8.422 -55.719 -29.219 1 92.12 233 ARG B N 1
ATOM 5347 C CA . ARG B 1 233 ? 8.008 -55.688 -30.609 1 92.12 233 ARG B CA 1
ATOM 5348 C C . ARG B 1 233 ? 8.984 -56.5 -31.469 1 92.12 233 ARG B C 1
ATOM 5350 O O . ARG B 1 233 ? 8.57 -57.312 -32.281 1 92.12 233 ARG B O 1
ATOM 5357 N N . THR B 1 234 ? 10.305 -56.344 -31.297 1 92.44 234 THR B N 1
ATOM 5358 C CA . THR B 1 234 ? 11.336 -57.062 -32.031 1 92.44 234 THR B CA 1
ATOM 5359 C C . THR B 1 234 ? 11.281 -58.562 -31.734 1 92.44 234 THR B C 1
ATOM 5361 O O . THR B 1 234 ? 11.367 -59.375 -32.656 1 92.44 234 THR B O 1
ATOM 5364 N N . SER B 1 235 ? 11.117 -58.812 -30.422 1 91.19 235 SER B N 1
ATOM 5365 C CA . SER B 1 235 ? 11.016 -60.219 -30.016 1 91.19 235 SER B CA 1
ATOM 5366 C C . SER B 1 235 ? 9.805 -60.875 -30.641 1 91.19 235 SER B C 1
ATOM 5368 O O . SER B 1 235 ? 9.875 -62.062 -31.031 1 91.19 235 SER B O 1
ATOM 5370 N N . PHE B 1 236 ? 8.766 -60.156 -30.734 1 89.12 236 PHE B N 1
ATOM 5371 C CA . PHE B 1 236 ? 7.535 -60.688 -31.328 1 89.12 236 PHE B CA 1
ATOM 5372 C C . PHE B 1 236 ? 7.707 -60.906 -32.812 1 89.12 236 PHE B C 1
ATOM 5374 O O . PHE B 1 236 ? 7.184 -61.906 -33.375 1 89.12 236 PHE B O 1
ATOM 5381 N N . GLU B 1 237 ? 8.398 -60.094 -33.531 1 89.69 237 GLU B N 1
ATOM 5382 C CA . GLU B 1 237 ? 8.688 -60.25 -34.969 1 89.69 237 GLU B CA 1
ATOM 5383 C C . GLU B 1 237 ? 9.523 -61.5 -35.188 1 89.69 237 GLU B C 1
ATOM 5385 O O . GLU B 1 237 ? 9.266 -62.281 -36.125 1 89.69 237 GLU B O 1
ATOM 5390 N N . ASP B 1 238 ? 10.492 -61.688 -34.344 1 90.88 238 ASP B N 1
ATOM 5391 C CA . ASP B 1 238 ? 11.32 -62.906 -34.438 1 90.88 238 ASP B CA 1
ATOM 5392 C C . ASP B 1 238 ? 10.492 -64.188 -34.188 1 90.88 238 ASP B C 1
ATOM 5394 O O . ASP B 1 238 ? 10.664 -65.125 -34.906 1 90.88 238 ASP B O 1
ATOM 5398 N N . PHE B 1 239 ? 9.594 -64.062 -33.219 1 89.69 239 PHE B N 1
ATOM 5399 C CA . PHE B 1 239 ? 8.719 -65.188 -32.875 1 89.69 239 PHE B CA 1
ATOM 5400 C C . PHE B 1 239 ? 7.832 -65.5 -34.062 1 89.69 239 PHE B C 1
ATOM 5402 O O . PHE B 1 239 ? 7.664 -66.688 -34.406 1 89.69 239 PHE B O 1
ATOM 5409 N N . ASN B 1 240 ? 7.285 -64.5 -34.719 1 87.38 240 ASN B N 1
ATOM 5410 C CA . ASN B 1 240 ? 6.438 -64.688 -35.875 1 87.38 240 ASN B CA 1
ATOM 5411 C C . ASN B 1 240 ? 7.188 -65.438 -37 1 87.38 240 ASN B C 1
ATOM 5413 O O . ASN B 1 240 ? 6.629 -66.312 -37.656 1 87.38 240 ASN B O 1
ATOM 5417 N N . GLY B 1 241 ? 8.453 -65.062 -37.25 1 88.94 241 GLY B N 1
ATOM 5418 C CA . GLY B 1 241 ? 9.266 -65.75 -38.25 1 88.94 241 GLY B CA 1
ATOM 5419 C C . GLY B 1 241 ? 9.5 -67.25 -37.938 1 88.94 241 GLY B C 1
ATOM 5420 O O . GLY B 1 241 ? 9.367 -68.062 -38.812 1 88.94 241 GLY B O 1
ATOM 5421 N N . LYS B 1 242 ? 9.812 -67.5 -36.688 1 88.19 242 LYS B N 1
ATOM 5422 C CA . LYS B 1 242 ? 10.008 -68.875 -36.281 1 88.19 242 LYS B CA 1
ATOM 5423 C C . LYS B 1 242 ? 8.727 -69.688 -36.406 1 88.19 242 LYS B C 1
ATOM 5425 O O . LYS B 1 242 ? 8.766 -70.875 -36.781 1 88.19 242 LYS B O 1
ATOM 5430 N N . PHE B 1 243 ? 7.652 -69 -36.094 1 88.38 243 PHE B N 1
ATOM 5431 C CA . PHE B 1 243 ? 6.363 -69.688 -36.188 1 88.38 243 PHE B CA 1
ATOM 5432 C C . PHE B 1 243 ? 5.996 -70 -37.625 1 88.38 243 PHE B C 1
ATOM 5434 O O . PHE B 1 243 ? 5.445 -71.062 -37.906 1 88.38 243 PHE B O 1
ATOM 5441 N N . ASP B 1 244 ? 6.312 -69.188 -38.594 1 88.5 244 ASP B N 1
ATOM 5442 C CA . ASP B 1 244 ? 6.094 -69.438 -40.031 1 88.5 244 ASP B CA 1
ATOM 5443 C C . ASP B 1 244 ? 6.887 -70.688 -40.5 1 88.5 244 ASP B C 1
ATOM 5445 O O . ASP B 1 244 ? 6.375 -71.5 -41.25 1 88.5 244 ASP B O 1
ATOM 5449 N N . GLU B 1 245 ? 8.133 -70.688 -40.062 1 88.94 245 GLU B N 1
ATOM 5450 C CA . GLU B 1 245 ? 8.961 -71.875 -40.375 1 88.94 245 GLU B CA 1
ATOM 5451 C C . GLU B 1 245 ? 8.367 -73.125 -39.812 1 88.94 245 GLU B C 1
ATOM 5453 O O . GLU B 1 245 ? 8.383 -74.188 -40.469 1 88.94 245 GLU B O 1
ATOM 5458 N N . PHE B 1 246 ? 7.871 -72.875 -38.594 1 86.06 246 PHE B N 1
ATOM 5459 C CA . PHE B 1 246 ? 7.238 -74 -37.906 1 86.06 246 PHE B CA 1
ATOM 5460 C C . PHE B 1 246 ? 6.07 -74.562 -38.719 1 86.06 246 PHE B C 1
ATOM 5462 O O . PHE B 1 246 ? 5.957 -75.812 -38.938 1 86.06 246 PHE B O 1
ATOM 5469 N N . VAL B 1 247 ? 5.219 -73.75 -39.219 1 85.62 247 VAL B N 1
ATOM 5470 C CA . VAL B 1 247 ? 4.051 -74.125 -40.031 1 85.62 247 VAL B CA 1
ATOM 5471 C C . VAL B 1 247 ? 4.492 -74.812 -41.312 1 85.62 247 VAL B C 1
ATOM 5473 O O . VAL B 1 247 ? 3.9 -75.812 -41.719 1 85.62 247 VAL B O 1
ATOM 5476 N N . SER B 1 248 ? 5.566 -74.438 -41.906 1 90.44 248 SER B N 1
ATOM 5477 C CA . SER B 1 248 ? 6.078 -75 -43.125 1 90.44 248 SER B CA 1
ATOM 5478 C C . SER B 1 248 ? 6.594 -76.438 -42.906 1 90.44 248 SER B C 1
ATOM 5480 O O . SER B 1 248 ? 6.398 -77.312 -43.75 1 90.44 248 SER B O 1
ATOM 5482 N N . ILE B 1 249 ? 7.25 -76.562 -41.812 1 88.75 249 ILE B N 1
ATOM 5483 C CA . ILE B 1 249 ? 7.797 -77.875 -41.5 1 88.75 249 ILE B CA 1
ATOM 5484 C C . ILE B 1 249 ? 6.66 -78.875 -41.281 1 88.75 249 ILE B C 1
ATOM 5486 O O . ILE B 1 249 ? 6.727 -80 -41.75 1 88.75 249 ILE B O 1
ATOM 5490 N N . ILE B 1 250 ? 5.602 -78.438 -40.688 1 86.31 250 ILE B N 1
ATOM 5491 C CA . ILE B 1 250 ? 4.453 -79.312 -40.406 1 86.31 250 ILE B CA 1
ATOM 5492 C C . ILE B 1 250 ? 3.789 -79.688 -41.719 1 86.31 250 ILE B C 1
ATOM 5494 O O . ILE B 1 250 ? 3.406 -80.875 -41.906 1 86.31 250 ILE B O 1
ATOM 5498 N N . GLN B 1 251 ? 3.68 -78.812 -42.656 1 88.38 251 GLN B N 1
ATOM 5499 C CA . GLN B 1 251 ? 3.096 -79.125 -43.938 1 88.38 251 GLN B CA 1
ATOM 5500 C C . GLN B 1 251 ? 3.943 -80.125 -44.719 1 88.38 251 GLN B C 1
ATOM 5502 O O . GLN B 1 251 ? 3.406 -81 -45.344 1 88.38 251 GLN B O 1
ATOM 5507 N N . SER B 1 252 ? 5.223 -79.938 -44.594 1 90.75 252 SER B N 1
ATOM 5508 C CA . SER B 1 252 ? 6.129 -80.875 -45.25 1 90.75 252 SER B CA 1
ATOM 5509 C C . SER B 1 252 ? 6.004 -82.312 -44.625 1 90.75 252 SER B C 1
ATOM 5511 O O . SER B 1 252 ? 6 -83.312 -45.344 1 90.75 252 SER B O 1
ATOM 5513 N N . MET B 1 253 ? 5.855 -82.312 -43.375 1 88.25 253 MET B N 1
ATOM 5514 C CA . MET B 1 253 ? 5.68 -83.562 -42.688 1 88.25 253 MET B CA 1
ATOM 5515 C C . MET B 1 253 ? 4.383 -84.25 -43.125 1 88.25 253 MET B C 1
ATOM 5517 O O . MET B 1 253 ? 4.355 -85.438 -43.312 1 88.25 253 MET B O 1
ATOM 5521 N N . GLN B 1 254 ? 3.398 -83.5 -43.25 1 88.56 254 GLN B N 1
ATOM 5522 C CA . GLN B 1 254 ? 2.111 -84 -43.688 1 88.56 254 GLN B CA 1
ATOM 5523 C C . GLN B 1 254 ? 2.215 -84.625 -45.094 1 88.56 254 GLN B C 1
ATOM 5525 O O . GLN B 1 254 ? 1.691 -85.75 -45.312 1 88.56 254 GLN B O 1
ATOM 5530 N N . ALA B 1 255 ? 2.92 -84.062 -45.938 1 93.31 255 ALA B N 1
ATOM 5531 C CA . ALA B 1 255 ? 3.08 -84.562 -47.312 1 93.31 255 ALA B CA 1
ATOM 5532 C C . ALA B 1 255 ? 3.85 -85.875 -47.312 1 93.31 255 ALA B C 1
ATOM 5534 O O . ALA B 1 255 ? 3.484 -86.812 -48.031 1 93.31 255 ALA B O 1
ATOM 5535 N N . ASN B 1 256 ? 4.859 -85.875 -46.531 1 93.69 256 ASN B N 1
ATOM 5536 C CA . ASN B 1 256 ? 5.656 -87.125 -46.469 1 93.69 256 ASN B CA 1
ATOM 5537 C C . ASN B 1 256 ? 4.852 -88.25 -45.875 1 93.69 256 ASN B C 1
ATOM 5539 O O . ASN B 1 256 ? 4.957 -89.375 -46.312 1 93.69 256 ASN B O 1
ATOM 5543 N N . ILE B 1 257 ? 4.07 -87.938 -44.938 1 93.44 257 ILE B N 1
ATOM 5544 C CA . ILE B 1 257 ? 3.277 -88.938 -44.281 1 93.44 257 ILE B CA 1
ATOM 5545 C C . ILE B 1 257 ? 2.178 -89.438 -45.219 1 93.44 257 ILE B C 1
ATOM 5547 O O . ILE B 1 257 ? 1.832 -90.625 -45.219 1 93.44 257 ILE B O 1
ATOM 5551 N N . GLU B 1 258 ? 1.654 -88.625 -46 1 94.56 258 GLU B N 1
ATOM 5552 C CA . GLU B 1 258 ? 0.677 -89 -47 1 94.56 258 GLU B CA 1
ATOM 5553 C C . GLU B 1 258 ? 1.289 -90 -48 1 94.56 258 GLU B C 1
ATOM 5555 O O . GLU B 1 258 ? 0.639 -90.938 -48.438 1 94.56 258 GLU B O 1
ATOM 5560 N N . GLU B 1 259 ? 2.488 -89.75 -48.312 1 96.19 259 GLU B N 1
ATOM 5561 C CA . GLU B 1 259 ? 3.191 -90.688 -49.219 1 96.19 259 GLU B CA 1
ATOM 5562 C C . GLU B 1 259 ? 3.408 -92.062 -48.562 1 96.19 259 GLU B C 1
ATOM 5564 O O . GLU B 1 259 ? 3.285 -93.062 -49.219 1 96.19 259 GLU B O 1
ATOM 5569 N N . VAL B 1 260 ? 3.676 -91.938 -47.375 1 95.69 260 VAL B N 1
ATOM 5570 C CA . VAL B 1 260 ? 3.83 -93.188 -46.625 1 95.69 260 VAL B CA 1
ATOM 5571 C C . VAL B 1 260 ? 2.521 -93.938 -46.656 1 95.69 260 VAL B C 1
ATOM 5573 O O . VAL B 1 260 ? 2.527 -95.188 -46.812 1 95.69 260 VAL B O 1
ATOM 5576 N N . ASP B 1 261 ? 1.503 -93.25 -46.469 1 94.31 261 ASP B N 1
ATOM 5577 C CA . ASP B 1 261 ? 0.184 -93.875 -46.5 1 94.31 261 ASP B CA 1
ATOM 5578 C C . ASP B 1 261 ? -0.054 -94.625 -47.844 1 94.31 261 ASP B C 1
ATOM 5580 O O . ASP B 1 261 ? -0.494 -95.75 -47.844 1 94.31 261 ASP B O 1
ATOM 5584 N N . LYS B 1 262 ? 0.301 -94.062 -48.938 1 96.19 262 LYS B N 1
ATOM 5585 C CA . LYS B 1 262 ? 0.12 -94.625 -50.25 1 96.19 262 LYS B CA 1
ATOM 5586 C C . LYS B 1 262 ? 0.976 -95.875 -50.438 1 96.19 262 LYS B C 1
ATOM 5588 O O . LYS B 1 262 ? 0.506 -96.875 -50.969 1 96.19 262 LYS B O 1
ATOM 5593 N N . ILE B 1 263 ? 2.117 -95.75 -50 1 96.56 263 ILE B N 1
ATOM 5594 C CA . ILE B 1 263 ? 3.041 -96.875 -50.156 1 96.56 263 ILE B CA 1
ATOM 5595 C C . ILE B 1 263 ? 2.588 -98.062 -49.281 1 96.56 263 ILE B C 1
ATOM 5597 O O . ILE B 1 263 ? 2.713 -99.188 -49.688 1 96.56 263 ILE B O 1
ATOM 5601 N N . SER B 1 264 ? 2.072 -97.75 -48.219 1 95.88 264 SER B N 1
ATOM 5602 C CA . SER B 1 264 ? 1.59 -98.75 -47.312 1 95.88 264 SER B CA 1
ATOM 5603 C C . SER B 1 264 ? 0.39 -99.5 -47.906 1 95.88 264 SER B C 1
ATOM 5605 O O . SER B 1 264 ? 0.259 -100.75 -47.781 1 95.88 264 SER B O 1
ATOM 5607 N N . VAL B 1 265 ? -0.401 -98.812 -48.562 1 95.94 265 VAL B N 1
ATOM 5608 C CA . VAL B 1 265 ? -1.54 -99.438 -49.25 1 95.94 265 VAL B CA 1
ATOM 5609 C C . VAL B 1 265 ? -1.046 -100.375 -50.375 1 95.94 265 VAL B C 1
ATOM 5611 O O . VAL B 1 265 ? -1.573 -101.438 -50.562 1 95.94 265 VAL B O 1
ATOM 5614 N N . LEU B 1 266 ? -0.076 -99.875 -51 1 96.88 266 LEU B N 1
ATOM 5615 C CA . LEU B 1 266 ? 0.526 -100.688 -52.062 1 96.88 266 LEU B CA 1
ATOM 5616 C C . LEU B 1 266 ? 1.11 -102 -51.469 1 96.88 266 LEU B C 1
ATOM 5618 O O . LEU B 1 266 ? 0.9 -103.062 -52.031 1 96.88 266 LEU B O 1
ATOM 5622 N N . ILE B 1 267 ? 1.731 -101.812 -50.438 1 96.69 267 ILE B N 1
ATOM 5623 C CA . ILE B 1 267 ? 2.348 -103 -49.812 1 96.69 267 ILE B CA 1
ATOM 5624 C C . ILE B 1 267 ? 1.267 -104 -49.375 1 96.69 267 ILE B C 1
ATOM 5626 O O . ILE B 1 267 ? 1.437 -105.188 -49.5 1 96.69 267 ILE B O 1
ATOM 5630 N N . ASN B 1 268 ? 0.264 -103.5 -48.875 1 95.81 268 ASN B N 1
ATOM 5631 C CA . ASN B 1 268 ? -0.862 -104.312 -48.5 1 95.81 268 ASN B CA 1
ATOM 5632 C C . ASN B 1 268 ? -1.43 -105.062 -49.688 1 95.81 268 ASN B C 1
ATOM 5634 O O . ASN B 1 268 ? -1.746 -106.25 -49.562 1 95.81 268 ASN B O 1
ATOM 5638 N N . GLY B 1 269 ? -1.533 -104.5 -50.75 1 96.38 269 GLY B N 1
ATOM 5639 C CA . GLY B 1 269 ? -1.973 -105.125 -51.969 1 96.38 269 GLY B CA 1
ATOM 5640 C C . GLY B 1 269 ? -1.022 -106.188 -52.438 1 96.38 269 GLY B C 1
ATOM 5641 O O . GLY B 1 269 ? -1.458 -107.312 -52.875 1 96.38 269 GLY B O 1
ATOM 5642 N N . ILE B 1 270 ? 0.131 -105.875 -52.312 1 96.81 270 ILE B N 1
ATOM 5643 C CA . ILE B 1 270 ? 1.154 -106.875 -52.688 1 96.81 270 ILE B CA 1
ATOM 5644 C C . ILE B 1 270 ? 1.099 -108.062 -51.781 1 96.81 270 ILE B C 1
ATOM 5646 O O . ILE B 1 270 ? 1.225 -109.188 -52.219 1 96.81 270 ILE B O 1
ATOM 5650 N N . ALA B 1 271 ? 0.927 -107.812 -50.562 1 97 271 ALA B N 1
ATOM 5651 C CA . ALA B 1 271 ? 0.837 -108.875 -49.594 1 97 271 ALA B CA 1
ATOM 5652 C C . ALA B 1 271 ? -0.369 -109.75 -49.875 1 97 271 ALA B C 1
ATOM 5654 O O . ALA B 1 271 ? -0.278 -111 -49.75 1 97 271 ALA B O 1
ATOM 5655 N N . GLU B 1 272 ? -1.407 -109.312 -50.281 1 96.56 272 GLU B N 1
ATOM 5656 C CA . GLU B 1 272 ? -2.611 -110.062 -50.625 1 96.56 272 GLU B CA 1
ATOM 5657 C C . GLU B 1 272 ? -2.408 -110.875 -51.875 1 96.56 272 GLU B C 1
ATOM 5659 O O . GLU B 1 272 ? -2.83 -112.062 -51.906 1 96.56 272 GLU B O 1
ATOM 5664 N N . GLN B 1 273 ? -1.792 -110.25 -52.719 1 96.75 273 GLN B N 1
ATOM 5665 C CA . GLN B 1 273 ? -1.519 -111 -53.969 1 96.75 273 GLN B CA 1
ATOM 5666 C C . GLN B 1 273 ? -0.53 -112.125 -53.75 1 96.75 273 GLN B C 1
ATOM 5668 O O . GLN B 1 273 ? -0.702 -113.25 -54.281 1 96.75 273 GLN B O 1
ATOM 5673 N N . THR B 1 274 ? 0.412 -111.75 -52.938 1 96.12 274 THR B N 1
ATOM 5674 C CA . THR B 1 274 ? 1.397 -112.812 -52.625 1 96.12 274 THR B CA 1
ATOM 5675 C C . THR B 1 274 ? 0.75 -113.938 -51.844 1 96.12 274 THR B C 1
ATOM 5677 O O . THR B 1 274 ? 1.059 -115.125 -52.062 1 96.12 274 THR B O 1
ATOM 5680 N N . ASN B 1 275 ? -0.062 -113.625 -51 1 95.12 275 ASN B N 1
ATOM 5681 C CA . ASN B 1 275 ? -0.792 -114.625 -50.219 1 95.12 275 ASN B CA 1
ATOM 5682 C C . ASN B 1 275 ? -1.644 -115.5 -51.125 1 95.12 275 ASN B C 1
ATOM 5684 O O . ASN B 1 275 ? -1.679 -116.75 -50.906 1 95.12 275 ASN B O 1
ATOM 5688 N N . LEU B 1 276 ? -2.211 -115.062 -52.094 1 95.62 276 LEU B N 1
ATOM 5689 C CA . LEU B 1 276 ? -3.045 -115.812 -53.031 1 95.62 276 LEU B CA 1
ATOM 5690 C C . LEU B 1 276 ? -2.193 -116.688 -53.906 1 95.62 276 LEU B C 1
ATOM 5692 O O . LEU B 1 276 ? -2.566 -117.875 -54.156 1 95.62 276 LEU B O 1
ATOM 5696 N N . LEU B 1 277 ? -1.183 -116.188 -54.281 1 94.75 277 LEU B N 1
ATOM 5697 C CA . LEU B 1 277 ? -0.272 -116.938 -55.094 1 94.75 277 LEU B CA 1
ATOM 5698 C C . LEU B 1 277 ? 0.299 -118.125 -54.281 1 94.75 277 LEU B C 1
ATOM 5700 O O . LEU B 1 277 ? 0.411 -119.25 -54.812 1 94.75 277 LEU B O 1
ATOM 5704 N N . ALA B 1 278 ? 0.566 -117.875 -53.094 1 93.81 278 ALA B N 1
ATOM 5705 C CA . ALA B 1 278 ? 1.114 -118.875 -52.219 1 93.81 278 ALA B CA 1
ATOM 5706 C C . ALA B 1 278 ? 0.064 -119.938 -51.875 1 93.81 278 ALA B C 1
ATOM 5708 O O . ALA B 1 278 ? 0.378 -121.125 -51.781 1 93.81 278 ALA B O 1
ATOM 5709 N N . LEU B 1 279 ? -1.118 -119.625 -51.812 1 92.94 279 LEU B N 1
ATOM 5710 C CA . LEU B 1 279 ? -2.213 -120.562 -51.562 1 92.94 279 LEU B CA 1
ATOM 5711 C C . LEU B 1 279 ? -2.426 -121.438 -52.781 1 92.94 279 LEU B C 1
ATOM 5713 O O . LEU B 1 279 ? -2.566 -122.688 -52.625 1 92.94 279 LEU B O 1
ATOM 5717 N N . ASN B 1 280 ? -2.363 -120.938 -53.844 1 89.81 280 ASN B N 1
ATOM 5718 C CA . ASN B 1 280 ? -2.518 -121.688 -55.062 1 89.81 280 ASN B CA 1
ATOM 5719 C C . ASN B 1 280 ? -1.357 -122.688 -55.25 1 89.81 280 ASN B C 1
ATOM 5721 O O . ASN B 1 280 ? -1.559 -123.812 -55.688 1 89.81 280 ASN B O 1
ATOM 5725 N N . ALA B 1 281 ? -0.264 -122.125 -54.906 1 87.62 281 ALA B N 1
ATOM 5726 C CA . ALA B 1 281 ? 0.922 -123 -55 1 87.62 281 ALA B CA 1
ATOM 5727 C C . ALA B 1 281 ? 0.866 -124.125 -53.969 1 87.62 281 ALA B C 1
ATOM 5729 O O . ALA B 1 281 ? 1.282 -125.25 -54.281 1 87.62 281 ALA B O 1
ATOM 5730 N N . ALA B 1 282 ? 0.289 -123.875 -52.906 1 88.69 282 ALA B N 1
ATOM 5731 C CA . ALA B 1 282 ? 0.147 -124.938 -51.875 1 88.69 282 ALA B CA 1
ATOM 5732 C C . ALA B 1 282 ? -0.876 -126 -52.281 1 88.69 282 ALA B C 1
ATOM 5734 O O . ALA B 1 282 ? -0.678 -127.188 -52.031 1 88.69 282 ALA B O 1
ATOM 5735 N N . ILE B 1 283 ? -1.783 -125.625 -52.875 1 87 283 ILE B N 1
ATOM 5736 C CA . ILE B 1 283 ? -2.822 -126.5 -53.344 1 87 283 ILE B CA 1
ATOM 5737 C C . ILE B 1 283 ? -2.264 -127.438 -54.438 1 87 283 ILE B C 1
ATOM 5739 O O . ILE B 1 283 ? -2.475 -128.625 -54.438 1 87 283 ILE B O 1
ATOM 5743 N N . GLU B 1 284 ? -1.602 -126.812 -55.344 1 83.06 284 GLU B N 1
ATOM 5744 C CA . GLU B 1 284 ? -1.038 -127.625 -56.469 1 83.06 284 GLU B CA 1
ATOM 5745 C C . GLU B 1 284 ? 0.042 -128.5 -56 1 83.06 284 GLU B C 1
ATOM 5747 O O . GLU B 1 284 ? 0.138 -129.75 -56.469 1 83.06 284 GLU B O 1
ATOM 5752 N N . ALA B 1 285 ? 0.782 -128.125 -55 1 85.44 285 ALA B N 1
ATOM 5753 C CA . ALA B 1 285 ? 1.82 -129 -54.438 1 85.44 285 ALA B CA 1
ATOM 5754 C C . ALA B 1 285 ? 1.211 -130.125 -53.719 1 85.44 285 ALA B C 1
ATOM 5756 O O . ALA B 1 285 ? 1.754 -131.25 -53.781 1 85.44 285 ALA B O 1
ATOM 5757 N N . ALA B 1 286 ? 0.161 -130 -53.156 1 84.25 286 ALA B N 1
ATOM 5758 C CA . ALA B 1 286 ? -0.541 -131.125 -52.5 1 84.25 286 ALA B CA 1
ATOM 5759 C C . ALA B 1 286 ? -1.103 -132.125 -53.5 1 84.25 286 ALA B C 1
ATOM 5761 O O . ALA B 1 286 ? -1.095 -133.375 -53.281 1 84.25 286 ALA B O 1
ATOM 5762 N N . ARG B 1 287 ? -1.471 -131.75 -54.531 1 83.12 287 ARG B N 1
ATOM 5763 C CA . ARG B 1 287 ? -2.053 -132.5 -55.594 1 83.12 287 ARG B CA 1
ATOM 5764 C C . ARG B 1 287 ? -0.992 -133.375 -56.281 1 83.12 287 ARG B C 1
ATOM 5766 O O . ARG B 1 287 ? -1.296 -134.5 -56.75 1 83.12 287 ARG B O 1
ATOM 5773 N N . ALA B 1 288 ? 0.215 -132.875 -56.219 1 80.56 288 ALA B N 1
ATOM 5774 C CA . ALA B 1 288 ? 1.31 -133.625 -56.875 1 80.56 288 ALA B CA 1
ATOM 5775 C C . ALA B 1 288 ? 1.865 -134.75 -56 1 80.56 288 ALA B C 1
ATOM 5777 O O . ALA B 1 288 ? 2.771 -135.375 -56.375 1 80.56 288 ALA B O 1
ATOM 5778 N N . GLY B 1 289 ? 1.355 -134.875 -54.75 1 79.44 289 GLY B N 1
ATOM 5779 C CA . GLY B 1 289 ? 1.649 -136 -53.844 1 79.44 289 GLY B CA 1
ATOM 5780 C C . GLY B 1 289 ? 3.047 -136 -53.281 1 79.44 289 GLY B C 1
ATOM 5781 O O . GLY B 1 289 ? 3.447 -135 -52.688 1 79.44 289 GLY B O 1
ATOM 5782 N N . GLU B 1 290 ? 3.859 -137 -53.594 1 78.31 290 GLU B N 1
ATOM 5783 C CA . GLU B 1 290 ? 5.172 -137.125 -52.969 1 78.31 290 GLU B CA 1
ATOM 5784 C C . GLU B 1 290 ? 6.207 -136.25 -53.656 1 78.31 290 GLU B C 1
ATOM 5786 O O . GLU B 1 290 ? 7.141 -135.75 -53 1 78.31 290 GLU B O 1
ATOM 5791 N N . SER B 1 291 ? 5.988 -135.875 -54.844 1 76.44 291 SER B N 1
ATOM 5792 C CA . SER B 1 291 ? 6.922 -135.125 -55.625 1 76.44 291 SER B CA 1
ATOM 5793 C C . SER B 1 291 ? 6.781 -133.625 -55.25 1 76.44 291 SER B C 1
ATOM 5795 O O . SER B 1 291 ? 7.68 -132.875 -55.531 1 76.44 291 SER B O 1
ATOM 5797 N N . GLY B 1 292 ? 5.695 -133.375 -54.469 1 81 292 GLY B N 1
ATOM 5798 C CA . GLY B 1 292 ? 5.422 -131.875 -54.188 1 81 292 GLY B CA 1
ATOM 5799 C C . GLY B 1 292 ? 5.594 -131.625 -52.719 1 81 292 GLY B C 1
ATOM 5800 O O . GLY B 1 292 ? 5.293 -130.5 -52.281 1 81 292 GLY B O 1
ATOM 5801 N N . ARG B 1 293 ? 5.992 -132.5 -52.031 1 84.12 293 ARG B N 1
ATOM 5802 C CA . ARG B 1 293 ? 6.055 -132.25 -50.594 1 84.12 293 ARG B CA 1
ATOM 5803 C C . ARG B 1 293 ? 6.98 -131.125 -50.219 1 84.12 293 ARG B C 1
ATOM 5805 O O . ARG B 1 293 ? 6.645 -130.25 -49.375 1 84.12 293 ARG B O 1
ATOM 5812 N N . GLY B 1 294 ? 8.109 -130.875 -50.781 1 82.5 294 GLY B N 1
ATOM 5813 C CA . GLY B 1 294 ? 9.039 -129.875 -50.531 1 82.5 294 GLY B CA 1
ATOM 5814 C C . GLY B 1 294 ? 8.484 -128.5 -50.906 1 82.5 294 GLY B C 1
ATOM 5815 O O . GLY B 1 294 ? 8.648 -127.5 -50.188 1 82.5 294 GLY B O 1
ATOM 5816 N N . PHE B 1 295 ? 7.668 -128.5 -51.969 1 84.19 295 PHE B N 1
ATOM 5817 C CA . PHE B 1 295 ? 7.082 -127.188 -52.469 1 84.19 295 PHE B CA 1
ATOM 5818 C C . PHE B 1 295 ? 5.922 -126.812 -51.562 1 84.19 295 PHE B C 1
ATOM 5820 O O . PHE B 1 295 ? 5.688 -125.562 -51.375 1 84.19 295 PHE B O 1
ATOM 5827 N N . SER B 1 296 ? 5.305 -127.75 -51 1 88.5 296 SER B N 1
ATOM 5828 C CA . SER B 1 296 ? 4.195 -127.438 -50.094 1 88.5 296 SER B CA 1
ATOM 5829 C C . SER B 1 296 ? 4.676 -126.688 -48.844 1 88.5 296 SER B C 1
ATOM 5831 O O . SER B 1 296 ? 4.027 -125.75 -48.406 1 88.5 296 SER B O 1
ATOM 5833 N N . VAL B 1 297 ? 5.871 -127 -48.438 1 90.56 297 VAL B N 1
ATOM 5834 C CA . VAL B 1 297 ? 6.434 -126.375 -47.219 1 90.56 297 VAL B CA 1
ATOM 5835 C C . VAL B 1 297 ? 6.859 -124.938 -47.562 1 90.56 297 VAL B C 1
ATOM 5837 O O . VAL B 1 297 ? 6.598 -124 -46.781 1 90.56 297 VAL B O 1
ATOM 5840 N N . VAL B 1 298 ? 7.379 -124.812 -48.656 1 92.06 298 VAL B N 1
ATOM 5841 C CA . VAL B 1 298 ? 7.828 -123.5 -49.094 1 92.06 298 VAL B CA 1
ATOM 5842 C C . VAL B 1 298 ? 6.621 -122.562 -49.344 1 92.06 298 VAL B C 1
ATOM 5844 O O . VAL B 1 298 ? 6.613 -121.438 -48.906 1 92.06 298 VAL B O 1
ATOM 5847 N N . ALA B 1 299 ? 5.625 -123.062 -49.969 1 91.88 299 ALA B N 1
ATOM 5848 C CA . ALA B 1 299 ? 4.414 -122.312 -50.25 1 91.88 299 ALA B CA 1
ATOM 5849 C C . ALA B 1 299 ? 3.699 -121.875 -48.969 1 91.88 299 ALA B C 1
ATOM 5851 O O . ALA B 1 299 ? 3.189 -120.75 -48.875 1 91.88 299 ALA B O 1
ATOM 5852 N N . GLU B 1 300 ? 3.814 -122.75 -48.031 1 92.5 300 GLU B N 1
ATOM 5853 C CA . GLU B 1 300 ? 3.17 -122.438 -46.75 1 92.5 300 GLU B CA 1
ATOM 5854 C C . GLU B 1 300 ? 3.947 -121.375 -45.969 1 92.5 300 GLU B C 1
ATOM 5856 O O . GLU B 1 300 ? 3.355 -120.562 -45.281 1 92.5 300 GLU B O 1
ATOM 5861 N N . GLU B 1 301 ? 5.152 -121.438 -46.125 1 94.75 301 GLU B N 1
ATOM 5862 C CA . GLU B 1 301 ? 5.98 -120.438 -45.469 1 94.75 301 GLU B CA 1
ATOM 5863 C C . GLU B 1 301 ? 5.805 -119.062 -46.094 1 94.75 301 GLU B C 1
ATOM 5865 O O . GLU B 1 301 ? 5.719 -118.062 -45.406 1 94.75 301 GLU B O 1
ATOM 5870 N N . ILE B 1 302 ? 5.73 -119 -47.312 1 95.88 302 ILE B N 1
ATOM 5871 C CA . ILE B 1 302 ? 5.512 -117.75 -48.031 1 95.88 302 ILE B CA 1
ATOM 5872 C C . ILE B 1 302 ? 4.125 -117.25 -47.719 1 95.88 302 ILE B C 1
ATOM 5874 O O . ILE B 1 302 ? 3.945 -116 -47.562 1 95.88 302 ILE B O 1
ATOM 5878 N N . ARG B 1 303 ? 3.221 -118.125 -47.594 1 95.25 303 ARG B N 1
ATOM 5879 C CA . ARG B 1 303 ? 1.876 -117.688 -47.219 1 95.25 303 ARG B CA 1
ATOM 5880 C C . ARG B 1 303 ? 1.887 -117.062 -45.844 1 95.25 303 ARG B C 1
ATOM 5882 O O . ARG B 1 303 ? 1.285 -116 -45.625 1 95.25 303 ARG B O 1
ATOM 5889 N N . ALA B 1 304 ? 2.65 -117.562 -44.906 1 95.25 304 ALA B N 1
ATOM 5890 C CA . ALA B 1 304 ? 2.746 -117.062 -43.562 1 95.25 304 ALA B CA 1
ATOM 5891 C C . ALA B 1 304 ? 3.439 -115.688 -43.562 1 95.25 304 ALA B C 1
ATOM 5893 O O . ALA B 1 304 ? 3.023 -114.75 -42.844 1 95.25 304 ALA B O 1
ATOM 5894 N N . LEU B 1 305 ? 4.371 -115.562 -44.312 1 96.25 305 LEU B N 1
ATOM 5895 C CA . LEU B 1 305 ? 5.105 -114.312 -44.438 1 96.25 305 LEU B CA 1
ATOM 5896 C C . LEU B 1 305 ? 4.246 -113.188 -45.094 1 96.25 305 LEU B C 1
ATOM 5898 O O . LEU B 1 305 ? 4.293 -112.062 -44.688 1 96.25 305 LEU B O 1
ATOM 5902 N N . SER B 1 306 ? 3.492 -113.5 -46.031 1 96.25 306 SER B N 1
ATOM 5903 C CA . SER B 1 306 ? 2.607 -112.562 -46.688 1 96.25 306 SER B CA 1
ATOM 5904 C C . SER B 1 306 ? 1.503 -112.125 -45.75 1 96.25 306 SER B C 1
ATOM 5906 O O . SER B 1 306 ? 1.085 -110.938 -45.812 1 96.25 306 SER B O 1
ATOM 5908 N N . GLU B 1 307 ? 1.107 -113.062 -44.906 1 96.06 307 GLU B N 1
ATOM 5909 C CA . GLU B 1 307 ? 0.118 -112.688 -43.906 1 96.06 307 GLU B CA 1
ATOM 5910 C C . GLU B 1 307 ? 0.71 -111.688 -42.875 1 96.06 307 GLU B C 1
ATOM 5912 O O . GLU B 1 307 ? 0.041 -110.75 -42.438 1 96.06 307 GLU B O 1
ATOM 5917 N N . GLN B 1 308 ? 1.903 -111.938 -42.562 1 96 308 GLN B N 1
ATOM 5918 C CA . GLN B 1 308 ? 2.588 -111 -41.656 1 96 308 GLN B CA 1
ATOM 5919 C C . GLN B 1 308 ? 2.793 -109.625 -42.281 1 96 308 GLN B C 1
ATOM 5921 O O . GLN B 1 308 ? 2.643 -108.625 -41.625 1 96 308 GLN B O 1
ATOM 5926 N N . THR B 1 309 ? 3.145 -109.562 -43.469 1 96.81 309 THR B N 1
ATOM 5927 C CA . THR B 1 309 ? 3.312 -108.312 -44.188 1 96.81 309 THR B CA 1
ATOM 5928 C C . THR B 1 309 ? 1.987 -107.562 -44.281 1 96.81 309 THR B C 1
ATOM 5930 O O . THR B 1 309 ? 1.947 -106.312 -44.125 1 96.81 309 THR B O 1
ATOM 5933 N N . LYS B 1 310 ? 0.958 -108.312 -44.562 1 96.44 31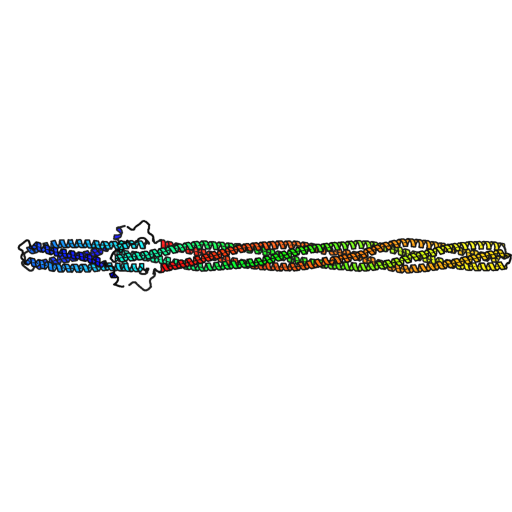0 LYS B N 1
ATOM 5934 C CA . LYS B 1 310 ? -0.375 -107.75 -44.625 1 96.44 310 LYS B CA 1
ATOM 5935 C C . LYS B 1 310 ? -0.762 -107.062 -43.281 1 96.44 310 LYS B C 1
ATOM 5937 O O . LYS B 1 310 ? -1.191 -105.938 -43.25 1 96.44 310 LYS B O 1
ATOM 5942 N N . GLU B 1 311 ? -0.512 -107.812 -42.219 1 96.56 311 GLU B N 1
ATOM 5943 C CA . GLU B 1 311 ? -0.826 -107.312 -40.875 1 96.56 311 GLU B CA 1
ATOM 5944 C C . GLU B 1 311 ? 0.014 -106.062 -40.562 1 96.56 311 GLU B C 1
ATOM 5946 O O . GLU B 1 311 ? -0.5 -105.125 -40 1 96.56 311 GLU B O 1
ATOM 5951 N N . SER B 1 312 ? 1.213 -106.125 -40.875 1 96.38 312 SER B N 1
ATOM 5952 C CA . SER B 1 312 ? 2.121 -105 -40.625 1 96.38 312 SER B CA 1
ATOM 5953 C C . SER B 1 312 ? 1.713 -103.812 -41.438 1 96.38 312 SER B C 1
ATOM 5955 O O . SER B 1 312 ? 1.746 -102.688 -40.938 1 96.38 312 SER B O 1
ATOM 5957 N N . SER B 1 313 ? 1.358 -103.938 -42.625 1 95.62 313 SER B N 1
ATOM 5958 C CA . SER B 1 313 ? 0.938 -102.875 -43.5 1 95.62 313 SER B CA 1
ATOM 5959 C C . SER B 1 313 ? -0.342 -102.188 -42.969 1 95.62 313 SER B C 1
ATOM 5961 O O . SER B 1 313 ? -0.502 -101 -43.062 1 95.62 313 SER B O 1
ATOM 5963 N N . ILE B 1 314 ? -1.224 -103.062 -42.438 1 95.62 314 ILE B N 1
ATOM 5964 C CA . ILE B 1 314 ? -2.459 -102.562 -41.875 1 95.62 314 ILE B CA 1
ATOM 5965 C C . ILE B 1 314 ? -2.139 -101.688 -40.625 1 95.62 314 ILE B C 1
ATOM 5967 O O . ILE B 1 314 ? -2.734 -100.625 -40.438 1 95.62 314 ILE B O 1
ATOM 5971 N N . ASN B 1 315 ? -1.148 -102.188 -39.906 1 96.12 315 ASN B N 1
ATOM 5972 C CA . ASN B 1 315 ? -0.725 -101.438 -38.75 1 96.12 315 ASN B CA 1
ATOM 5973 C C . ASN B 1 315 ? -0.094 -100.062 -39.125 1 96.12 315 ASN B C 1
ATOM 5975 O O . ASN B 1 315 ? -0.337 -99.062 -38.469 1 96.12 315 ASN B O 1
ATOM 5979 N N . ILE B 1 316 ? 0.653 -100.062 -40.094 1 95.88 316 ILE B N 1
ATOM 5980 C CA . ILE B 1 316 ? 1.248 -98.812 -40.562 1 95.88 316 ILE B CA 1
ATOM 5981 C C . ILE B 1 316 ? 0.146 -97.812 -41 1 95.88 316 ILE B C 1
ATOM 5983 O O . ILE B 1 316 ? 0.19 -96.625 -40.688 1 95.88 316 ILE B O 1
ATOM 5987 N N . ASN B 1 317 ? -0.812 -98.375 -41.75 1 95 317 ASN B N 1
ATOM 5988 C CA . ASN B 1 317 ? -1.912 -97.562 -42.219 1 95 317 ASN B CA 1
ATOM 5989 C C . ASN B 1 317 ? -2.664 -96.875 -41.062 1 95 317 ASN B C 1
ATOM 5991 O O . ASN B 1 317 ? -3.057 -95.75 -41.156 1 95 317 ASN B O 1
ATOM 5995 N N . LYS B 1 318 ? -2.812 -97.625 -39.969 1 96.12 318 LYS B N 1
ATOM 5996 C CA . LYS B 1 318 ? -3.486 -97.125 -38.781 1 96.12 318 LYS B CA 1
ATOM 5997 C C . LYS B 1 318 ? -2.666 -96 -38.156 1 96.12 318 LYS B C 1
ATOM 5999 O O . LYS B 1 318 ? -3.201 -94.938 -37.812 1 96.12 318 LYS B O 1
ATOM 6004 N N . LEU B 1 319 ? -1.432 -96.188 -38 1 95.25 319 LEU B N 1
ATOM 6005 C CA . LEU B 1 319 ? -0.536 -95.25 -37.406 1 95.25 319 LEU B CA 1
ATOM 6006 C C . LEU B 1 319 ? -0.443 -94 -38.25 1 95.25 319 LEU B C 1
ATOM 6008 O O . LEU B 1 319 ? -0.491 -92.875 -37.75 1 95.25 319 LEU B O 1
ATOM 6012 N N . VAL B 1 320 ? -0.313 -94.125 -39.5 1 95.31 320 VAL B N 1
ATOM 6013 C CA . VAL B 1 320 ? -0.221 -93.062 -40.469 1 95.31 320 VAL B CA 1
ATOM 6014 C C . VAL B 1 320 ? -1.523 -92.25 -40.438 1 95.31 320 VAL B C 1
ATOM 6016 O O . VAL B 1 320 ? -1.505 -91 -40.5 1 95.31 320 VAL B O 1
ATOM 6019 N N . GLY B 1 321 ? -2.633 -93 -40.406 1 94 321 GLY B N 1
ATOM 6020 C CA . GLY B 1 321 ? -3.916 -92.312 -40.281 1 94 321 GLY B CA 1
ATOM 6021 C C . GLY B 1 321 ? -4.008 -91.438 -39.062 1 94 321 GLY B C 1
ATOM 6022 O O . GLY B 1 321 ? -4.516 -90.312 -39.156 1 94 321 GLY B O 1
ATOM 6023 N N . THR B 1 322 ? -3.451 -91.812 -37.969 1 93.81 322 THR B N 1
ATOM 6024 C CA . THR B 1 322 ? -3.438 -91.062 -36.719 1 93.81 322 THR B CA 1
ATOM 6025 C C . THR B 1 322 ? -2.545 -89.812 -36.875 1 93.81 322 THR B C 1
ATOM 6027 O O . THR B 1 322 ? -2.924 -88.75 -36.469 1 93.81 322 THR B O 1
ATOM 6030 N N . VAL B 1 323 ? -1.421 -89.938 -37.469 1 91.94 323 VAL B N 1
ATOM 6031 C CA . VAL B 1 323 ? -0.474 -88.875 -37.656 1 91.94 323 VAL B CA 1
ATOM 6032 C C . VAL B 1 323 ? -1.067 -87.812 -38.594 1 91.94 323 VAL B C 1
ATOM 6034 O O . VAL B 1 323 ? -0.921 -86.625 -38.375 1 91.94 323 VAL B O 1
ATOM 6037 N N . LEU B 1 324 ? -1.694 -88.375 -39.688 1 90.81 324 LEU B N 1
ATOM 6038 C CA . LEU B 1 324 ? -2.32 -87.438 -40.625 1 90.81 324 LEU B CA 1
ATOM 6039 C C . LEU B 1 324 ? -3.445 -86.688 -39.969 1 90.81 324 LEU B C 1
ATOM 6041 O O . LEU B 1 324 ? -3.607 -85.5 -40.219 1 90.81 324 LEU B O 1
ATOM 6045 N N . GLY B 1 325 ? -4.254 -87.375 -39.125 1 90.75 325 GLY B N 1
ATOM 6046 C CA . GLY B 1 325 ? -5.281 -86.688 -38.375 1 90.75 325 GLY B CA 1
ATOM 6047 C C . GLY B 1 325 ? -4.727 -85.562 -37.469 1 90.75 325 GLY B C 1
ATOM 6048 O O . GLY B 1 325 ? -5.238 -84.5 -37.406 1 90.75 325 GLY B O 1
ATOM 6049 N N . ASN B 1 326 ? -3.643 -85.875 -36.75 1 88.31 326 ASN B N 1
ATOM 6050 C CA . ASN B 1 326 ? -2.982 -84.938 -35.844 1 88.31 326 ASN B CA 1
ATOM 6051 C C . ASN B 1 326 ? -2.377 -83.75 -36.625 1 88.31 326 ASN B C 1
ATOM 6053 O O . ASN B 1 326 ? -2.422 -82.625 -36.156 1 88.31 326 ASN B O 1
ATOM 6057 N N . SER B 1 327 ? -1.797 -84 -37.719 1 86.5 327 SER B N 1
ATOM 6058 C CA . SER B 1 327 ? -1.2 -82.938 -38.562 1 86.5 327 SER B CA 1
ATOM 6059 C C . SER B 1 327 ? -2.254 -82 -39.031 1 86.5 327 SER B C 1
ATOM 6061 O O . SER B 1 327 ? -2.02 -80.75 -39.062 1 86.5 327 SER B O 1
ATOM 6063 N N . LYS B 1 328 ? -3.406 -82.562 -39.469 1 85.31 328 LYS B N 1
ATOM 6064 C CA . LYS B 1 328 ? -4.504 -81.688 -39.906 1 85.31 328 LYS B CA 1
ATOM 6065 C C . LYS B 1 328 ? -5.008 -80.812 -38.781 1 85.31 328 LYS B C 1
ATOM 6067 O O . LYS B 1 328 ? -5.305 -79.625 -38.969 1 85.31 328 LYS B O 1
ATOM 6072 N N . ASN B 1 329 ? -5.062 -81.375 -37.625 1 88 329 ASN B N 1
ATOM 6073 C CA . ASN B 1 329 ? -5.438 -80.625 -36.438 1 88 329 ASN B CA 1
ATOM 6074 C C . ASN B 1 329 ? -4.434 -79.5 -36.125 1 88 329 ASN B C 1
ATOM 6076 O O . ASN B 1 329 ? -4.82 -78.375 -35.781 1 88 329 ASN B O 1
ATOM 6080 N N . LEU B 1 330 ? -3.191 -79.75 -36.25 1 85.06 330 LEU B N 1
ATOM 6081 C CA . LEU B 1 330 ? -2.133 -78.75 -36 1 85.06 330 LEU B CA 1
ATOM 6082 C C . LEU B 1 330 ? -2.205 -77.625 -37 1 85.06 330 LEU B C 1
ATOM 6084 O O . LEU B 1 330 ? -2.055 -76.438 -36.594 1 85.06 330 LEU B O 1
ATOM 6088 N N . VAL B 1 331 ? -2.385 -77.938 -38.281 1 83.12 331 VAL B N 1
ATOM 6089 C CA . VAL B 1 331 ? -2.469 -76.938 -39.281 1 83.12 331 VAL B CA 1
ATOM 6090 C C . VAL B 1 331 ? -3.641 -76 -39 1 83.12 331 VAL B C 1
ATOM 6092 O O . VAL B 1 331 ? -3.525 -74.75 -39.125 1 83.12 331 VAL B O 1
ATOM 6095 N N . SER B 1 332 ? -4.777 -76.562 -38.531 1 85.44 332 SER B N 1
ATOM 6096 C CA . SER B 1 332 ? -5.938 -75.75 -38.188 1 85.44 332 SER B CA 1
ATOM 6097 C C . SER B 1 332 ? -5.641 -74.812 -36.969 1 85.44 332 SER B C 1
ATOM 6099 O O . SER B 1 332 ? -5.996 -73.625 -36.969 1 85.44 332 SER B O 1
ATOM 6101 N N . LYS B 1 333 ? -4.98 -75.312 -36.031 1 85 333 LYS B N 1
ATOM 6102 C CA . LYS B 1 333 ? -4.641 -74.562 -34.844 1 85 333 LYS B CA 1
ATOM 6103 C C . LYS B 1 333 ? -3.637 -73.438 -35.156 1 85 333 LYS B C 1
ATOM 6105 O O . LYS B 1 333 ? -3.68 -72.375 -34.562 1 85 333 LYS B O 1
ATOM 6110 N N . THR B 1 334 ? -2.77 -73.688 -36.094 1 84.94 334 THR B N 1
ATOM 6111 C CA . THR B 1 334 ? -1.777 -72.688 -36.5 1 84.94 334 THR B CA 1
ATOM 6112 C C . THR B 1 334 ? -2.449 -71.438 -37.125 1 84.94 334 THR B C 1
ATOM 6114 O O . THR B 1 334 ? -2.016 -70.312 -36.906 1 84.94 334 THR B O 1
ATOM 6117 N N . SER B 1 335 ? -3.525 -71.688 -37.844 1 85.81 335 SER B N 1
ATOM 6118 C CA . SER B 1 335 ? -4.246 -70.625 -38.438 1 85.81 335 SER B CA 1
ATOM 6119 C C . SER B 1 335 ? -4.844 -69.688 -37.375 1 85.81 335 SER B C 1
ATOM 6121 O O . SER B 1 335 ? -4.793 -68.438 -37.5 1 85.81 335 SER B O 1
ATOM 6123 N N . ASP B 1 336 ? -5.359 -70.25 -36.312 1 87.19 336 ASP B N 1
ATOM 6124 C CA . ASP B 1 336 ? -5.906 -69.5 -35.188 1 87.19 336 ASP B CA 1
ATOM 6125 C C . ASP B 1 336 ? -4.805 -68.75 -34.438 1 87.19 336 ASP B C 1
ATOM 6127 O O . ASP B 1 336 ? -4.992 -67.562 -34.031 1 87.19 336 ASP B O 1
ATOM 6131 N N . MET B 1 337 ? -3.705 -69.312 -34.344 1 87.06 337 MET B N 1
ATOM 6132 C CA . MET B 1 337 ? -2.588 -68.75 -33.594 1 87.06 337 MET B CA 1
ATOM 6133 C C . MET B 1 337 ? -1.993 -67.562 -34.375 1 87.06 337 MET B C 1
ATOM 6135 O O . MET B 1 337 ? -1.573 -66.562 -33.75 1 87.06 337 MET B O 1
ATOM 6139 N N . VAL B 1 338 ? -1.979 -67.688 -35.688 1 86.94 338 VAL B N 1
ATOM 6140 C CA . VAL B 1 338 ? -1.488 -66.562 -36.5 1 86.94 338 VAL B CA 1
ATOM 6141 C C . VAL B 1 338 ? -2.377 -65.375 -36.312 1 86.94 338 VAL B C 1
ATOM 6143 O O . VAL B 1 338 ? -1.883 -64.25 -36.25 1 86.94 338 VAL B O 1
ATOM 6146 N N . LYS B 1 339 ? -3.713 -65.562 -36.156 1 88.88 339 LYS B N 1
ATOM 6147 C CA . LYS B 1 339 ? -4.641 -64.438 -35.906 1 88.88 339 LYS B CA 1
ATOM 6148 C C . LYS B 1 339 ? -4.398 -63.812 -34.562 1 88.88 339 LYS B C 1
ATOM 6150 O O . LYS B 1 339 ? -4.41 -62.594 -34.438 1 88.88 339 LYS B O 1
ATOM 6155 N N . ASP B 1 340 ? -4.152 -64.625 -33.531 1 88.25 340 ASP B N 1
ATOM 6156 C CA . ASP B 1 340 ? -3.842 -64.125 -32.188 1 88.25 340 ASP B CA 1
ATOM 6157 C C . ASP B 1 340 ? -2.578 -63.281 -32.219 1 88.25 340 ASP B C 1
ATOM 6159 O O . ASP B 1 340 ? -2.539 -62.219 -31.594 1 88.25 340 ASP B O 1
ATOM 6163 N N . ILE B 1 341 ? -1.598 -63.719 -32.938 1 88.69 341 ILE B N 1
ATOM 6164 C CA . ILE B 1 341 ? -0.315 -63.031 -33.031 1 88.69 341 ILE B CA 1
ATOM 6165 C C . ILE B 1 341 ? -0.501 -61.656 -33.688 1 88.69 341 ILE B C 1
ATOM 6167 O O . ILE B 1 341 ? 0.071 -60.656 -33.219 1 88.69 341 ILE B O 1
ATOM 6171 N N . GLN B 1 342 ? -1.346 -61.594 -34.719 1 89 342 GLN B N 1
ATOM 6172 C CA . GLN B 1 342 ? -1.594 -60.344 -35.406 1 89 342 GLN B CA 1
ATOM 6173 C C . GLN B 1 342 ? -2.275 -59.344 -34.469 1 89 342 GLN B C 1
ATOM 6175 O O . GLN B 1 342 ? -1.909 -58.156 -34.438 1 89 342 GLN B O 1
ATOM 6180 N N . GLU B 1 343 ? -3.24 -59.781 -33.688 1 90.5 343 GLU B N 1
ATOM 6181 C CA . GLU B 1 343 ? -3.936 -58.938 -32.75 1 90.5 343 GLU B CA 1
ATOM 6182 C C . GLU B 1 343 ? -2.996 -58.438 -31.641 1 90.5 343 GLU B C 1
ATOM 6184 O O . GLU B 1 343 ? -3.047 -57.281 -31.219 1 90.5 343 GLU B O 1
ATOM 6189 N N . GLN B 1 344 ? -2.164 -59.312 -31.188 1 90.19 344 GLN B N 1
ATOM 6190 C CA . GLN B 1 344 ? -1.189 -59 -30.156 1 90.19 344 GLN B CA 1
ATOM 6191 C C . GLN B 1 344 ? -0.199 -57.938 -30.656 1 90.19 344 GLN B C 1
ATOM 6193 O O . GLN B 1 344 ? 0.137 -57 -29.922 1 90.19 344 GLN B O 1
ATOM 6198 N N . ASN B 1 345 ? 0.226 -58.094 -31.906 1 90.5 345 ASN B N 1
ATOM 6199 C CA . ASN B 1 345 ? 1.142 -57.156 -32.5 1 90.5 345 ASN B CA 1
ATOM 6200 C C . ASN B 1 345 ? 0.532 -55.75 -32.562 1 90.5 345 ASN B C 1
ATOM 6202 O O . ASN B 1 345 ? 1.216 -54.75 -32.281 1 90.5 345 ASN B O 1
ATOM 6206 N N . ASN B 1 346 ? -0.772 -55.656 -32.844 1 92.69 346 ASN B N 1
ATOM 6207 C CA . ASN B 1 346 ? -1.46 -54.375 -32.875 1 92.69 346 ASN B CA 1
ATOM 6208 C C . ASN B 1 346 ? -1.518 -53.719 -31.516 1 92.69 346 ASN B C 1
ATOM 6210 O O . ASN B 1 346 ? -1.314 -52.5 -31.391 1 92.69 346 ASN B O 1
ATOM 6214 N N . THR B 1 347 ? -1.785 -54.469 -30.5 1 92.5 347 THR B N 1
ATOM 6215 C CA . THR B 1 347 ? -1.849 -53.938 -29.141 1 92.5 347 THR B CA 1
ATOM 6216 C C . THR B 1 347 ? -0.475 -53.469 -28.688 1 92.5 347 THR B C 1
ATOM 6218 O O . THR B 1 347 ? -0.364 -52.438 -28.016 1 92.5 347 THR B O 1
ATOM 6221 N N . ILE B 1 348 ? 0.555 -54.156 -29.016 1 93.88 348 ILE B N 1
ATOM 6222 C CA . ILE B 1 348 ? 1.918 -53.781 -28.672 1 93.88 348 ILE B CA 1
ATOM 6223 C C . ILE B 1 348 ? 2.264 -52.438 -29.328 1 93.88 348 ILE B C 1
ATOM 6225 O O . ILE B 1 348 ? 2.822 -51.562 -28.703 1 93.88 348 ILE B O 1
ATOM 6229 N N . TYR B 1 349 ? 1.84 -52.281 -30.594 1 93.5 349 TYR B N 1
ATOM 6230 C CA . TYR B 1 349 ? 2.102 -51.062 -31.328 1 93.5 349 TYR B CA 1
ATOM 6231 C C . TYR B 1 349 ? 1.404 -49.875 -30.688 1 93.5 349 TYR B C 1
ATOM 6233 O O . TYR B 1 349 ? 2.016 -48.812 -30.469 1 93.5 349 TYR B O 1
ATOM 6241 N N . THR B 1 350 ? 0.162 -50.031 -30.312 1 94.12 350 THR B N 1
ATOM 6242 C CA . THR B 1 350 ? -0.613 -48.969 -29.719 1 94.12 350 THR B CA 1
ATOM 6243 C C . THR B 1 350 ? -0.069 -48.594 -28.344 1 94.12 350 THR B C 1
ATOM 6245 O O . THR B 1 350 ? -0.018 -47.438 -27.969 1 94.12 350 THR B O 1
ATOM 6248 N N . SER B 1 351 ? 0.299 -49.594 -27.609 1 93.81 351 SER B N 1
ATOM 6249 C CA . SER B 1 351 ? 0.854 -49.344 -26.281 1 93.81 351 SER B CA 1
ATOM 6250 C C . SER B 1 351 ? 2.193 -48.625 -26.359 1 93.81 351 SER B C 1
ATOM 6252 O O . SER B 1 351 ? 2.469 -47.719 -25.562 1 93.81 351 SER B O 1
ATOM 6254 N N . THR B 1 352 ? 3.037 -49 -27.312 1 94.5 352 THR B N 1
ATOM 6255 C CA . THR B 1 352 ? 4.312 -48.344 -27.531 1 94.5 352 THR B CA 1
ATOM 6256 C C . THR B 1 352 ? 4.102 -46.844 -27.859 1 94.5 352 THR B C 1
ATOM 6258 O O . THR B 1 352 ? 4.773 -45.969 -27.297 1 94.5 352 THR B O 1
ATOM 6261 N N . SER B 1 353 ? 3.119 -46.594 -28.703 1 95.81 353 SER B N 1
ATOM 6262 C CA . SER B 1 353 ? 2.797 -45.219 -29.078 1 95.81 353 SER B CA 1
ATOM 6263 C C . SER B 1 353 ? 2.262 -44.406 -27.891 1 95.81 353 SER B C 1
ATOM 6265 O O . SER B 1 353 ? 2.52 -43.219 -27.781 1 95.81 353 SER B O 1
ATOM 6267 N N . ALA B 1 354 ? 1.519 -45.094 -27.062 1 95.81 354 ALA B N 1
ATOM 6268 C CA . ALA B 1 354 ? 0.953 -44.438 -25.891 1 95.81 354 ALA B CA 1
ATOM 6269 C C . ALA B 1 354 ? 2.055 -43.938 -24.953 1 95.81 354 ALA B C 1
ATOM 6271 O O . ALA B 1 354 ? 1.978 -42.812 -24.438 1 95.81 354 ALA B O 1
ATOM 6272 N N . PHE B 1 355 ? 3.105 -44.75 -24.75 1 95.69 355 PHE B N 1
ATOM 6273 C CA . PHE B 1 355 ? 4.215 -44.312 -23.906 1 95.69 355 PHE B CA 1
ATOM 6274 C C . PHE B 1 355 ? 4.938 -43.125 -24.516 1 95.69 355 PHE B C 1
ATOM 6276 O O . PHE B 1 355 ? 5.328 -42.188 -23.797 1 95.69 355 PHE B O 1
ATOM 6283 N N . LYS B 1 356 ? 5.059 -43.125 -25.812 1 96.06 356 LYS B N 1
ATOM 6284 C CA . LYS B 1 356 ? 5.684 -42 -26.5 1 96.06 356 LYS B CA 1
ATOM 6285 C C . LYS B 1 356 ? 4.852 -40.719 -26.328 1 96.06 356 LYS B C 1
ATOM 6287 O O . LYS B 1 356 ? 5.395 -39.656 -26.062 1 96.06 356 LYS B O 1
ATOM 6292 N N . ASP B 1 357 ? 3.576 -40.875 -26.484 1 96.56 357 ASP B N 1
ATOM 6293 C CA . ASP B 1 357 ? 2.666 -39.719 -26.344 1 96.56 357 ASP B CA 1
ATOM 6294 C C . ASP B 1 357 ? 2.695 -39.188 -24.922 1 96.56 357 ASP B C 1
ATOM 6296 O O . ASP B 1 357 ? 2.674 -37.969 -24.719 1 96.56 357 ASP B O 1
ATOM 6300 N N . ILE B 1 358 ? 2.748 -40.094 -24 1 96 358 ILE B N 1
ATOM 6301 C CA . ILE B 1 358 ? 2.789 -39.688 -22.594 1 96 358 ILE B CA 1
ATOM 6302 C C . ILE B 1 358 ? 4.059 -38.875 -22.328 1 96 358 ILE B C 1
ATOM 6304 O O . ILE B 1 358 ? 4.004 -37.812 -21.703 1 96 358 ILE B O 1
ATOM 6308 N N . SER B 1 359 ? 5.141 -39.344 -22.766 1 96.5 359 SER B N 1
ATOM 6309 C CA . SER B 1 359 ? 6.402 -38.625 -22.609 1 96.5 359 SER B CA 1
ATOM 6310 C C . SER B 1 359 ? 6.34 -37.25 -23.234 1 96.5 359 SER B C 1
ATOM 6312 O O . SER B 1 359 ? 6.773 -36.281 -22.641 1 96.5 359 SER B O 1
ATOM 6314 N N . LYS B 1 360 ? 5.754 -37.156 -24.438 1 96.44 360 LYS B N 1
ATOM 6315 C CA . LYS B 1 360 ? 5.625 -35.875 -25.141 1 96.44 360 LYS B CA 1
ATOM 6316 C C . LYS B 1 360 ? 4.754 -34.906 -24.359 1 96.44 360 LYS B C 1
ATOM 6318 O O . LYS B 1 360 ? 5.09 -33.719 -24.234 1 96.44 360 LYS B O 1
ATOM 6323 N N . LEU B 1 361 ? 3.678 -35.375 -23.828 1 95.38 361 LEU B N 1
ATOM 6324 C CA . LEU B 1 361 ? 2.768 -34.562 -23.062 1 95.38 361 LEU B CA 1
ATOM 6325 C C . LEU B 1 361 ? 3.459 -34 -21.828 1 95.38 361 LEU B C 1
ATOM 6327 O O . LEU B 1 361 ? 3.268 -32.844 -21.469 1 95.38 361 LEU B O 1
ATOM 6331 N N . ILE B 1 362 ? 4.266 -34.812 -21.172 1 95.56 362 ILE B N 1
ATOM 6332 C CA . ILE B 1 362 ? 4.984 -34.375 -19.969 1 95.56 362 ILE B CA 1
ATOM 6333 C C . ILE B 1 362 ? 6.008 -33.312 -20.344 1 95.56 362 ILE B C 1
ATOM 6335 O O . ILE B 1 362 ? 6.145 -32.312 -19.625 1 95.56 362 ILE B O 1
ATOM 6339 N N . ILE B 1 363 ? 6.68 -33.469 -21.438 1 94.94 363 ILE B N 1
ATOM 6340 C CA . ILE B 1 363 ? 7.66 -32.5 -21.906 1 94.94 363 ILE B CA 1
ATOM 6341 C C . ILE B 1 363 ? 6.961 -31.188 -22.234 1 94.94 363 ILE B C 1
ATOM 6343 O O . ILE B 1 363 ? 7.477 -30.109 -21.922 1 94.94 363 ILE B O 1
ATOM 6347 N N . ASP B 1 364 ? 5.766 -31.25 -22.75 1 94.94 364 ASP B N 1
ATOM 6348 C CA . ASP B 1 364 ? 4.996 -30.078 -23.141 1 94.94 364 ASP B CA 1
ATOM 6349 C C . ASP B 1 364 ? 4.496 -29.312 -21.906 1 94.94 364 ASP B C 1
ATOM 6351 O O . ASP B 1 364 ? 4.113 -28.156 -22 1 94.94 364 ASP B O 1
ATOM 6355 N N . MET B 1 365 ? 4.535 -29.953 -20.719 1 94.44 365 MET B N 1
ATOM 6356 C CA . MET B 1 365 ? 4.121 -29.312 -19.484 1 94.44 365 MET B CA 1
ATOM 6357 C C . MET B 1 365 ? 5.227 -28.422 -18.938 1 94.44 365 MET B C 1
ATOM 6359 O O . MET B 1 365 ? 4.969 -27.516 -18.125 1 94.44 365 MET B O 1
ATOM 6363 N N . ASN B 1 366 ? 6.43 -28.641 -19.344 1 93.12 366 ASN B N 1
ATOM 6364 C CA . ASN B 1 366 ? 7.602 -28.016 -18.734 1 93.12 366 ASN B CA 1
ATOM 6365 C C . ASN B 1 366 ? 7.539 -26.5 -18.828 1 93.12 366 ASN B C 1
ATOM 6367 O O . ASN B 1 366 ? 7.793 -25.812 -17.844 1 93.12 366 ASN B O 1
ATOM 6371 N N . PRO B 1 367 ? 7.129 -25.953 -20.016 1 93.44 367 PRO B N 1
ATOM 6372 C CA . PRO B 1 367 ? 7.062 -24.484 -20.078 1 93.44 367 PRO B CA 1
ATOM 6373 C C . PRO B 1 367 ? 6.066 -23.891 -19.094 1 93.44 367 PRO B C 1
ATOM 6375 O O . PRO B 1 367 ? 6.332 -22.844 -18.5 1 93.44 367 PRO B O 1
ATOM 6378 N N . ALA B 1 368 ? 4.961 -24.516 -18.922 1 93.62 368 ALA B N 1
ATOM 6379 C CA . ALA B 1 368 ? 3.957 -24.031 -17.984 1 93.62 368 ALA B CA 1
ATOM 6380 C C . ALA B 1 368 ? 4.477 -24.109 -16.547 1 93.62 368 ALA B C 1
ATOM 6382 O O . ALA B 1 368 ? 4.25 -23.188 -15.75 1 93.62 368 ALA B O 1
ATOM 6383 N N . MET B 1 369 ? 5.215 -25.125 -16.25 1 93.62 369 MET B N 1
ATOM 6384 C CA . MET B 1 369 ? 5.797 -25.281 -14.914 1 93.62 369 MET B CA 1
ATOM 6385 C C . MET B 1 369 ? 6.844 -24.203 -14.648 1 93.62 369 MET B C 1
ATOM 6387 O O . MET B 1 369 ? 6.875 -23.609 -13.562 1 93.62 369 MET B O 1
ATOM 6391 N N . ASN B 1 370 ? 7.629 -23.953 -15.641 1 93.69 370 ASN B N 1
ATOM 6392 C CA . ASN B 1 370 ? 8.625 -22.906 -15.531 1 93.69 370 ASN B CA 1
ATOM 6393 C C . ASN B 1 370 ? 7.98 -21.531 -15.336 1 93.69 370 ASN B C 1
ATOM 6395 O O . ASN B 1 370 ? 8.469 -20.719 -14.562 1 93.69 370 ASN B O 1
ATOM 6399 N N . SER B 1 371 ? 6.945 -21.328 -16.031 1 94.56 371 SER B N 1
ATOM 6400 C CA . SER B 1 371 ? 6.211 -20.078 -15.914 1 94.56 371 SER B CA 1
ATOM 6401 C C . SER B 1 371 ? 5.66 -19.891 -14.5 1 94.56 371 SER B C 1
ATOM 6403 O O . SER B 1 371 ? 5.703 -18.797 -13.953 1 94.56 371 SER B O 1
ATOM 6405 N N . LEU B 1 372 ? 5.168 -20.938 -13.891 1 93.75 372 LEU B N 1
ATOM 6406 C CA . LEU B 1 372 ? 4.621 -20.891 -12.539 1 93.75 372 LEU B CA 1
ATOM 6407 C C . LEU B 1 372 ? 5.715 -20.578 -11.516 1 93.75 372 LEU B C 1
ATOM 6409 O O . LEU B 1 372 ? 5.512 -19.781 -10.609 1 93.75 372 LEU B O 1
ATOM 6413 N N . GLU B 1 373 ? 6.828 -21.203 -11.672 1 93.5 373 GLU B N 1
ATOM 6414 C CA . GLU B 1 373 ? 7.957 -20.938 -10.781 1 93.5 373 GLU B CA 1
ATOM 6415 C C . GLU B 1 373 ? 8.406 -19.484 -10.891 1 93.5 373 GLU B C 1
ATOM 6417 O O . GLU B 1 373 ? 8.594 -18.812 -9.875 1 93.5 373 GLU B O 1
ATOM 6422 N N . LYS B 1 374 ? 8.539 -19.031 -12.117 1 94.31 374 LYS B N 1
ATOM 6423 C CA . LYS B 1 374 ? 8.961 -17.656 -12.359 1 94.31 374 LYS B CA 1
ATOM 6424 C C . LYS B 1 374 ? 7.953 -16.672 -11.797 1 94.31 374 LYS B C 1
ATOM 6426 O O . LYS B 1 374 ? 8.336 -15.656 -11.203 1 94.31 374 LYS B O 1
ATOM 6431 N N . SER B 1 375 ? 6.703 -16.938 -11.977 1 93.94 375 SER B N 1
ATOM 6432 C CA . SER B 1 375 ? 5.641 -16.062 -11.484 1 93.94 375 SER B CA 1
ATOM 6433 C C . SER B 1 375 ? 5.684 -15.961 -9.961 1 93.94 375 SER B C 1
ATOM 6435 O O . SER B 1 375 ? 5.508 -14.867 -9.406 1 93.94 375 SER B O 1
ATOM 6437 N N . SER B 1 376 ? 5.902 -17.062 -9.273 1 92.81 376 SER B N 1
ATOM 6438 C CA . SER B 1 376 ? 5.977 -17.047 -7.82 1 92.81 376 SER B CA 1
ATOM 6439 C C . SER B 1 376 ? 7.141 -16.203 -7.332 1 92.81 376 SER B C 1
ATOM 6441 O O . SER B 1 376 ? 6.992 -15.414 -6.395 1 92.81 376 SER B O 1
ATOM 6443 N N . LYS B 1 377 ? 8.242 -16.312 -8.039 1 93 377 LYS B N 1
ATOM 6444 C CA . LYS B 1 377 ? 9.422 -15.531 -7.676 1 93 377 LYS B CA 1
ATOM 6445 C C . LYS B 1 377 ? 9.195 -14.047 -7.961 1 93 377 LYS B C 1
ATOM 6447 O O . LYS B 1 377 ? 9.578 -13.195 -7.156 1 93 377 LYS B O 1
ATOM 6452 N N . GLU B 1 378 ? 8.539 -13.781 -9.008 1 93.94 378 GLU B N 1
ATOM 6453 C CA . GLU B 1 378 ? 8.266 -12.398 -9.398 1 93.94 378 GLU B CA 1
ATOM 6454 C C . GLU B 1 378 ? 7.297 -11.742 -8.422 1 93.94 378 GLU B C 1
ATOM 6456 O O . GLU B 1 378 ? 7.516 -10.602 -7.996 1 93.94 378 GLU B O 1
ATOM 6461 N N . VAL B 1 379 ? 6.258 -12.414 -8.031 1 93.31 379 VAL B N 1
ATOM 6462 C CA . VAL B 1 379 ? 5.285 -11.883 -7.086 1 93.31 379 VAL B CA 1
ATOM 6463 C C . VAL B 1 379 ? 5.949 -11.664 -5.727 1 93.31 379 VAL B C 1
ATOM 6465 O O . VAL B 1 379 ? 5.691 -10.664 -5.051 1 93.31 379 VAL B O 1
ATOM 6468 N N . SER B 1 380 ? 6.785 -12.602 -5.383 1 93.62 380 SER B N 1
ATOM 6469 C CA . SER B 1 380 ? 7.52 -12.461 -4.129 1 93.62 380 SER B CA 1
ATOM 6470 C C . SER B 1 380 ? 8.383 -11.203 -4.133 1 93.62 380 SER B C 1
ATOM 6472 O O . SER B 1 380 ? 8.32 -10.398 -3.203 1 93.62 380 SER B O 1
ATOM 6474 N N . ASN B 1 381 ? 9.125 -11.016 -5.188 1 95.38 381 ASN B N 1
ATOM 6475 C CA . ASN B 1 381 ? 9.992 -9.852 -5.312 1 95.38 381 ASN B CA 1
ATOM 6476 C C . ASN B 1 381 ? 9.195 -8.555 -5.324 1 95.38 381 ASN B C 1
ATOM 6478 O O . ASN B 1 381 ? 9.562 -7.594 -4.645 1 95.38 381 ASN B O 1
ATOM 6482 N N . LYS B 1 382 ? 8.195 -8.562 -6.078 1 95.12 382 LYS B N 1
ATOM 6483 C CA . LYS B 1 382 ? 7.367 -7.363 -6.184 1 95.12 382 LYS B CA 1
ATOM 6484 C C . LYS B 1 382 ? 6.645 -7.082 -4.871 1 95.12 382 LYS B C 1
ATOM 6486 O O . LYS B 1 382 ? 6.422 -5.922 -4.516 1 95.12 382 LYS B O 1
ATOM 6491 N N . SER B 1 383 ? 6.273 -8.133 -4.117 1 95.12 383 SER B N 1
ATOM 6492 C CA . SER B 1 383 ? 5.703 -7.957 -2.785 1 95.12 383 SER B CA 1
ATOM 6493 C C . SER B 1 383 ? 6.691 -7.27 -1.849 1 95.12 383 SER B C 1
ATOM 6495 O O . SER B 1 383 ? 6.305 -6.402 -1.062 1 95.12 383 SER B O 1
ATOM 6497 N N . ASP B 1 384 ? 7.941 -7.613 -1.988 1 95.06 384 ASP B N 1
ATOM 6498 C CA . ASP B 1 384 ? 8.977 -6.965 -1.184 1 95.06 384 ASP B CA 1
ATOM 6499 C C . ASP B 1 384 ? 9.078 -5.48 -1.523 1 95.06 384 ASP B C 1
ATOM 6501 O O . ASP B 1 384 ? 9.312 -4.652 -0.641 1 95.06 384 ASP B O 1
ATOM 6505 N N . HIS B 1 385 ? 8.891 -5.152 -2.727 1 95.38 385 HIS B N 1
ATOM 6506 C CA . HIS B 1 385 ? 8.898 -3.756 -3.143 1 95.38 385 HIS B CA 1
ATOM 6507 C C . HIS B 1 385 ? 7.723 -2.992 -2.549 1 95.38 385 HIS B C 1
ATOM 6509 O O . HIS B 1 385 ? 7.863 -1.83 -2.158 1 95.38 385 HIS B O 1
ATOM 6515 N N . ILE B 1 386 ? 6.605 -3.639 -2.486 1 95.25 386 ILE B N 1
ATOM 6516 C CA . ILE B 1 386 ? 5.445 -3.002 -1.875 1 95.25 386 ILE B CA 1
ATOM 6517 C C . ILE B 1 386 ? 5.711 -2.754 -0.392 1 95.25 386 ILE B C 1
ATOM 6519 O O . ILE B 1 386 ? 5.383 -1.688 0.134 1 95.25 386 ILE B O 1
ATOM 6523 N N . ILE B 1 387 ? 6.309 -3.729 0.236 1 95.12 387 ILE B N 1
ATOM 6524 C CA . ILE B 1 387 ? 6.629 -3.592 1.652 1 95.12 387 ILE B CA 1
ATOM 6525 C C . ILE B 1 387 ? 7.527 -2.375 1.862 1 95.12 387 ILE B C 1
ATOM 6527 O O . ILE B 1 387 ? 7.328 -1.601 2.801 1 95.12 387 ILE B O 1
ATOM 6531 N N . GLU B 1 388 ? 8.445 -2.186 1.029 1 95.94 388 GLU B N 1
ATOM 6532 C CA . GLU B 1 388 ? 9.344 -1.034 1.108 1 95.94 388 GLU B CA 1
ATOM 6533 C C . GLU B 1 388 ? 8.57 0.274 0.944 1 95.94 388 GLU B C 1
ATOM 6535 O O . GLU B 1 388 ? 8.797 1.231 1.687 1 95.94 388 GLU B O 1
ATOM 6540 N N . LYS B 1 389 ? 7.719 0.294 -0.032 1 95.94 389 LYS B N 1
ATOM 6541 C CA . LYS B 1 389 ? 6.922 1.492 -0.272 1 95.94 389 LYS B CA 1
ATOM 6542 C C . LYS B 1 389 ? 5.996 1.78 0.907 1 95.94 389 LYS B C 1
ATOM 6544 O O . LYS B 1 389 ? 5.801 2.938 1.281 1 95.94 389 LYS B O 1
ATOM 6549 N N . ILE B 1 390 ? 5.484 0.767 1.471 1 95.62 390 ILE B N 1
ATOM 6550 C CA . ILE B 1 390 ? 4.59 0.908 2.617 1 95.62 390 ILE B CA 1
ATOM 6551 C C . ILE B 1 390 ? 5.375 1.411 3.824 1 95.62 390 ILE B C 1
ATOM 6553 O O . ILE B 1 390 ? 4.867 2.205 4.617 1 95.62 390 ILE B O 1
ATOM 6557 N N . LYS B 1 391 ? 6.574 0.936 3.984 1 94 391 LYS B N 1
ATOM 6558 C CA . LYS B 1 391 ? 7.438 1.452 5.043 1 94 391 LYS B CA 1
ATOM 6559 C C . LYS B 1 391 ? 7.691 2.945 4.863 1 94 391 LYS B C 1
ATOM 6561 O O . LYS B 1 391 ? 7.676 3.705 5.836 1 94 391 LYS B O 1
ATOM 6566 N N . ASN B 1 392 ? 7.887 3.348 3.666 1 94.88 392 ASN B N 1
ATOM 6567 C CA . ASN B 1 392 ? 8.055 4.766 3.365 1 94.88 392 ASN B CA 1
ATOM 6568 C C . ASN B 1 392 ? 6.809 5.566 3.725 1 94.88 392 ASN B C 1
ATOM 6570 O O . ASN B 1 392 ? 6.91 6.652 4.305 1 94.88 392 ASN B O 1
ATOM 6574 N N . ILE B 1 393 ? 5.68 5.035 3.387 1 94.94 393 ILE B N 1
ATOM 6575 C CA . ILE B 1 393 ? 4.418 5.699 3.695 1 94.94 393 ILE B CA 1
ATOM 6576 C C . ILE B 1 393 ? 4.246 5.809 5.207 1 94.94 393 ILE B C 1
ATOM 6578 O O . ILE B 1 393 ? 3.846 6.855 5.723 1 94.94 393 ILE B O 1
ATOM 6582 N N . SER B 1 394 ? 4.57 4.762 5.891 1 95.75 394 SER B N 1
ATOM 6583 C CA . SER B 1 394 ? 4.48 4.754 7.344 1 95.75 394 SER B CA 1
ATOM 6584 C C . SER B 1 394 ? 5.406 5.801 7.961 1 95.75 394 SER B C 1
ATOM 6586 O O . SER B 1 394 ? 5.008 6.52 8.875 1 95.75 394 SER B O 1
ATOM 6588 N N . GLU B 1 395 ? 6.605 5.898 7.484 1 95 395 GLU B N 1
ATOM 6589 C CA . GLU B 1 395 ? 7.562 6.891 7.969 1 95 395 GLU B CA 1
ATOM 6590 C C . GLU B 1 395 ? 7.078 8.312 7.684 1 95 395 GLU B C 1
ATOM 6592 O O . GLU B 1 395 ? 7.195 9.195 8.539 1 95 395 GLU B O 1
ATOM 6597 N N . THR B 1 396 ? 6.578 8.469 6.48 1 95.5 396 THR B N 1
ATOM 6598 C CA . THR B 1 396 ? 6.023 9.766 6.109 1 95.5 396 THR B CA 1
ATOM 6599 C C . THR B 1 396 ? 4.859 10.133 7.023 1 95.5 396 THR B C 1
ATOM 6601 O O . THR B 1 396 ? 4.746 11.281 7.461 1 95.5 396 THR B O 1
ATOM 6604 N N . SER B 1 397 ? 4.008 9.211 7.34 1 95.81 397 SER B N 1
ATOM 6605 C CA . SER B 1 397 ? 2.881 9.43 8.242 1 95.81 397 SER B CA 1
ATOM 6606 C C . SER B 1 397 ? 3.355 9.828 9.633 1 95.81 397 SER B C 1
ATOM 6608 O O . SER B 1 397 ? 2.777 10.719 10.258 1 95.81 397 SER B O 1
ATOM 6610 N N . GLU B 1 398 ? 4.414 9.219 10.117 1 94.81 398 GLU B N 1
ATOM 6611 C CA . GLU B 1 398 ? 4.98 9.562 11.422 1 94.81 398 GLU B CA 1
ATOM 6612 C C . GLU B 1 398 ? 5.539 10.977 11.43 1 94.81 398 GLU B C 1
ATOM 6614 O O . GLU B 1 398 ? 5.391 11.711 12.406 1 94.81 398 GLU B O 1
ATOM 6619 N N . GLU B 1 399 ? 6.148 11.32 10.336 1 96.25 399 GLU B N 1
ATOM 6620 C CA . GLU B 1 399 ? 6.676 12.68 10.211 1 96.25 399 GLU B CA 1
ATOM 6621 C C . GLU B 1 399 ? 5.551 13.711 10.211 1 96.25 399 GLU B C 1
ATOM 6623 O O . GLU B 1 399 ? 5.672 14.766 10.828 1 96.25 399 GLU B O 1
ATOM 6628 N N . ILE B 1 400 ? 4.496 13.383 9.562 1 96.56 400 ILE B N 1
ATOM 6629 C CA . ILE B 1 400 ? 3.365 14.305 9.508 1 96.56 400 ILE B CA 1
ATOM 6630 C C . ILE B 1 400 ? 2.746 14.453 10.891 1 96.56 400 ILE B C 1
ATOM 6632 O O . ILE B 1 400 ? 2.311 15.539 11.273 1 96.56 400 ILE B O 1
ATOM 6636 N N . VAL B 1 401 ? 2.707 13.367 11.656 1 96.5 401 VAL B N 1
ATOM 6637 C CA . VAL B 1 401 ? 2.219 13.438 13.031 1 96.5 401 VAL B CA 1
ATOM 6638 C C . VAL B 1 401 ? 3.078 14.406 13.836 1 96.5 401 VAL B C 1
ATOM 6640 O O . VAL B 1 401 ? 2.553 15.258 14.555 1 96.5 401 VAL B O 1
ATOM 6643 N N . ALA B 1 402 ? 4.395 14.312 13.695 1 96.62 402 ALA B N 1
ATOM 6644 C CA . ALA B 1 402 ? 5.312 15.195 14.414 1 96.62 402 ALA B CA 1
ATOM 6645 C C . ALA B 1 402 ? 5.109 16.656 14.008 1 96.62 402 ALA B C 1
ATOM 6647 O O . ALA B 1 402 ? 5.062 17.547 14.859 1 96.62 402 ALA B O 1
ATOM 6648 N N . LEU B 1 403 ? 4.984 16.859 12.734 1 97.12 403 LEU B N 1
ATOM 6649 C CA . LEU B 1 403 ? 4.754 18.203 12.227 1 97.12 403 LEU B CA 1
ATOM 6650 C C . LEU B 1 403 ? 3.414 18.75 12.711 1 97.12 403 LEU B C 1
ATOM 6652 O O . LEU B 1 403 ? 3.295 19.938 13.016 1 97.12 403 LEU B O 1
ATOM 6656 N N . SER B 1 404 ? 2.42 17.875 12.766 1 97.25 404 SER B N 1
ATOM 6657 C CA . SER B 1 404 ? 1.106 18.266 13.266 1 97.25 404 SER B CA 1
ATOM 6658 C C . SER B 1 404 ? 1.179 18.672 14.734 1 97.25 404 SER B C 1
ATOM 6660 O O . SER B 1 404 ? 0.513 19.625 15.148 1 97.25 404 SER B O 1
ATOM 6662 N N . GLU B 1 405 ? 2.008 18.016 15.5 1 96.38 405 GLU B N 1
ATOM 6663 C CA . GLU B 1 405 ? 2.215 18.391 16.891 1 96.38 405 GLU B CA 1
ATOM 6664 C C . GLU B 1 405 ? 2.885 19.75 17 1 96.38 405 GLU B C 1
ATOM 6666 O O . GLU B 1 405 ? 2.529 20.547 17.875 1 96.38 405 GLU B O 1
ATOM 6671 N N . GLU B 1 406 ? 3.809 20 16.141 1 97.12 406 GLU B N 1
ATOM 6672 C CA . GLU B 1 406 ? 4.477 21.297 16.109 1 97.12 406 GLU B CA 1
ATOM 6673 C C . GLU B 1 406 ? 3.494 22.406 15.766 1 97.12 406 GLU B C 1
ATOM 6675 O O . GLU B 1 406 ? 3.514 23.484 16.375 1 97.12 406 GLU B O 1
ATOM 6680 N N . ILE B 1 407 ? 2.672 22.156 14.805 1 97.75 407 ILE B N 1
ATOM 6681 C CA . ILE B 1 407 ? 1.669 23.141 14.398 1 97.75 407 ILE B CA 1
ATOM 6682 C C . ILE B 1 407 ? 0.697 23.391 15.547 1 97.75 407 ILE B C 1
ATOM 6684 O O . ILE B 1 407 ? 0.321 24.531 15.812 1 97.75 407 ILE B O 1
ATOM 6688 N N . ASN B 1 408 ? 0.323 22.312 16.188 1 97.19 408 ASN B N 1
ATOM 6689 C CA . ASN B 1 408 ? -0.587 22.453 17.328 1 97.19 408 ASN B CA 1
ATOM 6690 C C . ASN B 1 408 ? 0.025 23.297 18.438 1 97.19 408 ASN B C 1
ATOM 6692 O O . ASN B 1 408 ? -0.649 24.141 19.016 1 97.19 408 ASN B O 1
ATOM 6696 N N . SER B 1 409 ? 1.271 23.094 18.766 1 97.06 409 SER B N 1
ATOM 6697 C CA . SER B 1 409 ? 1.979 23.875 19.766 1 97.06 409 SER B CA 1
ATOM 6698 C C . SER B 1 409 ? 2.045 25.344 19.375 1 97.06 409 SER B C 1
ATOM 6700 O O . SER B 1 409 ? 1.804 26.234 20.203 1 97.06 409 SER B O 1
ATOM 6702 N N . ALA B 1 410 ? 2.389 25.531 18.125 1 97.19 410 ALA B N 1
ATOM 6703 C CA . ALA B 1 410 ? 2.441 26.906 17.625 1 97.19 410 ALA B CA 1
ATOM 6704 C C . ALA B 1 410 ? 1.065 27.562 17.688 1 97.19 410 ALA B C 1
ATOM 6706 O O . ALA B 1 410 ? 0.952 28.75 17.984 1 97.19 410 ALA B O 1
ATOM 6707 N N . SER B 1 411 ? 0.044 26.828 17.391 1 96.94 411 SER B N 1
ATOM 6708 C CA . SER B 1 411 ? -1.326 27.328 17.438 1 96.94 411 SER B CA 1
ATOM 6709 C C . SER B 1 411 ? -1.74 27.672 18.859 1 96.94 411 SER B C 1
ATOM 6711 O O . SER B 1 411 ? -2.426 28.672 19.094 1 96.94 411 SER B O 1
ATOM 6713 N N . GLU B 1 412 ? -1.336 26.875 19.828 1 95.88 412 GLU B N 1
ATOM 6714 C CA . GLU B 1 412 ? -1.611 27.156 21.234 1 95.88 412 GLU B CA 1
ATOM 6715 C C . GLU B 1 412 ? -0.912 28.438 21.688 1 95.88 412 GLU B C 1
ATOM 6717 O O . GLU B 1 412 ? -1.495 29.234 22.406 1 95.88 412 GLU B O 1
ATOM 6722 N N . GLU B 1 413 ? 0.314 28.516 21.25 1 96.5 413 GLU B N 1
ATOM 6723 C CA . GLU B 1 413 ? 1.051 29.75 21.547 1 96.5 413 GLU B CA 1
ATOM 6724 C C . GLU B 1 413 ? 0.373 30.969 20.922 1 96.5 413 GLU B C 1
ATOM 6726 O O . GLU B 1 413 ? 0.27 32 21.562 1 96.5 413 GLU B O 1
ATOM 6731 N N . MET B 1 414 ? -0.146 30.828 19.75 1 96.56 414 MET B N 1
ATOM 6732 C CA . MET B 1 414 ? -0.843 31.906 19.062 1 96.56 414 MET B CA 1
ATOM 6733 C C . MET B 1 414 ? -2.133 32.281 19.781 1 96.56 414 MET B C 1
ATOM 6735 O O . MET B 1 414 ? -2.455 33.438 19.922 1 96.56 414 MET B O 1
ATOM 6739 N N . ASP B 1 415 ? -2.84 31.266 20.188 1 97.06 415 ASP B N 1
ATOM 6740 C CA . ASP B 1 415 ? -4.07 31.5 20.938 1 97.06 415 ASP B CA 1
ATOM 6741 C C . ASP B 1 415 ? -3.785 32.281 22.234 1 97.06 415 ASP B C 1
ATOM 6743 O O . ASP B 1 415 ? -4.473 33.25 22.547 1 97.06 415 ASP B O 1
ATOM 6747 N N . SER B 1 416 ? -2.734 31.891 23.016 1 97.69 416 SER B N 1
ATOM 6748 C CA . SER B 1 416 ? -2.342 32.562 24.266 1 97.69 416 SER B CA 1
ATOM 6749 C C . SER B 1 416 ? -1.919 34 24 1 97.69 416 SER B C 1
ATOM 6751 O O . SER B 1 416 ? -2.342 34.906 24.719 1 97.69 416 SER B O 1
ATOM 6753 N N . SER B 1 417 ? -1.098 34.125 22.969 1 98.06 417 SER B N 1
ATOM 6754 C CA . SER B 1 417 ? -0.625 35.469 22.625 1 98.06 417 SER B CA 1
ATOM 6755 C C . SER B 1 417 ? -1.776 36.375 22.172 1 98.06 417 SER B C 1
ATOM 6757 O O . SER B 1 417 ? -1.791 37.562 22.469 1 98.06 417 SER B O 1
ATOM 6759 N N . SER B 1 418 ? -2.729 35.844 21.453 1 98.12 418 SER B N 1
ATOM 6760 C CA . SER B 1 418 ? -3.898 36.562 21 1 98.12 418 SER B CA 1
ATOM 6761 C C . SER B 1 418 ? -4.762 37 22.188 1 98.12 418 SER B C 1
ATOM 6763 O O . SER B 1 418 ? -5.277 38.125 22.203 1 98.12 418 SER B O 1
ATOM 6765 N N . LYS B 1 419 ? -4.91 36.188 23.156 1 97.31 419 LYS B N 1
ATOM 6766 C CA . LYS B 1 419 ? -5.641 36.531 24.375 1 97.31 419 LYS B CA 1
ATOM 6767 C C . LYS B 1 419 ? -4.938 37.625 25.156 1 97.31 419 LYS B C 1
ATOM 6769 O O . LYS B 1 419 ? -5.59 38.531 25.703 1 97.31 419 LYS B O 1
ATOM 6774 N N . PHE B 1 420 ? -3.637 37.531 25.094 1 97.88 420 PHE B N 1
ATOM 6775 C CA . PHE B 1 420 ? -2.852 38.562 25.766 1 97.88 420 PHE B CA 1
ATOM 6776 C C . PHE B 1 420 ? -3.027 39.906 25.062 1 97.88 420 PHE B C 1
ATOM 6778 O O . PHE B 1 420 ? -3.195 40.938 25.719 1 97.88 420 PHE B O 1
ATOM 6785 N N . VAL B 1 421 ? -3.027 39.906 23.703 1 97.88 421 VAL B N 1
ATOM 6786 C CA . VAL B 1 421 ? -3.293 41.125 22.938 1 97.88 421 VAL B CA 1
ATOM 6787 C C . VAL B 1 421 ? -4.676 41.656 23.281 1 97.88 421 VAL B C 1
ATOM 6789 O O . VAL B 1 421 ? -4.852 42.875 23.438 1 97.88 421 VAL B O 1
ATOM 6792 N N . TYR B 1 422 ? -5.629 40.812 23.359 1 97.88 422 TYR B N 1
ATOM 6793 C CA . TYR B 1 422 ? -6.992 41.188 23.719 1 97.88 422 TYR B CA 1
ATOM 6794 C C . TYR B 1 422 ? -7.023 41.906 25.078 1 97.88 422 TYR B C 1
ATOM 6796 O O . TYR B 1 422 ? -7.641 42.938 25.219 1 97.88 422 TYR B O 1
ATOM 6804 N N . GLU B 1 423 ? -6.328 41.344 26.094 1 98.06 423 GLU B N 1
ATOM 6805 C CA . GLU B 1 423 ? -6.277 41.938 27.438 1 98.06 423 GLU B CA 1
ATOM 6806 C C . GLU B 1 423 ? -5.605 43.312 27.422 1 98.06 423 GLU B C 1
ATOM 6808 O O . GLU B 1 423 ? -6.094 44.25 28.047 1 98.06 423 GLU B O 1
ATOM 6813 N N . LEU B 1 424 ? -4.48 43.281 26.719 1 97.94 424 LEU B N 1
ATOM 6814 C CA . LEU B 1 424 ? -3.766 44.562 26.625 1 97.94 424 LEU B CA 1
ATOM 6815 C C . LEU B 1 424 ? -4.625 45.625 25.953 1 97.94 424 LEU B C 1
ATOM 6817 O O . LEU B 1 424 ? -4.598 46.781 26.328 1 97.94 424 LEU B O 1
ATOM 6821 N N . SER B 1 425 ? -5.352 45.188 24.906 1 97.94 425 SER B N 1
ATOM 6822 C CA . SER B 1 425 ? -6.23 46.094 24.188 1 97.94 425 SER B CA 1
ATOM 6823 C C . SER B 1 425 ? -7.32 46.625 25.109 1 97.94 425 SER B C 1
ATOM 6825 O O . SER B 1 425 ? -7.648 47.812 25.062 1 97.94 425 SER B O 1
ATOM 6827 N N . LYS B 1 426 ? -7.859 45.875 25.953 1 97.62 426 LYS B N 1
ATOM 6828 C CA . LYS B 1 426 ? -8.875 46.312 26.906 1 97.62 426 LYS B CA 1
ATOM 6829 C C . LYS B 1 426 ? -8.297 47.312 27.922 1 97.62 426 LYS B C 1
ATOM 6831 O O . LYS B 1 426 ? -8.953 48.281 28.297 1 97.62 426 LYS B O 1
ATOM 6836 N N . GLU B 1 427 ? -7.113 47 28.359 1 97.38 427 GLU B N 1
ATOM 6837 C CA . GLU B 1 427 ? -6.449 47.906 29.312 1 97.38 427 GLU B CA 1
ATOM 6838 C C . GLU B 1 427 ? -6.184 49.25 28.688 1 97.38 427 GLU B C 1
ATOM 6840 O O . GLU B 1 427 ? -6.348 50.281 29.344 1 97.38 427 GLU B O 1
ATOM 6845 N N . LEU B 1 428 ? -5.793 49.188 27.438 1 97.38 428 LEU B N 1
ATOM 6846 C CA . LEU B 1 428 ? -5.57 50.438 26.703 1 97.38 428 LEU B CA 1
ATOM 6847 C C . LEU B 1 428 ? -6.867 51.25 26.578 1 97.38 428 LEU B C 1
ATOM 6849 O O . LEU B 1 428 ? -6.867 52.469 26.703 1 97.38 428 LEU B O 1
ATOM 6853 N N . GLY B 1 429 ? -7.965 50.5 26.281 1 96.06 429 GLY B N 1
ATOM 6854 C CA . GLY B 1 429 ? -9.266 51.156 26.234 1 96.06 429 GLY B CA 1
ATOM 6855 C C . GLY B 1 429 ? -9.656 51.812 27.531 1 96.06 429 GLY B C 1
ATOM 6856 O O . GLY B 1 429 ? -10.133 52.938 27.531 1 96.06 429 GLY B O 1
ATOM 6857 N N . VAL B 1 430 ? -9.422 51.219 28.656 1 95.75 430 VAL B N 1
ATOM 6858 C CA . VAL B 1 430 ? -9.727 51.75 29.984 1 95.75 430 VAL B CA 1
ATOM 6859 C C . VAL B 1 430 ? -8.859 52.969 30.25 1 95.75 430 VAL B C 1
ATOM 6861 O O . VAL B 1 430 ? -9.344 53.969 30.781 1 95.75 430 VAL B O 1
ATOM 6864 N N . LEU B 1 431 ? -7.582 52.812 29.922 1 93.5 431 LEU B N 1
ATOM 6865 C CA . LEU B 1 431 ? -6.668 53.938 30.109 1 93.5 431 LEU B CA 1
ATOM 6866 C C . LEU B 1 431 ? -7.129 55.156 29.297 1 93.5 431 LEU B C 1
ATOM 6868 O O . LEU B 1 431 ? -7.086 56.281 29.797 1 93.5 431 LEU B O 1
ATOM 6872 N N . ALA B 1 432 ? -7.523 54.906 28.047 1 95 432 ALA B N 1
ATOM 6873 C CA . ALA B 1 432 ? -8.031 55.969 27.203 1 95 432 ALA B CA 1
ATOM 6874 C C . ALA B 1 432 ? -9.281 56.625 27.797 1 95 432 ALA B C 1
ATOM 6876 O O . ALA B 1 432 ? -9.391 57.844 27.859 1 95 432 ALA B O 1
ATOM 6877 N N . ASP B 1 433 ? -10.211 55.844 28.312 1 93.75 433 ASP B N 1
ATOM 6878 C CA . ASP B 1 433 ? -11.445 56.344 28.922 1 93.75 433 ASP B CA 1
ATOM 6879 C C . ASP B 1 433 ? -11.148 57.156 30.172 1 93.75 433 ASP B C 1
ATOM 6881 O O . ASP B 1 433 ? -11.727 58.25 30.359 1 93.75 433 ASP B O 1
ATOM 6885 N N . ASN B 1 434 ? -10.242 56.688 30.984 1 90.94 434 ASN B N 1
ATOM 6886 C CA . ASN B 1 434 ? -9.852 57.406 32.188 1 90.94 434 ASN B CA 1
ATOM 6887 C C . ASN B 1 434 ? -9.211 58.75 31.859 1 90.94 434 ASN B C 1
ATOM 6889 O O . ASN B 1 434 ? -9.461 59.75 32.531 1 90.94 434 ASN B O 1
ATOM 6893 N N . THR B 1 435 ? -8.422 58.719 30.797 1 89.94 435 THR B N 1
ATOM 6894 C CA . THR B 1 435 ? -7.777 59.969 30.344 1 89.94 435 THR B CA 1
ATOM 6895 C C . THR B 1 435 ? -8.812 60.969 29.828 1 89.94 435 THR B C 1
ATOM 6897 O O . THR B 1 435 ? -8.742 62.156 30.125 1 89.94 435 THR B O 1
ATOM 6900 N N . LEU B 1 436 ? -9.789 60.469 29.125 1 89.19 436 LEU B N 1
ATOM 6901 C CA . LEU B 1 436 ? -10.859 61.312 28.594 1 89.19 436 LEU B CA 1
ATOM 6902 C C . LEU B 1 436 ? -11.711 61.906 29.719 1 89.19 436 LEU B C 1
ATOM 6904 O O . LEU B 1 436 ? -12.086 63.062 29.688 1 89.19 436 LEU B O 1
ATOM 6908 N N . LYS B 1 437 ? -11.938 61.156 30.75 1 87.25 437 LYS B N 1
ATOM 6909 C CA . LYS B 1 437 ? -12.711 61.594 31.906 1 87.25 437 LYS B CA 1
ATOM 6910 C C . LYS B 1 437 ? -11.945 62.656 32.688 1 87.25 437 LYS B C 1
ATOM 6912 O O . LYS B 1 437 ? -12.523 63.688 33.094 1 87.25 437 LYS B O 1
ATOM 6917 N N . ALA B 1 438 ? -10.656 62.406 32.812 1 82.06 438 ALA B N 1
ATOM 6918 C CA . ALA B 1 438 ? -9.82 63.344 33.531 1 82.06 438 ALA B CA 1
ATOM 6919 C C . ALA B 1 438 ? -9.727 64.688 32.75 1 82.06 438 ALA B C 1
ATOM 6921 O O . ALA B 1 438 ? -9.797 65.75 33.375 1 82.06 438 ALA B O 1
ATOM 6922 N N . ALA B 1 439 ? -9.617 64.562 31.453 1 80.62 439 ALA B N 1
ATOM 6923 C CA . ALA B 1 439 ? -9.531 65.812 30.609 1 80.62 439 ALA B CA 1
ATOM 6924 C C . ALA B 1 439 ? -10.898 66.438 30.438 1 80.62 439 ALA B C 1
ATOM 6926 O O . ALA B 1 439 ? -11 67.625 30.219 1 80.62 439 ALA B O 1
ATOM 6927 N N . GLY B 1 440 ? -11.969 65.625 30.547 1 79.38 440 GLY B N 1
ATOM 6928 C CA . GLY B 1 440 ? -13.328 66.062 30.312 1 79.38 440 GLY B CA 1
ATOM 6929 C C . GLY B 1 440 ? -13.852 67 31.406 1 79.38 440 GLY B C 1
ATOM 6930 O O . GLY B 1 440 ? -14.836 67.688 31.203 1 79.38 440 GLY B O 1
ATOM 6931 N N . VAL B 1 441 ? -13.18 67 32.594 1 75.88 441 VAL B N 1
ATOM 6932 C CA . VAL B 1 441 ? -13.578 67.938 33.656 1 75.88 441 VAL B CA 1
ATOM 6933 C C . VAL B 1 441 ? -13.305 69.375 33.25 1 75.88 441 VAL B C 1
ATOM 6935 O O . VAL B 1 441 ? -13.977 70.25 33.75 1 75.88 441 VAL B O 1
ATOM 6938 N N . PHE B 1 442 ? -12.438 69.562 32.281 1 78.25 442 PHE B N 1
ATOM 6939 C CA . PHE B 1 442 ? -12.07 70.875 31.828 1 78.25 442 PHE B CA 1
ATOM 6940 C C . PHE B 1 442 ? -12.883 71.312 30.609 1 78.25 442 PHE B C 1
ATOM 6942 O O . PHE B 1 442 ? -12.969 70.5 29.641 1 78.25 442 PHE B O 1
ATOM 6949 N N . ARG B 1 443 ? -13.742 72.312 30.688 1 79.94 443 ARG B N 1
ATOM 6950 C CA . ARG B 1 443 ? -14.547 72.812 29.578 1 79.94 443 ARG B CA 1
ATOM 6951 C C . ARG B 1 443 ? -13.727 73.688 28.672 1 79.94 443 ARG B C 1
ATOM 6953 O O . ARG B 1 443 ? -13.336 74.812 29.078 1 79.94 443 ARG B O 1
ATOM 6960 N N . LEU B 1 444 ? -13.258 73.312 27.484 1 69.62 444 LEU B N 1
ATOM 6961 C CA . LEU B 1 444 ? -12.359 74.062 26.578 1 69.62 444 LEU B CA 1
ATOM 6962 C C . LEU B 1 444 ? -13.141 74.812 25.547 1 69.62 444 LEU B C 1
ATOM 6964 O O . LEU B 1 444 ? -12.664 75.875 25.062 1 69.62 444 LEU B O 1
ATOM 6968 N N . GLU B 1 445 ? -14.211 74.5 24.766 1 60.53 445 GLU B N 1
ATOM 6969 C CA . GLU B 1 445 ? -14.859 75.188 23.656 1 60.53 445 GLU B CA 1
ATOM 6970 C C . GLU B 1 445 ? -16.094 75.938 24.109 1 60.53 445 GLU B C 1
ATOM 6972 O O . GLU B 1 445 ? -16.672 75.625 25.156 1 60.53 445 GLU B O 1
ATOM 6977 N N . LYS B 1 446 ? -16.281 77.25 23.297 1 53.59 446 LYS B N 1
ATOM 6978 C CA . LYS B 1 446 ? -17.359 78.25 23.359 1 53.59 446 LYS B CA 1
ATOM 6979 C C . LYS B 1 446 ? -18.719 77.562 23.391 1 53.59 446 LYS B C 1
ATOM 6981 O O . LYS B 1 446 ? -19.016 76.75 22.578 1 53.59 446 LYS B O 1
ATOM 6986 N N . PRO B 1 447 ? -19.391 77.562 24.562 1 44.78 447 PRO B N 1
ATOM 6987 C CA . PRO B 1 447 ? -20.781 77.438 24.094 1 44.78 447 PRO B CA 1
ATOM 6988 C C . PRO B 1 447 ? -21.156 78.5 23.109 1 44.78 447 PRO B C 1
ATOM 6990 O O . PRO B 1 447 ? -20.578 79.625 23.141 1 44.78 447 PRO B O 1
ATOM 6993 N N . GLU B 1 448 ? -21.547 78.25 21.812 1 43.66 448 GLU B N 1
ATOM 6994 C CA . GLU B 1 448 ? -21.938 79.312 20.875 1 43.66 448 GLU B CA 1
ATOM 6995 C C . GLU B 1 448 ? -22.375 80.562 21.594 1 43.66 448 GLU B C 1
ATOM 6997 O O . GLU B 1 448 ? -22.094 81.688 21.141 1 43.66 448 GLU B O 1
ATOM 7002 N N . ASP B 1 449 ? -23.375 80.562 22.484 1 40.41 449 ASP B N 1
ATOM 7003 C CA . ASP B 1 449 ? -24.219 81.75 22.828 1 40.41 449 ASP B CA 1
ATOM 7004 C C . ASP B 1 449 ? -23.578 82.562 23.922 1 40.41 449 ASP B C 1
ATOM 7006 O O . ASP B 1 449 ? -24.078 83.625 24.266 1 40.41 449 ASP B O 1
ATOM 7010 N N . GLU B 1 450 ? -22.984 82.062 24.984 1 41.59 450 GLU B N 1
ATOM 7011 C CA . GLU B 1 450 ? -23.031 82.875 26.188 1 41.59 450 GLU B CA 1
ATOM 7012 C C . GLU B 1 450 ? -21.844 83.875 26.25 1 41.59 450 GLU B C 1
ATOM 7014 O O . GLU B 1 450 ? -20.688 83.438 26.375 1 41.59 450 GLU B O 1
ATOM 7019 N N . GLU B 1 451 ? -21.734 84.875 25.422 1 39.06 451 GLU B N 1
ATOM 7020 C CA . GLU B 1 451 ? -20.891 86.062 25.578 1 39.06 451 GLU B CA 1
ATOM 7021 C C . GLU B 1 451 ? -20.797 86.438 27.047 1 39.06 451 GLU B C 1
ATOM 7023 O O . GLU B 1 451 ? -21.812 86.562 27.734 1 39.06 451 GLU B O 1
ATOM 7028 N N . TRP B 1 452 ? -19.875 86.125 27.844 1 40.56 452 TRP B N 1
ATOM 7029 C CA . TRP B 1 452 ? -19.719 86.75 29.141 1 40.56 452 TRP B CA 1
ATOM 7030 C C . TRP B 1 452 ? -20.078 88.25 29.078 1 40.56 452 TRP B C 1
ATOM 7032 O O . TRP B 1 452 ? -19.516 89 28.266 1 40.56 452 TRP B O 1
ATOM 7042 N N . LYS B 1 453 ? -21.359 88.688 29.359 1 37.75 453 LYS B N 1
ATOM 7043 C CA . LYS B 1 453 ? -21.703 90.062 29.703 1 37.75 453 LYS B CA 1
ATOM 7044 C C . LYS B 1 453 ? -20.938 90.562 30.953 1 37.75 453 LYS B C 1
ATOM 7046 O O . LYS B 1 453 ? -20.781 89.75 31.906 1 37.75 453 LYS B O 1
#